Protein 6PNZ (pdb70)

CATH classification: 3.40.50.1370 (+1 more: 3.40.50.1370)

Structure (mmCIF, N/CA/C/O backbone):
data_6PNZ
#
_entry.id   6PNZ
#
_cell.length_a   111.998000
_cell.length_b   111.998000
_cell.length_c   151.358000
_cell.angle_alpha   90.000000
_cell.angle_beta   90.000000
_cell.angle_gamma   120.000000
#
_symmetry.space_group_name_H-M   'P 32 2 1'
#
loop_
_entity.id
_entity.type
_entity.pdbx_description
1 polymer 'Aspartate carbamoyltransferase'
2 non-polymer 'N-(PHOSPHONACETYL)-L-ASPARTIC ACID'
3 water water
#
loop_
_atom_site.group_PDB
_atom_site.id
_atom_site.type_symbol
_atom_site.label_atom_id
_atom_site.label_alt_id
_atom_site.label_comp_id
_atom_site.label_asym_id
_atom_site.label_entity_id
_atom_site.label_seq_id
_atom_site.pdbx_PDB_ins_code
_atom_site.Cartn_x
_atom_site.Cartn_y
_atom_site.Cartn_z
_atom_site.occupancy
_atom_site.B_iso_or_equiv
_atom_site.auth_seq_id
_atom_site.auth_comp_id
_atom_site.auth_asym_id
_atom_site.auth_atom_id
_atom_site.pdbx_PDB_model_num
ATOM 1 N N . MET A 1 1 ? 16.898 51.462 32.693 1.00 73.64 1 MET A N 1
ATOM 2 C CA . MET A 1 1 ? 15.943 50.571 33.434 1.00 70.24 1 MET A CA 1
ATOM 3 C C . MET A 1 1 ? 15.040 51.455 34.292 1.00 64.95 1 MET A C 1
ATOM 4 O O . MET A 1 1 ? 15.370 51.675 35.461 1.00 66.49 1 MET A O 1
ATOM 9 N N . ASN A 1 2 ? 13.959 51.966 33.693 1.00 59.44 2 ASN A N 1
ATOM 10 C CA . ASN A 1 2 ? 12.924 52.832 34.320 1.00 59.29 2 ASN A CA 1
ATOM 11 C C . ASN A 1 2 ? 11.870 51.998 35.055 1.00 55.11 2 ASN A C 1
ATOM 12 O O . ASN A 1 2 ? 11.129 52.551 35.873 1.00 55.38 2 ASN A O 1
ATOM 17 N N . HIS A 1 3 ? 11.693 50.748 34.633 1.00 52.89 3 HIS A N 1
ATOM 18 C CA . HIS A 1 3 ? 10.644 49.806 35.080 1.00 51.83 3 HIS A CA 1
ATOM 19 C C . HIS A 1 3 ? 11.249 48.404 34.972 1.00 49.95 3 HIS A C 1
ATOM 20 O O . HIS A 1 3 ? 12.251 48.266 34.258 1.00 48.44 3 HIS A O 1
ATOM 27 N N . LEU A 1 4 ? 10.671 47.410 35.640 1.00 45.04 4 LEU A N 1
ATOM 28 C CA . LEU A 1 4 ? 11.005 45.994 35.382 1.00 45.32 4 LEU A CA 1
ATOM 29 C C . LEU A 1 4 ? 9.700 45.210 35.221 1.00 42.00 4 LEU A C 1
ATOM 30 O O . LEU A 1 4 ? 9.103 44.841 36.238 1.00 43.94 4 LEU A O 1
ATOM 35 N N . LEU A 1 5 ? 9.305 44.935 33.984 1.00 40.66 5 LEU A N 1
ATOM 36 C CA . LEU A 1 5 ? 7.956 44.463 33.606 1.00 40.85 5 LEU A CA 1
ATOM 37 C C . LEU A 1 5 ? 8.017 43.052 33.020 1.00 42.59 5 LEU A C 1
ATOM 38 O O . LEU A 1 5 ? 7.079 42.248 33.320 1.00 40.56 5 LEU A O 1
ATOM 43 N N . SER A 1 6 ? 9.043 42.758 32.210 1.00 42.38 6 SER A N 1
ATOM 44 C CA . SER A 1 6 ? 9.146 41.516 31.407 1.00 42.93 6 SER A CA 1
ATOM 45 C C . SER A 1 6 ? 10.613 41.142 31.198 1.00 44.49 6 SER A C 1
ATOM 46 O O . SER A 1 6 ? 11.419 42.054 30.988 1.00 47.90 6 SER A O 1
ATOM 49 N N . MET A 1 7 ? 10.928 39.844 31.170 1.00 46.93 7 MET A N 1
ATOM 50 C CA . MET A 1 7 ? 12.296 39.356 30.850 1.00 48.47 7 MET A CA 1
ATOM 51 C C . MET A 1 7 ? 12.612 39.659 29.388 1.00 50.36 7 MET A C 1
ATOM 52 O O . MET A 1 7 ? 13.787 39.799 29.094 1.00 51.96 7 MET A O 1
ATOM 57 N N . GLU A 1 8 ? 11.603 39.806 28.523 1.00 52.42 8 GLU A N 1
ATOM 58 C CA . GLU A 1 8 ? 11.809 40.162 27.090 1.00 56.55 8 GLU A CA 1
ATOM 59 C C . GLU A 1 8 ? 12.381 41.580 26.965 1.00 53.69 8 GLU A C 1
ATOM 60 O O . GLU A 1 8 ? 12.945 41.882 25.931 1.00 52.71 8 GLU A O 1
ATOM 66 N N . HIS A 1 9 ? 12.231 42.414 27.990 1.00 52.67 9 HIS A N 1
ATOM 67 C CA . HIS A 1 9 ? 12.757 43.799 28.020 1.00 53.69 9 HIS A CA 1
ATOM 68 C C . HIS A 1 9 ? 14.221 43.829 28.481 1.00 53.56 9 HIS A C 1
ATOM 69 O O . HIS A 1 9 ? 14.809 44.894 28.382 1.00 50.99 9 HIS A O 1
ATOM 76 N N . LEU A 1 10 ? 14.789 42.730 29.000 1.00 53.66 10 LEU A N 1
ATOM 77 C CA . LEU A 1 10 ? 16.181 42.732 29.534 1.00 54.82 10 LEU A CA 1
ATOM 78 C C . LEU A 1 10 ? 17.154 42.153 28.502 1.00 53.67 10 LEU A C 1
ATOM 79 O O . LEU A 1 10 ? 16.810 41.176 27.838 1.00 54.83 10 LEU A O 1
ATOM 84 N N . SER A 1 11 ? 18.332 42.753 28.395 1.00 52.32 11 SER A N 1
ATOM 85 C CA . SER A 1 11 ? 19.517 42.178 27.706 1.00 53.26 11 SER A CA 1
ATOM 86 C C . SER A 1 11 ? 20.163 41.160 28.655 1.00 51.28 11 SER A C 1
ATOM 87 O O . SER A 1 11 ? 19.842 41.203 29.885 1.00 50.31 11 SER A O 1
ATOM 90 N N . THR A 1 12 ? 21.033 40.293 28.141 1.00 50.52 12 THR A N 1
ATOM 91 C CA . THR A 1 12 ? 21.785 39.330 28.987 1.00 52.27 12 THR A CA 1
ATOM 92 C C . THR A 1 12 ? 22.760 40.126 29.872 1.00 52.38 12 THR A C 1
ATOM 93 O O . THR A 1 12 ? 23.025 39.697 31.006 1.00 52.18 12 THR A O 1
ATOM 97 N N . ASP A 1 13 ? 23.238 41.271 29.387 1.00 54.67 13 ASP A N 1
ATOM 98 C CA . ASP A 1 13 ? 24.113 42.195 30.164 1.00 55.67 13 ASP A CA 1
ATOM 99 C C . ASP A 1 13 ? 23.372 42.670 31.420 1.00 54.05 13 ASP A C 1
ATOM 100 O O . ASP A 1 13 ? 23.968 42.623 32.517 1.00 54.00 13 ASP A O 1
ATOM 105 N N . GLN A 1 14 ? 22.129 43.127 31.275 1.00 52.40 14 GLN A N 1
ATOM 106 C CA . GLN A 1 14 ? 21.317 43.598 32.427 1.00 50.91 14 GLN A CA 1
ATOM 107 C C . GLN A 1 14 ? 21.076 42.445 33.403 1.00 47.75 14 GLN A C 1
ATOM 108 O O . GLN A 1 14 ? 21.079 42.715 34.619 1.00 45.63 14 GLN A O 1
ATOM 114 N N . ILE A 1 15 ? 20.875 41.224 32.899 1.00 47.29 15 ILE A N 1
ATOM 115 C CA . ILE A 1 15 ? 20.636 40.021 33.753 1.00 46.87 15 ILE A CA 1
ATOM 116 C C . ILE A 1 15 ? 21.891 39.767 34.597 1.00 47.85 15 ILE A C 1
ATOM 117 O O . ILE A 1 15 ? 21.746 39.634 35.832 1.00 46.82 15 ILE A O 1
ATOM 122 N N . TYR A 1 16 ? 23.070 39.750 33.978 1.00 48.54 16 TYR A N 1
ATOM 123 C CA . TYR A 1 16 ? 24.356 39.529 34.688 1.00 52.33 16 TYR A CA 1
ATOM 124 C C . TYR A 1 16 ? 24.560 40.625 35.740 1.00 52.12 16 TYR A C 1
ATOM 125 O O . TYR A 1 16 ? 24.903 40.267 36.872 1.00 50.72 16 TYR A O 1
ATOM 134 N N . LYS A 1 17 ? 24.353 41.896 35.390 1.00 53.47 17 LYS A N 1
ATOM 135 C CA . LYS A 1 17 ? 24.561 43.036 36.325 1.00 56.11 17 LYS A CA 1
ATOM 136 C C . LYS A 1 17 ? 23.651 42.874 37.553 1.00 52.53 17 LYS A C 1
ATOM 137 O O . LYS A 1 17 ? 24.157 43.054 38.658 1.00 52.08 17 LYS A O 1
ATOM 143 N N . LEU A 1 18 ? 22.381 42.505 37.370 1.00 52.04 18 LEU A N 1
ATOM 144 C CA . LEU A 1 18 ? 21.414 42.296 38.489 1.00 52.37 18 LEU A CA 1
ATOM 145 C C . LEU A 1 18 ? 21.851 41.100 39.366 1.00 52.83 18 LEU A C 1
ATOM 146 O O . LEU A 1 18 ? 21.935 41.274 40.592 1.00 51.41 18 LEU A O 1
ATOM 151 N N . ILE A 1 19 ? 22.122 39.941 38.760 1.00 55.09 19 ILE A N 1
ATOM 152 C CA . ILE A 1 19 ? 22.582 38.683 39.436 1.00 57.20 19 ILE A CA 1
ATOM 153 C C . ILE A 1 19 ? 23.841 38.981 40.257 1.00 55.01 19 ILE A C 1
ATOM 154 O O . ILE A 1 19 ? 23.899 38.567 41.430 1.00 52.48 19 ILE A O 1
ATOM 159 N N . GLN A 1 20 ? 24.834 39.636 39.640 1.00 53.33 20 GLN A N 1
ATOM 160 C CA . GLN A 1 20 ? 26.165 39.857 40.261 1.00 54.22 20 GLN A CA 1
ATOM 161 C C . GLN A 1 20 ? 25.993 40.839 41.420 1.00 50.21 20 GLN A C 1
ATOM 162 O O . GLN A 1 20 ? 26.599 40.614 42.473 1.00 50.06 20 GLN A O 1
ATOM 168 N N . LYS A 1 21 ? 25.151 41.856 41.255 1.00 47.58 21 LYS A N 1
ATOM 169 C CA . LYS A 1 21 ? 24.911 42.836 42.340 1.00 48.25 21 LYS A CA 1
ATOM 170 C C . LYS A 1 21 ? 24.248 42.104 43.513 1.00 45.66 21 LYS A C 1
ATOM 171 O O . LYS A 1 21 ? 24.708 42.262 44.657 1.00 47.27 21 LYS A O 1
ATOM 177 N N . ALA A 1 22 ? 23.244 41.280 43.239 1.00 44.06 22 ALA A N 1
ATOM 178 C CA . ALA A 1 22 ? 22.509 40.515 44.268 1.00 43.54 22 ALA A CA 1
ATOM 179 C C . ALA A 1 22 ? 23.485 39.616 45.043 1.00 44.28 22 ALA A C 1
ATOM 180 O O . ALA A 1 22 ? 23.417 39.644 46.278 1.00 43.89 22 ALA A O 1
ATOM 182 N N . SER A 1 23 ? 24.380 38.900 44.353 1.00 44.59 23 SER A N 1
ATOM 183 C CA . SER A 1 23 ? 25.410 38.009 44.967 1.00 48.40 23 SER A CA 1
ATOM 184 C C . SER A 1 23 ? 26.384 38.785 45.850 1.00 48.47 23 SER A C 1
ATOM 185 O O . SER A 1 23 ? 26.820 38.232 46.884 1.00 49.81 23 SER A O 1
ATOM 188 N N . GLN A 1 24 ? 26.754 39.990 45.427 1.00 48.90 24 GLN A N 1
ATOM 189 C CA . GLN A 1 24 ? 27.701 40.858 46.176 1.00 49.63 24 GLN A CA 1
ATOM 190 C C . GLN A 1 24 ? 26.997 41.470 47.397 1.00 48.97 24 GLN A C 1
ATOM 191 O O . GLN A 1 24 ? 27.664 41.638 48.428 1.00 47.24 24 GLN A O 1
ATOM 197 N N . PHE A 1 25 ? 25.707 41.816 47.292 1.00 46.99 25 PHE A N 1
ATOM 198 C CA . PHE A 1 25 ? 24.903 42.233 48.465 1.00 47.11 25 PHE A CA 1
ATOM 199 C C . PHE A 1 25 ? 24.902 41.077 49.474 1.00 48.21 25 PHE A C 1
ATOM 200 O O . PHE A 1 25 ? 25.175 41.296 50.646 1.00 48.54 25 PHE A O 1
ATOM 208 N N . LYS A 1 26 ? 24.592 39.871 49.004 1.00 48.93 26 LYS A N 1
ATOM 209 C CA . LYS A 1 26 ? 24.425 38.663 49.849 1.00 48.88 26 LYS A CA 1
ATOM 210 C C . LYS A 1 26 ? 25.757 38.299 50.517 1.00 51.42 26 LYS A C 1
ATOM 211 O O . LYS A 1 26 ? 25.731 38.006 51.708 1.00 51.92 26 LYS A O 1
ATOM 217 N N . SER A 1 27 ? 26.876 38.320 49.788 1.00 52.12 27 SER A N 1
ATOM 218 C CA . SER A 1 27 ? 28.209 37.905 50.305 1.00 52.10 27 SER A CA 1
ATOM 219 C C . SER A 1 27 ? 28.787 38.979 51.228 1.00 55.68 27 SER A C 1
ATOM 220 O O . SER A 1 27 ? 29.746 38.662 51.953 1.00 56.73 27 SER A O 1
ATOM 223 N N . GLY A 1 28 ? 28.290 40.220 51.165 1.00 58.06 28 GLY A N 1
ATOM 224 C CA . GLY A 1 28 ? 28.876 41.355 51.903 1.00 57.55 28 GLY A CA 1
ATOM 225 C C . GLY A 1 28 ? 30.014 42.009 51.139 1.00 59.94 28 GLY A C 1
ATOM 226 O O . GLY A 1 28 ? 30.576 42.980 51.643 1.00 63.34 28 GLY A O 1
ATOM 227 N N . GLU A 1 29 ? 30.363 41.506 49.957 1.00 60.19 29 GLU A N 1
ATOM 228 C CA . GLU A 1 29 ? 31.388 42.134 49.084 1.00 61.77 29 GLU A CA 1
ATOM 229 C C . GLU A 1 29 ? 30.943 43.556 48.698 1.00 61.88 29 GLU A C 1
ATOM 230 O O . GLU A 1 29 ? 31.800 44.406 48.469 1.00 62.18 29 GLU A O 1
ATOM 236 N N . ARG A 1 30 ? 29.644 43.814 48.603 1.00 59.91 30 ARG A N 1
ATOM 237 C CA . ARG A 1 30 ? 29.126 45.156 48.241 1.00 59.71 30 ARG A CA 1
ATOM 238 C C . ARG A 1 30 ? 28.153 45.604 49.324 1.00 56.75 30 ARG A C 1
ATOM 239 O O . ARG A 1 30 ? 27.200 44.838 49.592 1.00 58.37 30 ARG A O 1
ATOM 247 N N . GLN A 1 31 ? 28.356 46.792 49.887 1.00 54.57 31 GLN A N 1
ATOM 248 C CA . GLN A 1 31 ? 27.483 47.286 50.975 1.00 56.33 31 GLN A CA 1
ATOM 249 C C . GLN A 1 31 ? 26.123 47.684 50.370 1.00 55.31 31 GLN A C 1
ATOM 250 O O . GLN A 1 31 ? 26.056 48.073 49.177 1.00 55.52 31 GLN A O 1
ATOM 256 N N . LEU A 1 32 ? 25.060 47.519 51.150 1.00 51.02 32 LEU A N 1
ATOM 257 C CA . LEU A 1 32 ? 23.682 47.846 50.746 1.00 50.17 32 LEU A CA 1
ATOM 258 C C . LEU A 1 32 ? 23.586 49.338 50.476 1.00 50.59 32 LEU A C 1
ATOM 259 O O . LEU A 1 32 ? 24.184 50.138 51.187 1.00 52.37 32 LEU A O 1
ATOM 264 N N . PRO A 1 33 ? 22.828 49.763 49.447 1.00 48.79 33 PRO A N 1
ATOM 265 C CA . PRO A 1 33 ? 22.511 51.177 49.290 1.00 48.79 33 PRO A CA 1
ATOM 266 C C . PRO A 1 33 ? 21.533 51.664 50.375 1.00 47.33 33 PRO A C 1
ATOM 267 O O . PRO A 1 33 ? 20.888 50.850 51.016 1.00 46.51 33 PRO A O 1
ATOM 271 N N . ASN A 1 34 ? 21.492 52.981 50.563 1.00 48.79 34 ASN A N 1
ATOM 272 C CA . ASN A 1 34 ? 20.666 53.700 51.566 1.00 50.80 34 ASN A CA 1
ATOM 273 C C . ASN A 1 34 ? 19.679 54.617 50.840 1.00 49.93 34 ASN A C 1
ATOM 274 O O . ASN A 1 34 ? 20.110 55.622 50.298 1.00 51.49 34 ASN A O 1
ATOM 279 N N . PHE A 1 35 ? 18.394 54.289 50.839 1.00 49.36 35 PHE A N 1
ATOM 280 C CA . PHE A 1 35 ? 17.328 55.105 50.206 1.00 49.04 35 PHE A CA 1
ATOM 281 C C . PHE A 1 35 ? 16.409 55.701 51.285 1.00 49.92 35 PHE A C 1
ATOM 282 O O . PHE A 1 35 ? 15.248 55.980 50.992 1.00 48.65 35 PHE A O 1
ATOM 290 N N . GLU A 1 36 ? 16.908 55.890 52.505 1.00 52.42 36 GLU A N 1
ATOM 291 C CA . GLU A 1 36 ? 16.202 56.674 53.558 1.00 54.28 36 GLU A CA 1
ATOM 292 C C . GLU A 1 36 ? 15.612 57.943 52.926 1.00 51.57 36 GLU A C 1
ATOM 293 O O . GLU A 1 36 ? 16.347 58.652 52.238 1.00 49.59 36 GLU A O 1
ATOM 299 N N . GLY A 1 37 ? 14.339 58.224 53.186 1.00 47.30 37 GLY A N 1
ATOM 300 C CA . GLY A 1 37 ? 13.605 59.377 52.647 1.00 46.84 37 GLY A CA 1
ATOM 301 C C . GLY A 1 37 ? 12.724 58.995 51.471 1.00 45.48 37 GLY A C 1
ATOM 302 O O . GLY A 1 37 ? 11.966 59.844 51.024 1.00 46.21 37 GLY A O 1
ATOM 303 N N . LYS A 1 38 ? 12.805 57.760 50.980 1.00 44.78 38 LYS A N 1
ATOM 304 C CA . LYS A 1 38 ? 11.985 57.295 49.840 1.00 44.21 38 LYS A CA 1
ATOM 305 C C . LYS A 1 38 ? 10.886 56.324 50.303 1.00 43.20 38 LYS A C 1
ATOM 306 O O . LYS A 1 38 ? 11.064 55.595 51.300 1.00 41.54 38 LYS A O 1
ATOM 312 N N . TYR A 1 39 ? 9.789 56.305 49.542 1.00 40.70 39 TYR A N 1
ATOM 313 C CA . TYR A 1 39 ? 8.544 55.578 49.860 1.00 39.90 39 TYR A CA 1
ATOM 314 C C . TYR A 1 39 ? 8.178 54.640 48.713 1.00 38.58 39 TYR A C 1
ATOM 315 O O . TYR A 1 39 ? 8.284 55.023 47.525 1.00 41.57 39 TYR A O 1
ATOM 324 N N . VAL A 1 40 ? 7.696 53.467 49.087 1.00 38.07 40 VAL A N 1
ATOM 325 C CA . VAL A 1 40 ? 7.260 52.399 48.147 1.00 39.44 40 VAL A CA 1
ATOM 326 C C . VAL A 1 40 ? 5.847 51.957 48.532 1.00 38.72 40 VAL A C 1
ATOM 327 O O . VAL A 1 40 ? 5.582 51.856 49.735 1.00 39.15 40 VAL A O 1
ATOM 331 N N . ALA A 1 41 ? 4.986 51.696 47.547 1.00 39.10 41 ALA A N 1
ATOM 332 C CA . ALA A 1 41 ? 3.694 50.997 47.758 1.00 39.29 41 ALA A CA 1
ATOM 333 C C . ALA A 1 41 ? 3.751 49.619 47.080 1.00 38.45 41 ALA A C 1
ATOM 334 O O . ALA A 1 41 ? 4.167 49.515 45.897 1.00 37.49 41 ALA A O 1
ATOM 336 N N . ASN A 1 42 ? 3.359 48.599 47.823 1.00 37.60 42 ASN A N 1
ATOM 337 C CA . ASN A 1 42 ? 3.242 47.193 47.364 1.00 39.57 42 ASN A CA 1
ATOM 338 C C . ASN A 1 42 ? 1.758 46.942 47.070 1.00 37.90 42 ASN A C 1
ATOM 339 O O . ASN A 1 42 ? 0.979 46.933 47.995 1.00 39.94 42 ASN A O 1
ATOM 344 N N . LEU A 1 43 ? 1.396 46.801 45.805 1.00 37.93 43 LEU A N 1
ATOM 345 C CA . LEU A 1 43 ? -0.001 46.649 45.330 1.00 39.09 43 LEU A CA 1
ATOM 346 C C . LEU A 1 43 ? -0.211 45.195 44.877 1.00 38.65 43 LEU A C 1
ATOM 347 O O . LEU A 1 43 ? 0.063 44.890 43.702 1.00 37.51 43 LEU A O 1
ATOM 352 N N . PHE A 1 44 ? -0.663 44.321 45.773 1.00 37.62 44 PHE A N 1
ATOM 353 C CA . PHE A 1 44 ? -0.787 42.870 45.496 1.00 37.82 44 PHE A CA 1
ATOM 354 C C . PHE A 1 44 ? -2.258 42.551 45.270 1.00 37.64 44 PHE A C 1
ATOM 355 O O . PHE A 1 44 ? -2.940 42.318 46.240 1.00 36.49 44 PHE A O 1
ATOM 363 N N . PHE A 1 45 ? -2.706 42.610 44.022 1.00 37.50 45 PHE A N 1
ATOM 364 C CA . PHE A 1 45 ? -4.103 42.317 43.618 1.00 39.69 45 PHE A CA 1
ATOM 365 C C . PHE A 1 45 ? -4.264 40.813 43.373 1.00 39.81 45 PHE A C 1
ATOM 366 O O . PHE A 1 45 ? -5.395 40.397 43.157 1.00 39.67 45 PHE A O 1
ATOM 374 N N . GLU A 1 46 ? -3.184 40.022 43.388 1.00 38.19 46 GLU A N 1
ATOM 375 C CA . GLU A 1 46 ? -3.293 38.555 43.627 1.00 37.50 46 GLU A CA 1
ATOM 376 C C . GLU A 1 46 ? -2.503 38.218 44.893 1.00 37.74 46 GLU A C 1
ATOM 377 O O . GLU A 1 46 ? -1.656 39.048 45.315 1.00 37.48 46 GLU A O 1
ATOM 383 N N . ASN A 1 47 ? -2.758 37.038 45.448 1.00 36.00 47 ASN A N 1
ATOM 384 C CA . ASN A 1 47 ? -2.154 36.559 46.706 1.00 38.36 47 ASN A CA 1
ATOM 385 C C . ASN A 1 47 ? -0.648 36.333 46.509 1.00 39.83 47 ASN A C 1
ATOM 386 O O . ASN A 1 47 ? -0.215 36.019 45.383 1.00 40.70 47 ASN A O 1
ATOM 391 N N . SER A 1 48 ? 0.113 36.488 47.588 1.00 37.90 48 SER A N 1
ATOM 392 C CA . SER A 1 48 ? 1.589 36.330 47.616 1.00 37.69 48 SER A CA 1
ATOM 393 C C . SER A 1 48 ? 2.026 36.128 49.065 1.00 37.34 48 SER A C 1
ATOM 394 O O . SER A 1 48 ? 1.467 36.823 49.935 1.00 36.45 48 SER A O 1
ATOM 397 N N . THR A 1 49 ? 2.992 35.247 49.308 1.00 37.71 49 THR A N 1
ATOM 398 C CA . THR A 1 49 ? 3.799 35.242 50.558 1.00 38.73 49 THR A CA 1
ATOM 399 C C . THR A 1 49 ? 5.232 35.681 50.221 1.00 40.71 49 THR A C 1
ATOM 400 O O . THR A 1 49 ? 5.636 36.740 50.713 1.00 40.42 49 THR A O 1
ATOM 404 N N . ARG A 1 50 ? 5.966 34.918 49.401 1.00 40.62 50 ARG A N 1
ATOM 405 C CA . ARG A 1 50 ? 7.400 35.202 49.102 1.00 41.43 50 ARG A CA 1
ATOM 406 C C . ARG A 1 50 ? 7.591 36.575 48.439 1.00 40.48 50 ARG A C 1
ATOM 407 O O . ARG A 1 50 ? 8.454 37.349 48.907 1.00 40.50 50 ARG A O 1
ATOM 415 N N . THR A 1 51 ? 6.902 36.826 47.322 1.00 38.66 51 THR A N 1
ATOM 416 C CA . THR A 1 51 ? 7.206 37.986 46.457 1.00 40.25 51 THR A CA 1
ATOM 417 C C . THR A 1 51 ? 6.928 39.278 47.237 1.00 41.81 51 THR A C 1
ATOM 418 O O . THR A 1 51 ? 7.814 40.184 47.233 1.00 40.33 51 THR A O 1
ATOM 422 N N . LYS A 1 52 ? 5.791 39.338 47.930 1.00 40.63 52 LYS A N 1
ATOM 423 C CA . LYS A 1 52 ? 5.381 40.498 48.757 1.00 42.60 52 LYS A CA 1
ATOM 424 C C . LYS A 1 52 ? 6.301 40.611 49.992 1.00 40.64 52 LYS A C 1
ATOM 425 O O . LYS A 1 52 ? 6.840 41.705 50.239 1.00 39.02 52 LYS A O 1
ATOM 431 N N . CYS A 1 53 ? 6.473 39.556 50.780 1.00 38.97 53 CYS A N 1
ATOM 432 C CA . CYS A 1 53 ? 7.265 39.650 52.038 1.00 40.79 53 CYS A CA 1
ATOM 433 C C . CYS A 1 53 ? 8.751 39.904 51.723 1.00 39.68 53 CYS A C 1
ATOM 434 O O . CYS A 1 53 ? 9.344 40.712 52.404 1.00 38.78 53 CYS A O 1
ATOM 437 N N . SER A 1 54 ? 9.314 39.296 50.677 1.00 40.78 54 SER A N 1
ATOM 438 C CA . SER A 1 54 ? 10.733 39.498 50.295 1.00 41.91 54 SER A CA 1
ATOM 439 C C . SER A 1 54 ? 10.928 40.899 49.702 1.00 40.43 54 SER A C 1
ATOM 440 O O . SER A 1 54 ? 11.949 41.505 49.994 1.00 38.33 54 SER A O 1
ATOM 443 N N . PHE A 1 55 ? 9.979 41.438 48.937 1.00 40.91 55 PHE A N 1
ATOM 444 C CA . PHE A 1 55 ? 10.076 42.846 48.470 1.00 41.27 55 PHE A CA 1
ATOM 445 C C . PHE A 1 55 ? 10.054 43.762 49.695 1.00 41.01 55 PHE A C 1
ATOM 446 O O . PHE A 1 55 ? 10.807 44.727 49.756 1.00 39.35 55 PHE A O 1
ATOM 454 N N . GLU A 1 56 ? 9.207 43.449 50.660 1.00 41.02 56 GLU A N 1
ATOM 455 C CA . GLU A 1 56 ? 9.102 44.269 51.881 1.00 43.22 56 GLU A CA 1
ATOM 456 C C . GLU A 1 56 ? 10.420 44.204 52.656 1.00 41.85 56 GLU A C 1
ATOM 457 O O . GLU A 1 56 ? 10.894 45.277 53.125 1.00 40.15 56 GLU A O 1
ATOM 463 N N . MET A 1 57 ? 11.010 43.013 52.773 1.00 38.94 57 MET A N 1
ATOM 464 C CA . MET A 1 57 ? 12.293 42.846 53.495 1.00 40.77 57 MET A CA 1
ATOM 465 C C . MET A 1 57 ? 13.379 43.670 52.771 1.00 40.02 57 MET A C 1
ATOM 466 O O . MET A 1 57 ? 14.118 44.415 53.465 1.00 37.72 57 MET A O 1
ATOM 471 N N . ALA A 1 58 ? 13.454 43.565 51.437 1.00 37.42 58 ALA A N 1
ATOM 472 C CA . ALA A 1 58 ? 14.439 44.279 50.585 1.00 40.11 58 ALA A CA 1
ATOM 473 C C . ALA A 1 58 ? 14.274 45.795 50.771 1.00 39.43 58 ALA A C 1
ATOM 474 O O . ALA A 1 58 ? 15.277 46.493 51.019 1.00 39.46 58 ALA A O 1
ATOM 476 N N . GLU A 1 59 ? 13.036 46.272 50.701 1.00 38.15 59 GLU A N 1
ATOM 477 C CA . GLU A 1 59 ? 12.687 47.706 50.823 1.00 38.00 59 GLU A CA 1
ATOM 478 C C . GLU A 1 59 ? 13.156 48.221 52.185 1.00 38.20 59 GLU A C 1
ATOM 479 O O . GLU A 1 59 ? 13.871 49.242 52.215 1.00 38.57 59 GLU A O 1
ATOM 485 N N . LEU A 1 60 ? 12.770 47.549 53.270 1.00 39.38 60 LEU A N 1
ATOM 486 C CA . LEU A 1 60 ? 13.087 47.996 54.659 1.00 40.20 60 LEU A CA 1
ATOM 487 C C . LEU A 1 60 ? 14.606 47.971 54.842 1.00 40.99 60 LEU A C 1
ATOM 488 O O . LEU A 1 60 ? 15.140 48.963 55.338 1.00 41.81 60 LEU A O 1
ATOM 493 N N . LYS A 1 61 ? 15.300 46.944 54.353 1.00 41.18 61 LYS A N 1
ATOM 494 C CA . LYS A 1 61 ? 16.775 46.850 54.539 1.00 42.00 61 LYS A CA 1
ATOM 495 C C . LYS A 1 61 ? 17.511 47.966 53.780 1.00 42.59 61 LYS A C 1
ATOM 496 O O . LYS A 1 61 ? 18.628 48.298 54.184 1.00 42.12 61 LYS A O 1
ATOM 502 N N . LEU A 1 62 ? 16.930 48.506 52.711 1.00 42.85 62 LEU A N 1
ATOM 503 C CA . LEU A 1 62 ? 17.506 49.629 51.918 1.00 42.82 62 LEU A CA 1
ATOM 504 C C . LEU A 1 62 ? 16.991 50.970 52.458 1.00 44.71 62 LEU A C 1
ATOM 505 O O . LEU A 1 62 ? 17.301 51.994 51.839 1.00 46.86 62 LEU A O 1
ATOM 510 N N . GLY A 1 63 ? 16.249 50.955 53.576 1.00 42.76 63 GLY A N 1
ATOM 511 C CA . GLY A 1 63 ? 15.827 52.164 54.290 1.00 43.19 63 GLY A CA 1
ATOM 512 C C . GLY A 1 63 ? 14.592 52.825 53.702 1.00 42.19 63 GLY A C 1
ATOM 513 O O . GLY A 1 63 ? 14.309 53.931 54.109 1.00 42.66 63 GLY A O 1
ATOM 514 N N . LEU A 1 64 ? 13.862 52.173 52.801 1.00 43.81 64 LEU A N 1
ATOM 515 C CA . LEU A 1 64 ? 12.560 52.671 52.285 1.00 43.63 64 LEU A CA 1
ATOM 516 C C . LEU A 1 64 ? 11.507 52.507 53.382 1.00 43.08 64 LEU A C 1
ATOM 517 O O . LEU A 1 64 ? 11.643 51.606 54.236 1.00 44.00 64 LEU A O 1
ATOM 522 N N . LYS A 1 65 ? 10.449 53.307 53.330 1.00 41.13 65 LYS A N 1
ATOM 523 C CA . LYS A 1 65 ? 9.241 53.077 54.156 1.00 42.11 65 LYS A CA 1
ATOM 524 C C . LYS A 1 65 ? 8.090 52.710 53.224 1.00 41.73 65 LYS A C 1
ATOM 525 O O . LYS A 1 65 ? 8.035 53.260 52.087 1.00 41.57 65 LYS A O 1
ATOM 531 N N . THR A 1 66 ? 7.191 51.843 53.682 1.00 40.55 66 THR A N 1
ATOM 532 C CA . THR A 1 66 ? 6.050 51.338 52.871 1.00 42.00 66 THR A CA 1
ATOM 533 C C . THR A 1 66 ? 4.803 52.162 53.172 1.00 41.55 66 THR A C 1
ATOM 534 O O . THR A 1 66 ? 4.672 52.673 54.276 1.00 40.02 66 THR A O 1
ATOM 538 N N . ILE A 1 67 ? 3.974 52.330 52.152 1.00 42.08 67 ILE A N 1
ATOM 539 C CA . ILE A 1 67 ? 2.588 52.857 52.228 1.00 42.06 67 ILE A CA 1
ATOM 540 C C . ILE A 1 67 ? 1.702 51.625 52.118 1.00 41.80 67 ILE A C 1
ATOM 541 O O . ILE A 1 67 ? 1.834 50.925 51.115 1.00 45.43 67 ILE A O 1
ATOM 546 N N . SER A 1 68 ? 0.914 51.335 53.151 1.00 42.27 68 SER A N 1
ATOM 547 C CA . SER A 1 68 ? -0.011 50.176 53.181 1.00 44.17 68 SER A CA 1
ATOM 548 C C . SER A 1 68 ? -1.055 50.330 52.091 1.00 41.81 68 SER A C 1
ATOM 549 O O . SER A 1 68 ? -1.677 51.366 52.030 1.00 43.20 68 SER A O 1
ATOM 552 N N . PHE A 1 69 ? -1.238 49.276 51.313 1.00 42.63 69 PHE A N 1
ATOM 553 C CA . PHE A 1 69 ? -2.322 49.126 50.324 1.00 42.88 69 PHE A CA 1
ATOM 554 C C . PHE A 1 69 ? -2.816 47.677 50.362 1.00 46.14 69 PHE A C 1
ATOM 555 O O . PHE A 1 69 ? -2.089 46.792 49.921 1.00 46.71 69 PHE A O 1
ATOM 563 N N . GLU A 1 70 ? -3.996 47.452 50.932 1.00 49.03 70 GLU A N 1
ATOM 564 C CA . GLU A 1 70 ? -4.763 46.189 50.805 1.00 53.26 70 GLU A CA 1
ATOM 565 C C . GLU A 1 70 ? -5.923 46.469 49.844 1.00 48.46 70 GLU A C 1
ATOM 566 O O . GLU A 1 70 ? -6.741 47.332 50.150 1.00 47.80 70 GLU A O 1
ATOM 572 N N . THR A 1 71 ? -5.896 45.815 48.689 1.00 47.39 71 THR A N 1
ATOM 573 C CA . THR A 1 71 ? -6.892 45.817 47.592 1.00 51.02 71 THR A CA 1
ATOM 574 C C . THR A 1 71 ? -8.323 45.924 48.121 1.00 49.10 71 THR A C 1
ATOM 575 O O . THR A 1 71 ? -9.039 46.807 47.670 1.00 49.45 71 THR A O 1
ATOM 579 N N . SER A 1 72 ? -8.702 45.043 49.043 1.00 46.98 72 SER A N 1
ATOM 580 C CA . SER A 1 72 ? -10.105 44.808 49.451 1.00 47.80 72 SER A CA 1
ATOM 581 C C . SER A 1 72 ? -10.578 45.930 50.381 1.00 48.72 72 SER A C 1
ATOM 582 O O . SER A 1 72 ? -11.784 46.002 50.614 1.00 50.20 72 SER A O 1
ATOM 585 N N . THR A 1 73 ? -9.674 46.752 50.931 1.00 47.28 73 THR A N 1
ATOM 586 C CA . THR A 1 73 ? -10.056 47.924 51.776 1.00 46.16 73 THR A CA 1
ATOM 587 C C . THR A 1 73 ? -9.757 49.238 51.030 1.00 42.56 73 THR A C 1
ATOM 588 O O . THR A 1 73 ? -10.019 50.301 51.616 1.00 40.38 73 THR A O 1
ATOM 592 N N . SER A 1 74 ? -9.310 49.175 49.774 1.00 39.32 74 SER A N 1
ATOM 593 C CA . SER A 1 74 ? -8.982 50.363 48.937 1.00 40.24 74 SER A CA 1
ATOM 594 C C . SER A 1 74 ? -10.241 50.949 48.283 1.00 41.41 74 SER A C 1
ATOM 595 O O . SER A 1 74 ? -11.308 50.304 48.322 1.00 42.25 74 SER A O 1
ATOM 598 N N . SER A 1 75 ? -10.111 52.115 47.650 1.00 42.03 75 SER A N 1
ATOM 599 C CA . SER A 1 75 ? -11.210 52.765 46.899 1.00 42.41 75 SER A CA 1
ATOM 600 C C . SER A 1 75 ? -11.400 52.116 45.524 1.00 40.34 75 SER A C 1
ATOM 601 O O . SER A 1 75 ? -12.259 52.577 44.766 1.00 41.00 75 SER A O 1
ATOM 604 N N . VAL A 1 76 ? -10.742 50.999 45.258 1.00 40.63 76 VAL A N 1
ATOM 605 C CA . VAL A 1 76 ? -11.080 50.098 44.109 1.00 41.88 76 VAL A CA 1
ATOM 606 C C . VAL A 1 76 ? -12.571 49.706 44.163 1.00 42.68 76 VAL A C 1
ATOM 607 O O . VAL A 1 76 ? -13.220 49.758 43.113 1.00 43.07 76 VAL A O 1
ATOM 611 N N . SER A 1 77 ? -13.150 49.448 45.336 1.00 43.84 77 SER A N 1
ATOM 612 C CA . SER A 1 77 ? -14.597 49.091 45.469 1.00 45.24 77 SER A CA 1
ATOM 613 C C . SER A 1 77 ? -15.497 50.256 45.025 1.00 45.63 77 SER A C 1
ATOM 614 O O . SER A 1 77 ? -16.670 50.020 44.708 1.00 45.86 77 SER A O 1
ATOM 617 N N . LYS A 1 78 ? -14.989 51.493 45.045 1.00 43.67 78 LYS A N 1
ATOM 618 C CA . LYS A 1 78 ? -15.743 52.689 44.620 1.00 41.94 78 LYS A CA 1
ATOM 619 C C . LYS A 1 78 ? -15.674 52.845 43.092 1.00 42.84 78 LYS A C 1
ATOM 620 O O . LYS A 1 78 ? -16.299 53.828 42.562 1.0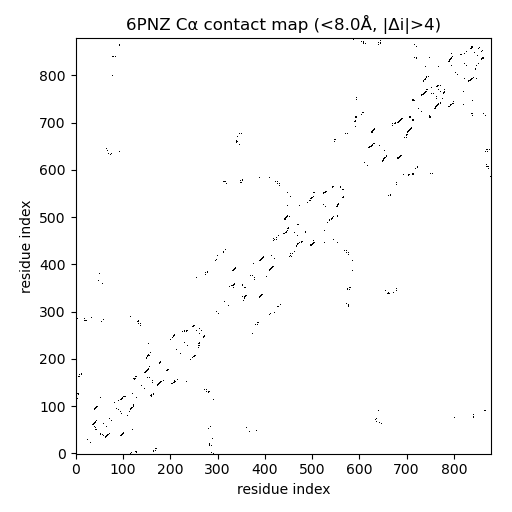0 42.69 78 LYS A O 1
ATOM 626 N N . GLY A 1 79 ? -14.934 51.957 42.414 1.00 41.23 79 GLY A N 1
ATOM 627 C CA . GLY A 1 79 ? -14.792 51.936 40.947 1.00 43.07 79 GLY A CA 1
ATOM 628 C C . GLY A 1 79 ? -13.467 52.506 40.452 1.00 45.40 79 GLY A C 1
ATOM 629 O O . GLY A 1 79 ? -13.361 52.730 39.261 1.00 48.85 79 GLY A O 1
ATOM 630 N N . GLU A 1 80 ? -12.444 52.676 41.287 1.00 44.08 80 GLU A N 1
ATOM 631 C CA . GLU A 1 80 ? -11.183 53.295 40.820 1.00 44.48 80 GLU A CA 1
ATOM 632 C C . GLU A 1 80 ? -10.399 52.312 39.943 1.00 43.62 80 GLU A C 1
ATOM 633 O O . GLU A 1 80 ? -10.178 51.159 40.366 1.00 42.13 80 GLU A O 1
ATOM 639 N N . SER A 1 81 ? -9.959 52.779 38.774 1.00 43.47 81 SER A N 1
ATOM 640 C CA . SER A 1 81 ? -9.131 52.025 37.795 1.00 42.64 81 SER A CA 1
ATOM 641 C C . SER A 1 81 ? -7.730 51.819 38.370 1.00 43.45 81 SER A C 1
ATOM 642 O O . SER A 1 81 ? -7.331 52.576 39.312 1.00 46.48 81 SER A O 1
ATOM 645 N N . LEU A 1 82 ? -7.000 50.842 37.835 1.00 41.33 82 LEU A N 1
ATOM 646 C CA . LEU A 1 82 ? -5.590 50.581 38.210 1.00 40.39 82 LEU A CA 1
ATOM 647 C C . LEU A 1 82 ? -4.737 51.831 37.943 1.00 39.36 82 LEU A C 1
ATOM 648 O O . LEU A 1 82 ? -3.951 52.204 38.804 1.00 42.00 82 LEU A O 1
ATOM 653 N N . TYR A 1 83 ? -4.890 52.455 36.784 1.00 38.70 83 TYR A N 1
ATOM 654 C CA . TYR A 1 83 ? -4.153 53.681 36.414 1.00 39.25 83 TYR A CA 1
ATOM 655 C C . TYR A 1 83 ? -4.381 54.746 37.500 1.00 39.99 83 TYR A C 1
ATOM 656 O O . TYR A 1 83 ? -3.392 55.297 38.010 1.00 38.91 83 TYR A O 1
ATOM 665 N N . ASP A 1 84 ? -5.641 55.029 37.848 1.00 40.27 84 ASP A N 1
ATOM 666 C CA . ASP A 1 84 ? -5.983 56.087 38.835 1.00 41.21 84 ASP A CA 1
ATOM 667 C C . ASP A 1 84 ? -5.361 55.726 40.184 1.00 40.33 84 ASP A C 1
ATOM 668 O O . ASP A 1 84 ? -4.879 56.637 40.855 1.00 44.91 84 ASP A O 1
ATOM 673 N N . THR A 1 85 ? -5.338 54.449 40.555 1.00 40.32 85 THR A N 1
ATOM 674 C CA . THR A 1 85 ? -4.754 53.996 41.837 1.00 39.13 85 THR A CA 1
ATOM 675 C C . THR A 1 85 ? -3.253 54.333 41.827 1.00 38.81 85 THR A C 1
ATOM 676 O O . THR A 1 85 ? -2.767 54.954 42.787 1.00 39.05 85 THR A O 1
ATOM 680 N N . CYS A 1 86 ? -2.553 53.989 40.752 1.00 38.32 86 CYS A N 1
ATOM 681 C CA . CYS A 1 86 ? -1.087 54.173 40.628 1.00 39.51 86 CYS A CA 1
ATOM 682 C C . CYS A 1 86 ? -0.765 55.669 40.578 1.00 41.05 86 CYS A C 1
ATOM 683 O O . CYS A 1 86 ? 0.176 56.107 41.271 1.00 41.34 86 CYS A O 1
ATOM 686 N N . LYS A 1 87 ? -1.544 56.444 39.818 1.00 41.89 87 LYS A N 1
ATOM 687 C CA . LYS A 1 87 ? -1.290 57.889 39.634 1.00 42.33 87 LYS A CA 1
ATOM 688 C C . LYS A 1 87 ? -1.555 58.613 40.965 1.00 43.54 87 LYS A C 1
ATOM 689 O O . LYS A 1 87 ? -0.865 59.642 41.254 1.00 43.38 87 LYS A O 1
ATOM 695 N N . THR A 1 88 ? -2.533 58.125 41.734 1.00 40.69 88 THR A N 1
ATOM 696 C CA . THR A 1 88 ? -2.863 58.630 43.090 1.00 40.66 88 THR A CA 1
ATOM 697 C C . THR A 1 88 ? -1.637 58.427 43.994 1.00 41.08 88 THR A C 1
ATOM 698 O O . THR A 1 88 ? -1.236 59.390 44.674 1.00 38.61 88 THR A O 1
ATOM 702 N N . LEU A 1 89 ? -1.065 57.211 43.998 1.00 40.87 89 LEU A N 1
ATOM 703 C CA . LEU A 1 89 ? 0.078 56.897 44.884 1.00 41.86 89 LEU A CA 1
ATOM 704 C C . LEU A 1 89 ? 1.302 57.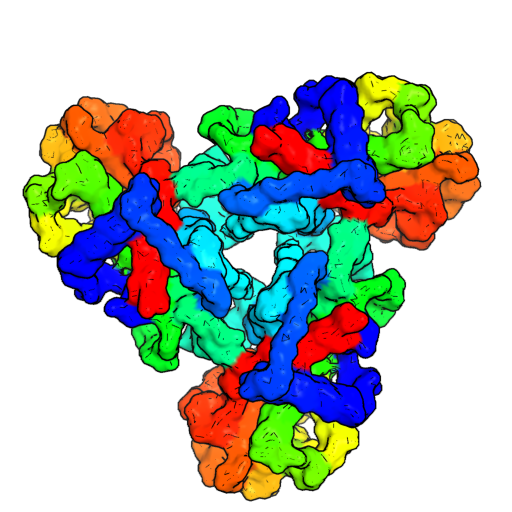722 44.456 1.00 42.90 89 LEU A C 1
ATOM 705 O O . LEU A 1 89 ? 2.009 58.217 45.348 1.00 42.62 89 LEU A O 1
ATOM 710 N N . GLU A 1 90 ? 1.486 57.957 43.154 1.00 42.59 90 GLU A N 1
ATOM 711 C CA . GLU A 1 90 ? 2.524 58.894 42.652 1.00 44.42 90 GLU A CA 1
ATOM 712 C C . GLU A 1 90 ? 2.275 60.287 43.248 1.00 43.17 90 GLU A C 1
ATOM 713 O O . GLU A 1 90 ? 3.211 60.881 43.799 1.00 42.32 90 GLU A O 1
ATOM 719 N N . SER A 1 91 ? 1.041 60.790 43.144 1.00 43.81 91 SER A N 1
ATOM 720 C CA . SER A 1 91 ? 0.679 62.182 43.504 1.00 43.89 91 SER A CA 1
ATOM 721 C C . SER A 1 91 ? 0.917 62.403 44.994 1.00 44.21 91 SER A C 1
ATOM 722 O O . SER A 1 91 ? 1.218 63.549 45.359 1.00 46.53 91 SER A O 1
ATOM 725 N N . ILE A 1 92 ? 0.776 61.375 45.831 1.00 44.15 92 ILE A N 1
ATOM 726 C CA . ILE A 1 92 ? 0.940 61.538 47.307 1.00 45.85 92 ILE A CA 1
ATOM 727 C C . ILE A 1 92 ? 2.400 61.322 47.736 1.00 43.95 92 ILE A C 1
ATOM 728 O O . ILE A 1 92 ? 2.669 61.505 48.938 1.00 42.15 92 ILE A O 1
ATOM 733 N N . GLY A 1 93 ? 3.303 60.993 46.807 1.00 44.47 93 GLY A N 1
ATOM 734 C CA . GLY A 1 93 ? 4.766 61.040 47.026 1.00 43.99 93 GLY A CA 1
ATOM 735 C C . GLY A 1 93 ? 5.448 59.680 47.044 1.00 41.89 93 GLY A C 1
ATOM 736 O O . GLY A 1 93 ? 6.582 59.606 47.488 1.00 41.97 93 GLY A O 1
ATOM 737 N N . CYS A 1 94 ? 4.835 58.619 46.520 1.00 42.78 94 CYS A N 1
ATOM 738 C CA . CYS A 1 94 ? 5.509 57.302 46.364 1.00 41.29 94 CYS A CA 1
ATOM 739 C C . CYS A 1 94 ? 6.602 57.411 45.290 1.00 40.80 94 CYS A C 1
ATOM 740 O O . CYS A 1 94 ? 6.377 58.111 44.279 1.00 40.60 94 CYS A O 1
ATOM 743 N N . ASP A 1 95 ? 7.735 56.746 45.506 1.00 38.60 95 ASP A N 1
ATOM 744 C CA . ASP A 1 95 ? 8.917 56.784 44.606 1.00 41.57 95 ASP A CA 1
ATOM 745 C C . ASP A 1 95 ? 8.991 55.495 43.786 1.00 41.80 95 ASP A C 1
ATOM 746 O O . ASP A 1 95 ? 9.785 55.467 42.832 1.00 43.80 95 ASP A O 1
ATOM 751 N N . LEU A 1 96 ? 8.201 54.488 44.144 1.00 39.33 96 LEU A N 1
ATOM 752 C CA . LEU A 1 96 ? 8.271 53.130 43.560 1.00 40.37 96 LEU A CA 1
ATOM 753 C C . LEU A 1 96 ? 6.942 52.405 43.805 1.00 39.95 96 LEU A C 1
ATOM 754 O O . LEU A 1 96 ? 6.401 52.517 44.912 1.00 41.17 96 LEU A O 1
ATOM 759 N N . LEU A 1 97 ? 6.448 51.696 42.801 1.00 39.72 97 LEU A N 1
ATOM 760 C CA . LEU A 1 97 ? 5.294 50.762 42.909 1.00 41.56 97 LEU A CA 1
ATOM 761 C C . LEU A 1 97 ? 5.785 49.347 42.590 1.00 39.89 97 LEU A C 1
ATOM 762 O O . LEU A 1 97 ? 6.492 49.169 41.565 1.00 38.75 97 LEU A O 1
ATOM 767 N N . VAL A 1 98 ? 5.371 48.393 43.419 1.00 38.18 98 VAL A N 1
ATOM 768 C CA . VAL A 1 98 ? 5.505 46.937 43.169 1.00 37.98 98 VAL A CA 1
ATOM 769 C C . VAL A 1 98 ? 4.086 46.410 42.980 1.00 37.83 98 VAL A C 1
ATOM 770 O O . VAL A 1 98 ? 3.247 46.584 43.909 1.00 34.55 98 VAL A O 1
ATOM 774 N N . ILE A 1 99 ? 3.813 45.823 41.815 1.00 37.34 99 ILE A N 1
ATOM 775 C CA . ILE A 1 99 ? 2.426 45.467 41.430 1.00 37.21 99 ILE A CA 1
ATOM 776 C C . ILE A 1 99 ? 2.379 44.008 41.010 1.00 37.78 99 ILE A C 1
ATOM 777 O O . ILE A 1 99 ? 3.142 43.624 40.103 1.00 36.64 99 ILE A O 1
ATOM 782 N N . ARG A 1 100 ? 1.467 43.264 41.633 1.00 38.64 100 ARG A N 1
ATOM 783 C CA . ARG A 1 100 ? 0.980 41.953 41.144 1.00 38.38 100 ARG A CA 1
ATOM 784 C C . ARG A 1 100 ? -0.509 42.119 40.832 1.00 37.50 100 ARG A C 1
ATOM 785 O O . ARG A 1 100 ? -1.245 42.594 41.706 1.00 37.64 100 ARG A O 1
ATOM 793 N N . HIS A 1 101 ? -0.923 41.771 39.620 1.00 36.72 101 HIS A N 1
ATOM 794 C CA . HIS A 1 101 ? -2.310 41.962 39.153 1.00 37.44 101 HIS A CA 1
ATOM 795 C C . HIS A 1 101 ? -2.712 40.763 38.297 1.00 37.77 101 HIS A C 1
ATOM 796 O O . HIS A 1 101 ? -1.863 40.192 37.604 1.00 35.32 101 HIS A O 1
ATOM 803 N N . PRO A 1 102 ? -4.003 40.355 38.331 1.00 37.44 102 PRO A N 1
ATOM 804 C CA . PRO A 1 102 ? -4.474 39.207 37.558 1.00 39.10 102 PRO A CA 1
ATOM 805 C C . PRO A 1 102 ? -4.518 39.412 36.032 1.00 40.64 102 PRO A C 1
ATOM 806 O O . PRO A 1 102 ? -4.541 38.428 35.334 1.00 41.63 102 PRO A O 1
ATOM 810 N N . PHE A 1 103 ? -4.509 40.654 35.535 1.00 43.42 103 PHE A N 1
ATOM 811 C CA . PHE A 1 103 ? -4.553 40.930 34.076 1.00 46.17 103 PHE A CA 1
ATOM 812 C C . PHE A 1 103 ? -3.154 40.756 33.473 1.00 44.17 103 PHE A C 1
ATOM 813 O O . PHE A 1 103 ? -2.222 41.519 33.859 1.00 43.36 103 PHE A O 1
ATOM 821 N N . ASN A 1 104 ? -3.011 39.822 32.532 1.00 42.55 104 ASN A N 1
ATOM 822 C CA . ASN A 1 104 ? -1.817 39.735 31.655 1.00 43.80 104 ASN A CA 1
ATOM 823 C C . ASN A 1 104 ? -1.591 41.136 31.072 1.00 44.55 104 ASN A C 1
ATOM 824 O O . ASN A 1 104 ? -2.588 41.759 30.628 1.00 44.81 104 ASN A O 1
ATOM 829 N N . ASN A 1 105 ? -0.349 41.633 31.112 1.00 45.04 105 ASN A N 1
ATOM 830 C CA . ASN A 1 105 ? 0.070 42.905 30.465 1.00 45.62 105 ASN A CA 1
ATOM 831 C C . ASN A 1 105 ? -0.673 44.108 31.076 1.00 43.63 105 ASN A C 1
ATOM 832 O O . ASN A 1 105 ? -0.882 45.094 30.345 1.00 40.55 105 ASN A O 1
ATOM 837 N N . TYR A 1 106 ? -1.094 44.045 32.343 1.00 40.22 106 TYR A N 1
ATOM 838 C CA . TYR A 1 106 ? -1.769 45.175 33.031 1.00 42.22 106 TYR A CA 1
ATOM 839 C C . TYR A 1 106 ? -0.919 46.446 32.853 1.00 43.44 106 TYR A C 1
ATOM 840 O O . TYR A 1 106 ? -1.460 47.541 32.782 1.00 43.91 106 TYR A O 1
ATOM 849 N N . TYR A 1 107 ? 0.405 46.299 32.833 1.00 45.27 107 TYR A N 1
ATOM 850 C CA . TYR A 1 107 ? 1.360 47.443 32.840 1.00 46.23 107 TYR A CA 1
ATOM 851 C C . TYR A 1 107 ? 1.213 48.254 31.559 1.00 47.03 107 TYR A C 1
ATOM 852 O O . TYR A 1 107 ? 1.575 49.418 31.597 1.00 46.17 107 TYR A O 1
ATOM 861 N N . GLU A 1 108 ? 0.629 47.701 30.498 1.00 51.53 108 GLU A N 1
ATOM 862 C CA . GLU A 1 108 ? 0.360 48.486 29.260 1.00 57.36 108 GLU A CA 1
ATOM 863 C C . GLU A 1 108 ? -0.662 49.606 29.515 1.00 56.21 108 GLU A C 1
ATOM 864 O O . GLU A 1 108 ? -0.712 50.500 28.694 1.00 59.85 108 GLU A O 1
ATOM 870 N N . LYS A 1 109 ? -1.398 49.609 30.627 1.00 56.40 109 LYS A N 1
ATOM 871 C CA . LYS A 1 109 ? -2.341 50.699 30.997 1.00 56.90 109 LYS A CA 1
ATOM 872 C C . LYS A 1 109 ? -1.624 51.791 31.807 1.00 51.62 109 LYS A C 1
ATOM 873 O O . LYS A 1 109 ? -2.290 52.741 32.222 1.00 50.56 109 LYS A O 1
ATOM 879 N N . LEU A 1 110 ? -0.320 51.673 32.046 1.00 48.92 110 LEU A N 1
ATOM 880 C CA . LEU A 1 110 ? 0.393 52.528 33.037 1.00 46.95 110 LEU A CA 1
ATOM 881 C C . LEU A 1 110 ? 1.495 53.354 32.367 1.00 47.72 110 LEU A C 1
ATOM 882 O O . LEU A 1 110 ? 2.412 53.769 33.078 1.00 46.75 110 LEU A O 1
ATOM 887 N N . ALA A 1 111 ? 1.365 53.668 31.078 1.00 50.60 111 ALA A N 1
ATOM 888 C CA . ALA A 1 111 ? 2.343 54.484 30.314 1.00 53.34 111 ALA A CA 1
ATOM 889 C C . ALA A 1 111 ? 2.524 55.858 30.966 1.00 55.36 111 ALA A C 1
ATOM 890 O O . ALA A 1 111 ? 3.657 56.348 30.917 1.00 56.89 111 ALA A O 1
ATOM 892 N N . ASN A 1 112 ? 1.471 56.472 31.527 1.00 52.92 112 ASN A N 1
ATOM 893 C CA . ASN A 1 112 ? 1.573 57.869 32.031 1.00 55.03 112 ASN A CA 1
ATOM 894 C C . ASN A 1 112 ? 1.981 57.879 33.521 1.00 52.70 112 ASN A C 1
ATOM 895 O O . ASN A 1 112 ? 1.877 58.954 34.155 1.00 47.30 112 ASN A O 1
ATOM 900 N N . ILE A 1 113 ? 2.408 56.740 34.088 1.00 48.90 113 ILE A N 1
ATOM 901 C CA . ILE A 1 113 ? 2.986 56.702 35.465 1.00 49.30 113 ILE A CA 1
ATOM 902 C C . ILE A 1 113 ? 4.450 57.123 35.360 1.00 51.48 113 ILE A C 1
ATOM 903 O O . ILE A 1 113 ? 5.137 56.553 34.504 1.00 53.36 113 ILE A O 1
ATOM 908 N N . ASN A 1 114 ? 4.881 58.096 36.173 1.00 51.93 114 ASN A N 1
ATOM 909 C CA . ASN A 1 114 ? 6.207 58.762 36.064 1.00 51.58 114 ASN A CA 1
ATOM 910 C C . ASN A 1 114 ? 7.164 58.235 37.134 1.00 48.77 114 ASN A C 1
ATOM 911 O O . ASN A 1 114 ? 8.245 58.756 37.214 1.00 49.88 114 ASN A O 1
ATOM 916 N N . ILE A 1 115 ? 6.764 57.271 37.954 1.00 46.77 115 ILE A N 1
ATOM 917 C CA . ILE A 1 115 ? 7.667 56.623 38.947 1.00 44.85 115 ILE A CA 1
ATOM 918 C C . ILE A 1 115 ? 7.874 55.175 38.519 1.00 43.80 115 ILE A C 1
ATOM 919 O O . ILE A 1 115 ? 7.028 54.589 37.845 1.00 41.72 115 ILE A O 1
ATOM 924 N N . PRO A 1 116 ? 9.026 54.567 38.877 1.00 44.07 116 PRO A N 1
ATOM 925 C CA . PRO A 1 116 ? 9.321 53.196 38.488 1.00 42.91 116 PRO A CA 1
ATOM 926 C C . PRO A 1 116 ? 8.314 52.169 39.024 1.00 42.84 116 PRO A C 1
ATOM 927 O O . PRO A 1 116 ? 7.830 52.299 40.157 1.00 42.00 116 PRO A O 1
ATOM 931 N N . ILE A 1 117 ? 8.045 51.160 38.186 1.00 42.60 117 ILE A N 1
ATOM 932 C CA . ILE A 1 117 ? 7.143 50.012 38.501 1.00 42.27 117 ILE A CA 1
ATOM 933 C C . ILE A 1 117 ? 7.968 48.733 38.428 1.00 40.21 117 ILE A C 1
ATOM 934 O O . ILE A 1 117 ? 8.669 48.540 37.432 1.00 42.80 117 ILE A O 1
ATOM 939 N N . ALA A 1 118 ? 7.890 47.903 39.457 1.00 39.10 118 ALA A N 1
ATOM 940 C CA . ALA A 1 118 ? 8.405 46.519 39.437 1.00 39.81 118 ALA A CA 1
ATOM 941 C C . ALA A 1 118 ? 7.209 45.566 39.348 1.00 39.33 118 ALA A C 1
ATOM 942 O O . ALA A 1 118 ? 6.325 45.634 40.213 1.00 39.23 118 ALA A O 1
ATOM 944 N N . ASN A 1 119 ? 7.175 44.750 38.302 1.00 38.21 119 ASN A N 1
ATOM 945 C CA . ASN A 1 119 ? 6.110 43.752 38.050 1.00 38.36 119 ASN A CA 1
ATOM 946 C C . ASN A 1 119 ? 6.393 42.517 38.907 1.00 38.31 119 ASN A C 1
ATOM 947 O O . ASN A 1 119 ? 7.364 41.769 38.586 1.00 38.50 119 ASN A O 1
ATOM 952 N N . ALA A 1 120 ? 5.553 42.308 39.929 1.00 36.82 120 ALA A N 1
ATOM 953 C CA . ALA A 1 120 ? 5.584 41.138 40.829 1.00 37.18 120 ALA A CA 1
ATOM 954 C C . ALA A 1 120 ? 4.729 40.004 40.262 1.00 37.58 120 ALA A C 1
ATOM 955 O O . ALA A 1 120 ? 4.590 38.972 40.946 1.00 41.75 120 ALA A O 1
ATOM 957 N N . GLY A 1 121 ? 4.177 40.182 39.059 1.00 37.55 121 GLY A N 1
ATOM 958 C CA . GLY A 1 121 ? 3.404 39.141 38.355 1.00 37.87 121 GLY A CA 1
ATOM 959 C C . GLY A 1 121 ? 2.183 39.719 37.670 1.00 37.83 121 GLY A C 1
ATOM 960 O O . GLY A 1 121 ? 1.357 40.333 38.348 1.00 38.69 121 GLY A O 1
ATOM 961 N N . ASP A 1 122 ? 2.058 39.511 36.364 1.00 38.70 122 ASP A N 1
ATOM 962 C CA . ASP A 1 122 ? 0.853 39.882 35.579 1.00 38.54 122 ASP A CA 1
ATOM 963 C C . ASP A 1 122 ? 0.172 38.599 35.083 1.00 39.66 122 ASP A C 1
ATOM 964 O O . ASP A 1 122 ? 0.576 38.084 34.030 1.00 37.82 122 ASP A O 1
ATOM 969 N N . GLY A 1 123 ? -0.840 38.124 35.823 1.00 40.47 123 GLY A N 1
ATOM 970 C CA . GLY A 1 123 ? -1.627 36.922 35.491 1.00 39.49 123 GLY A CA 1
ATOM 971 C C . GLY A 1 123 ? -0.718 35.749 35.144 1.00 39.43 123 GLY A C 1
ATOM 972 O O . GLY A 1 123 ? 0.103 35.355 36.000 1.00 38.14 123 GLY A O 1
ATOM 973 N N . SER A 1 124 ? -0.814 35.245 33.919 1.00 38.97 124 SER A N 1
ATOM 974 C CA . SER A 1 124 ? 0.005 34.116 33.413 1.00 42.16 124 SER A CA 1
ATOM 975 C C . SER A 1 124 ? 1.098 34.649 32.473 1.00 42.02 124 SER A C 1
ATOM 976 O O . SER A 1 124 ? 1.663 33.843 31.715 1.00 41.86 124 SER A O 1
ATOM 979 N N . GLY A 1 125 ? 1.403 35.956 32.548 1.00 41.43 125 GLY A N 1
ATOM 980 C CA . GLY A 1 125 ? 2.348 36.656 31.651 1.00 40.94 125 GLY A CA 1
ATOM 981 C C . GLY A 1 125 ? 3.802 36.487 32.089 1.00 43.19 125 GLY A C 1
ATOM 982 O O . GLY A 1 125 ? 4.442 35.478 31.706 1.00 41.31 125 GLY A O 1
ATOM 983 N N . GLN A 1 126 ? 4.311 37.428 32.888 1.00 42.11 126 GLN A N 1
ATOM 984 C CA . GLN A 1 126 ? 5.749 37.511 33.263 1.00 43.51 126 GLN A CA 1
ATOM 985 C C . GLN A 1 126 ? 5.898 37.554 34.787 1.00 41.25 126 GLN A C 1
ATOM 986 O O . GLN A 1 126 ? 4.986 38.048 35.476 1.00 40.78 126 GLN A O 1
ATOM 992 N N . HIS A 1 127 ? 7.002 37.023 35.293 1.00 40.79 127 HIS A N 1
ATOM 993 C CA . HIS A 1 127 ? 7.402 37.109 36.725 1.00 39.17 127 HIS A CA 1
ATOM 994 C C . HIS A 1 127 ? 8.907 37.340 36.763 1.00 39.24 127 HIS A C 1
ATOM 995 O O . HIS A 1 127 ? 9.682 36.441 37.061 1.00 38.56 127 HIS A O 1
ATOM 1002 N N . PRO A 1 128 ? 9.362 38.546 36.375 1.00 40.82 128 PRO A N 1
ATOM 1003 C CA . PRO A 1 128 ? 10.779 38.795 36.151 1.00 40.77 128 PRO A CA 1
ATOM 1004 C C . PRO A 1 128 ? 11.666 38.637 37.395 1.00 41.75 128 PRO A C 1
ATOM 1005 O O . PRO A 1 128 ? 12.786 38.182 37.233 1.00 40.19 128 PRO A O 1
ATOM 1009 N N . THR A 1 129 ? 11.175 38.966 38.593 1.00 42.85 129 THR A N 1
ATOM 1010 C CA . THR A 1 129 ? 11.983 38.832 39.836 1.00 41.88 129 THR A CA 1
ATOM 1011 C C . THR A 1 129 ? 12.101 37.354 40.214 1.00 42.83 129 THR A C 1
ATOM 1012 O O . THR A 1 129 ? 13.188 36.986 40.742 1.00 42.83 129 THR A O 1
ATOM 1016 N N . GLN A 1 130 ? 11.085 36.525 39.927 1.00 43.00 130 GLN A N 1
ATOM 1017 C CA . GLN A 1 130 ? 11.219 35.048 40.125 1.00 40.71 130 GLN A CA 1
ATOM 1018 C C . GLN A 1 130 ? 12.316 34.534 39.185 1.00 39.94 130 GLN A C 1
ATOM 1019 O O . GLN A 1 130 ? 13.222 33.839 39.642 1.00 41.47 130 GLN A O 1
ATOM 1025 N N . SER A 1 131 ? 12.230 34.880 37.910 1.00 39.14 131 SER A N 1
ATOM 1026 C CA . SER A 1 131 ? 13.213 34.440 36.885 1.00 42.36 131 SER A CA 1
ATOM 1027 C C . SER A 1 131 ? 14.633 34.858 37.291 1.00 41.74 131 SER A C 1
ATOM 1028 O O . SER A 1 131 ? 15.532 34.005 37.297 1.00 41.23 131 SER A O 1
ATOM 1031 N N . LEU A 1 132 ? 14.821 36.124 37.663 1.00 40.86 132 LEU A N 1
ATOM 1032 C CA . LEU A 1 132 ? 16.148 36.670 38.025 1.00 41.63 132 LEU A CA 1
ATOM 1033 C C . LEU A 1 132 ? 16.688 35.953 39.268 1.00 43.15 132 LEU A C 1
ATOM 1034 O O . LEU A 1 132 ? 17.890 35.657 39.293 1.00 44.00 132 LEU A O 1
ATOM 1039 N N . LEU A 1 133 ? 15.855 35.664 40.267 1.00 43.62 133 LEU A N 1
ATOM 1040 C CA . LEU A 1 133 ? 16.350 34.987 41.500 1.00 43.30 133 LEU A CA 1
ATOM 1041 C C . LEU A 1 133 ? 16.639 33.516 41.166 1.00 41.61 133 LEU A C 1
ATOM 1042 O O . LEU A 1 133 ? 17.635 33.002 41.686 1.00 41.85 133 LEU A O 1
ATOM 1047 N N . ASP A 1 134 ? 15.853 32.894 40.274 1.00 40.95 134 ASP A N 1
ATOM 1048 C CA . ASP A 1 134 ? 16.120 31.523 39.759 1.00 42.59 134 ASP A CA 1
ATOM 1049 C C . ASP A 1 134 ? 17.487 31.523 39.049 1.00 43.63 134 ASP A C 1
ATOM 1050 O O . ASP A 1 134 ? 18.314 30.607 39.300 1.00 44.17 134 ASP A O 1
ATOM 1055 N N . LEU A 1 135 ? 17.743 32.513 38.190 1.00 42.71 135 LEU A N 1
ATOM 1056 C CA . LEU A 1 135 ? 19.013 32.610 37.433 1.00 42.90 135 LEU A CA 1
ATOM 1057 C C . LEU A 1 135 ? 20.163 32.861 38.408 1.00 43.72 135 LEU A C 1
ATOM 1058 O O . LEU A 1 135 ? 21.252 32.254 38.212 1.00 42.25 135 LEU A O 1
ATOM 1063 N N . MET A 1 136 ? 19.956 33.733 39.401 1.00 43.91 136 MET A N 1
ATOM 1064 C CA . MET A 1 136 ? 20.978 33.997 40.451 1.00 46.64 136 MET A CA 1
ATOM 1065 C C . MET A 1 136 ? 21.345 32.669 41.152 1.00 47.34 136 MET A C 1
ATOM 1066 O O . MET A 1 136 ? 22.541 32.416 41.352 1.00 47.13 136 MET A O 1
ATOM 1071 N N . THR A 1 137 ? 20.356 31.837 41.483 1.00 45.72 137 THR A N 1
ATOM 1072 C CA . THR A 1 137 ? 20.548 30.567 42.236 1.00 45.52 137 THR A CA 1
ATOM 1073 C C . THR A 1 137 ? 21.366 29.602 41.373 1.00 47.83 137 THR A C 1
ATOM 1074 O O . THR A 1 137 ? 22.308 28.984 41.883 1.00 50.12 137 THR A O 1
ATOM 1078 N N . ILE A 1 138 ? 21.038 29.501 40.090 1.00 47.09 138 ILE A N 1
ATOM 1079 C CA . ILE A 1 138 ? 21.757 28.626 39.117 1.00 46.65 138 ILE A CA 1
ATOM 1080 C C . ILE A 1 138 ? 23.206 29.123 38.952 1.00 48.31 138 ILE A C 1
ATOM 1081 O O . ILE A 1 138 ? 24.127 28.294 38.909 1.00 46.50 138 ILE A O 1
ATOM 1086 N N . TYR A 1 139 ? 23.389 30.432 38.823 1.00 49.83 139 TYR A N 1
ATOM 1087 C CA . TYR A 1 139 ? 24.707 31.088 38.666 1.00 51.94 139 TYR A CA 1
ATOM 1088 C C . TYR A 1 139 ? 25.568 30.824 39.906 1.00 51.65 139 TYR A C 1
ATOM 1089 O O . TYR A 1 139 ? 26.774 30.536 39.759 1.00 54.54 139 TYR A O 1
ATOM 1098 N N . GLU A 1 140 ? 24.992 30.910 41.101 1.00 49.20 140 GLU A N 1
ATOM 1099 C CA . GLU A 1 140 ? 25.755 30.638 42.351 1.00 50.63 140 GLU A CA 1
ATOM 1100 C C . GLU A 1 140 ? 26.105 29.152 42.395 1.00 49.30 140 GLU A C 1
ATOM 1101 O O . GLU A 1 140 ? 27.165 28.824 42.894 1.00 48.95 140 GLU A O 1
ATOM 1107 N N . GLU A 1 141 ? 25.261 28.291 41.839 1.00 48.81 141 GLU A N 1
ATOM 1108 C CA . GLU A 1 141 ? 25.504 26.832 41.858 1.00 49.63 141 GLU A CA 1
ATOM 1109 C C . GLU A 1 141 ? 26.671 26.487 40.924 1.00 51.31 141 GLU A C 1
ATOM 1110 O O . GLU A 1 141 ? 27.547 25.726 41.372 1.00 50.87 141 GLU A O 1
ATOM 1116 N N . TYR A 1 142 ? 26.698 27.015 39.691 1.00 50.89 142 TYR A N 1
ATOM 1117 C CA . TYR A 1 142 ? 27.576 26.497 38.598 1.00 52.75 142 TYR A CA 1
ATOM 1118 C C . TYR A 1 142 ? 28.543 27.541 38.015 1.00 54.02 142 TYR A C 1
ATOM 1119 O O . TYR A 1 142 ? 29.507 27.115 37.392 1.00 54.44 142 TYR A O 1
ATOM 1128 N N . GLY A 1 143 ? 28.258 28.840 38.121 1.00 55.93 143 GLY A N 1
ATOM 1129 C CA . GLY A 1 143 ? 29.090 29.923 37.563 1.00 59.14 143 GLY A CA 1
ATOM 1130 C C . GLY A 1 143 ? 28.881 30.175 36.070 1.00 62.15 143 GLY A C 1
ATOM 1131 O O . GLY A 1 143 ? 29.585 31.028 35.542 1.00 68.31 143 GLY A O 1
ATOM 1132 N N . TYR A 1 144 ? 27.960 29.481 35.394 1.00 63.89 144 TYR A N 1
ATOM 1133 C CA . TYR A 1 144 ? 27.722 29.597 33.928 1.00 66.76 144 TYR A CA 1
ATOM 1134 C C . TYR A 1 144 ? 26.333 29.027 33.595 1.00 63.44 144 TYR A C 1
ATOM 1135 O O . TYR A 1 144 ? 25.816 28.202 34.380 1.00 61.42 144 TYR A O 1
ATOM 1144 N N . PHE A 1 145 ? 25.766 29.439 32.451 1.00 60.83 145 PHE A N 1
ATOM 1145 C CA . PHE A 1 145 ? 24.464 28.967 31.911 1.00 58.15 145 PHE A CA 1
ATOM 1146 C C . PHE A 1 145 ? 24.604 28.137 30.626 1.00 60.80 145 PHE A C 1
ATOM 1147 O O . PHE A 1 145 ? 23.742 27.258 30.423 1.00 61.25 145 PHE A O 1
ATOM 1155 N N . GLU A 1 146 ? 25.581 28.445 29.761 1.00 63.65 146 GLU A N 1
ATOM 1156 C CA . GLU A 1 146 ? 25.718 27.862 28.392 1.00 66.26 146 GLU A CA 1
ATOM 1157 C C . GLU A 1 146 ? 25.763 26.335 28.484 1.00 64.79 146 GLU A C 1
ATOM 1158 O O . GLU A 1 146 ? 26.607 25.813 29.217 1.00 64.66 146 GLU A O 1
ATOM 1164 N N . GLY A 1 147 ? 24.891 25.645 27.754 1.00 64.32 147 GLY A N 1
ATOM 1165 C CA . GLY A 1 147 ? 24.878 24.173 27.657 1.00 64.90 147 GLY A CA 1
ATOM 1166 C C . GLY A 1 147 ? 24.163 23.508 28.819 1.00 65.96 147 GLY A C 1
ATOM 1167 O O . GLY A 1 147 ? 24.066 22.282 28.776 1.00 68.63 147 GLY A O 1
ATOM 1168 N N . LEU A 1 148 ? 23.690 24.257 29.828 1.00 66.15 148 LEU A N 1
ATOM 1169 C CA . LEU A 1 148 ? 22.929 23.686 30.977 1.00 65.95 148 LEU A CA 1
ATOM 1170 C C . LEU A 1 148 ? 21.655 23.022 30.448 1.00 62.82 148 LEU A C 1
ATOM 1171 O O . LEU A 1 148 ? 20.979 23.650 29.611 1.00 59.88 148 LEU A O 1
ATOM 1176 N N . ASN A 1 149 ? 21.355 21.810 30.932 1.00 60.23 149 ASN A N 1
ATOM 1177 C CA . ASN A 1 149 ? 20.115 21.059 30.626 1.00 59.52 149 ASN A CA 1
ATOM 1178 C C . ASN A 1 149 ? 19.110 21.338 31.740 1.00 56.48 149 ASN A C 1
ATOM 1179 O O . ASN A 1 149 ? 19.338 20.892 32.864 1.00 57.02 149 ASN A O 1
ATOM 1184 N N . VAL A 1 150 ? 18.049 22.069 31.412 1.00 55.08 150 VAL A N 1
ATOM 1185 C CA . VAL A 1 150 ? 16.995 22.505 32.370 1.00 52.39 150 VAL A CA 1
ATOM 1186 C C . VAL A 1 150 ? 15.675 21.866 31.941 1.00 50.92 150 VAL A C 1
ATOM 1187 O O . VAL A 1 150 ? 15.261 22.077 30.792 1.00 51.97 150 VAL A O 1
ATOM 1191 N N . LEU A 1 151 ? 15.070 21.094 32.839 1.00 50.40 151 LEU A N 1
ATOM 1192 C CA . LEU A 1 151 ? 13.728 20.501 32.649 1.00 51.04 151 LEU A CA 1
ATOM 1193 C C . LEU A 1 151 ? 12.755 21.278 33.529 1.00 50.27 151 LEU A C 1
ATOM 1194 O O . LEU A 1 151 ? 12.980 21.329 34.743 1.00 51.61 151 LEU A O 1
ATOM 1199 N N . ILE A 1 152 ? 11.738 21.884 32.926 1.00 49.65 152 ILE A N 1
ATOM 1200 C CA . ILE A 1 152 ? 10.646 22.592 33.657 1.00 50.90 152 ILE A CA 1
ATOM 1201 C C . ILE A 1 152 ? 9.389 21.707 33.567 1.00 51.75 152 ILE A C 1
ATOM 1202 O O . ILE A 1 152 ? 8.960 21.458 32.423 1.00 52.41 152 ILE A O 1
ATOM 1207 N N . CYS A 1 153 ? 8.921 21.157 34.700 1.00 51.32 153 CYS A N 1
ATOM 1208 C CA . CYS A 1 153 ? 7.777 20.197 34.797 1.00 53.72 153 CYS A CA 1
ATOM 1209 C C . CYS A 1 153 ? 6.556 20.836 35.459 1.00 51.52 153 CYS A C 1
ATOM 1210 O O . CYS A 1 153 ? 6.655 21.246 36.649 1.00 50.84 153 CYS A O 1
ATOM 1213 N N . GLY A 1 154 ? 5.431 20.757 34.762 1.00 47.80 154 GLY A N 1
ATOM 1214 C CA . GLY A 1 154 ? 4.100 20.964 35.343 1.00 46.57 154 GLY A CA 1
ATOM 1215 C C . GLY A 1 154 ? 3.235 21.782 34.414 1.00 44.09 154 GLY A C 1
ATOM 1216 O O . GLY A 1 154 ? 3.289 21.566 33.182 1.00 41.99 154 GLY A O 1
ATOM 1217 N N . ASP A 1 155 ? 2.499 22.709 35.007 1.00 42.96 155 ASP A N 1
ATOM 1218 C CA . ASP A 1 155 ? 1.454 23.521 34.348 1.00 43.40 155 ASP A CA 1
ATOM 1219 C C . ASP A 1 155 ? 2.156 24.660 33.611 1.00 42.96 155 ASP A C 1
ATOM 1220 O O . ASP A 1 155 ? 2.281 25.738 34.202 1.00 44.08 155 ASP A O 1
ATOM 1225 N N . ILE A 1 156 ? 2.591 24.432 32.366 1.00 43.59 156 ILE A N 1
ATOM 1226 C CA . ILE A 1 156 ? 3.446 25.396 31.608 1.00 43.18 156 ILE A CA 1
ATOM 1227 C C . ILE A 1 156 ? 2.594 26.576 31.118 1.00 43.01 156 ILE A C 1
ATOM 1228 O O . ILE A 1 156 ? 2.992 27.741 31.354 1.00 43.54 156 ILE A O 1
ATOM 1233 N N . LYS A 1 157 ? 1.491 26.330 30.425 1.00 44.35 157 LYS A N 1
ATOM 1234 C CA . LYS A 1 157 ? 0.762 27.429 29.726 1.00 45.57 157 LYS A CA 1
ATOM 1235 C C . LYS A 1 157 ? 0.176 28.430 30.727 1.00 42.74 157 LYS A C 1
ATOM 1236 O O . LYS A 1 157 ? -0.001 29.571 30.330 1.00 43.61 157 LYS A O 1
ATOM 1242 N N . ASN A 1 158 ? -0.068 28.053 31.986 1.00 41.90 158 ASN A N 1
ATOM 1243 C CA . ASN A 1 158 ? -0.653 28.968 33.000 1.00 39.78 158 ASN A CA 1
ATOM 1244 C C . ASN A 1 158 ? 0.449 29.613 33.854 1.00 40.86 158 ASN A C 1
ATOM 1245 O O . ASN A 1 158 ? 0.090 30.295 34.843 1.00 40.09 158 ASN A O 1
ATOM 1250 N N . SER A 1 159 ? 1.733 29.418 33.521 1.00 41.15 159 SER A N 1
ATOM 1251 C CA . SER A 1 159 ? 2.883 29.811 34.379 1.00 41.00 159 SER A CA 1
ATOM 1252 C C . SER A 1 159 ? 3.613 31.056 33.850 1.00 40.28 159 SER A C 1
ATOM 1253 O O . SER A 1 159 ? 4.335 30.944 32.866 1.00 43.89 159 SER A O 1
ATOM 1256 N N . ARG A 1 160 ? 3.515 32.180 34.560 1.00 39.58 160 ARG A N 1
ATOM 1257 C CA . ARG A 1 160 ? 4.375 33.376 34.326 1.00 39.90 160 ARG A CA 1
ATOM 1258 C C . ARG A 1 160 ? 5.842 33.028 34.652 1.00 39.29 160 ARG A C 1
ATOM 1259 O O . ARG A 1 160 ? 6.756 33.619 34.030 1.00 39.17 160 ARG A O 1
ATOM 1267 N N . VAL A 1 161 ? 6.072 32.085 35.566 1.00 39.13 161 VAL A N 1
ATOM 1268 C CA . VAL A 1 161 ? 7.441 31.624 35.934 1.00 41.73 161 VAL A CA 1
ATOM 1269 C C . VAL A 1 161 ? 8.055 30.866 34.750 1.00 44.34 161 VAL A C 1
ATOM 1270 O O . VAL A 1 161 ? 9.196 31.199 34.361 1.00 43.72 161 VAL A O 1
ATOM 1274 N N . ALA A 1 162 ? 7.340 29.889 34.182 1.00 44.07 162 ALA A N 1
ATOM 1275 C CA . ALA A 1 162 ? 7.849 29.112 33.030 1.00 45.66 162 ALA A CA 1
ATOM 1276 C C . ALA A 1 162 ? 8.128 30.066 31.859 1.00 46.55 162 ALA A C 1
ATOM 1277 O O . ALA A 1 162 ? 9.151 29.879 31.177 1.00 49.07 162 ALA A O 1
ATOM 1279 N N . ARG A 1 163 ? 7.249 31.042 31.620 1.00 44.79 163 ARG A N 1
ATOM 1280 C CA . ARG A 1 163 ? 7.372 31.935 30.438 1.00 45.15 163 ARG A CA 1
ATOM 1281 C C . ARG A 1 163 ? 8.647 32.794 30.588 1.00 44.42 163 ARG A C 1
ATOM 1282 O O . ARG A 1 163 ? 9.452 32.827 29.659 1.00 44.84 163 ARG A O 1
ATOM 1290 N N . SER A 1 164 ? 8.818 33.456 31.729 1.00 42.45 164 SER A N 1
ATOM 1291 C CA . SER A 1 164 ? 9.983 34.330 32.023 1.00 42.59 164 SER A CA 1
ATOM 1292 C C . SER A 1 164 ? 11.280 33.506 31.978 1.00 43.36 164 SER A C 1
ATOM 1293 O O . SER A 1 164 ? 12.230 33.938 31.338 1.00 41.28 164 SER A O 1
ATOM 1296 N N . ASN A 1 165 ? 11.291 32.327 32.602 1.00 46.81 165 ASN A N 1
ATOM 1297 C CA . ASN A 1 165 ? 12.488 31.449 32.701 1.00 48.21 165 ASN A CA 1
ATOM 1298 C C . ASN A 1 165 ? 12.867 30.908 31.311 1.00 50.87 165 ASN A C 1
ATOM 1299 O O . ASN A 1 165 ? 14.081 30.860 31.002 1.00 50.36 165 ASN A O 1
ATOM 1304 N N . TYR A 1 166 ? 11.894 30.486 30.500 1.00 50.41 166 TYR A N 1
ATOM 1305 C CA . TYR A 1 166 ? 12.151 29.963 29.139 1.00 52.18 166 TYR A CA 1
ATOM 1306 C C . TYR A 1 166 ? 12.944 31.022 28.350 1.00 53.35 166 TYR A C 1
ATOM 1307 O O . TYR A 1 166 ? 13.993 30.708 27.773 1.00 51.92 166 TYR A O 1
ATOM 1316 N N . HIS A 1 167 ? 12.429 32.252 28.311 1.00 53.20 167 HIS A N 1
ATOM 1317 C CA . HIS A 1 167 ? 12.996 33.346 27.480 1.00 55.50 167 HIS A CA 1
ATOM 1318 C C . HIS A 1 167 ? 14.437 33.637 27.945 1.00 52.19 167 HIS A C 1
ATOM 1319 O O . HIS A 1 167 ? 15.330 33.727 27.110 1.00 49.77 167 HIS A O 1
ATOM 1326 N N . SER A 1 168 ? 14.655 33.777 29.248 1.00 50.70 168 SER A N 1
ATOM 1327 C CA . SER A 1 168 ? 15.955 34.240 29.800 1.00 50.13 168 SER A CA 1
ATOM 1328 C C . SER A 1 168 ? 16.994 33.100 29.741 1.00 49.86 168 SER A C 1
ATOM 1329 O O . SER A 1 168 ? 18.133 33.360 29.325 1.00 51.42 168 SER A O 1
ATOM 1332 N N . LEU A 1 169 ? 16.611 31.861 30.065 1.00 50.30 169 LEU A N 1
ATOM 1333 C CA . LEU A 1 169 ? 17.540 30.696 30.001 1.00 52.14 169 LEU A CA 1
ATOM 1334 C C . LEU A 1 169 ? 17.982 30.480 28.548 1.00 53.23 169 LEU A C 1
ATOM 1335 O O . LEU A 1 169 ? 19.209 30.250 28.312 1.00 54.55 169 LEU A O 1
ATOM 1340 N N . LYS A 1 170 ? 17.039 30.552 27.607 1.00 52.58 170 LYS A N 1
ATOM 1341 C CA . LYS A 1 170 ? 17.328 30.363 26.162 1.00 55.43 170 LYS A CA 1
ATOM 1342 C C . LYS A 1 170 ? 18.328 31.435 25.700 1.00 53.26 170 LYS A C 1
ATOM 1343 O O . LYS A 1 170 ? 19.275 31.079 25.000 1.00 53.35 170 LYS A O 1
ATOM 1349 N N . ALA A 1 171 ? 18.129 32.696 26.105 1.00 51.74 171 ALA A N 1
ATOM 1350 C CA . ALA A 1 171 ? 18.973 33.854 25.725 1.00 50.58 171 ALA A CA 1
ATOM 1351 C C . ALA A 1 171 ? 20.373 33.678 26.325 1.00 50.94 171 ALA A C 1
ATOM 1352 O O . ALA A 1 171 ? 21.332 34.119 25.706 1.00 50.45 171 ALA A O 1
ATOM 1354 N N . LEU A 1 172 ? 20.479 33.048 27.495 1.00 49.88 172 LEU A N 1
ATOM 1355 C CA . LEU A 1 172 ? 21.777 32.806 28.176 1.00 51.76 172 LEU A CA 1
ATOM 1356 C C . LEU A 1 172 ? 22.446 31.527 27.640 1.00 54.17 172 LEU A C 1
ATOM 1357 O O . LEU A 1 172 ? 23.569 31.237 28.064 1.00 54.86 172 LEU A O 1
ATOM 1362 N N . GLY A 1 173 ? 21.802 30.800 26.725 1.00 54.66 173 GLY A N 1
ATOM 1363 C CA . GLY A 1 173 ? 22.399 29.630 26.049 1.00 54.59 173 GLY A CA 1
ATOM 1364 C C . GLY A 1 173 ? 22.181 28.323 26.786 1.00 53.16 173 GLY A C 1
ATOM 1365 O O . GLY A 1 173 ? 22.889 27.397 26.492 1.00 52.32 173 GLY A O 1
ATOM 1366 N N . ALA A 1 174 ? 21.200 28.226 27.686 1.00 53.85 174 ALA A N 1
ATOM 1367 C CA . ALA A 1 174 ? 20.791 26.953 28.336 1.00 53.53 174 ALA A CA 1
ATOM 1368 C C . ALA A 1 174 ? 19.907 26.147 27.376 1.00 54.61 174 ALA A C 1
ATOM 1369 O O . ALA A 1 174 ? 19.302 26.738 26.479 1.00 53.98 174 ALA A O 1
ATOM 1371 N N . ASN A 1 175 ? 19.880 24.823 27.525 1.00 56.42 175 ASN A N 1
ATOM 1372 C CA . ASN A 1 175 ? 18.955 23.911 26.802 1.00 57.68 175 ASN A CA 1
ATOM 1373 C C . ASN A 1 175 ? 17.730 23.710 27.688 1.00 56.35 175 ASN A C 1
ATOM 1374 O O . ASN A 1 175 ? 17.859 23.019 28.734 1.00 55.57 175 ASN A O 1
ATOM 1379 N N . VAL A 1 176 ? 16.607 24.314 27.301 1.00 54.90 176 VAL A N 1
ATOM 1380 C CA . VAL A 1 176 ? 15.327 24.241 28.052 1.00 55.44 176 VAL A CA 1
ATOM 1381 C C . VAL A 1 176 ? 14.471 23.130 27.440 1.00 55.61 176 VAL A C 1
ATOM 1382 O O . VAL A 1 176 ? 14.306 23.114 26.217 1.00 57.16 176 VAL A O 1
ATOM 1386 N N . MET A 1 177 ? 13.949 22.248 28.288 1.00 56.44 177 MET A N 1
ATOM 1387 C CA . MET A 1 177 ? 12.961 21.193 27.951 1.00 57.59 177 MET A CA 1
ATOM 1388 C C . MET A 1 177 ? 11.765 21.341 28.891 1.00 54.70 177 MET A C 1
ATOM 1389 O O . MET A 1 177 ? 11.965 21.767 30.044 1.00 54.33 177 MET A O 1
ATOM 1394 N N . PHE A 1 178 ? 10.591 20.921 28.436 1.00 53.99 178 PHE A N 1
ATOM 1395 C CA . PHE A 1 178 ? 9.330 20.940 29.209 1.00 52.43 178 PHE A CA 1
ATOM 1396 C C . PHE A 1 178 ? 8.798 19.514 29.343 1.00 54.09 178 PHE A C 1
ATOM 1397 O O . PHE A 1 178 ? 8.899 18.687 28.397 1.00 54.33 178 PHE A O 1
ATOM 1405 N N . ASN A 1 179 ? 8.244 19.238 30.520 1.00 52.53 179 ASN A N 1
ATOM 1406 C CA . ASN A 1 179 ? 7.325 18.105 30.772 1.00 51.19 179 ASN A CA 1
ATOM 1407 C C . ASN A 1 179 ? 6.002 18.699 31.250 1.00 49.91 179 ASN A C 1
ATOM 1408 O O . ASN A 1 179 ? 6.030 19.507 32.213 1.00 45.04 179 ASN A O 1
ATOM 1413 N N . SER A 1 180 ? 4.902 18.290 30.620 1.00 49.71 180 SER A N 1
ATOM 1414 C CA . SER A 1 180 ? 3.561 18.867 30.854 1.00 51.66 180 SER A CA 1
ATOM 1415 C C . SER A 1 180 ? 2.494 17.823 30.583 1.00 50.47 180 SER A C 1
ATOM 1416 O O . SER A 1 180 ? 2.658 17.014 29.691 1.00 51.19 180 SER A O 1
ATOM 1419 N N . PRO A 1 181 ? 1.367 17.811 31.324 1.00 50.19 181 PRO A N 1
ATOM 1420 C CA . PRO A 1 181 ? 0.149 17.178 30.817 1.00 52.32 181 PRO A CA 1
ATOM 1421 C C . PRO A 1 181 ? -0.211 17.836 29.475 1.00 52.71 181 PRO A C 1
ATOM 1422 O O . PRO A 1 181 ? 0.084 19.037 29.305 1.00 51.33 181 PRO A O 1
ATOM 1426 N N . ASN A 1 182 ? -0.819 17.073 28.562 1.00 54.42 182 ASN A N 1
ATOM 1427 C CA . ASN A 1 182 ? -1.237 17.578 27.231 1.00 56.12 182 ASN A CA 1
ATOM 1428 C C . ASN A 1 182 ? -2.047 18.870 27.383 1.00 52.29 182 ASN A C 1
ATOM 1429 O O . ASN A 1 182 ? -1.778 19.798 26.614 1.00 53.17 182 ASN A O 1
ATOM 1434 N N . ALA A 1 183 ? -2.980 18.939 28.326 1.00 48.89 183 ALA A N 1
ATOM 1435 C CA . ALA A 1 183 ? -3.845 20.125 28.521 1.00 49.45 183 ALA A CA 1
ATOM 1436 C C . ALA A 1 183 ? -2.993 21.389 28.719 1.00 49.01 183 ALA A C 1
ATOM 1437 O O . ALA A 1 183 ? -3.454 22.474 28.343 1.00 50.12 183 ALA A O 1
ATOM 1439 N N . TRP A 1 184 ? -1.808 21.295 29.321 1.00 49.24 184 TRP A N 1
ATOM 1440 C CA . TRP A 1 184 ? -1.081 22.514 29.777 1.00 49.50 184 TRP A CA 1
ATOM 1441 C C . TRP A 1 184 ? 0.178 22.765 28.939 1.00 50.66 184 TRP A C 1
ATOM 1442 O O . TRP A 1 184 ? 0.975 23.637 29.327 1.00 50.52 184 TRP A O 1
ATOM 1453 N N . ILE A 1 185 ? 0.322 22.084 27.800 1.00 51.12 185 ILE A N 1
ATOM 1454 C CA . ILE A 1 185 ? 1.376 22.427 26.807 1.00 52.15 185 ILE A CA 1
ATOM 1455 C C . ILE A 1 185 ? 1.165 23.878 26.366 1.00 52.64 185 ILE A C 1
ATOM 1456 O O . ILE A 1 185 ? 0.006 24.248 26.071 1.00 53.44 185 ILE A O 1
ATOM 1461 N N . ASP A 1 186 ? 2.236 24.669 26.335 1.00 52.94 186 ASP A N 1
ATOM 1462 C CA . ASP A 1 186 ? 2.241 26.037 25.764 1.00 53.84 186 ASP A CA 1
ATOM 1463 C C . ASP A 1 186 ? 2.869 25.979 24.367 1.00 56.82 186 ASP A C 1
ATOM 1464 O O . ASP A 1 186 ? 4.107 25.777 24.283 1.00 58.95 186 ASP A O 1
ATOM 1469 N N . ASP A 1 187 ? 2.048 26.167 23.328 1.00 60.50 187 ASP A N 1
ATOM 1470 C CA . ASP A 1 187 ? 2.459 26.221 21.899 1.00 65.90 187 ASP A CA 1
ATOM 1471 C C . ASP A 1 187 ? 3.329 27.438 21.601 1.00 65.79 187 ASP A C 1
ATOM 1472 O O . ASP A 1 187 ? 4.094 27.356 20.642 1.00 70.86 187 ASP A O 1
ATOM 1477 N N . SER A 1 188 ? 3.192 28.533 22.347 1.00 63.17 188 SER A N 1
ATOM 1478 C CA . SER A 1 188 ? 3.951 29.787 22.107 1.00 61.68 188 SER A CA 1
ATOM 1479 C C . SER A 1 188 ? 5.437 29.598 22.459 1.00 63.15 188 SER A C 1
ATOM 1480 O O . SER A 1 188 ? 6.239 30.411 21.988 1.00 63.81 188 SER A O 1
ATOM 1483 N N . LEU A 1 189 ? 5.808 28.580 23.247 1.00 65.15 189 LEU A N 1
ATOM 1484 C CA . LEU A 1 189 ? 7.216 28.377 23.713 1.00 64.29 189 LEU A CA 1
ATOM 1485 C C . LEU A 1 189 ? 7.877 27.241 22.912 1.00 67.75 189 LEU A C 1
ATOM 1486 O O . LEU A 1 189 ? 7.523 26.069 23.152 1.00 66.58 189 LEU A O 1
ATOM 1491 N N . GLU A 1 190 ? 8.826 27.575 22.025 1.00 69.20 190 GLU A N 1
ATOM 1492 C CA . GLU A 1 190 ? 9.516 26.600 21.139 1.00 72.23 190 GLU A CA 1
ATOM 1493 C C . GLU A 1 190 ? 10.671 25.962 21.916 1.00 71.19 190 GLU A C 1
ATOM 1494 O O . GLU A 1 190 ? 11.806 26.496 21.924 1.00 71.24 190 GLU A O 1
ATOM 1500 N N . ALA A 1 191 ? 10.351 24.875 22.600 1.00 66.04 191 ALA A N 1
ATOM 1501 C CA . ALA A 1 191 ? 11.293 23.990 23.299 1.00 63.57 191 ALA A CA 1
ATOM 1502 C C . ALA A 1 191 ? 10.677 22.609 23.226 1.00 62.69 191 ALA A C 1
ATOM 1503 O O . ALA A 1 191 ? 9.463 22.496 23.103 1.00 63.47 191 ALA A O 1
ATOM 1505 N N . PRO A 1 192 ? 11.468 21.524 23.272 1.00 61.32 192 PRO A N 1
ATOM 1506 C CA . PRO A 1 192 ? 10.886 20.190 23.192 1.00 60.64 192 PRO A CA 1
ATOM 1507 C C . PRO A 1 192 ? 10.056 19.910 24.455 1.00 58.14 192 PRO A C 1
ATOM 1508 O O . PRO A 1 192 ? 10.442 20.336 25.537 1.00 56.94 192 PRO A O 1
ATOM 1512 N N . TYR A 1 193 ? 8.933 19.218 24.286 1.00 57.93 193 TYR A N 1
ATOM 1513 C CA . TYR A 1 193 ? 8.145 18.583 25.376 1.00 57.69 193 TYR A CA 1
ATOM 1514 C C . TYR A 1 193 ? 8.538 17.107 25.421 1.00 59.20 193 TYR A C 1
ATOM 1515 O O . TYR A 1 193 ? 8.494 16.460 24.368 1.00 62.10 193 TYR A O 1
ATOM 1524 N N . VAL A 1 194 ? 8.961 16.617 26.589 1.00 58.89 194 VAL A N 1
ATOM 1525 C CA . VAL A 1 194 ? 9.594 15.275 26.762 1.00 59.77 194 VAL A CA 1
ATOM 1526 C C . VAL A 1 194 ? 8.972 14.592 27.986 1.00 58.34 194 VAL A C 1
ATOM 1527 O O . VAL A 1 194 ? 8.352 15.301 28.805 1.00 54.72 194 VAL A O 1
ATOM 1531 N N . ASN A 1 195 ? 9.145 13.273 28.104 1.00 59.46 195 ASN A N 1
ATOM 1532 C CA . ASN A 1 195 ? 8.822 12.503 29.331 1.00 61.45 195 ASN A CA 1
ATOM 1533 C C . ASN A 1 195 ? 9.942 12.712 30.350 1.00 61.34 195 ASN A C 1
ATOM 1534 O O . ASN A 1 195 ? 11.121 12.629 29.962 1.00 60.03 195 ASN A O 1
ATOM 1539 N N . ILE A 1 196 ? 9.584 12.974 31.606 1.00 62.65 196 ILE A N 1
ATOM 1540 C CA . ILE A 1 196 ? 10.578 13.161 32.702 1.00 63.22 196 ILE A CA 1
ATOM 1541 C C . ILE A 1 196 ? 11.609 12.041 32.596 1.00 61.96 196 ILE A C 1
ATOM 1542 O O . ILE A 1 196 ? 12.811 12.350 32.582 1.00 62.41 196 ILE A O 1
ATOM 1547 N N . ASP A 1 197 ? 11.135 10.797 32.515 1.00 63.15 197 ASP A N 1
ATOM 1548 C CA . ASP A 1 197 ? 11.984 9.587 32.678 1.00 64.76 197 ASP A CA 1
ATOM 1549 C C . ASP A 1 197 ? 12.948 9.444 31.496 1.00 64.43 197 ASP A C 1
ATOM 1550 O O . ASP A 1 197 ? 13.954 8.757 31.671 1.00 65.33 197 ASP A O 1
ATOM 1555 N N . ASP A 1 198 ? 12.695 10.095 30.358 1.00 63.20 198 ASP A N 1
ATOM 1556 C CA . ASP A 1 198 ? 13.602 10.019 29.183 1.00 64.24 198 ASP A CA 1
ATOM 1557 C C . ASP A 1 198 ? 14.845 10.890 29.388 1.00 63.71 198 ASP A C 1
ATOM 1558 O O . ASP A 1 198 ? 15.823 10.626 28.697 1.00 62.92 198 ASP A O 1
ATOM 1563 N N . VAL A 1 199 ? 14.808 11.889 30.273 1.00 61.52 199 VAL A N 1
ATOM 1564 C CA . VAL A 1 199 ? 15.878 12.925 30.345 1.00 62.07 199 VAL A CA 1
ATOM 1565 C C . VAL A 1 199 ? 16.387 13.121 31.781 1.00 61.48 199 VAL A C 1
ATOM 1566 O O . VAL A 1 199 ? 17.391 13.804 31.908 1.00 61.84 199 VAL A O 1
ATOM 1570 N N . ILE A 1 200 ? 15.735 12.557 32.805 1.00 60.95 200 ILE A N 1
ATOM 1571 C CA . ILE A 1 200 ? 16.003 12.851 34.250 1.00 60.53 200 ILE A CA 1
ATOM 1572 C C . ILE A 1 200 ? 17.476 12.546 34.596 1.00 62.33 200 ILE A C 1
ATOM 1573 O O . ILE A 1 200 ? 18.044 13.254 35.452 1.00 62.91 200 ILE A O 1
ATOM 1578 N N . GLU A 1 201 ? 18.091 11.558 33.950 1.00 61.78 201 GLU A N 1
ATOM 1579 C CA . GLU A 1 201 ? 19.455 11.088 34.298 1.00 64.15 201 GLU A CA 1
ATOM 1580 C C . GLU A 1 201 ? 20.512 12.030 33.719 1.00 62.87 201 GLU A C 1
ATOM 1581 O O . GLU A 1 201 ? 21.661 11.933 34.161 1.00 61.87 201 GLU A O 1
ATOM 1587 N N . THR A 1 202 ? 20.147 12.891 32.765 1.00 60.70 202 THR A N 1
ATOM 1588 C CA . THR A 1 202 ? 21.098 13.793 32.081 1.00 61.29 202 THR A CA 1
ATOM 1589 C C . THR A 1 202 ? 20.725 15.265 32.299 1.00 60.46 202 THR A C 1
ATOM 1590 O O . THR A 1 202 ? 21.367 16.120 31.706 1.00 63.07 202 THR A O 1
ATOM 1594 N N . VAL A 1 203 ? 19.761 15.580 33.152 1.00 58.46 203 VAL A N 1
ATOM 1595 C CA . VAL A 1 203 ? 19.367 16.992 33.448 1.00 57.44 203 VAL A CA 1
ATOM 1596 C C . VAL A 1 203 ? 20.321 17.536 34.514 1.00 56.90 203 VAL A C 1
ATOM 1597 O O . VAL A 1 203 ? 20.848 16.725 35.314 1.00 57.75 203 VAL A O 1
ATOM 1601 N N . ASP A 1 204 ? 20.581 18.844 34.482 1.00 54.96 204 ASP A N 1
ATOM 1602 C CA . ASP A 1 204 ? 21.391 19.560 35.499 1.00 54.24 204 ASP A CA 1
ATOM 1603 C C . ASP A 1 204 ? 20.461 20.207 36.525 1.00 53.92 204 ASP A C 1
ATOM 1604 O O . ASP A 1 204 ? 20.779 20.219 37.733 1.00 53.85 204 ASP A O 1
ATOM 1609 N N . ILE A 1 205 ? 19.344 20.748 36.047 1.00 52.81 205 ILE A N 1
ATOM 1610 C CA . ILE A 1 205 ? 18.357 21.504 36.865 1.00 53.41 205 ILE A CA 1
ATOM 1611 C C . ILE A 1 205 ? 16.967 20.959 36.539 1.00 53.58 205 ILE A C 1
ATOM 1612 O O . ILE A 1 205 ? 16.607 20.937 35.334 1.00 54.21 205 ILE A O 1
ATOM 1617 N N . VAL A 1 206 ? 16.250 20.491 37.560 1.00 54.05 206 VAL A N 1
ATOM 1618 C CA . VAL A 1 206 ? 14.787 20.211 37.495 1.00 52.90 206 VAL A CA 1
ATOM 1619 C C . VAL A 1 206 ? 14.064 21.346 38.210 1.00 50.67 206 VAL A C 1
ATOM 1620 O O . VAL A 1 206 ? 14.222 21.483 39.428 1.00 47.48 206 VAL A O 1
ATOM 1624 N N . MET A 1 207 ? 13.284 22.117 37.460 1.00 52.45 207 MET A N 1
ATOM 1625 C CA . MET A 1 207 ? 12.378 23.146 38.012 1.00 51.69 207 MET A CA 1
ATOM 1626 C C . MET A 1 207 ? 10.945 22.605 38.003 1.00 49.21 207 MET A C 1
ATOM 1627 O O . MET A 1 207 ? 10.388 22.367 36.911 1.00 51.05 207 MET A O 1
ATOM 1632 N N . LEU A 1 208 ? 10.380 22.408 39.194 1.00 45.62 208 LEU A N 1
ATOM 1633 C CA . LEU A 1 208 ? 8.984 21.955 39.386 1.00 46.65 208 LEU A CA 1
ATOM 1634 C C . LEU A 1 208 ? 8.088 23.187 39.495 1.00 44.78 208 LEU A C 1
ATOM 1635 O O . LEU A 1 208 ? 8.579 24.222 39.960 1.00 44.50 208 LEU A O 1
ATOM 1640 N N . LEU A 1 209 ? 6.857 23.089 38.996 1.00 44.50 209 LEU A N 1
ATOM 1641 C CA . LEU A 1 209 ? 5.835 24.165 39.090 1.00 43.94 209 LEU A CA 1
ATOM 1642 C C . LEU A 1 209 ? 4.640 23.641 39.886 1.00 42.46 209 LEU A C 1
ATOM 1643 O O . LEU A 1 209 ? 4.271 22.442 39.735 1.00 40.37 209 LEU A O 1
ATOM 1648 N N . ARG A 1 210 ? 4.006 24.543 40.625 1.00 40.48 210 ARG A N 1
ATOM 1649 C CA . ARG A 1 210 ? 2.677 24.325 41.237 1.00 38.87 210 ARG A CA 1
ATOM 1650 C C . ARG A 1 210 ? 1.626 24.356 40.119 1.00 39.74 210 ARG A C 1
ATOM 1651 O O . ARG A 1 210 ? 1.733 25.197 39.186 1.00 39.31 210 ARG A O 1
ATOM 1659 N N . ILE A 1 211 ? 0.627 23.485 40.224 1.00 39.54 211 ILE A N 1
ATOM 1660 C CA . ILE A 1 211 ? -0.554 23.526 39.326 1.00 41.32 211 ILE A CA 1
ATOM 1661 C C . ILE A 1 211 ? -1.346 24.804 39.641 1.00 40.91 211 ILE A C 1
ATOM 1662 O O . ILE A 1 211 ? -1.668 25.027 40.819 1.00 42.55 211 ILE A O 1
ATOM 1667 N N . GLN A 1 212 ? -1.627 25.616 38.629 1.00 39.84 212 GLN A N 1
ATOM 1668 C CA . GLN A 1 212 ? -2.292 26.929 38.801 1.00 39.72 212 GLN A CA 1
ATOM 1669 C C . GLN A 1 212 ? -3.810 26.716 38.838 1.00 39.56 212 GLN A C 1
ATOM 1670 O O . GLN A 1 212 ? -4.503 27.247 37.966 1.00 39.71 212 GLN A O 1
ATOM 1676 N N . HIS A 1 213 ? -4.310 25.981 39.833 1.00 39.11 213 HIS A N 1
ATOM 1677 C CA . HIS A 1 213 ? -5.752 25.648 39.962 1.00 39.71 213 HIS A CA 1
ATOM 1678 C C . HIS A 1 213 ? -6.602 26.914 39.856 1.00 39.51 213 HIS A C 1
ATOM 1679 O O . HIS A 1 213 ? -7.651 26.851 39.218 1.00 41.07 213 HIS A O 1
ATOM 1686 N N . GLU A 1 214 ? -6.182 28.010 40.484 1.00 38.32 214 GLU A N 1
ATOM 1687 C CA . GLU A 1 214 ? -6.980 29.259 40.531 1.00 38.93 214 GLU A CA 1
ATOM 1688 C C . GLU A 1 214 ? -7.002 29.928 39.140 1.00 39.05 214 GLU A C 1
ATOM 1689 O O . GLU A 1 214 ? -7.793 30.829 38.967 1.00 38.00 214 GLU A O 1
ATOM 1695 N N . ARG A 1 215 ? -6.172 29.513 38.172 1.00 40.93 215 ARG A N 1
ATOM 1696 C CA . ARG A 1 215 ? -6.164 30.085 36.790 1.00 40.58 215 ARG A CA 1
ATOM 1697 C C . ARG A 1 215 ? -6.931 29.168 35.823 1.00 41.20 215 ARG A C 1
ATOM 1698 O O . ARG A 1 215 ? -7.125 29.592 34.660 1.00 41.75 215 ARG A O 1
ATOM 1706 N N . HIS A 1 216 ? -7.416 28.016 36.291 1.00 40.17 216 HIS A N 1
ATOM 1707 C CA . HIS A 1 216 ? -8.052 26.985 35.432 1.00 41.16 216 HIS A CA 1
ATOM 1708 C C . HIS A 1 216 ? -9.557 27.220 35.268 1.00 40.82 216 HIS A C 1
ATOM 1709 O O . HIS A 1 216 ? -10.141 27.998 36.029 1.00 40.83 216 HIS A O 1
ATOM 1716 N N . GLY A 1 217 ? -10.148 26.566 34.273 1.00 41.69 217 GLY A N 1
ATOM 1717 C CA . GLY A 1 217 ? -11.608 26.515 34.070 1.00 43.61 217 GLY A CA 1
ATOM 1718 C C . GLY A 1 217 ? -12.217 25.289 34.739 1.00 44.03 217 GLY A C 1
ATOM 1719 O O . GLY A 1 217 ? -11.462 24.425 35.241 1.00 43.54 217 GLY A O 1
ATOM 1720 N N . LEU A 1 218 ? -13.541 25.219 34.737 1.00 44.18 218 LEU A N 1
ATOM 1721 C CA . LEU A 1 218 ? -14.339 24.162 35.400 1.00 46.25 218 LEU A CA 1
ATOM 1722 C C . LEU A 1 218 ? -13.893 22.758 34.950 1.00 47.51 218 LEU A C 1
ATOM 1723 O O . LEU A 1 218 ? -13.691 21.914 35.839 1.00 49.41 218 LEU A O 1
ATOM 1728 N N . ALA A 1 219 ? -13.825 22.483 33.639 1.00 48.51 219 ALA A N 1
ATOM 1729 C CA . ALA A 1 219 ? -13.588 21.114 33.095 1.00 50.37 219 ALA A CA 1
ATOM 1730 C C . ALA A 1 219 ? -12.260 20.577 33.646 1.00 50.01 219 ALA A C 1
ATOM 1731 O O . ALA A 1 219 ? -12.238 19.424 34.091 1.00 48.62 219 ALA A O 1
ATOM 1733 N N . GLU A 1 220 ? -11.206 21.402 33.683 1.00 51.00 220 GLU A N 1
ATOM 1734 C CA . GLU A 1 220 ? -9.870 20.969 34.167 1.00 51.73 220 GLU A CA 1
ATOM 1735 C C . GLU A 1 220 ? -9.969 20.615 35.658 1.00 52.84 220 GLU A C 1
ATOM 1736 O O . GLU A 1 220 ? -9.483 19.536 36.051 1.00 52.73 220 GLU A O 1
ATOM 1742 N N . GLU A 1 221 ? -10.599 21.488 36.448 1.00 52.47 221 GLU A N 1
ATOM 1743 C CA . GLU A 1 221 ? -10.690 21.349 37.922 1.00 53.31 221 GLU A CA 1
ATOM 1744 C C . GLU A 1 221 ? -11.569 20.145 38.289 1.00 54.98 221 GLU A C 1
ATOM 1745 O O . GLU A 1 221 ? -11.199 19.442 39.235 1.00 58.66 221 GLU A O 1
ATOM 1751 N N . THR A 1 222 ? -12.626 19.834 37.535 1.00 55.05 222 THR A N 1
ATOM 1752 C CA . THR A 1 222 ? -13.544 18.711 37.862 1.00 55.16 222 THR A CA 1
ATOM 1753 C C . THR A 1 222 ? -12.887 17.356 37.562 1.00 55.94 222 THR A C 1
ATOM 1754 O O . THR A 1 222 ? -13.235 16.391 38.251 1.00 58.02 222 THR A O 1
ATOM 1758 N N . ARG A 1 223 ? -11.952 17.270 36.615 1.00 55.45 223 ARG A N 1
ATOM 1759 C CA . ARG A 1 223 ? -11.316 15.982 36.229 1.00 56.03 223 ARG A CA 1
ATOM 1760 C C . ARG A 1 223 ? -9.922 15.837 36.871 1.00 55.71 223 ARG A C 1
ATOM 1761 O O . ARG A 1 223 ? -9.293 14.805 36.665 1.00 56.76 223 ARG A O 1
ATOM 1769 N N . PHE A 1 224 ? -9.421 16.813 37.618 1.00 54.19 224 PHE A N 1
ATOM 1770 C CA . PHE A 1 224 ? -8.084 16.713 38.255 1.00 55.27 224 PHE A CA 1
ATOM 1771 C C . PHE A 1 224 ? -8.007 15.490 39.195 1.00 57.02 224 PHE A C 1
ATOM 1772 O O . PHE A 1 224 ? -8.883 15.340 40.061 1.00 55.79 224 PHE A O 1
ATOM 1780 N N . ALA A 1 225 ? -6.971 14.650 39.038 1.00 59.26 225 ALA A N 1
ATOM 1781 C CA . ALA A 1 225 ? -6.628 13.509 39.933 1.00 57.96 225 ALA A CA 1
ATOM 1782 C C . ALA A 1 225 ? -5.164 13.642 40.366 1.00 57.10 225 ALA A C 1
ATOM 1783 O O . ALA A 1 225 ? -4.265 13.429 39.536 1.00 56.42 225 ALA A O 1
ATOM 1785 N N . ALA A 1 226 ? -4.942 14.022 41.623 1.00 58.72 226 ALA A N 1
ATOM 1786 C CA . ALA A 1 226 ? -3.625 14.367 42.203 1.00 58.91 226 ALA A CA 1
ATOM 1787 C C . ALA A 1 226 ? -2.674 13.164 42.093 1.00 60.62 226 ALA A C 1
ATOM 1788 O O . ALA A 1 226 ? -1.520 13.363 41.632 1.00 58.28 226 ALA A O 1
ATOM 1790 N N . ASP A 1 227 ? -3.126 11.977 42.506 1.00 61.04 227 ASP A N 1
ATOM 1791 C CA . ASP A 1 227 ? -2.305 10.733 42.498 1.00 64.18 227 ASP A CA 1
ATOM 1792 C C . ASP A 1 227 ? -1.793 10.479 41.064 1.00 64.02 227 ASP A C 1
ATOM 1793 O O . ASP A 1 227 ? -0.577 10.207 40.915 1.00 60.34 227 ASP A O 1
ATOM 1798 N N . ASP A 1 228 ? -2.662 10.576 40.046 1.00 63.10 228 ASP A N 1
ATOM 1799 C CA . ASP A 1 228 ? -2.302 10.317 38.625 1.00 63.69 228 ASP A CA 1
ATOM 1800 C C . ASP A 1 228 ? -1.287 11.375 38.144 1.00 61.55 228 ASP A C 1
ATOM 1801 O O . ASP A 1 228 ? -0.306 11.013 37.439 1.00 62.64 228 ASP A O 1
ATOM 1806 N N . TYR A 1 229 ? -1.479 12.642 38.520 1.00 55.94 229 TYR A N 1
ATOM 1807 C CA . TYR A 1 229 ? -0.544 13.727 38.151 1.00 52.79 229 TYR A CA 1
ATOM 1808 C C . TYR A 1 229 ? 0.842 13.408 38.743 1.00 51.77 229 TYR A C 1
ATOM 1809 O O . TYR A 1 229 ? 1.848 13.532 38.014 1.00 50.50 229 TYR A O 1
ATOM 1818 N N . HIS A 1 230 ? 0.896 13.006 40.015 1.00 51.07 230 HIS A N 1
ATOM 1819 C CA . HIS A 1 230 ? 2.172 12.733 40.729 1.00 52.40 230 HIS A CA 1
ATOM 1820 C C . HIS A 1 230 ? 2.934 11.626 39.995 1.00 53.11 230 HIS A C 1
ATOM 1821 O O . HIS A 1 230 ? 4.102 11.831 39.711 1.00 52.79 230 HIS A O 1
ATOM 1828 N N . GLN A 1 231 ? 2.254 10.533 39.654 1.00 56.69 231 GLN A N 1
ATOM 1829 C CA . GLN A 1 231 ? 2.855 9.368 38.961 1.00 60.27 231 GLN A CA 1
ATOM 1830 C C . GLN A 1 231 ? 3.495 9.840 37.652 1.00 58.02 231 GLN A C 1
ATOM 1831 O O . GLN A 1 231 ? 4.617 9.414 37.377 1.00 57.40 231 GLN A O 1
ATOM 1837 N N . LYS A 1 232 ? 2.832 10.701 36.889 1.00 56.94 232 LYS A N 1
ATOM 1838 C CA . LYS A 1 232 ? 3.281 11.042 35.510 1.00 57.00 232 LYS A CA 1
ATOM 1839 C C . LYS A 1 232 ? 4.227 12.245 35.507 1.00 55.22 232 LYS A C 1
ATOM 1840 O O . LYS A 1 232 ? 5.114 12.238 34.659 1.00 55.40 232 LYS A O 1
ATOM 1846 N N . HIS A 1 233 ? 4.022 13.255 36.361 1.00 51.33 233 HIS A N 1
ATOM 1847 C CA . HIS A 1 233 ? 4.644 14.595 36.189 1.00 51.44 233 HIS A CA 1
ATOM 1848 C C . HIS A 1 233 ? 5.372 15.056 37.469 1.00 51.05 233 HIS A C 1
ATOM 1849 O O . HIS A 1 233 ? 5.962 16.150 37.436 1.00 48.75 233 HIS A O 1
ATOM 1856 N N . GLY A 1 234 ? 5.368 14.254 38.546 1.00 51.45 234 GLY A N 1
ATOM 1857 C CA . GLY A 1 234 ? 5.884 14.676 39.867 1.00 50.45 234 GLY A CA 1
ATOM 1858 C C . GLY A 1 234 ? 7.300 14.180 40.112 1.00 50.53 234 GLY A C 1
ATOM 1859 O O . GLY A 1 234 ? 7.690 13.154 39.505 1.00 50.06 234 GLY A O 1
ATOM 1860 N N . LEU A 1 235 ? 8.053 14.875 40.965 1.00 48.99 235 LEU A N 1
ATOM 1861 C CA . LEU A 1 235 ? 9.370 14.382 41.445 1.00 52.13 235 LEU A CA 1
ATOM 1862 C C . LEU A 1 235 ? 9.131 13.456 42.644 1.00 52.66 235 LEU A C 1
ATOM 1863 O O . LEU A 1 235 ? 8.811 13.961 43.735 1.00 54.11 235 LEU A O 1
ATOM 1868 N N . ASN A 1 236 ? 9.276 12.152 42.428 1.00 54.91 236 ASN A N 1
ATOM 1869 C CA . ASN A 1 236 ? 9.195 11.102 43.479 1.00 56.33 236 ASN A CA 1
ATOM 1870 C C . ASN A 1 236 ? 10.616 10.604 43.794 1.00 57.36 236 ASN A C 1
ATOM 1871 O O . ASN A 1 236 ? 11.600 11.141 43.216 1.00 53.48 236 ASN A O 1
ATOM 1876 N N . GLU A 1 237 ? 10.702 9.620 44.699 1.00 61.26 237 GLU A N 1
ATOM 1877 C CA . GLU A 1 237 ? 11.956 9.018 45.215 1.00 62.60 237 GLU A CA 1
ATOM 1878 C C . GLU A 1 237 ? 12.790 8.494 44.045 1.00 62.78 237 GLU A C 1
ATOM 1879 O O . GLU A 1 237 ? 14.006 8.772 43.993 1.00 63.48 237 GLU A O 1
ATOM 1885 N N . VAL A 1 238 ? 12.159 7.712 43.166 1.00 64.34 238 VAL A N 1
ATOM 1886 C CA . VAL A 1 238 ? 12.841 7.015 42.032 1.00 65.63 238 VAL A CA 1
ATOM 1887 C C . VAL A 1 238 ? 13.474 8.066 41.105 1.00 63.91 238 VAL A C 1
ATOM 1888 O O . VAL A 1 238 ? 14.637 7.909 40.733 1.00 65.62 238 VAL A O 1
ATOM 1892 N N . ARG A 1 239 ? 12.739 9.119 40.756 1.00 62.71 239 ARG A N 1
ATOM 1893 C CA . ARG A 1 239 ? 13.237 10.183 39.850 1.00 60.60 239 ARG A CA 1
ATOM 1894 C C . ARG A 1 239 ? 14.337 10.983 40.550 1.00 59.12 239 ARG A C 1
ATOM 1895 O O . ARG A 1 239 ? 15.333 11.311 39.874 1.00 61.06 239 ARG A O 1
ATOM 1903 N N . TYR A 1 240 ? 14.167 11.306 41.833 1.00 56.71 240 TYR A N 1
ATOM 1904 C CA . TYR A 1 240 ? 15.174 12.062 42.623 1.00 56.01 240 TYR A CA 1
ATOM 1905 C C . TYR A 1 240 ? 16.484 11.263 42.654 1.00 58.25 240 TYR A C 1
ATOM 1906 O O . TYR A 1 240 ? 17.544 11.861 42.447 1.00 60.56 240 TYR A O 1
ATOM 1915 N N . ASN A 1 241 ? 16.414 9.949 42.852 1.00 59.11 241 ASN A N 1
ATOM 1916 C CA . ASN A 1 241 ? 17.613 9.079 42.979 1.00 61.44 241 ASN A CA 1
ATOM 1917 C C . ASN A 1 241 ? 18.330 8.943 41.634 1.00 60.65 241 ASN A C 1
ATOM 1918 O O . ASN A 1 241 ? 19.473 8.524 41.649 1.00 60.07 241 ASN A O 1
ATOM 1923 N N . LYS A 1 242 ? 17.711 9.337 40.525 1.00 60.93 242 LYS A N 1
ATOM 1924 C CA . LYS A 1 242 ? 18.360 9.272 39.195 1.00 63.02 242 LYS A CA 1
ATOM 1925 C C . LYS A 1 242 ? 19.088 10.581 38.883 1.00 59.96 242 LYS A C 1
ATOM 1926 O O . LYS A 1 242 ? 19.779 10.614 37.881 1.00 61.56 242 LYS A O 1
ATOM 1932 N N . LEU A 1 243 ? 18.954 11.612 39.706 1.00 57.41 243 LEU A N 1
ATOM 1933 C CA . LEU A 1 243 ? 19.641 12.912 39.469 1.00 57.53 243 LEU A CA 1
ATOM 1934 C C . LEU A 1 243 ? 21.147 12.700 39.600 1.00 58.85 243 LEU A C 1
ATOM 1935 O O . LEU A 1 243 ? 21.577 11.967 40.513 1.00 57.99 243 LEU A O 1
ATOM 1940 N N . GLN A 1 244 ? 21.908 13.347 38.722 1.00 58.57 244 GLN A N 1
ATOM 1941 C CA . GLN A 1 244 ? 23.386 13.403 38.785 1.00 58.34 244 GLN A CA 1
ATOM 1942 C C . GLN A 1 244 ? 23.786 14.031 40.122 1.00 58.01 244 GLN A C 1
ATOM 1943 O O . GLN A 1 244 ? 22.991 14.791 40.710 1.00 56.89 244 GLN A O 1
ATOM 1949 N N . GLU A 1 245 ? 24.984 13.712 40.593 1.00 61.06 245 GLU A N 1
ATOM 1950 C CA . GLU A 1 245 ? 25.555 14.221 41.863 1.00 62.96 245 GLU A CA 1
ATOM 1951 C C . GLU A 1 245 ? 25.434 15.756 41.912 1.00 59.58 245 GLU A C 1
ATOM 1952 O O . GLU A 1 245 ? 25.128 16.262 42.990 1.00 58.02 245 GLU A O 1
ATOM 1958 N N . HIS A 1 246 ? 25.638 16.469 40.798 1.00 59.15 246 HIS A N 1
ATOM 1959 C CA . HIS A 1 246 ? 25.752 17.953 40.764 1.00 58.88 246 HIS A CA 1
ATOM 1960 C C . HIS A 1 246 ? 24.372 18.621 40.576 1.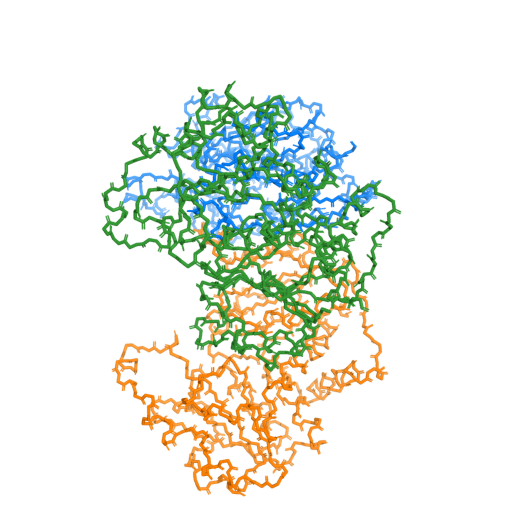00 57.79 246 HIS A C 1
ATOM 1961 O O . HIS A 1 246 ? 24.302 19.862 40.702 1.00 57.62 246 HIS A O 1
ATOM 1968 N N . ALA A 1 247 ? 23.323 17.852 40.266 1.00 55.83 247 ALA A N 1
ATOM 1969 C CA . ALA A 1 247 ? 22.027 18.395 39.794 1.00 54.91 247 ALA A CA 1
ATOM 1970 C C . ALA A 1 247 ? 21.267 19.013 40.974 1.00 53.37 247 ALA A C 1
ATOM 1971 O O . ALA A 1 247 ? 21.457 18.570 42.101 1.00 55.84 247 ALA A O 1
ATOM 1973 N N . ILE A 1 248 ? 20.412 19.994 40.714 1.00 52.63 248 ILE A N 1
ATOM 1974 C CA . ILE A 1 248 ? 19.601 20.681 41.766 1.00 49.33 248 ILE A CA 1
ATOM 1975 C C . ILE A 1 248 ? 18.125 20.681 41.373 1.00 49.89 248 ILE A C 1
ATOM 1976 O O . ILE A 1 248 ? 17.777 20.581 40.152 1.00 48.31 248 ILE A O 1
ATOM 1981 N N . VAL A 1 249 ? 17.301 20.824 42.406 1.00 49.69 249 VAL A N 1
ATOM 1982 C CA . VAL A 1 249 ? 15.825 20.871 42.317 1.00 47.73 249 VAL A CA 1
ATOM 1983 C C . VAL A 1 249 ? 15.388 22.276 42.721 1.00 47.09 249 VAL A C 1
ATOM 1984 O O . VAL A 1 249 ? 15.808 22.760 43.788 1.00 45.35 249 VAL A O 1
ATOM 1988 N N . MET A 1 250 ? 14.571 22.897 41.875 1.00 45.60 250 MET A N 1
ATOM 1989 C CA . MET A 1 250 ? 14.059 24.266 42.093 1.00 44.57 250 MET A CA 1
ATOM 1990 C C . MET A 1 250 ? 12.533 24.248 41.965 1.00 42.75 250 MET A C 1
ATOM 1991 O O . MET A 1 250 ? 11.973 23.305 41.382 1.00 40.96 250 MET A O 1
ATOM 1996 N N . HIS A 1 251 ? 11.890 25.217 42.601 1.00 43.16 251 HIS A N 1
ATOM 1997 C CA . HIS A 1 251 ? 10.413 25.371 42.661 1.00 41.64 251 HIS A CA 1
ATOM 1998 C C . HIS A 1 251 ? 10.174 26.799 43.121 1.00 41.55 251 HIS A C 1
ATOM 1999 O O . HIS A 1 251 ? 10.710 27.181 44.163 1.00 40.82 251 HIS A O 1
ATOM 2006 N N . PRO A 1 252 ? 9.393 27.629 42.387 1.00 39.99 252 PRO A N 1
ATOM 2007 C CA . PRO A 1 252 ? 9.189 29.027 42.780 1.00 40.51 252 PRO A CA 1
ATOM 2008 C C . PRO A 1 252 ? 8.369 29.160 44.075 1.00 40.24 252 PRO A C 1
ATOM 2009 O O . PRO A 1 252 ? 8.352 30.229 44.661 1.00 39.70 252 PRO A O 1
ATOM 2013 N N . ALA A 1 253 ? 7.685 28.073 44.469 1.00 41.01 253 ALA A N 1
ATOM 2014 C CA . ALA A 1 253 ? 6.837 27.986 45.674 1.00 39.56 253 ALA A CA 1
ATOM 2015 C C . ALA A 1 253 ? 5.551 28.804 45.472 1.00 38.52 253 ALA A C 1
ATOM 2016 O O . ALA A 1 253 ? 5.413 29.567 44.510 1.00 36.25 253 ALA A O 1
ATOM 2018 N N . PRO A 1 254 ? 4.502 28.583 46.290 1.00 37.58 254 PRO A N 1
ATOM 2019 C CA . PRO A 1 254 ? 4.507 27.531 47.307 1.00 39.20 254 PRO A CA 1
ATOM 2020 C C . PRO A 1 254 ? 4.432 26.113 46.709 1.00 38.95 254 PRO A C 1
ATOM 2021 O O . PRO A 1 254 ? 3.948 25.933 45.617 1.00 40.80 254 PRO A O 1
ATOM 2025 N N . VAL A 1 255 ? 4.864 25.127 47.478 1.00 40.97 255 VAL A N 1
ATOM 2026 C CA . VAL A 1 255 ? 4.826 23.695 47.086 1.00 43.78 255 VAL A CA 1
ATOM 2027 C C . VAL A 1 255 ? 3.490 23.089 47.535 1.00 45.01 255 VAL A C 1
ATOM 2028 O O . VAL A 1 255 ? 2.969 23.494 48.569 1.00 44.91 255 VAL A O 1
ATOM 2032 N N . ASN A 1 256 ? 2.909 22.221 46.709 1.00 46.05 256 ASN A N 1
ATOM 2033 C CA . ASN A 1 256 ? 1.802 21.316 47.099 1.00 44.33 256 ASN A CA 1
ATOM 2034 C C . ASN A 1 256 ? 2.460 19.943 47.286 1.00 43.83 256 ASN A C 1
ATOM 2035 O O . ASN A 1 256 ? 2.631 19.207 46.301 1.00 42.60 256 ASN A O 1
ATOM 2040 N N . ARG A 1 257 ? 2.817 19.638 48.530 1.00 44.47 257 ARG A N 1
ATOM 2041 C CA . ARG A 1 257 ? 3.546 18.412 48.918 1.00 44.27 257 ARG A CA 1
ATOM 2042 C C . ARG A 1 257 ? 2.713 17.194 48.510 1.00 45.51 257 ARG A C 1
ATOM 2043 O O . ARG A 1 257 ? 1.506 17.174 48.826 1.00 43.92 257 ARG A O 1
ATOM 2051 N N . GLY A 1 258 ? 3.332 16.225 47.834 1.00 45.66 258 GLY A N 1
ATOM 2052 C CA . GLY A 1 258 ? 2.652 15.010 47.334 1.00 48.45 258 GLY A CA 1
ATOM 2053 C C . GLY A 1 258 ? 2.096 15.182 45.925 1.00 48.29 258 GLY A C 1
ATOM 2054 O O . GLY A 1 258 ? 1.623 14.199 45.350 1.00 49.32 258 GLY A O 1
ATOM 2055 N N . VAL A 1 259 ? 2.127 16.385 45.354 1.00 47.46 259 VAL A N 1
ATOM 2056 C CA . VAL A 1 259 ? 1.582 16.602 43.979 1.00 46.63 259 VAL A CA 1
ATOM 2057 C C . VAL A 1 259 ? 2.763 16.721 43.014 1.00 44.73 259 VAL A C 1
ATOM 2058 O O . VAL A 1 259 ? 3.172 15.667 42.479 1.00 47.07 259 VAL A O 1
ATOM 2062 N N . GLU A 1 260 ? 3.345 17.907 42.829 1.00 43.23 260 GLU A N 1
ATOM 2063 C CA . GLU A 1 260 ? 4.511 18.074 41.915 1.00 42.65 260 GLU A CA 1
ATOM 2064 C C . GLU A 1 260 ? 5.798 17.548 42.573 1.00 44.05 260 GLU A C 1
ATOM 2065 O O . GLU A 1 260 ? 6.781 17.331 41.830 1.00 45.93 260 GLU A O 1
ATOM 2071 N N . ILE A 1 261 ? 5.832 17.357 43.894 1.00 44.78 261 ILE A N 1
ATOM 2072 C CA . ILE A 1 261 ? 7.062 16.901 44.607 1.00 46.20 261 ILE A CA 1
ATOM 2073 C C . ILE A 1 261 ? 6.673 16.085 45.842 1.00 47.32 261 ILE A C 1
ATOM 2074 O O . ILE A 1 261 ? 5.811 16.517 46.604 1.00 45.50 261 ILE A O 1
ATOM 2079 N N . GLN A 1 262 ? 7.285 14.917 46.009 1.00 49.91 262 GLN A N 1
ATOM 2080 C CA . GLN A 1 262 ? 7.213 14.124 47.254 1.00 50.45 262 GLN A CA 1
ATOM 2081 C C . GLN A 1 262 ? 7.663 15.019 48.421 1.00 48.97 262 GLN A C 1
ATOM 2082 O O . GLN A 1 262 ? 8.660 15.747 48.289 1.00 45.74 262 GLN A O 1
ATOM 2088 N N . SER A 1 263 ? 6.918 14.969 49.515 1.00 49.29 263 SER A N 1
ATOM 2089 C CA . SER A 1 263 ? 7.054 15.866 50.690 1.00 49.17 263 SER A CA 1
ATOM 2090 C C . SER A 1 263 ? 8.501 15.895 51.207 1.00 49.65 263 SER A C 1
ATOM 2091 O O . SER A 1 263 ? 9.039 16.988 51.397 1.00 46.06 263 SER A O 1
ATOM 2094 N N . ASP A 1 264 ? 9.128 14.739 51.409 1.00 50.78 264 ASP A N 1
ATOM 2095 C CA . ASP A 1 264 ? 10.452 14.655 52.083 1.00 51.53 264 ASP A CA 1
ATOM 2096 C C . ASP A 1 264 ? 11.582 15.063 51.125 1.00 50.34 264 ASP A C 1
ATOM 2097 O O . ASP A 1 264 ? 12.740 15.052 51.571 1.00 49.47 264 ASP A O 1
ATOM 2102 N N . LEU A 1 265 ? 11.293 15.441 49.870 1.00 48.59 265 LEU A N 1
ATOM 2103 C CA . LEU A 1 265 ? 12.328 15.939 48.911 1.00 47.82 265 LEU A CA 1
ATOM 2104 C C . LEU A 1 265 ? 12.460 17.465 48.967 1.00 46.28 265 LEU A C 1
ATOM 2105 O O . LEU A 1 265 ? 13.460 17.996 48.428 1.00 44.45 265 LEU A O 1
ATOM 2110 N N . VAL A 1 266 ? 11.492 18.150 49.587 1.00 45.75 266 VAL A N 1
ATOM 2111 C CA . VAL A 1 266 ? 11.472 19.632 49.612 1.00 45.92 266 VAL A CA 1
ATOM 2112 C C . VAL A 1 266 ? 12.773 20.140 50.248 1.00 48.02 266 VAL A C 1
ATOM 2113 O O . VAL A 1 266 ? 13.327 21.120 49.721 1.00 48.43 266 VAL A O 1
ATOM 2117 N N . GLU A 1 267 ? 13.261 19.473 51.298 1.00 48.89 267 GLU A N 1
ATOM 2118 C CA . GLU A 1 267 ? 14.489 19.902 52.017 1.00 51.30 267 GLU A CA 1
ATOM 2119 C C . GLU A 1 267 ? 15.579 18.824 51.906 1.00 49.84 267 GLU A C 1
ATOM 2120 O O . GLU A 1 267 ? 16.499 18.874 52.703 1.00 52.30 267 GLU A O 1
ATOM 2126 N N . ALA A 1 268 ? 15.513 17.952 50.907 1.00 48.92 268 ALA A N 1
ATOM 2127 C CA . ALA A 1 268 ? 16.594 17.000 50.538 1.00 50.02 268 ALA A CA 1
ATOM 2128 C C . ALA A 1 268 ? 17.819 17.795 50.056 1.00 50.27 268 ALA A C 1
ATOM 2129 O O . ALA A 1 268 ? 17.675 18.972 49.696 1.00 48.46 268 ALA A O 1
ATOM 2131 N N . SER A 1 269 ? 18.987 17.161 50.045 1.00 52.05 269 SER A N 1
ATOM 2132 C CA . SER A 1 269 ? 20.311 17.801 49.836 1.00 53.77 269 SER A CA 1
ATOM 2133 C C . SER A 1 269 ? 20.359 18.563 48.506 1.00 52.73 269 SER A C 1
ATOM 2134 O O . SER A 1 269 ? 21.013 19.605 48.480 1.00 52.18 269 SER A O 1
ATOM 2137 N N . LYS A 1 270 ? 19.721 18.062 47.443 1.00 52.60 270 LYS A N 1
ATOM 2138 C CA . LYS A 1 270 ? 19.790 18.674 46.092 1.00 52.78 270 LYS A CA 1
ATOM 2139 C C . LYS A 1 270 ? 18.714 19.754 45.902 1.00 52.77 270 LYS A C 1
ATOM 2140 O O . LYS A 1 270 ? 18.743 20.442 44.847 1.00 50.55 270 LYS A O 1
ATOM 2146 N N . SER A 1 271 ? 17.808 19.941 46.866 1.00 50.00 271 SER A N 1
ATOM 2147 C CA . SER A 1 271 ? 16.767 21.001 46.784 1.00 47.63 271 SER A CA 1
ATOM 2148 C C . SER A 1 271 ? 17.392 22.380 47.034 1.00 46.87 271 SER A C 1
ATOM 2149 O O . SER A 1 271 ? 18.199 22.513 47.971 1.00 47.14 271 SER A O 1
ATOM 2152 N N . ARG A 1 272 ? 17.006 23.378 46.242 1.00 45.80 272 ARG A N 1
ATOM 2153 C CA . ARG A 1 272 ? 17.387 24.801 46.473 1.00 45.01 272 ARG A CA 1
ATOM 2154 C C . ARG A 1 272 ? 16.121 25.647 46.672 1.00 43.25 272 ARG A C 1
ATOM 2155 O O . ARG A 1 272 ? 16.225 26.886 46.589 1.00 45.19 272 ARG A O 1
ATOM 2163 N N . ILE A 1 273 ? 15.007 25.022 47.049 1.00 39.82 273 ILE A N 1
ATOM 2164 C CA . ILE A 1 273 ? 13.675 25.676 47.150 1.00 39.20 273 ILE A CA 1
ATOM 2165 C C . ILE A 1 273 ? 13.719 26.806 48.189 1.00 39.50 273 ILE A C 1
ATOM 2166 O O . ILE A 1 273 ? 13.277 27.944 47.851 1.00 37.14 273 ILE A O 1
ATOM 2171 N N . PHE A 1 274 ? 14.228 26.546 49.384 1.00 39.73 274 PHE A N 1
ATOM 2172 C CA . PHE A 1 274 ? 14.338 27.558 50.468 1.00 41.15 274 PHE A CA 1
ATOM 2173 C C . PHE A 1 274 ? 15.512 28.503 50.167 1.00 42.39 274 PHE A C 1
ATOM 2174 O O . PHE A 1 274 ? 15.438 29.692 50.485 1.00 40.81 274 PHE A O 1
ATOM 2182 N N . LYS A 1 275 ? 16.562 28.009 49.524 1.00 43.40 275 LYS A N 1
ATOM 2183 C CA . LYS A 1 275 ? 17.672 28.873 49.059 1.00 44.04 275 LYS A CA 1
ATOM 2184 C C . LYS A 1 275 ? 17.135 29.959 48.107 1.00 42.97 275 LYS A C 1
ATOM 2185 O O . LYS A 1 275 ? 17.555 31.132 48.239 1.00 40.85 275 LYS A O 1
ATOM 2191 N N . GLN A 1 276 ? 16.260 29.586 47.168 1.00 41.69 276 GLN A N 1
ATOM 2192 C CA . GLN A 1 276 ? 15.652 30.530 46.194 1.00 42.84 276 GLN A CA 1
ATOM 2193 C C . GLN A 1 276 ? 14.992 31.683 46.965 1.00 43.03 276 GLN A C 1
ATOM 2194 O O . GLN A 1 276 ? 15.120 32.852 46.535 1.00 42.26 276 GLN A O 1
ATOM 2200 N N . MET A 1 277 ? 14.278 31.373 48.051 1.00 40.87 277 MET A N 1
ATOM 2201 C CA . MET A 1 277 ? 13.508 32.383 48.821 1.00 39.03 277 MET A CA 1
ATOM 2202 C C . MET A 1 277 ? 14.480 33.362 49.486 1.00 38.61 277 MET A C 1
ATOM 2203 O O . MET A 1 277 ? 14.205 34.575 49.503 1.00 38.79 277 MET A O 1
ATOM 2208 N N . GLU A 1 278 ? 15.606 32.870 50.007 1.00 39.14 278 GLU A N 1
ATOM 2209 C CA . GLU A 1 278 ? 16.667 33.738 50.580 1.00 40.04 278 GLU A CA 1
ATOM 2210 C C . GLU A 1 278 ? 17.220 34.667 49.487 1.00 40.14 278 GLU A C 1
ATOM 2211 O O . GLU A 1 278 ? 17.300 35.900 49.708 1.00 41.74 278 GLU A O 1
ATOM 2217 N N . ASN A 1 279 ? 17.605 34.094 48.352 1.00 41.72 279 ASN A N 1
ATOM 2218 C CA . ASN A 1 279 ? 18.224 34.803 47.203 1.00 42.12 279 ASN A CA 1
ATOM 2219 C C . ASN A 1 279 ? 17.267 35.888 46.676 1.00 41.17 279 ASN A C 1
ATOM 2220 O O . ASN A 1 279 ? 17.759 36.926 46.217 1.00 41.78 279 ASN A O 1
ATOM 2225 N N . GLY A 1 280 ? 15.953 35.662 46.745 1.00 39.76 280 GLY A N 1
ATOM 2226 C CA . GLY A 1 280 ? 14.937 36.612 46.257 1.00 40.83 280 GLY A CA 1
ATOM 2227 C C . GLY A 1 280 ? 15.039 37.953 46.950 1.00 41.09 280 GLY A C 1
ATOM 2228 O O . GLY A 1 280 ? 14.796 38.973 46.283 1.00 43.82 280 GLY A O 1
ATOM 2229 N N . VAL A 1 281 ? 15.397 37.971 48.240 1.00 38.83 281 VAL A N 1
ATOM 2230 C CA . VAL A 1 281 ? 15.553 39.242 49.000 1.00 38.91 281 VAL A CA 1
ATOM 2231 C C . VAL A 1 281 ? 16.685 40.056 48.350 1.00 40.17 281 VAL A C 1
ATOM 2232 O O . VAL A 1 281 ? 16.498 41.265 48.097 1.00 40.50 281 VAL A O 1
ATOM 2236 N N . TYR A 1 282 ? 17.825 39.422 48.078 1.00 41.58 282 TYR A N 1
ATOM 2237 C CA . TYR A 1 282 ? 19.051 40.088 47.559 1.00 41.71 282 TYR A CA 1
ATOM 2238 C C . TYR A 1 282 ? 18.811 40.537 46.124 1.00 39.69 282 TYR A C 1
ATOM 2239 O O . TYR A 1 282 ? 19.197 41.642 45.769 1.00 39.38 282 TYR A O 1
ATOM 2248 N N . LEU A 1 283 ? 18.160 39.702 45.329 1.00 39.16 283 LEU A N 1
ATOM 2249 C CA . LEU A 1 283 ? 17.838 40.053 43.928 1.00 41.35 283 LEU A CA 1
ATOM 2250 C C . LEU A 1 283 ? 16.891 41.257 43.920 1.00 40.15 283 LEU A C 1
ATOM 2251 O O . LEU A 1 283 ? 17.120 42.184 43.142 1.00 38.91 283 LEU A O 1
ATOM 2256 N N . ARG A 1 284 ? 15.893 41.268 44.794 1.00 41.03 284 ARG A N 1
ATOM 2257 C CA . ARG A 1 284 ? 14.920 42.385 44.838 1.00 41.10 284 ARG A CA 1
ATOM 2258 C C . ARG A 1 284 ? 15.618 43.654 45.347 1.00 39.90 284 ARG A C 1
ATOM 2259 O O . ARG A 1 284 ? 15.248 44.751 44.884 1.00 41.52 284 ARG A O 1
ATOM 2267 N N . MET A 1 285 ? 16.609 43.537 46.223 1.00 40.33 285 MET A N 1
ATOM 2268 C CA . MET A 1 285 ? 17.457 44.704 46.602 1.00 41.19 285 MET A CA 1
ATOM 2269 C C . MET A 1 285 ? 18.154 45.269 45.352 1.00 40.14 285 MET A C 1
ATOM 2270 O O . MET A 1 285 ? 18.221 46.505 45.196 1.00 39.73 285 MET A O 1
ATOM 2275 N N . ALA A 1 286 ? 18.683 44.402 44.494 1.00 40.41 286 ALA A N 1
ATOM 2276 C CA . ALA A 1 286 ? 19.423 44.785 43.266 1.00 41.39 286 ALA A CA 1
ATOM 2277 C C . ALA A 1 286 ? 18.455 45.473 42.295 1.00 42.19 286 ALA A C 1
ATOM 2278 O O . ALA A 1 286 ? 18.832 46.468 41.673 1.00 42.31 286 ALA A O 1
ATOM 2280 N N . VAL A 1 287 ? 17.231 44.969 42.181 1.00 41.44 287 VAL A N 1
ATOM 2281 C CA . VAL A 1 287 ? 16.180 45.556 41.298 1.00 40.49 287 VAL A CA 1
ATOM 2282 C C . VAL A 1 287 ? 15.842 46.964 41.802 1.00 38.85 287 VAL A C 1
ATOM 2283 O O . VAL A 1 287 ? 15.844 47.907 40.974 1.00 38.80 287 VAL A O 1
ATOM 2287 N N . ILE A 1 288 ? 15.584 47.089 43.101 1.00 37.96 288 ILE A N 1
ATOM 2288 C CA . ILE A 1 288 ? 15.239 48.384 43.756 1.00 40.69 288 ILE A CA 1
ATOM 2289 C C . ILE A 1 288 ? 16.363 49.395 43.496 1.00 40.40 288 ILE A C 1
ATOM 2290 O O . ILE A 1 288 ? 16.076 50.529 43.105 1.00 41.49 288 ILE A O 1
ATOM 2295 N N . ASP A 1 289 ? 17.600 48.971 43.685 1.00 41.96 289 ASP A N 1
ATOM 2296 C CA . ASP A 1 289 ? 18.796 49.814 43.447 1.00 45.01 289 ASP A CA 1
ATOM 2297 C C . ASP A 1 289 ? 18.782 50.328 42.001 1.00 44.75 289 ASP A C 1
ATOM 2298 O O . ASP A 1 289 ? 18.889 51.564 41.814 1.00 46.46 289 ASP A O 1
ATOM 2303 N N . GLU A 1 290 ? 18.653 49.426 41.024 1.00 43.03 290 GLU A N 1
ATOM 2304 C CA . GLU A 1 290 ? 18.628 49.767 39.580 1.00 44.09 290 GLU A CA 1
ATOM 2305 C C . GLU A 1 290 ? 17.498 50.761 39.280 1.00 42.52 290 GLU A C 1
ATOM 2306 O O . GLU A 1 290 ? 17.746 51.690 38.495 1.00 42.12 290 GLU A O 1
ATOM 2312 N N . LEU A 1 291 ? 16.333 50.616 39.906 1.00 40.71 291 LEU A N 1
ATOM 2313 C CA . LEU A 1 291 ? 15.154 51.473 39.614 1.00 39.88 291 LEU A CA 1
ATOM 2314 C C . LEU A 1 291 ? 15.305 52.839 40.291 1.00 41.08 291 LEU A C 1
ATOM 2315 O O . LEU A 1 291 ? 14.825 53.786 39.719 1.00 42.62 291 LEU A O 1
ATOM 2320 N N . LEU A 1 292 ? 15.942 52.944 41.463 1.00 42.14 292 LEU A N 1
ATOM 2321 C CA . LEU A 1 292 ? 15.938 54.185 42.293 1.00 41.27 292 LEU A CA 1
ATOM 2322 C C . LEU A 1 292 ? 17.283 54.913 42.228 1.00 43.58 292 LEU A C 1
ATOM 2323 O O . LEU A 1 292 ? 17.298 56.113 42.545 1.00 43.08 292 LEU A O 1
ATOM 2328 N N . LYS A 1 293 ? 18.374 54.231 41.875 1.00 45.80 293 LYS A N 1
ATOM 2329 C C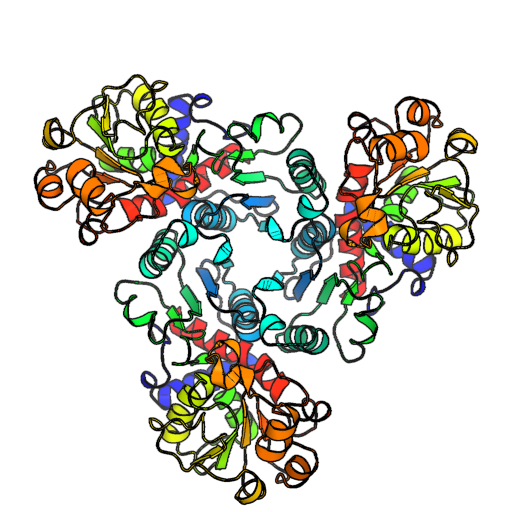A . LYS A 1 293 ? 19.740 54.819 41.709 1.00 49.77 293 LYS A CA 1
ATOM 2330 C C . LYS A 1 293 ? 19.636 56.249 41.160 1.00 53.54 293 LYS A C 1
ATOM 2331 O O . LYS A 1 293 ? 18.983 56.374 40.081 1.00 50.71 293 LYS A O 1
ATOM 2338 N N . MET B 1 1 ? 15.100 31.875 76.828 1.00 64.34 1 MET B N 1
ATOM 2339 C CA . MET B 1 1 ? 14.127 30.876 76.219 1.00 65.07 1 MET B CA 1
ATOM 2340 C C . MET B 1 1 ? 14.042 31.018 74.684 1.00 61.77 1 MET B C 1
ATOM 2341 O O . MET B 1 1 ? 14.248 32.110 74.165 1.00 61.33 1 MET B O 1
ATOM 2346 N N . ASN B 1 2 ? 13.824 29.903 73.989 1.00 60.13 2 ASN B N 1
ATOM 2347 C CA . ASN B 1 2 ? 13.907 29.751 72.512 1.00 59.31 2 ASN B CA 1
ATOM 2348 C C . ASN B 1 2 ? 12.553 30.020 71.865 1.00 58.61 2 ASN B C 1
ATOM 2349 O O . ASN B 1 2 ? 12.524 30.326 70.686 1.00 56.26 2 ASN B O 1
ATOM 2354 N N . HIS B 1 3 ? 11.478 29.791 72.600 1.00 57.60 3 HIS B N 1
ATOM 2355 C CA . HIS B 1 3 ? 10.072 29.824 72.114 1.00 56.40 3 HIS B CA 1
ATOM 2356 C C . HIS B 1 3 ? 9.215 30.122 73.342 1.00 52.74 3 HIS B C 1
ATOM 2357 O O . HIS B 1 3 ? 9.704 29.886 74.432 1.00 52.85 3 HIS B O 1
ATOM 2364 N N . LEU B 1 4 ? 8.005 30.648 73.170 1.00 48.55 4 LEU B N 1
ATOM 2365 C CA . LEU B 1 4 ? 6.998 30.702 74.255 1.00 46.44 4 LEU B CA 1
ATOM 2366 C C . LEU B 1 4 ? 5.673 30.165 73.715 1.00 44.08 4 LEU B C 1
ATOM 2367 O O . LEU B 1 4 ? 4.952 30.925 73.016 1.00 44.02 4 LEU B O 1
ATOM 2372 N N . LEU B 1 5 ? 5.368 28.903 74.022 1.00 42.27 5 LEU B N 1
ATOM 2373 C CA . LEU B 1 5 ? 4.263 28.145 73.378 1.00 43.11 5 LEU B CA 1
ATOM 2374 C C . LEU B 1 5 ? 3.133 27.869 74.385 1.00 44.67 5 LEU B C 1
ATOM 2375 O O . LEU B 1 5 ? 1.944 27.952 73.990 1.00 43.27 5 LEU B O 1
ATOM 2380 N N . SER B 1 6 ? 3.490 27.543 75.632 1.00 43.84 6 SER B N 1
ATOM 2381 C CA . SER B 1 6 ? 2.560 27.012 76.658 1.00 44.17 6 SER B CA 1
ATOM 2382 C C . SER B 1 6 ? 3.035 27.422 78.055 1.00 44.58 6 SER B C 1
ATOM 2383 O O . SER B 1 6 ? 4.249 27.385 78.286 1.00 41.11 6 SER B O 1
ATOM 2386 N N . MET B 1 7 ? 2.104 27.713 78.965 1.00 43.44 7 MET B N 1
ATOM 2387 C CA . MET B 1 7 ? 2.445 27.961 80.393 1.00 45.12 7 MET B CA 1
ATOM 2388 C C . MET B 1 7 ? 2.960 26.668 81.037 1.00 46.57 7 MET B C 1
ATOM 2389 O O . MET B 1 7 ? 3.704 26.780 81.982 1.00 47.37 7 MET B O 1
ATOM 2394 N N . GLU B 1 8 ? 2.621 25.492 80.515 1.00 48.51 8 GLU B N 1
ATOM 2395 C CA . GLU B 1 8 ? 3.135 24.187 81.027 1.00 52.72 8 GLU B CA 1
ATOM 2396 C C . GLU B 1 8 ? 4.648 24.078 80.770 1.00 52.59 8 GLU B C 1
ATOM 2397 O O . GLU B 1 8 ? 5.292 23.270 81.434 1.00 51.00 8 GLU B O 1
ATOM 2403 N N . HIS B 1 9 ? 5.195 24.864 79.844 1.00 50.72 9 HIS B N 1
ATOM 2404 C CA . HIS B 1 9 ? 6.651 24.911 79.552 1.00 52.95 9 HIS B CA 1
ATOM 2405 C C . HIS B 1 9 ? 7.398 25.854 80.512 1.00 54.11 9 HIS B C 1
ATOM 2406 O O . HIS B 1 9 ? 8.625 25.832 80.456 1.00 53.66 9 HIS B O 1
ATOM 2413 N N . LEU B 1 10 ? 6.716 26.683 81.314 1.00 51.52 10 LEU B N 1
ATOM 2414 C CA . LEU B 1 10 ? 7.408 27.694 82.168 1.00 51.33 10 LEU B CA 1
ATOM 2415 C C . LEU B 1 10 ? 7.482 27.184 83.613 1.00 48.56 10 LEU B C 1
ATOM 2416 O O . LEU B 1 10 ? 6.475 26.651 84.105 1.00 50.13 10 LEU B O 1
ATOM 2421 N N . SER B 1 11 ? 8.618 27.394 84.273 1.00 46.25 11 SER B N 1
ATOM 2422 C CA . SER B 1 11 ? 8.765 27.317 85.750 1.00 46.21 11 SER B CA 1
ATOM 2423 C C . SER B 1 11 ? 8.193 28.610 86.347 1.00 46.02 11 SER B C 1
ATOM 2424 O O . SER B 1 11 ? 8.025 29.616 85.596 1.00 46.05 11 SER B O 1
ATOM 2427 N N . THR B 1 12 ? 7.913 28.608 87.642 1.00 46.04 12 THR B N 1
ATOM 2428 C CA . THR B 1 12 ? 7.456 29.806 88.372 1.00 47.59 12 THR B CA 1
ATOM 2429 C C . THR B 1 12 ? 8.614 30.819 88.405 1.00 49.42 12 THR B C 1
ATOM 2430 O O . THR B 1 12 ? 8.337 32.029 88.404 1.00 49.65 12 THR B O 1
ATOM 2434 N N . ASP B 1 13 ? 9.864 30.358 88.396 1.00 50.00 13 ASP B N 1
ATOM 2435 C CA . ASP B 1 13 ? 11.045 31.252 88.321 1.00 51.73 13 ASP B CA 1
ATOM 2436 C C . ASP B 1 13 ? 11.005 32.077 87.022 1.00 48.69 13 ASP B C 1
ATOM 2437 O O . ASP B 1 13 ? 11.207 33.318 87.076 1.00 47.05 13 ASP B O 1
ATOM 2442 N N . GLN B 1 14 ? 10.768 31.422 85.891 1.00 47.41 14 GLN B N 1
ATOM 2443 C CA . GLN B 1 14 ? 10.664 32.122 84.584 1.00 47.17 14 GLN B CA 1
ATOM 2444 C C . GLN B 1 14 ? 9.498 33.115 84.606 1.00 45.46 14 GLN B C 1
ATOM 2445 O O . GLN B 1 14 ? 9.631 34.174 83.980 1.00 45.54 14 GLN B O 1
ATOM 2451 N N . ILE B 1 15 ? 8.394 32.775 85.283 1.00 45.39 15 ILE B N 1
ATOM 2452 C CA . ILE B 1 15 ? 7.185 33.642 85.370 1.00 44.51 15 ILE B CA 1
ATOM 2453 C C . ILE B 1 15 ? 7.555 34.918 86.132 1.00 45.32 15 ILE B C 1
ATOM 2454 O O . ILE B 1 15 ? 7.289 36.017 85.608 1.00 41.26 15 ILE B O 1
ATOM 2459 N N . TYR B 1 16 ? 8.198 34.780 87.288 1.00 46.81 16 TYR B N 1
ATOM 2460 C CA . TYR B 1 16 ? 8.636 35.928 88.121 1.00 50.19 16 TYR B CA 1
ATOM 2461 C C . TYR B 1 16 ? 9.595 36.811 87.314 1.00 49.41 16 TYR B C 1
ATOM 2462 O O . TYR B 1 16 ? 9.396 38.041 87.323 1.00 50.14 16 TYR B O 1
ATOM 2471 N N . LYS B 1 17 ? 10.583 36.223 86.639 1.00 49.14 17 LYS B N 1
ATOM 2472 C CA . LYS B 1 17 ? 11.605 37.001 85.888 1.00 48.83 17 LYS B CA 1
ATOM 2473 C C . LYS B 1 17 ? 10.919 37.800 84.781 1.00 46.64 17 LYS B C 1
ATOM 2474 O O . LY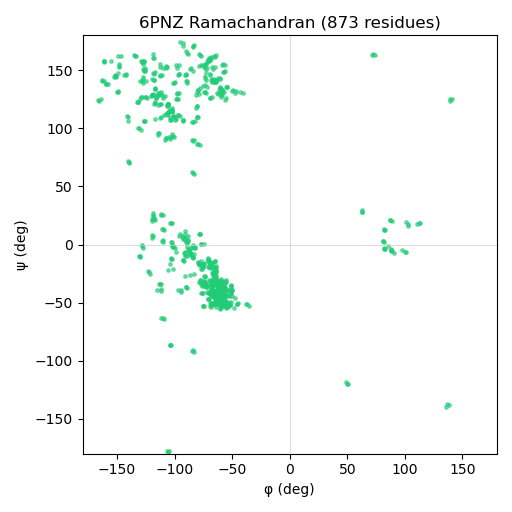S B 1 17 ? 11.278 38.963 84.623 1.00 46.43 17 LYS B O 1
ATOM 2480 N N . LEU B 1 18 ? 9.959 37.219 84.062 1.00 45.70 18 LEU B N 1
ATOM 2481 C CA . LEU B 1 18 ? 9.195 37.923 82.990 1.00 47.77 18 LEU B CA 1
ATOM 2482 C C . LEU B 1 18 ? 8.365 39.078 83.570 1.00 48.45 18 LEU B C 1
ATOM 2483 O O . LEU B 1 18 ? 8.464 40.185 83.021 1.00 45.97 18 LEU B O 1
ATOM 2488 N N . ILE B 1 19 ? 7.575 38.816 84.613 1.00 51.49 19 ILE B N 1
ATOM 2489 C CA . ILE B 1 19 ? 6.698 39.804 85.317 1.00 52.57 19 ILE B CA 1
ATOM 2490 C C . ILE B 1 19 ? 7.566 40.971 85.802 1.00 51.48 19 ILE B C 1
ATOM 2491 O O . ILE B 1 19 ? 7.182 42.123 85.591 1.00 47.53 19 ILE B O 1
ATOM 2496 N N . GLN B 1 20 ? 8.683 40.671 86.466 1.00 52.04 20 GLN B N 1
ATOM 2497 C CA . GLN B 1 20 ? 9.559 41.694 87.091 1.00 54.10 20 GLN B CA 1
ATOM 2498 C C . GLN B 1 20 ? 10.200 42.528 85.981 1.00 52.39 20 GLN B C 1
ATOM 2499 O O . GLN B 1 20 ? 10.261 43.745 86.131 1.00 51.89 20 GLN B O 1
ATOM 2505 N N . LYS B 1 21 ? 10.622 41.902 84.886 1.00 50.60 21 LYS B N 1
ATOM 2506 C CA . LYS B 1 21 ? 11.238 42.644 83.761 1.00 52.45 21 LYS B CA 1
ATOM 2507 C C . LYS B 1 21 ? 10.177 43.591 83.167 1.00 49.92 21 LYS B C 1
ATOM 2508 O O . LYS B 1 21 ? 10.475 44.785 82.955 1.00 48.31 21 LYS B O 1
ATOM 2514 N N . ALA B 1 22 ? 8.960 43.091 82.955 1.00 48.01 22 ALA B N 1
ATOM 2515 C CA . ALA B 1 22 ? 7.849 43.875 82.381 1.00 47.41 22 ALA B CA 1
ATOM 2516 C C . ALA B 1 22 ? 7.572 45.098 83.275 1.00 48.16 22 ALA B C 1
ATOM 2517 O O . ALA B 1 22 ? 7.485 46.207 82.711 1.00 46.56 22 ALA B O 1
ATOM 2519 N N . SER B 1 23 ? 7.505 44.914 84.602 1.00 47.65 23 SER B N 1
ATOM 2520 C CA . SER B 1 23 ? 7.252 45.989 85.602 1.00 50.54 23 SER B CA 1
ATOM 2521 C C . SER B 1 23 ? 8.368 47.030 85.584 1.00 51.78 23 SER B C 1
ATOM 2522 O O . SER B 1 23 ? 8.071 48.217 85.822 1.00 53.66 23 SER B O 1
ATOM 2525 N N . GLN B 1 24 ? 9.611 46.592 85.390 1.00 51.63 24 GLN B N 1
ATOM 2526 C CA . GLN B 1 24 ? 10.794 47.488 85.391 1.00 51.80 24 GLN B CA 1
ATOM 2527 C C . GLN B 1 24 ? 10.853 48.266 84.071 1.00 50.95 24 GLN B C 1
ATOM 2528 O O . GLN B 1 24 ? 11.271 49.430 84.098 1.00 49.87 24 GLN B O 1
ATOM 2534 N N . PHE B 1 25 ? 10.462 47.656 82.950 1.00 50.59 25 PHE B N 1
ATOM 2535 C CA . PHE B 1 25 ? 10.286 48.390 81.671 1.00 48.61 25 PHE B CA 1
ATOM 2536 C C . PHE B 1 25 ? 9.227 49.478 81.890 1.00 47.46 25 PHE B C 1
ATOM 2537 O O . PHE B 1 25 ? 9.470 50.627 81.536 1.00 45.31 25 PHE B O 1
ATOM 2545 N N . LYS B 1 26 ? 8.083 49.106 82.458 1.00 48.02 26 LYS B N 1
ATOM 2546 C CA . LYS B 1 26 ? 6.904 49.990 82.649 1.00 49.68 26 LYS B CA 1
ATOM 2547 C C . LYS B 1 26 ? 7.271 51.147 83.589 1.00 50.92 26 LYS B C 1
ATOM 2548 O O . LYS B 1 26 ? 6.915 52.272 83.255 1.00 50.85 26 LYS B O 1
ATOM 2554 N N . SER B 1 27 ? 7.959 50.887 84.702 1.00 51.10 27 SER B N 1
ATOM 2555 C CA . SER B 1 27 ? 8.297 51.912 85.723 1.00 54.03 27 SER B CA 1
ATOM 2556 C C . SER B 1 27 ? 9.438 52.815 85.238 1.00 55.59 27 SER B C 1
ATOM 2557 O O . SER B 1 27 ? 9.622 53.874 85.829 1.00 57.41 27 SER B O 1
ATOM 2560 N N . GLY B 1 28 ? 10.218 52.391 84.253 1.00 53.71 28 GLY B N 1
ATOM 2561 C CA . GLY B 1 28 ? 11.421 53.123 83.833 1.00 57.08 28 GLY B CA 1
ATOM 2562 C C . GLY B 1 28 ? 12.652 52.707 84.612 1.00 59.86 28 GLY B C 1
ATOM 2563 O O . GLY B 1 28 ? 13.741 53.172 84.261 1.00 60.53 28 GLY B O 1
ATOM 2564 N N . GLU B 1 29 ? 12.507 51.847 85.620 1.00 62.35 29 GLU B N 1
ATOM 2565 C CA . GLU B 1 29 ? 13.650 51.324 86.415 1.00 64.37 29 GLU B CA 1
ATOM 2566 C C . GLU B 1 29 ? 14.629 50.576 85.497 1.00 64.39 29 GLU B C 1
ATOM 2567 O O . GLU B 1 29 ? 15.813 50.534 85.798 1.00 64.57 29 GLU B O 1
ATOM 2573 N N . ARG B 1 30 ? 14.149 49.970 84.416 1.00 63.56 30 ARG B N 1
ATOM 2574 C CA . ARG B 1 30 ? 15.019 49.288 83.431 1.00 64.09 30 ARG B CA 1
ATOM 2575 C C . ARG B 1 30 ? 14.765 49.889 82.049 1.00 62.68 30 ARG B C 1
ATOM 2576 O O . ARG B 1 30 ? 13.607 49.920 81.639 1.00 60.76 30 ARG B O 1
ATOM 2584 N N . GLN B 1 31 ? 15.814 50.347 81.368 1.00 65.51 31 GLN B N 1
ATOM 2585 C CA . GLN B 1 31 ? 15.703 50.945 80.014 1.00 65.49 31 GLN B CA 1
ATOM 2586 C C . GLN B 1 31 ? 15.333 49.836 79.018 1.00 62.53 31 GLN B C 1
ATOM 2587 O O . GLN B 1 31 ? 15.725 48.669 79.231 1.00 64.28 31 GLN B O 1
ATOM 2593 N N . LEU B 1 32 ? 14.566 50.181 77.990 1.00 58.03 32 LEU B N 1
ATOM 2594 C CA . LEU B 1 32 ? 14.154 49.238 76.924 1.00 56.42 32 LEU B CA 1
ATOM 2595 C C . LEU B 1 32 ? 15.392 48.768 76.174 1.00 57.06 32 LEU B C 1
ATOM 2596 O O . LEU B 1 32 ? 16.315 49.537 75.947 1.00 59.86 32 LEU B O 1
ATOM 2601 N N . PRO B 1 33 ? 15.466 47.481 75.780 1.00 56.33 33 PRO B N 1
ATOM 2602 C CA . PRO B 1 33 ? 16.496 47.039 74.842 1.00 55.53 33 PRO B CA 1
ATOM 2603 C C . PRO B 1 33 ? 16.262 47.615 73.434 1.00 54.56 33 PRO B C 1
ATOM 2604 O O . PRO B 1 33 ? 15.176 48.039 73.127 1.00 52.22 33 PRO B O 1
ATOM 2608 N N . ASN B 1 34 ? 17.336 47.655 72.642 1.00 56.78 34 ASN B N 1
ATOM 2609 C CA . ASN B 1 34 ? 17.398 48.123 71.234 1.00 56.15 34 ASN B CA 1
ATOM 2610 C C . ASN B 1 34 ? 17.689 46.923 70.312 1.00 53.92 34 ASN B C 1
ATOM 2611 O O . ASN B 1 34 ? 18.804 46.419 70.342 1.00 53.03 34 ASN B O 1
ATOM 2616 N N . PHE B 1 35 ? 16.720 46.493 69.511 1.00 50.11 35 PHE B N 1
ATOM 2617 C CA . PHE B 1 35 ? 16.886 45.396 68.527 1.00 49.98 35 PHE B CA 1
ATOM 2618 C C . PHE B 1 35 ? 16.817 45.939 67.094 1.00 51.74 35 PHE B C 1
ATOM 2619 O O . PHE B 1 35 ? 16.461 45.181 66.168 1.00 51.17 35 PHE B O 1
ATOM 2627 N N . GLU B 1 36 ? 17.170 47.211 66.894 1.00 54.02 36 GLU B N 1
ATOM 2628 C CA . GLU B 1 36 ? 17.421 47.778 65.543 1.00 55.45 36 GLU B CA 1
ATOM 2629 C C . GLU B 1 36 ? 18.180 46.766 64.685 1.00 52.19 36 GLU B C 1
ATOM 2630 O O . GLU B 1 36 ? 19.209 46.246 65.151 1.00 52.53 36 GLU B O 1
ATOM 2636 N N . GLY B 1 37 ? 17.694 46.527 63.472 1.00 48.55 37 GLY B N 1
ATOM 2637 C CA . GLY B 1 37 ? 18.289 45.604 62.498 1.00 48.39 37 GLY B CA 1
ATOM 2638 C C . GLY B 1 37 ? 17.617 44.246 62.500 1.00 48.28 37 GLY B C 1
ATOM 2639 O O . GLY B 1 37 ? 17.987 43.448 61.663 1.00 50.66 37 GLY B O 1
ATOM 2640 N N . LYS B 1 38 ? 16.662 43.992 63.402 1.00 47.85 38 LYS B N 1
ATOM 2641 C CA . LYS B 1 38 ? 15.922 42.709 63.454 1.00 46.56 38 LYS B CA 1
ATOM 2642 C C . LYS B 1 38 ? 14.481 42.879 62.955 1.00 44.10 38 LYS B C 1
ATOM 2643 O O . LYS B 1 38 ? 13.890 43.962 63.100 1.00 42.93 38 LYS B O 1
ATOM 2649 N N . TYR B 1 39 ? 13.915 41.785 62.451 1.00 43.02 39 TYR B N 1
ATOM 2650 C CA . TYR B 1 39 ? 12.612 41.733 61.749 1.00 40.40 39 TYR B CA 1
ATOM 2651 C C . TYR B 1 39 ? 11.720 40.669 62.396 1.00 41.37 39 TYR B C 1
ATOM 2652 O O . TYR B 1 39 ? 12.196 39.546 62.737 1.00 42.28 39 TYR B O 1
ATOM 2661 N N . VAL B 1 40 ? 10.426 40.990 62.463 1.00 39.92 40 VAL B N 1
ATOM 2662 C CA . VAL B 1 40 ? 9.378 40.120 63.049 1.00 42.22 40 VAL B CA 1
ATOM 2663 C C . VAL B 1 40 ? 8.219 40.018 62.059 1.00 41.08 40 VAL B C 1
ATOM 2664 O O . VAL B 1 40 ? 7.881 41.029 61.446 1.00 41.09 40 VAL B O 1
ATOM 2668 N N . ALA B 1 41 ? 7.633 38.833 61.922 1.00 40.76 41 ALA B N 1
ATOM 2669 C CA . ALA B 1 41 ? 6.344 38.634 61.212 1.00 42.49 41 ALA B CA 1
ATOM 2670 C C . ALA B 1 41 ? 5.254 38.233 62.225 1.00 40.73 41 ALA B C 1
ATOM 2671 O O . ALA B 1 41 ? 5.474 37.296 63.042 1.00 41.72 41 ALA B O 1
ATOM 2673 N N . ASN B 1 42 ? 4.133 38.936 62.170 1.00 40.75 42 ASN B N 1
ATOM 2674 C CA . ASN B 1 42 ? 2.918 38.706 62.995 1.00 40.74 42 ASN B CA 1
ATOM 2675 C C . ASN B 1 42 ? 1.935 37.916 62.132 1.00 38.11 42 ASN B C 1
ATOM 2676 O O . ASN B 1 42 ? 1.424 38.473 61.204 1.00 38.14 42 ASN B O 1
ATOM 2681 N N . LEU B 1 43 ? 1.729 36.648 62.431 1.00 40.29 43 LEU B N 1
ATOM 2682 C CA . LEU B 1 43 ? 0.909 35.700 61.621 1.00 41.67 43 LEU B CA 1
ATOM 2683 C C . LEU B 1 43 ? -0.392 35.417 62.391 1.00 40.25 43 LEU B C 1
ATOM 2684 O O . LEU B 1 43 ? -0.406 34.488 63.223 1.00 40.07 43 LEU B O 1
ATOM 2689 N N . PHE B 1 44 ? -1.437 36.206 62.160 1.00 38.40 44 PHE B N 1
ATOM 2690 C CA . PHE B 1 44 ? -2.705 36.101 62.914 1.00 38.11 44 PHE B CA 1
ATOM 2691 C C . PHE B 1 44 ? -3.734 35.393 62.042 1.00 38.14 44 PHE B C 1
ATOM 2692 O O . PHE B 1 44 ? -4.363 36.059 61.242 1.00 34.05 44 PHE B O 1
ATOM 2700 N N . PHE B 1 45 ? -3.829 34.066 62.173 1.00 37.88 45 PHE B N 1
ATOM 2701 C CA . PHE B 1 45 ? -4.786 33.225 61.409 1.00 38.79 45 PHE B CA 1
ATOM 2702 C C . PHE B 1 45 ? -6.128 33.192 62.140 1.00 39.88 45 PHE B C 1
ATOM 2703 O O . PHE B 1 45 ? -7.060 32.630 61.592 1.00 41.93 45 PHE B O 1
ATOM 2711 N N . GLU B 1 46 ? -6.210 33.713 63.366 1.00 39.26 46 GLU B N 1
ATOM 2712 C CA . GLU B 1 46 ? -7.507 34.100 63.972 1.00 38.63 46 GLU B CA 1
ATOM 2713 C C . GLU B 1 46 ? -7.462 35.601 64.230 1.00 38.36 46 GLU B C 1
ATOM 2714 O O . GLU B 1 46 ? -6.344 36.167 64.303 1.00 37.31 46 GLU B O 1
ATOM 2720 N N . ASN B 1 47 ? -8.638 36.194 64.388 1.00 36.45 47 ASN B N 1
ATOM 2721 C CA . ASN B 1 47 ? -8.817 37.641 64.622 1.00 35.91 47 ASN B CA 1
ATOM 2722 C C . ASN B 1 47 ? -8.196 38.043 65.965 1.00 35.98 47 ASN B C 1
ATOM 2723 O O . ASN B 1 47 ? -8.166 37.213 66.913 1.00 35.14 47 ASN B O 1
ATOM 2728 N N . SER B 1 48 ? -7.775 39.304 66.050 1.00 34.38 48 SER B N 1
ATOM 2729 C CA . SER B 1 48 ? -7.124 39.898 67.238 1.00 35.35 48 SER B CA 1
ATOM 2730 C C . SER B 1 48 ? -7.170 41.419 67.123 1.00 35.15 48 SER B C 1
ATOM 2731 O O . SER B 1 48 ? -6.989 41.901 66.019 1.00 35.89 48 SER B O 1
ATOM 2734 N N . THR B 1 49 ? -7.418 42.124 68.224 1.00 35.65 49 THR B N 1
ATOM 2735 C CA . THR B 1 49 ? -7.089 43.563 68.366 1.00 36.50 49 THR B CA 1
ATOM 2736 C C . THR B 1 49 ? -5.927 43.725 69.348 1.00 37.27 49 THR B C 1
ATOM 2737 O O . THR B 1 49 ? -4.863 44.159 68.890 1.00 41.40 49 THR B O 1
ATOM 2741 N N . ARG B 1 50 ? -6.104 43.362 70.621 1.00 38.07 50 ARG B N 1
ATOM 2742 C CA . ARG B 1 50 ? -5.069 43.570 71.683 1.00 40.46 50 ARG B CA 1
ATOM 2743 C C . ARG B 1 50 ? -3.762 42.826 71.375 1.00 40.06 50 ARG B C 1
ATOM 2744 O O . ARG B 1 50 ? -2.682 43.453 71.456 1.00 40.39 50 ARG B O 1
ATOM 2752 N N . THR B 1 51 ? -3.833 41.512 71.134 1.00 39.07 51 THR B N 1
ATOM 2753 C CA . THR B 1 51 ? -2.610 40.672 71.114 1.00 37.89 51 THR B CA 1
ATOM 2754 C C . THR B 1 51 ? -1.741 41.114 69.936 1.00 38.08 51 THR B C 1
ATOM 2755 O O . THR B 1 51 ? -0.530 41.301 70.136 1.00 39.51 51 THR B O 1
ATOM 2759 N N . LYS B 1 52 ? -2.348 41.320 68.772 1.00 38.95 52 LYS B N 1
ATOM 2760 C CA . LYS B 1 52 ? -1.669 41.766 67.529 1.00 41.44 52 LYS B CA 1
ATOM 2761 C C . LYS B 1 52 ? -1.180 43.218 67.683 1.00 39.30 52 LYS B C 1
ATOM 2762 O O . LYS B 1 52 ? 0.004 43.478 67.437 1.00 41.44 52 LYS B O 1
ATOM 2768 N N . CYS B 1 53 ? -2.033 44.159 68.075 1.00 37.49 53 CYS B N 1
ATOM 2769 C CA . CYS B 1 53 ? -1.625 45.582 68.152 1.00 38.08 53 CYS B CA 1
ATOM 2770 C C . CYS B 1 53 ? -0.603 45.802 69.280 1.00 38.66 53 CYS B C 1
ATOM 2771 O O . CYS B 1 53 ? 0.344 46.547 69.060 1.00 41.55 53 CYS B O 1
ATOM 2774 N N . SER B 1 54 ? -0.737 45.146 70.428 1.00 38.63 54 SER B N 1
ATOM 2775 C CA . SER B 1 54 ? 0.215 45.294 71.555 1.00 39.07 54 SER B CA 1
ATOM 2776 C C . SER B 1 54 ? 1.546 44.606 71.217 1.00 39.39 54 SER B C 1
ATOM 2777 O O . SER B 1 54 ? 2.596 45.153 71.591 1.00 38.42 54 SER B O 1
ATOM 2780 N N . PHE B 1 55 ? 1.546 43.472 70.503 1.00 38.32 55 PHE B N 1
ATOM 2781 C CA . PHE B 1 55 ? 2.821 42.876 70.021 1.00 37.55 55 PHE B CA 1
ATOM 2782 C C . PHE B 1 55 ? 3.487 43.871 69.069 1.00 39.65 55 PHE B C 1
ATOM 2783 O O . PHE B 1 55 ? 4.709 44.072 69.109 1.00 38.63 55 PHE B O 1
ATOM 2791 N N . GLU B 1 56 ? 2.692 44.500 68.219 1.00 40.77 56 GLU B N 1
ATOM 2792 C CA . GLU B 1 56 ? 3.244 45.471 67.258 1.00 42.31 56 GLU B CA 1
ATOM 2793 C C . GLU B 1 56 ? 3.820 46.685 68.010 1.00 41.12 56 GLU B C 1
ATOM 2794 O O . GLU B 1 56 ? 4.925 47.145 67.639 1.00 40.40 56 GLU B O 1
ATOM 2800 N N . MET B 1 57 ? 3.134 47.164 69.044 1.00 39.30 57 MET B N 1
ATOM 2801 C CA . MET B 1 57 ? 3.622 48.317 69.849 1.00 40.47 57 MET B CA 1
ATOM 2802 C C . MET B 1 57 ? 4.952 47.929 70.519 1.00 38.84 57 MET B C 1
ATOM 2803 O O . MET B 1 57 ? 5.903 48.705 70.420 1.00 38.43 57 MET B O 1
ATOM 2808 N N . ALA B 1 58 ? 5.020 46.743 71.128 1.00 38.32 58 ALA B N 1
ATOM 2809 C CA . ALA B 1 58 ? 6.222 46.204 71.816 1.00 39.00 58 ALA B CA 1
ATOM 2810 C C . ALA B 1 58 ? 7.384 46.090 70.819 1.00 39.61 58 ALA B C 1
ATOM 2811 O O . ALA B 1 58 ? 8.517 46.556 71.121 1.00 41.02 58 ALA B O 1
ATOM 2813 N N . GLU B 1 59 ? 7.117 45.515 69.653 1.00 39.33 59 GLU B N 1
ATOM 2814 C CA . GLU B 1 59 ? 8.124 45.306 68.587 1.00 40.05 59 GLU B CA 1
ATOM 2815 C C . GLU B 1 59 ? 8.701 46.664 68.182 1.00 40.33 59 GLU B C 1
ATOM 2816 O O . GLU B 1 59 ? 9.951 46.804 68.172 1.00 45.06 59 GLU B O 1
ATOM 2822 N N . LEU B 1 60 ? 7.839 47.620 67.826 1.00 40.85 60 LEU B N 1
ATOM 2823 C CA . LEU B 1 60 ? 8.275 48.953 67.322 1.00 43.20 60 LEU B CA 1
ATOM 2824 C C . LEU B 1 60 ? 9.039 49.676 68.437 1.00 42.95 60 LEU B C 1
ATOM 2825 O O . LEU B 1 60 ? 10.095 50.192 68.145 1.00 43.51 60 LEU B O 1
ATOM 2830 N N . LYS B 1 61 ? 8.583 49.612 69.687 1.00 42.25 61 LYS B N 1
ATOM 2831 C CA . LYS B 1 61 ? 9.275 50.298 70.809 1.00 44.85 61 LYS B CA 1
ATOM 2832 C C . LYS B 1 61 ? 10.681 49.724 71.062 1.00 44.68 61 LYS B C 1
ATOM 2833 O O . LYS B 1 61 ? 11.515 50.483 71.593 1.00 44.40 61 LYS B O 1
ATOM 2839 N N . LEU B 1 62 ? 10.938 48.462 70.709 1.00 42.06 62 LEU B N 1
ATOM 2840 C CA . LEU B 1 62 ? 12.264 47.809 70.851 1.00 42.11 62 LEU B CA 1
ATOM 2841 C C . LEU B 1 62 ? 13.056 47.960 69.553 1.00 42.03 62 LEU B C 1
ATOM 2842 O O . LEU B 1 62 ? 14.149 47.390 69.478 1.00 41.41 62 LEU B O 1
ATOM 2847 N N . GLY B 1 63 ? 12.541 48.707 68.573 1.00 42.31 63 GLY B N 1
ATOM 2848 C CA . GLY B 1 63 ? 13.268 49.029 67.332 1.00 41.99 63 GLY B CA 1
ATOM 2849 C C . GLY B 1 63 ? 13.221 47.918 66.277 1.00 43.11 63 GLY B C 1
ATOM 2850 O O . GLY B 1 63 ? 13.989 48.002 65.320 1.00 44.35 63 GLY B O 1
ATOM 2851 N N . LEU B 1 64 ? 12.352 46.921 66.407 1.00 43.11 64 LEU B N 1
ATOM 2852 C CA . LEU B 1 64 ? 12.138 45.891 65.346 1.00 44.36 64 LEU B CA 1
ATOM 2853 C C . LEU B 1 64 ? 11.372 46.531 64.183 1.00 43.40 64 LEU B C 1
ATOM 2854 O O . LEU B 1 64 ? 10.585 47.466 64.419 1.00 43.20 64 LEU B O 1
ATOM 2859 N N . LYS B 1 65 ? 11.500 45.974 62.989 1.00 44.25 65 LYS B N 1
ATOM 2860 C CA . LYS B 1 65 ? 10.584 46.285 61.863 1.00 44.18 65 LYS B CA 1
ATOM 2861 C C . LYS B 1 65 ? 9.734 45.053 61.559 1.00 42.90 65 LYS B C 1
ATOM 2862 O O . LYS B 1 65 ? 10.235 43.923 61.712 1.00 42.25 65 LYS B O 1
ATOM 2868 N N . THR B 1 66 ? 8.486 45.262 61.150 1.00 42.43 66 THR B N 1
ATOM 2869 C CA . THR B 1 66 ? 7.521 44.178 60.868 1.00 40.66 66 THR B CA 1
ATOM 2870 C C . THR B 1 66 ? 7.517 43.872 59.372 1.00 40.87 66 THR B C 1
ATOM 2871 O O . THR B 1 66 ? 7.778 44.778 58.574 1.00 40.46 66 THR B O 1
ATOM 2875 N N . ILE B 1 67 ? 7.292 42.611 59.040 1.00 40.84 67 ILE B N 1
ATOM 2876 C CA . ILE B 1 67 ? 6.951 42.123 57.678 1.00 42.85 67 ILE B CA 1
ATOM 2877 C C . ILE B 1 67 ? 5.444 41.874 57.703 1.00 42.21 67 ILE B C 1
ATOM 2878 O O . ILE B 1 67 ? 5.019 41.067 58.541 1.00 44.19 67 ILE B O 1
ATOM 2883 N N . SER B 1 68 ? 4.674 42.620 56.908 1.00 44.49 68 SER B N 1
ATOM 2884 C CA . SER B 1 68 ? 3.197 42.499 56.816 1.00 45.94 68 SER B CA 1
ATOM 2885 C C . SER B 1 68 ? 2.827 41.116 56.320 1.00 44.74 68 SER B C 1
ATOM 2886 O O . SER B 1 68 ? 3.372 40.705 55.294 1.00 46.03 68 SER B O 1
ATOM 2889 N N . PHE B 1 69 ? 1.922 40.459 57.033 1.00 42.51 69 PHE B N 1
ATOM 2890 C CA . PHE B 1 69 ? 1.298 39.184 56.636 1.00 45.60 69 PHE B CA 1
ATOM 2891 C C . PHE B 1 69 ? -0.182 39.227 57.024 1.00 47.72 69 PHE B C 1
ATOM 2892 O O . PHE B 1 69 ? -0.495 39.208 58.217 1.00 51.72 69 PHE B O 1
ATOM 2900 N N . GLU B 1 70 ? -1.074 39.316 56.046 1.00 51.80 70 GLU B N 1
ATOM 2901 C CA . GLU B 1 70 ? -2.523 39.024 56.222 1.00 55.59 70 GLU B CA 1
ATOM 2902 C C . GLU B 1 70 ? -2.768 37.665 55.556 1.00 50.11 70 GLU B C 1
ATOM 2903 O O . GLU B 1 70 ? -2.462 37.519 54.360 1.00 46.89 70 GLU B O 1
ATOM 2909 N N . THR B 1 71 ? -3.209 36.700 56.349 1.00 47.51 71 THR B N 1
ATOM 2910 C CA . THR B 1 71 ? -3.606 35.314 55.978 1.00 50.70 71 THR B CA 1
ATOM 2911 C C . THR B 1 71 ? -4.330 35.275 54.632 1.00 47.89 71 THR B C 1
ATOM 2912 O O . THR B 1 71 ? -3.945 34.480 53.792 1.00 46.66 71 THR B O 1
ATOM 2916 N N . SER B 1 72 ? -5.353 36.111 54.475 1.00 46.56 72 SER B N 1
ATOM 2917 C CA . SER B 1 72 ? -6.339 36.054 53.373 1.00 47.45 72 SER B CA 1
ATOM 2918 C C . SER B 1 72 ? -5.712 36.565 52.068 1.00 45.69 72 SER B C 1
ATOM 2919 O O . SER B 1 72 ? -6.328 36.337 51.023 1.00 44.32 72 SER B O 1
ATOM 2922 N N . THR B 1 73 ? -4.571 37.257 52.115 1.00 42.40 73 THR B N 1
ATOM 2923 C CA . THR B 1 73 ? -3.862 37.737 50.899 1.00 44.39 73 THR B CA 1
ATOM 2924 C C . THR B 1 73 ? -2.554 36.945 50.707 1.00 43.16 73 THR B C 1
ATOM 2925 O O . THR B 1 73 ? -1.866 37.216 49.710 1.00 44.68 73 THR B O 1
ATOM 2929 N N . SER B 1 74 ? -2.260 35.968 51.566 1.00 39.21 74 SER B N 1
ATOM 2930 C CA . SER B 1 74 ? -1.023 35.153 51.517 1.00 39.68 74 SER B CA 1
ATOM 2931 C C . SER B 1 74 ? -1.189 33.989 50.527 1.00 42.00 74 SER B C 1
ATOM 2932 O O . SER B 1 74 ? -2.314 33.716 50.067 1.00 40.31 74 SER B O 1
ATOM 2935 N N . SER B 1 75 ? -0.095 33.292 50.228 1.00 41.92 75 SER B N 1
ATOM 2936 C CA . SER B 1 75 ? -0.093 32.106 49.338 1.00 42.28 75 SER B CA 1
ATOM 2937 C C . SER B 1 75 ? -0.620 30.864 50.076 1.00 41.63 75 SER B C 1
ATOM 2938 O O . SER B 1 75 ? -0.637 29.785 49.475 1.00 40.65 75 SER B O 1
ATOM 2941 N N . VAL B 1 76 ? -1.158 31.035 51.286 1.00 41.91 76 VAL B N 1
ATOM 2942 C CA . VAL B 1 76 ? -1.992 29.996 51.959 1.00 43.10 76 VAL B CA 1
ATOM 2943 C C . VAL B 1 76 ? -3.141 29.557 51.031 1.00 41.98 76 VAL B C 1
ATOM 2944 O O . VAL B 1 76 ? -3.371 28.349 50.927 1.00 43.92 76 VAL B O 1
ATOM 2948 N N . SER B 1 77 ? -3.771 30.459 50.279 1.00 41.50 77 SER B N 1
ATOM 2949 C CA . SER B 1 77 ? -4.876 30.114 49.340 1.00 41.58 77 SER B CA 1
ATOM 2950 C C . SER B 1 77 ? -4.365 29.199 48.211 1.00 41.97 77 SER B C 1
ATOM 2951 O O . SER B 1 77 ? -5.187 28.536 47.575 1.00 42.27 77 SER B O 1
ATOM 2954 N N . LYS B 1 78 ? -3.069 29.217 47.913 1.00 39.51 78 LYS B N 1
ATOM 2955 C CA . LYS B 1 78 ? -2.473 28.350 46.864 1.00 41.17 78 LYS B CA 1
ATOM 2956 C C . LYS B 1 78 ? -2.156 26.958 47.437 1.00 41.09 78 LYS B C 1
ATOM 2957 O O . LYS B 1 78 ? -1.612 26.112 46.676 1.00 43.05 78 LYS B O 1
ATOM 2963 N N . GLY B 1 79 ? -2.433 26.748 48.730 1.00 40.20 79 GLY B N 1
ATOM 2964 C CA . GLY B 1 79 ? -2.273 25.451 49.421 1.00 40.66 79 GLY B CA 1
ATOM 2965 C C . GLY B 1 79 ? -1.028 25.389 50.293 1.00 41.96 79 GLY B C 1
ATOM 2966 O O . GLY B 1 79 ? -0.648 24.316 50.649 1.00 42.36 79 GLY B O 1
ATOM 2967 N N . GLU B 1 80 ? -0.408 26.506 50.667 1.00 42.46 80 GLU B N 1
ATOM 2968 C CA . GLU B 1 80 ? 0.847 26.452 51.460 1.00 40.82 80 GLU B CA 1
ATOM 2969 C C . GLU B 1 80 ? 0.510 26.065 52.902 1.00 40.22 80 GLU B C 1
ATOM 2970 O O . GLU B 1 80 ? -0.361 26.706 53.507 1.00 39.60 80 GLU B O 1
ATOM 2976 N N . SER B 1 81 ? 1.229 25.082 53.445 1.00 39.78 81 SER B N 1
ATOM 2977 C CA . SER B 1 81 ? 1.132 24.618 54.852 1.00 40.58 81 SER B CA 1
ATOM 2978 C C . SER B 1 81 ? 1.658 25.704 55.795 1.00 39.74 81 SER B C 1
ATOM 2979 O O . SER B 1 81 ? 2.413 26.592 55.351 1.00 38.60 81 SER B O 1
ATOM 2982 N N . LEU B 1 82 ? 1.265 25.630 57.063 1.00 41.50 82 LEU B N 1
ATOM 2983 C CA . LEU B 1 82 ? 1.767 26.533 58.131 1.00 41.59 82 LEU B CA 1
ATOM 2984 C C . LEU B 1 82 ? 3.291 26.397 58.246 1.00 41.35 82 LEU B C 1
ATOM 2985 O O . LEU B 1 82 ? 3.969 27.431 58.324 1.00 39.67 82 LEU B O 1
ATOM 2990 N N . TYR B 1 83 ? 3.812 25.160 58.242 1.00 41.10 83 TYR B N 1
ATOM 2991 C CA . TYR B 1 83 ? 5.268 24.904 58.308 1.00 41.18 83 TYR B CA 1
ATOM 2992 C C . TYR B 1 83 ? 5.965 25.677 57.174 1.00 40.53 83 TYR B C 1
ATOM 2993 O O . TYR B 1 83 ? 6.926 26.414 57.433 1.00 39.23 83 TYR B O 1
ATOM 3002 N N . ASP B 1 84 ? 5.513 25.496 55.939 1.00 40.39 84 ASP B N 1
ATOM 3003 C CA . ASP B 1 84 ? 6.153 26.125 54.751 1.00 41.75 84 ASP B CA 1
ATOM 3004 C C . ASP B 1 84 ? 6.073 27.649 54.870 1.00 40.57 84 ASP B C 1
ATOM 3005 O O . ASP B 1 84 ? 7.054 28.303 54.506 1.00 40.87 84 ASP B O 1
ATOM 3010 N N . THR B 1 85 ? 4.986 28.186 55.418 1.00 37.61 85 THR B N 1
ATOM 3011 C CA . THR B 1 85 ? 4.823 29.642 55.610 1.00 37.88 85 THR B CA 1
ATOM 3012 C C . THR B 1 85 ? 5.916 30.127 56.573 1.00 38.13 85 THR B C 1
ATOM 3013 O O . THR B 1 85 ? 6.627 31.116 56.249 1.00 37.09 85 THR B O 1
ATOM 3017 N N . CYS B 1 86 ? 6.097 29.433 57.691 1.00 38.00 86 CYS B N 1
ATOM 3018 C CA . CYS B 1 86 ? 7.039 29.823 58.762 1.00 38.05 86 CYS B CA 1
ATOM 3019 C C . CYS B 1 86 ? 8.466 29.686 58.239 1.00 39.44 86 CYS B C 1
ATOM 3020 O O . CYS B 1 86 ? 9.268 30.621 58.449 1.00 40.67 86 CYS B O 1
ATOM 3023 N N . LYS B 1 87 ? 8.764 28.589 57.547 1.00 39.03 87 LYS B N 1
ATOM 3024 C CA . LYS B 1 87 ? 10.123 28.302 57.050 1.00 39.46 87 LYS B CA 1
ATOM 3025 C C . LYS B 1 87 ? 10.482 29.315 55.947 1.00 39.73 87 LYS B C 1
ATOM 3026 O O . LYS B 1 87 ? 11.669 29.675 55.818 1.00 39.47 87 LYS B O 1
ATOM 3032 N N . THR B 1 88 ? 9.492 29.733 55.159 1.00 39.49 88 THR B N 1
ATOM 3033 C CA . THR B 1 88 ? 9.624 30.784 54.128 1.00 39.40 88 THR B CA 1
ATOM 3034 C C . THR B 1 88 ? 10.035 32.092 54.809 1.00 39.19 88 THR B C 1
ATOM 3035 O O . THR B 1 88 ? 11.017 32.730 54.345 1.00 38.15 88 THR B O 1
ATOM 3039 N N . LEU B 1 89 ? 9.319 32.488 55.865 1.00 38.82 89 LEU B N 1
ATOM 3040 C CA . LEU B 1 89 ? 9.610 33.784 56.538 1.00 41.14 89 LEU B CA 1
ATOM 3041 C C . LEU B 1 89 ? 10.985 33.709 57.212 1.00 40.87 89 LEU B C 1
ATOM 3042 O O . LEU B 1 89 ? 11.703 34.715 57.149 1.00 43.31 89 LEU B O 1
ATOM 3047 N N . GLU B 1 90 ? 11.377 32.544 57.733 1.00 39.46 90 GLU B N 1
ATOM 3048 C CA . GLU B 1 90 ? 12.758 32.321 58.241 1.00 41.25 90 GLU B CA 1
ATOM 3049 C C . GLU B 1 90 ? 13.747 32.566 57.094 1.00 41.99 90 GLU B C 1
ATOM 3050 O O . GLU B 1 90 ? 14.718 33.323 57.283 1.00 41.32 90 GLU B O 1
ATOM 3056 N N . SER B 1 91 ? 13.519 31.930 55.937 1.00 41.77 91 SER B N 1
ATOM 3057 C CA . SER B 1 91 ? 14.466 31.921 54.804 1.00 42.39 91 SER B CA 1
ATOM 3058 C C . SER B 1 91 ? 14.673 33.354 54.297 1.00 42.97 91 SER B C 1
ATOM 3059 O O . SER B 1 91 ? 15.765 33.626 53.795 1.00 45.20 91 SER B O 1
ATOM 3062 N N . ILE B 1 92 ? 13.671 34.226 54.385 1.00 42.59 92 ILE B N 1
ATOM 3063 C CA . ILE B 1 92 ? 13.798 35.622 53.851 1.00 44.63 92 ILE B CA 1
ATOM 3064 C C . ILE B 1 92 ? 14.371 36.576 54.916 1.00 43.91 92 ILE B C 1
ATOM 3065 O O . ILE B 1 92 ? 14.612 37.734 54.566 1.00 45.35 92 ILE B O 1
ATOM 3070 N N . GLY B 1 93 ? 14.602 36.107 56.144 1.00 43.01 93 GLY B N 1
ATOM 3071 C CA . GLY B 1 93 ? 15.416 36.812 57.151 1.00 42.90 93 GLY B CA 1
ATOM 3072 C C . GLY B 1 93 ? 14.631 37.301 58.352 1.00 42.19 93 GLY B C 1
ATOM 3073 O O . GLY B 1 93 ? 15.159 38.116 59.060 1.00 45.21 93 GLY B O 1
ATOM 3074 N N . CYS B 1 94 ? 13.437 36.784 58.631 1.00 42.37 94 CYS B N 1
ATOM 3075 C CA . CYS B 1 94 ? 12.693 37.085 59.887 1.00 41.25 94 CYS B CA 1
ATOM 3076 C C . CYS B 1 94 ? 13.434 36.479 61.080 1.00 40.46 94 CYS B C 1
ATOM 3077 O O . CYS B 1 94 ? 13.973 35.356 60.952 1.00 40.90 94 CYS B O 1
ATOM 3080 N N . ASP B 1 95 ? 13.479 37.213 62.193 1.00 40.76 95 ASP B N 1
ATOM 3081 C CA . ASP B 1 95 ? 14.222 36.827 63.423 1.00 41.12 95 ASP B CA 1
ATOM 3082 C C . ASP B 1 95 ? 13.243 36.291 64.465 1.00 40.12 95 ASP B C 1
ATOM 3083 O O . ASP B 1 95 ? 13.698 35.736 65.449 1.00 42.75 95 ASP B O 1
ATOM 3088 N N . LEU B 1 96 ? 11.941 36.478 64.249 1.00 40.03 96 LEU B N 1
ATOM 3089 C CA . LEU B 1 96 ? 10.881 36.158 65.236 1.00 40.15 96 LEU B CA 1
ATOM 3090 C C . LEU B 1 96 ? 9.550 36.003 64.498 1.00 39.39 96 LEU B C 1
ATOM 3091 O O . LEU B 1 96 ? 9.282 36.811 63.578 1.00 38.03 96 LEU B O 1
ATOM 3096 N N . LEU B 1 97 ? 8.769 34.991 64.880 1.00 38.37 97 LEU B N 1
ATOM 3097 C CA . LEU B 1 97 ? 7.359 34.818 64.442 1.00 38.11 97 LEU B CA 1
ATOM 3098 C C . LEU B 1 97 ? 6.455 34.902 65.677 1.00 37.26 97 LEU B C 1
ATOM 3099 O O . LEU B 1 97 ? 6.733 34.224 66.704 1.00 36.61 97 LEU B O 1
ATOM 3104 N N . VAL B 1 98 ? 5.375 35.665 65.545 1.00 37.02 98 VAL B N 1
ATOM 3105 C CA . VAL B 1 98 ? 4.251 35.711 66.509 1.00 35.63 98 VAL B CA 1
ATOM 3106 C C . VAL B 1 98 ? 3.057 35.098 65.773 1.00 37.70 98 VAL B C 1
ATOM 3107 O O . VAL B 1 98 ? 2.683 35.618 64.694 1.00 39.26 98 VAL B O 1
ATOM 3111 N N . ILE B 1 99 ? 2.493 34.026 66.318 1.00 36.98 99 ILE B N 1
ATOM 3112 C CA . ILE B 1 99 ? 1.514 33.189 65.591 1.00 35.95 99 ILE B CA 1
ATOM 3113 C C . ILE B 1 99 ? 0.296 32.982 66.472 1.00 36.36 99 ILE B C 1
ATOM 3114 O O . ILE B 1 99 ? 0.449 32.499 67.616 1.00 35.00 99 ILE B O 1
ATOM 3119 N N . ARG B 1 100 ? -0.867 33.329 65.921 1.00 35.96 100 ARG B N 1
ATOM 3120 C CA . ARG B 1 100 ? -2.186 32.887 66.424 1.00 35.26 100 ARG B CA 1
ATOM 3121 C C . ARG B 1 100 ? -2.802 32.013 65.330 1.00 35.11 100 ARG B C 1
ATOM 3122 O O . ARG B 1 100 ? -2.887 32.464 64.165 1.00 34.68 100 ARG B O 1
ATOM 3130 N N . HIS B 1 101 ? -3.226 30.814 65.686 1.00 35.34 101 HIS B N 1
ATOM 3131 C CA . HIS B 1 101 ? -3.759 29.837 64.707 1.00 38.06 101 HIS B CA 1
ATOM 3132 C C . HIS B 1 101 ? -4.920 29.090 65.351 1.00 38.44 101 HIS B C 1
ATOM 3133 O O . HIS B 1 101 ? -4.907 28.864 66.560 1.00 36.82 101 HIS B O 1
ATOM 3140 N N . PRO B 1 102 ? -5.949 28.718 64.566 1.00 38.85 102 PRO B N 1
ATOM 3141 C CA . PRO B 1 102 ? -7.106 27.992 65.096 1.00 41.04 102 PRO B CA 1
ATOM 3142 C C . PRO B 1 102 ? -6.838 26.541 65.550 1.00 42.59 102 PRO B C 1
ATOM 3143 O O . PRO B 1 102 ? -7.612 26.035 66.326 1.00 44.07 102 PRO B O 1
ATOM 3147 N N . PHE B 1 103 ? -5.768 25.896 65.093 1.00 42.58 103 PHE B N 1
ATOM 3148 C CA . PHE B 1 103 ? -5.448 24.494 65.483 1.00 44.04 103 PHE B CA 1
ATOM 3149 C C . PHE B 1 103 ? -4.765 24.485 66.855 1.00 43.68 103 PHE B C 1
ATOM 3150 O O . PHE B 1 103 ? -3.657 25.077 67.009 1.00 40.31 103 PHE B O 1
ATOM 3158 N N . ASN B 1 104 ? -5.401 23.818 67.822 1.00 42.26 104 ASN B N 1
ATOM 3159 C CA . ASN B 1 104 ? -4.767 23.463 69.116 1.00 44.34 104 ASN B CA 1
ATOM 3160 C C . ASN B 1 104 ? -3.414 22.811 68.792 1.00 43.37 104 ASN B C 1
ATOM 3161 O O . ASN B 1 104 ? -3.380 21.948 67.892 1.00 43.17 104 ASN B O 1
ATOM 3166 N N . ASN B 1 105 ? -2.343 23.234 69.471 1.00 42.76 105 ASN B N 1
ATOM 3167 C CA . ASN B 1 105 ? -0.998 22.611 69.406 1.00 45.59 105 ASN B CA 1
ATOM 3168 C C . ASN B 1 105 ? -0.417 22.712 67.990 1.00 43.75 105 ASN B C 1
ATOM 3169 O O . ASN B 1 105 ? 0.380 21.837 67.646 1.00 43.17 105 ASN B O 1
ATOM 3174 N N . TYR B 1 106 ? -0.785 23.723 67.205 1.00 42.15 106 TYR B N 1
ATOM 3175 C CA . TYR B 1 106 ? -0.234 23.933 65.841 1.00 41.51 106 TYR B CA 1
ATOM 3176 C C . TYR B 1 106 ? 1.298 23.898 65.903 1.00 42.01 106 TYR B C 1
ATOM 3177 O O . TYR B 1 106 ? 1.940 23.457 64.953 1.00 40.99 106 TYR B O 1
ATOM 3186 N N . TYR B 1 107 ? 1.880 24.413 66.990 1.00 43.71 107 TYR B N 1
ATOM 3187 C CA . TYR B 1 107 ? 3.349 24.590 67.128 1.00 43.29 107 TYR B CA 1
ATOM 3188 C C . TYR B 1 107 ? 4.050 23.227 67.116 1.00 45.72 107 TYR B C 1
ATOM 3189 O O . TYR B 1 107 ? 5.229 23.209 66.801 1.00 45.75 107 TYR B O 1
ATOM 3198 N N . GLU B 1 108 ? 3.352 22.121 67.372 1.00 47.82 108 GLU B N 1
ATOM 3199 C CA . GLU B 1 108 ? 3.971 20.770 67.275 1.00 53.56 108 GLU B CA 1
ATOM 3200 C C . GLU B 1 108 ? 4.359 20.440 65.826 1.00 53.76 108 GLU B C 1
ATOM 3201 O O . GLU B 1 108 ? 5.146 19.514 65.658 1.00 54.89 108 GLU B O 1
ATOM 3207 N N . LYS B 1 109 ? 3.869 21.171 64.823 1.00 51.81 109 LYS B N 1
ATOM 3208 C CA . LYS B 1 109 ? 4.256 20.974 63.406 1.00 52.99 109 LYS B CA 1
ATOM 3209 C C . LYS B 1 109 ? 5.472 21.847 63.059 1.00 49.14 109 LYS B C 1
ATOM 3210 O O . LYS B 1 109 ? 5.904 21.817 61.891 1.00 48.53 109 LYS B O 1
ATOM 3216 N N . LEU B 1 110 ? 6.035 22.587 64.013 1.00 44.55 110 LEU B N 1
ATOM 3217 C CA . LEU B 1 110 ? 7.054 23.629 63.708 1.00 45.32 110 LEU B CA 1
ATOM 3218 C C . LEU B 1 110 ? 8.396 23.326 64.383 1.00 44.92 110 LEU B C 1
ATOM 3219 O O . LEU B 1 110 ? 9.174 24.263 64.554 1.00 43.78 110 LEU B O 1
ATOM 3224 N N . ALA B 1 111 ? 8.686 22.064 64.692 1.00 47.56 111 ALA B N 1
ATOM 3225 C CA . ALA B 1 111 ? 9.954 21.632 65.323 1.00 50.03 111 ALA B CA 1
ATOM 3226 C C . ALA B 1 111 ? 11.166 22.077 64.484 1.00 50.60 111 ALA B C 1
ATOM 3227 O O . ALA B 1 111 ? 12.187 22.397 65.090 1.00 51.97 111 ALA B O 1
ATOM 3229 N N . ASN B 1 112 ? 11.081 22.060 63.153 1.00 48.67 112 ASN B N 1
ATOM 3230 C CA . ASN B 1 112 ? 12.251 22.325 62.276 1.00 50.87 112 ASN B CA 1
ATOM 3231 C C . ASN B 1 112 ? 12.404 23.833 61.985 1.00 48.47 112 ASN B C 1
ATOM 3232 O O . ASN B 1 112 ? 13.238 24.167 61.149 1.00 47.80 112 ASN B O 1
ATOM 3237 N N . ILE B 1 113 ? 11.624 24.708 62.633 1.00 47.88 113 ILE B N 1
ATOM 3238 C CA . ILE B 1 113 ? 11.789 26.186 62.531 1.00 47.76 113 ILE B CA 1
ATOM 3239 C C . ILE B 1 113 ? 12.929 26.573 63.470 1.00 47.71 113 ILE B C 1
ATOM 3240 O O . ILE B 1 113 ? 12.887 26.138 64.629 1.00 48.52 113 ILE B O 1
ATOM 3245 N N . ASN B 1 114 ? 13.885 27.367 62.983 1.00 45.13 114 ASN B N 1
ATOM 3246 C CA . ASN B 1 114 ? 15.142 27.701 63.703 1.00 45.94 114 ASN B CA 1
ATOM 3247 C C . ASN B 1 114 ? 15.068 29.100 64.324 1.00 44.34 114 ASN B C 1
ATOM 3248 O O . ASN B 1 114 ? 16.013 29.488 64.958 1.00 47.79 114 ASN B O 1
ATOM 3253 N N . ILE B 1 115 ? 13.978 29.832 64.157 1.00 42.14 115 ILE B N 1
ATOM 3254 C CA . ILE B 1 115 ? 13.824 31.171 64.784 1.00 41.61 115 ILE B CA 1
ATOM 3255 C C . ILE B 1 115 ? 12.765 31.081 65.872 1.00 40.01 115 ILE B C 1
ATOM 3256 O O . ILE B 1 115 ? 11.891 30.221 65.827 1.00 36.77 115 ILE B O 1
ATOM 3261 N N . PRO B 1 116 ? 12.854 31.942 66.907 1.00 41.17 116 PRO B N 1
ATOM 3262 C CA . PRO B 1 116 ? 11.880 31.917 67.998 1.00 40.39 116 PRO B CA 1
ATOM 3263 C C . PRO B 1 116 ? 10.431 32.183 67.557 1.00 41.53 116 PRO B C 1
ATOM 3264 O O . PRO B 1 116 ? 10.170 32.998 66.669 1.00 40.36 116 PRO B O 1
ATOM 3268 N N . ILE B 1 117 ? 9.519 31.463 68.204 1.00 41.67 117 ILE B N 1
ATOM 3269 C CA . ILE B 1 117 ? 8.050 31.560 67.999 1.00 43.94 117 ILE B CA 1
ATOM 3270 C C . ILE B 1 117 ? 7.430 32.002 69.320 1.00 41.73 117 ILE B C 1
ATOM 3271 O O . ILE B 1 117 ? 7.729 31.383 70.356 1.00 41.85 117 ILE B O 1
ATOM 3276 N N . ALA B 1 118 ? 6.608 33.039 69.276 1.00 40.70 118 ALA B N 1
ATOM 3277 C CA . ALA B 1 118 ? 5.718 33.414 70.391 1.00 40.97 118 ALA B CA 1
ATOM 3278 C C . ALA B 1 118 ? 4.293 33.018 70.011 1.00 41.76 118 ALA B C 1
ATOM 3279 O O . ALA B 1 118 ? 3.808 33.480 68.951 1.00 40.70 118 ALA B O 1
ATOM 3281 N N . ASN B 1 119 ? 3.676 32.149 70.821 1.00 40.59 119 ASN B N 1
ATOM 3282 C CA . ASN B 1 119 ? 2.290 31.663 70.606 1.00 36.86 119 ASN B CA 1
ATOM 3283 C C . ASN B 1 119 ? 1.322 32.737 71.121 1.00 36.75 119 ASN B C 1
ATOM 3284 O O . ASN B 1 119 ? 1.237 32.921 72.343 1.00 39.39 119 ASN B O 1
ATOM 3289 N N . ALA B 1 120 ? 0.625 33.408 70.205 1.00 35.47 120 ALA B N 1
ATOM 3290 C CA . ALA B 1 120 ? -0.408 34.436 70.485 1.00 36.37 120 ALA B CA 1
ATOM 3291 C C . ALA B 1 120 ? -1.784 33.762 70.649 1.00 36.49 120 ALA B C 1
ATOM 3292 O O . ALA B 1 120 ? -2.773 34.484 70.826 1.00 36.53 120 ALA B O 1
ATOM 3294 N N . GLY B 1 121 ? -1.833 32.429 70.579 1.00 37.81 121 GLY B N 1
ATOM 3295 C CA . GLY B 1 121 ? -3.049 31.639 70.815 1.00 38.25 121 GLY B CA 1
ATOM 3296 C C . GLY B 1 121 ? -3.143 30.468 69.855 1.00 38.13 121 GLY B C 1
ATOM 3297 O O . GLY B 1 121 ? -3.103 30.698 68.648 1.00 37.97 121 GLY B O 1
ATOM 3298 N N . ASP B 1 122 ? -3.292 29.246 70.379 1.00 38.42 122 ASP B N 1
ATOM 3299 C CA . ASP B 1 122 ? -3.541 28.022 69.565 1.00 39.01 122 ASP B CA 1
ATOM 3300 C C . ASP B 1 122 ? -4.941 27.498 69.891 1.00 38.17 122 ASP B C 1
ATOM 3301 O O . ASP B 1 122 ? -5.078 26.763 70.876 1.00 37.01 122 ASP B O 1
ATOM 3306 N N . GLY B 1 123 ? -5.942 27.896 69.097 1.00 38.59 123 GLY B N 1
ATOM 3307 C CA . GLY B 1 123 ? -7.340 27.463 69.251 1.00 37.63 123 GLY B CA 1
ATOM 3308 C C . GLY B 1 123 ? -7.814 27.658 70.681 1.00 37.72 123 GLY B C 1
ATOM 3309 O O . GLY B 1 123 ? -7.751 28.817 71.207 1.00 37.21 123 GLY B O 1
ATOM 3310 N N . SER B 1 124 ? -8.214 26.569 71.319 1.00 37.80 124 SER B N 1
ATOM 3311 C CA . SER B 1 124 ? -8.683 26.567 72.723 1.00 39.93 124 SER B CA 1
ATOM 3312 C C . SER B 1 124 ? -7.579 26.029 73.645 1.00 40.41 124 SER B C 1
ATOM 3313 O O . SER B 1 124 ? -7.901 25.647 74.785 1.00 41.98 124 SER B O 1
ATOM 3316 N N . GLY B 1 125 ? -6.325 26.021 73.186 1.00 40.64 125 GLY B N 1
ATOM 3317 C CA . GLY B 1 125 ? -5.165 25.435 73.900 1.00 41.92 125 GLY B CA 1
ATOM 3318 C C . GLY B 1 125 ? -4.561 26.403 74.923 1.00 41.94 125 GLY B C 1
ATOM 3319 O O . GLY B 1 125 ? -5.049 26.435 76.064 1.00 40.70 125 GLY B O 1
ATOM 3320 N N . GLN B 1 126 ? -3.574 27.211 74.514 1.00 41.11 126 GLN B N 1
ATOM 3321 C CA . GLN B 1 126 ? -2.772 28.083 75.411 1.00 40.83 126 GLN B CA 1
ATOM 3322 C C . GLN B 1 126 ? -2.798 29.530 74.901 1.00 40.12 126 GLN B C 1
ATOM 3323 O O . GLN B 1 126 ? -2.903 29.736 73.698 1.00 38.79 126 GLN B O 1
ATOM 3329 N N . HIS B 1 127 ? -2.686 30.496 75.812 1.00 40.73 127 HIS B N 1
ATOM 3330 C CA . HIS B 1 127 ? -2.533 31.945 75.517 1.00 38.24 127 HIS B CA 1
ATOM 3331 C C . HIS B 1 127 ? -1.526 32.514 76.514 1.00 38.69 127 HIS B C 1
ATOM 3332 O O . HIS B 1 127 ? -1.894 33.205 77.477 1.00 41.02 127 HIS B O 1
ATOM 3339 N N . PRO B 1 128 ? -0.234 32.170 76.359 1.00 38.39 128 PRO B N 1
ATOM 3340 C CA . PRO B 1 128 ? 0.737 32.409 77.427 1.00 40.85 128 PRO B CA 1
ATOM 3341 C C . PRO B 1 128 ? 0.996 33.893 77.726 1.00 39.75 128 PRO B C 1
ATOM 3342 O O . PRO B 1 128 ? 1.208 34.209 78.879 1.00 39.57 128 PRO B O 1
ATOM 3346 N N . THR B 1 129 ? 0.929 34.775 76.723 1.00 39.80 129 THR B N 1
ATOM 3347 C CA . THR B 1 129 ? 1.156 36.226 76.927 1.00 39.45 129 THR B CA 1
ATOM 3348 C C . THR B 1 129 ? -0.055 36.830 77.637 1.00 39.42 129 THR B C 1
ATOM 3349 O O . THR B 1 129 ? 0.170 37.766 78.451 1.00 40.69 129 THR B O 1
ATOM 3353 N N . GLN B 1 130 ? -1.277 36.327 77.403 1.00 38.33 130 GLN B N 1
ATOM 3354 C CA . GLN B 1 130 ? -2.455 36.784 78.201 1.00 37.49 130 GLN B CA 1
ATOM 3355 C C . GLN B 1 130 ? -2.248 36.395 79.665 1.00 38.26 130 GLN B C 1
ATOM 3356 O O . GLN B 1 130 ? -2.389 37.255 80.533 1.00 38.66 130 GLN B O 1
ATOM 3362 N N . SER B 1 131 ? -1.908 35.139 79.927 1.00 39.35 131 SER B N 1
ATOM 3363 C CA . SER B 1 131 ? -1.693 34.615 81.299 1.00 40.41 131 SER B CA 1
ATOM 3364 C C . SER B 1 131 ? -0.602 35.442 81.999 1.00 41.34 131 SER B C 1
ATOM 3365 O O . SER B 1 131 ? -0.824 35.899 83.122 1.00 41.22 131 SER B O 1
ATOM 3368 N N . LEU B 1 132 ? 0.535 35.663 81.337 1.00 40.86 132 LEU B N 1
ATOM 3369 C CA . LEU B 1 132 ? 1.678 36.400 81.932 1.00 41.61 132 LEU B CA 1
ATOM 3370 C C . LEU B 1 132 ? 1.281 37.850 82.232 1.00 40.62 132 LEU B C 1
ATOM 3371 O O . LEU B 1 132 ? 1.677 38.366 83.302 1.00 40.07 132 LEU B O 1
ATOM 3376 N N . LEU B 1 133 ? 0.513 38.503 81.348 1.00 40.52 133 LEU B N 1
ATOM 3377 C CA . LEU B 1 133 ? 0.115 39.918 81.596 1.00 40.58 133 LEU B CA 1
ATOM 3378 C C . LEU B 1 133 ? -0.943 39.938 82.711 1.00 38.63 133 LEU B C 1
ATOM 3379 O O . LEU B 1 133 ? -0.872 40.858 83.534 1.00 38.64 133 LEU B O 1
ATOM 3384 N N . ASP B 1 134 ? -1.804 38.915 82.790 1.00 37.85 134 ASP B N 1
ATOM 3385 C CA . ASP B 1 134 ? -2.785 38.735 83.902 1.00 40.97 134 ASP B CA 1
ATOM 3386 C C . ASP B 1 134 ? -2.013 38.583 85.222 1.00 40.75 134 ASP B C 1
ATOM 3387 O O . ASP B 1 134 ? -2.358 39.265 86.216 1.00 40.13 134 ASP B O 1
ATOM 3392 N N . LEU B 1 135 ? -0.979 37.743 85.238 1.00 41.26 135 LEU B N 1
ATOM 3393 C CA . LEU B 1 135 ? -0.151 37.517 86.451 1.00 42.80 135 LEU B CA 1
ATOM 3394 C C . LEU B 1 135 ? 0.595 38.803 86.819 1.00 41.78 135 LEU B C 1
ATOM 3395 O O . LEU B 1 135 ? 0.671 39.120 88.026 1.00 44.67 135 LEU B O 1
ATOM 3400 N N . MET B 1 136 ? 1.137 39.516 85.830 1.00 41.89 136 MET B N 1
ATOM 3401 C CA . MET B 1 136 ? 1.824 40.813 86.069 1.00 42.44 136 MET B CA 1
ATOM 3402 C C . MET B 1 136 ? 0.847 41.792 86.744 1.00 41.95 136 MET B C 1
ATOM 3403 O O . MET B 1 136 ? 1.250 42.470 87.710 1.00 41.05 136 MET B O 1
ATOM 3408 N N . THR B 1 137 ? -0.403 41.852 86.272 1.00 42.32 137 THR B N 1
ATOM 3409 C CA . THR B 1 137 ? -1.439 42.794 86.786 1.00 42.64 137 THR B CA 1
ATOM 3410 C C . THR B 1 137 ? -1.744 42.444 88.245 1.00 42.31 137 THR B C 1
ATOM 3411 O O . THR B 1 137 ? -1.819 43.361 89.075 1.00 43.84 137 THR B O 1
ATOM 3415 N N . ILE B 1 138 ? -1.899 41.159 88.547 1.00 43.05 138 ILE B N 1
ATOM 3416 C CA . ILE B 1 138 ? -2.189 40.654 89.927 1.00 44.98 138 ILE B CA 1
ATOM 3417 C C . ILE B 1 138 ? -1.003 40.974 90.841 1.00 44.97 138 ILE B C 1
ATOM 3418 O O . ILE B 1 138 ? -1.226 41.409 91.976 1.00 46.59 138 ILE B O 1
ATOM 3423 N N . TYR B 1 139 ? 0.210 40.736 90.355 1.00 47.02 139 TYR B N 1
ATOM 3424 C CA . TYR B 1 139 ? 1.467 40.979 91.100 1.00 49.52 139 TYR B CA 1
ATOM 3425 C C . TYR B 1 139 ? 1.597 42.466 91.424 1.00 48.56 139 TYR B C 1
ATOM 3426 O O . TYR B 1 139 ? 1.989 42.808 92.557 1.00 49.55 139 TYR B O 1
ATOM 3435 N N . GLU B 1 140 ? 1.279 43.341 90.474 1.00 48.11 140 GLU B N 1
ATOM 3436 C CA . GLU B 1 140 ? 1.355 44.805 90.716 1.00 49.26 140 GLU B CA 1
ATOM 3437 C C . GLU B 1 140 ? 0.274 45.200 91.719 1.00 47.77 140 GLU B C 1
ATOM 3438 O O . GLU B 1 140 ? 0.535 46.082 92.536 1.00 47.53 140 GLU B O 1
ATOM 3444 N N . GLU B 1 141 ? -0.866 44.514 91.711 1.00 47.53 141 GLU B N 1
ATOM 3445 C CA . GLU B 1 141 ? -1.979 44.835 92.639 1.00 47.14 141 GLU B CA 1
ATOM 3446 C C . GLU B 1 141 ? -1.594 44.446 94.075 1.00 48.04 141 GLU B C 1
ATOM 3447 O O . GLU B 1 141 ? -1.807 45.277 94.961 1.00 49.29 141 GLU B O 1
ATOM 3453 N N . TYR B 1 142 ? -1.040 43.251 94.305 1.00 49.40 142 TYR B N 1
ATOM 3454 C CA . TYR B 1 142 ? -0.936 42.645 95.670 1.00 51.05 142 TYR B CA 1
ATOM 3455 C C . TYR B 1 142 ? 0.490 42.293 96.104 1.00 50.87 142 TYR B C 1
ATOM 3456 O O . TYR B 1 142 ? 0.650 42.117 97.312 1.00 52.14 142 TYR B O 1
ATOM 3465 N N . GLY B 1 143 ? 1.434 42.088 95.178 1.00 52.84 143 GLY B N 1
ATOM 3466 C CA . GLY B 1 143 ? 2.830 41.725 95.502 1.00 55.09 143 GLY B CA 1
ATOM 3467 C C . GLY B 1 143 ? 3.035 40.234 95.798 1.00 57.87 143 GLY B C 1
ATOM 3468 O O . GLY B 1 143 ? 4.165 39.881 96.140 1.00 57.88 143 GLY B O 1
ATOM 3469 N N . TYR B 1 144 ? 2.007 39.377 95.698 1.00 58.54 144 TYR B N 1
ATOM 3470 C CA . TYR B 1 144 ? 2.089 37.923 96.027 1.00 59.53 144 TYR B CA 1
ATOM 3471 C C . TYR B 1 144 ? 0.902 37.197 95.368 1.00 57.27 144 TYR B C 1
ATOM 3472 O O . TYR B 1 144 ? -0.120 37.847 95.078 1.00 53.97 144 TYR B O 1
ATOM 3481 N N . PHE B 1 145 ? 1.035 35.882 95.164 1.00 55.32 145 PHE B N 1
ATOM 3482 C CA . PHE B 1 145 ? 0.007 34.966 94.609 1.00 52.13 145 PHE B CA 1
ATOM 3483 C C . PHE B 1 145 ? -0.485 33.943 95.638 1.00 53.11 145 PHE B C 1
ATOM 3484 O O . PHE B 1 145 ? -1.671 33.542 95.522 1.00 51.69 145 PHE B O 1
ATOM 3492 N N . GLU B 1 146 ? 0.374 33.473 96.555 1.00 56.49 146 GLU B N 1
ATOM 3493 C CA . GLU B 1 146 ? 0.065 32.320 97.442 1.00 58.79 146 GLU B CA 1
ATOM 3494 C C . GLU B 1 146 ? -1.173 32.643 98.282 1.00 56.86 146 GLU B C 1
ATOM 3495 O O . GLU B 1 146 ? -1.173 33.684 98.925 1.00 55.30 146 GLU B O 1
ATOM 3501 N N . GLY B 1 147 ? -2.180 31.769 98.261 1.00 55.40 147 GLY B N 1
ATOM 3502 C CA . GLY B 1 147 ? -3.412 31.900 99.069 1.00 57.69 147 GLY B CA 1
ATOM 3503 C C . GLY B 1 147 ? -4.446 32.830 98.445 1.00 57.22 147 GLY B C 1
ATOM 3504 O O . GLY B 1 147 ? -5.531 32.935 99.025 1.00 58.51 147 GLY B O 1
ATOM 3505 N N . LEU B 1 148 ? -4.153 33.464 97.304 1.00 56.56 148 LEU B N 1
ATOM 3506 C CA . LEU B 1 148 ? -5.138 34.304 96.558 1.00 57.46 148 LEU B CA 1
ATOM 3507 C C . LEU B 1 148 ? -6.325 33.436 96.138 1.00 54.38 148 LEU B C 1
ATOM 3508 O O . LEU B 1 148 ? -6.087 32.321 95.639 1.00 55.52 148 LEU B O 1
ATOM 3513 N N . ASN B 1 149 ? -7.545 33.953 96.325 1.00 50.41 149 ASN B N 1
ATOM 3514 C CA . ASN B 1 149 ? -8.807 33.306 95.882 1.00 49.25 149 ASN B CA 1
ATOM 3515 C C . ASN B 1 149 ? -9.204 33.921 94.544 1.00 46.82 149 ASN B C 1
ATOM 3516 O O . ASN B 1 149 ? -9.535 35.122 94.512 1.00 46.95 149 ASN B O 1
ATOM 3521 N N . VAL B 1 150 ? -9.127 33.129 93.482 1.00 44.60 150 VAL B N 1
ATOM 3522 C CA . VAL B 1 150 ? -9.414 33.563 92.088 1.00 44.49 150 VAL B CA 1
ATOM 3523 C C . VAL B 1 150 ? -10.613 32.769 91.567 1.00 44.63 150 VAL B C 1
ATOM 3524 O O . VAL B 1 150 ? -10.551 31.518 91.573 1.00 47.78 150 VAL B O 1
ATOM 3528 N N . LEU B 1 151 ? -11.661 33.473 91.150 1.00 44.56 151 LEU B N 1
ATOM 3529 C CA . LEU B 1 151 ? -12.847 32.886 90.484 1.00 44.81 151 LEU B CA 1
ATOM 3530 C C . LEU B 1 151 ? -12.773 33.225 89.002 1.00 44.02 151 LEU B C 1
ATOM 3531 O O . LEU B 1 151 ? -12.706 34.400 88.672 1.00 47.05 151 LEU B O 1
ATOM 3536 N N . ILE B 1 152 ? -12.742 32.214 88.148 1.00 46.09 152 ILE B N 1
ATOM 3537 C CA . ILE B 1 152 ? -12.755 32.351 86.663 1.00 44.14 152 ILE B CA 1
ATOM 3538 C C . ILE B 1 152 ? -14.154 31.931 86.190 1.00 43.00 152 ILE B C 1
ATOM 3539 O O . ILE B 1 152 ? -14.500 30.760 86.422 1.00 41.92 152 ILE B O 1
ATOM 3544 N N . CYS B 1 153 ? -14.949 32.878 85.662 1.00 44.37 153 CYS B N 1
ATOM 3545 C CA . CYS B 1 153 ? -16.370 32.692 85.239 1.00 46.64 153 CYS B CA 1
ATOM 3546 C C . CYS B 1 153 ? -16.506 32.763 83.725 1.00 44.10 153 CYS B C 1
ATOM 3547 O O . CYS B 1 153 ? -16.222 33.847 83.136 1.00 44.67 153 CYS B O 1
ATOM 3550 N N . GLY B 1 154 ? -17.146 31.733 83.178 1.00 44.41 154 GLY B N 1
ATOM 3551 C CA . GLY B 1 154 ? -17.735 31.750 81.832 1.00 41.98 154 GLY B CA 1
ATOM 3552 C C . GLY B 1 154 ? -17.402 30.469 81.109 1.00 41.69 154 GLY B C 1
ATOM 3553 O O . GLY B 1 154 ? -17.444 29.389 81.739 1.00 43.33 154 GLY B O 1
ATOM 3554 N N . ASP B 1 155 ? -17.098 30.602 79.824 1.00 41.14 155 ASP B N 1
ATOM 3555 C CA . ASP B 1 155 ? -16.918 29.490 78.870 1.00 40.69 155 ASP B CA 1
ATOM 3556 C C . ASP B 1 155 ? -15.530 28.888 79.107 1.00 40.49 155 ASP B C 1
ATOM 3557 O O . ASP B 1 155 ? -14.602 29.319 78.430 1.00 39.69 155 ASP B O 1
ATOM 3562 N N . ILE B 1 156 ? -15.400 27.948 80.050 1.00 41.50 156 ILE B N 1
ATOM 3563 C CA . ILE B 1 156 ? -14.075 27.411 80.502 1.00 42.22 156 ILE B CA 1
ATOM 3564 C C . ILE B 1 156 ? -13.490 26.477 79.441 1.00 40.67 156 ILE B C 1
ATOM 3565 O O . ILE B 1 156 ? -12.320 26.687 79.055 1.00 43.09 156 ILE B O 1
ATOM 3570 N N . LYS B 1 157 ? -14.236 25.470 78.986 1.00 43.20 157 LYS B N 1
ATOM 3571 C CA . LYS B 1 157 ? -13.638 24.404 78.137 1.00 44.28 157 LYS B CA 1
ATOM 3572 C C . LYS B 1 157 ? -13.190 24.971 76.783 1.00 42.02 157 LYS B C 1
ATOM 3573 O O . LYS B 1 157 ? -12.293 24.388 76.205 1.00 41.65 157 LYS B O 1
ATOM 3579 N N . ASN B 1 158 ? -13.757 26.088 76.307 1.00 40.69 158 ASN B N 1
ATOM 3580 C CA . ASN B 1 158 ? -13.366 26.697 75.010 1.00 40.06 158 ASN B CA 1
ATOM 3581 C C . ASN B 1 158 ? -12.299 27.785 75.185 1.00 39.10 158 ASN B C 1
ATOM 3582 O O . ASN B 1 158 ? -11.999 28.436 74.183 1.00 38.82 158 ASN B O 1
ATOM 3587 N N . SER B 1 159 ? -11.743 27.973 76.387 1.00 40.41 159 SER B N 1
ATOM 3588 C CA . SER B 1 159 ? -10.868 29.132 76.711 1.00 40.10 159 SER B CA 1
ATOM 3589 C C . SER B 1 159 ? -9.394 28.726 76.850 1.00 38.94 159 SER B C 1
ATOM 3590 O O . SER B 1 159 ? -9.029 28.109 77.860 1.00 39.29 159 SER B O 1
ATOM 3593 N N . ARG B 1 160 ? -8.550 29.180 75.932 1.00 39.24 160 ARG B N 1
ATOM 3594 C CA . ARG B 1 160 ? -7.066 29.114 76.073 1.00 38.76 160 ARG B CA 1
ATOM 3595 C C . ARG B 1 160 ? -6.609 30.000 77.245 1.00 40.28 160 ARG B C 1
ATOM 3596 O O . ARG B 1 160 ? -5.579 29.684 77.869 1.00 41.58 160 ARG B O 1
ATOM 3604 N N . VAL B 1 161 ? -7.356 31.057 77.568 1.00 40.33 161 VAL B N 1
ATOM 3605 C CA . VAL B 1 161 ? -7.031 31.971 78.701 1.00 39.45 161 VAL B CA 1
ATOM 3606 C C . VAL B 1 161 ? -7.245 31.208 80.015 1.00 40.20 161 VAL B C 1
ATOM 3607 O O . VAL B 1 161 ? -6.356 31.245 80.868 1.00 40.53 161 VAL B O 1
ATOM 3611 N N . ALA B 1 162 ? -8.388 30.560 80.196 1.00 39.52 162 ALA B N 1
ATOM 3612 C CA . ALA B 1 162 ? -8.693 29.812 81.435 1.00 40.47 162 ALA B CA 1
ATOM 3613 C C . ALA B 1 162 ? -7.666 28.697 81.595 1.00 40.28 162 ALA B C 1
ATOM 3614 O O . ALA B 1 162 ? -7.230 28.466 82.731 1.00 45.06 162 ALA B O 1
ATOM 3616 N N . ARG B 1 163 ? -7.283 28.024 80.516 1.00 40.75 163 ARG B N 1
ATOM 3617 C CA . ARG B 1 163 ? -6.358 26.855 80.596 1.00 43.07 163 ARG B CA 1
ATOM 3618 C C . ARG B 1 163 ? -4.973 27.338 81.058 1.00 41.56 163 ARG B C 1
ATOM 3619 O O . ARG B 1 163 ? -4.453 26.778 82.017 1.00 42.00 163 ARG B O 1
ATOM 3627 N N . SER B 1 164 ? -4.421 28.357 80.406 1.00 40.74 164 SER B N 1
ATOM 3628 C CA . SER B 1 164 ? -3.104 28.961 80.736 1.00 41.13 164 SER B CA 1
ATOM 3629 C C . SER B 1 164 ? -3.115 29.518 82.168 1.00 42.37 164 SER B C 1
ATOM 3630 O O . SER B 1 164 ? -2.184 29.229 82.917 1.00 42.76 164 SER B O 1
ATOM 3633 N N . ASN B 1 165 ? -4.159 30.245 82.545 1.00 43.35 165 ASN B N 1
ATOM 3634 C CA . ASN B 1 165 ? -4.286 30.898 83.881 1.00 45.05 165 ASN B CA 1
ATOM 3635 C C . ASN B 1 165 ? -4.437 29.839 84.985 1.00 44.51 165 ASN B C 1
ATOM 3636 O O . ASN B 1 165 ? -3.830 30.023 86.057 1.00 46.78 165 ASN B O 1
ATOM 3641 N N . TYR B 1 166 ? -5.225 28.789 84.763 1.00 45.06 166 TYR B N 1
ATOM 3642 C CA . TYR B 1 166 ? -5.423 27.692 85.749 1.00 47.76 166 TYR B CA 1
ATOM 3643 C C . TYR B 1 166 ? -4.046 27.116 86.119 1.00 48.62 166 TYR B C 1
ATOM 3644 O O . TYR B 1 166 ? -3.718 27.021 87.306 1.00 47.81 166 TYR B O 1
ATOM 3653 N N . HIS B 1 167 ? -3.267 26.738 85.105 1.00 49.86 167 HIS B N 1
ATOM 3654 C CA . HIS B 1 167 ? -1.977 26.034 85.291 1.00 53.51 167 HIS B CA 1
ATOM 3655 C C . HIS B 1 167 ? -1.025 26.951 86.073 1.00 49.09 167 HIS B C 1
ATOM 3656 O O . HIS B 1 167 ? -0.430 26.486 87.041 1.00 47.94 167 HIS B O 1
ATOM 3663 N N . SER B 1 168 ? -0.892 28.207 85.666 1.00 44.60 168 SER B N 1
ATOM 3664 C CA . SER B 1 168 ? 0.129 29.132 86.216 1.00 45.77 168 SER B CA 1
ATOM 3665 C C . SER B 1 168 ? -0.287 29.613 87.618 1.00 45.03 168 SER B C 1
ATOM 3666 O O . SER B 1 168 ? 0.562 29.604 88.513 1.00 45.73 168 SER B O 1
ATOM 3669 N N . LEU B 1 169 ? -1.563 29.938 87.840 1.00 44.59 169 LEU B N 1
ATOM 3670 C CA . LEU B 1 169 ? -2.051 30.376 89.174 1.00 45.85 169 LEU B CA 1
ATOM 3671 C C . LEU B 1 169 ? -1.865 29.234 90.181 1.00 48.04 169 LEU B C 1
ATOM 3672 O O . LEU B 1 169 ? -1.394 29.494 91.321 1.00 49.93 169 LEU B O 1
ATOM 3677 N N . LYS B 1 170 ? -2.232 28.015 89.789 1.00 48.92 170 LYS B N 1
ATOM 3678 C CA . LYS B 1 170 ? -2.134 26.827 90.669 1.00 51.03 170 LYS B CA 1
ATOM 3679 C C . LYS B 1 170 ? -0.661 26.598 91.047 1.00 50.22 170 LYS B C 1
ATOM 3680 O O . LYS B 1 170 ? -0.400 26.365 92.236 1.00 51.15 170 LYS B O 1
ATOM 3686 N N . ALA B 1 171 ? 0.262 26.705 90.081 1.00 48.47 171 ALA B N 1
ATOM 3687 C CA . ALA B 1 171 ? 1.719 26.521 90.272 1.00 48.01 171 ALA B CA 1
ATOM 3688 C C . ALA B 1 171 ? 2.263 27.612 91.198 1.00 47.30 171 ALA B C 1
ATOM 3689 O O . ALA B 1 171 ? 3.167 27.298 91.990 1.00 47.62 171 ALA B O 1
ATOM 3691 N N . LEU B 1 172 ? 1.709 28.823 91.140 1.00 44.15 172 LEU B N 1
ATOM 3692 C CA . LEU B 1 172 ? 2.125 29.960 92.011 1.00 46.09 172 LEU B CA 1
ATOM 3693 C C . LEU B 1 172 ? 1.462 29.887 93.396 1.00 48.06 172 LEU B C 1
ATOM 3694 O O . LEU B 1 172 ? 1.790 30.726 94.244 1.00 49.34 172 LEU B O 1
ATOM 3699 N N . GLY B 1 173 ? 0.582 28.905 93.628 1.00 50.70 173 GLY B N 1
ATOM 3700 C CA . GLY B 1 173 ? -0.043 28.651 94.943 1.00 50.19 173 GLY B CA 1
ATOM 3701 C C . GLY B 1 173 ? -1.308 29.469 95.174 1.00 49.08 173 GLY B C 1
ATOM 3702 O O . GLY B 1 173 ? -1.674 29.600 96.317 1.00 49.72 173 GLY B O 1
ATOM 3703 N N . ALA B 1 174 ? -1.976 29.974 94.133 1.00 48.20 174 ALA B N 1
ATOM 3704 C CA . ALA B 1 174 ? -3.325 30.586 94.234 1.00 49.11 174 ALA B CA 1
ATOM 3705 C C . ALA B 1 174 ? -4.403 29.496 94.394 1.00 50.18 174 ALA B C 1
ATOM 3706 O O . ALA B 1 174 ? -4.174 28.377 93.949 1.00 52.45 174 ALA B O 1
ATOM 3708 N N . ASN B 1 175 ? -5.538 29.822 95.004 1.00 53.40 175 ASN B N 1
ATOM 3709 C CA . ASN B 1 175 ? -6.757 28.966 95.053 1.00 53.13 175 ASN B CA 1
ATOM 3710 C C . ASN B 1 175 ? -7.652 29.351 93.878 1.00 51.53 175 ASN B C 1
ATOM 3711 O O . ASN B 1 175 ? -8.217 30.472 93.878 1.00 48.37 175 ASN B O 1
ATOM 3716 N N . VAL B 1 176 ? -7.699 28.482 92.874 1.00 49.26 176 VAL B N 1
ATOM 3717 C CA . VAL B 1 176 ? -8.440 28.711 91.606 1.00 49.94 176 VAL B CA 1
ATOM 3718 C C . VAL B 1 176 ? -9.783 27.995 91.704 1.00 48.66 176 VAL B C 1
ATOM 3719 O O . VAL B 1 176 ? -9.791 26.823 92.076 1.00 50.62 176 VAL B O 1
ATOM 3723 N N . MET B 1 177 ? -10.865 28.710 91.403 1.00 48.63 177 MET B N 1
ATOM 3724 C CA . MET B 1 177 ? -12.253 28.182 91.342 1.00 48.73 177 MET B CA 1
ATOM 3725 C C . MET B 1 177 ? -12.832 28.578 89.984 1.00 45.67 177 MET B C 1
ATOM 3726 O O . MET B 1 177 ? -12.483 29.663 89.488 1.00 41.40 177 MET B O 1
ATOM 3731 N N . PHE B 1 178 ? -13.755 27.769 89.476 1.00 44.38 178 PHE B N 1
ATOM 3732 C CA . PHE B 1 178 ? -14.481 28.008 88.214 1.00 44.90 178 PHE B CA 1
ATOM 3733 C C . PHE B 1 178 ? -15.976 28.149 88.488 1.00 45.29 178 PHE B C 1
ATOM 3734 O O . PHE B 1 178 ? -16.529 27.433 89.357 1.00 48.69 178 PHE B O 1
ATOM 3742 N N . ASN B 1 179 ? -16.595 29.068 87.754 1.00 44.22 179 ASN B N 1
ATOM 3743 C CA . ASN B 1 179 ? -18.061 29.120 87.545 1.00 45.17 179 ASN B CA 1
ATOM 3744 C C . ASN B 1 179 ? -18.293 29.000 86.043 1.00 44.76 179 ASN B C 1
ATOM 3745 O O . ASN B 1 179 ? -17.709 29.809 85.276 1.00 42.39 179 ASN B O 1
ATOM 3750 N N . SER B 1 180 ? -19.156 28.065 85.653 1.00 45.92 180 SER B N 1
ATOM 3751 C CA . SER B 1 180 ? -19.422 27.745 84.233 1.00 48.04 180 SER B CA 1
ATOM 3752 C C . SER B 1 180 ? -20.860 27.275 84.076 1.00 48.45 180 SER B C 1
ATOM 3753 O O . SER B 1 180 ? -21.376 26.613 84.965 1.00 51.26 180 SER B O 1
ATOM 3756 N N . PRO B 1 181 ? -21.525 27.544 82.934 1.00 48.10 181 PRO B N 1
ATOM 3757 C CA . PRO B 1 181 ? -22.669 26.732 82.523 1.00 47.54 181 PRO B CA 1
ATOM 3758 C C . PRO B 1 181 ? -22.214 25.272 82.440 1.00 48.73 181 PRO B C 1
ATOM 3759 O O . PRO B 1 181 ? -21.041 25.031 82.106 1.00 44.48 181 PRO B O 1
ATOM 3763 N N . ASN B 1 182 ? -23.129 24.339 82.703 1.00 51.30 182 ASN B N 1
ATOM 3764 C CA . ASN B 1 182 ? -22.827 22.879 82.691 1.00 54.63 182 ASN B CA 1
ATOM 3765 C C . ASN B 1 182 ? -22.178 22.497 81.361 1.00 51.74 182 ASN B C 1
ATOM 3766 O O . ASN B 1 182 ? -21.202 21.757 81.392 1.00 53.24 182 ASN B O 1
ATOM 3771 N N . ALA B 1 183 ? -22.690 22.983 80.233 1.00 49.98 183 ALA B N 1
ATOM 3772 C CA . ALA B 1 183 ? -22.151 22.653 78.891 1.00 47.55 183 ALA B CA 1
ATOM 3773 C C . ALA B 1 183 ? -20.650 22.986 78.800 1.00 45.42 183 ALA B C 1
ATOM 3774 O O . ALA B 1 183 ? -19.972 22.344 78.030 1.00 44.03 183 ALA B O 1
ATOM 3776 N N . TRP B 1 184 ? -20.145 23.991 79.506 1.00 45.07 184 TRP B N 1
ATOM 3777 C CA . TRP B 1 184 ? -18.773 24.510 79.244 1.00 45.17 184 TRP B CA 1
ATOM 3778 C C . TRP B 1 184 ? -17.823 24.161 80.402 1.00 45.78 184 TRP B C 1
ATOM 3779 O O . TRP B 1 184 ? -16.688 24.680 80.425 1.00 44.58 184 TRP B O 1
ATOM 3790 N N . ILE B 1 185 ? -18.230 23.268 81.294 1.00 46.64 185 ILE B N 1
ATOM 3791 C CA . ILE B 1 185 ? -17.308 22.686 82.313 1.00 49.03 185 ILE B CA 1
ATOM 3792 C C . ILE B 1 185 ? -16.151 21.988 81.578 1.00 48.81 185 ILE B C 1
ATOM 3793 O O . ILE B 1 185 ? -16.416 21.259 80.637 1.00 47.84 185 ILE B O 1
ATOM 3798 N N . ASP B 1 186 ? -14.916 22.229 82.003 1.00 49.08 186 ASP B N 1
ATOM 3799 C CA . ASP B 1 186 ? -13.710 21.520 81.516 1.00 51.24 186 ASP B CA 1
ATOM 3800 C C . ASP B 1 186 ? -13.321 20.467 82.560 1.00 55.70 186 ASP B C 1
ATOM 3801 O O . ASP B 1 186 ? -12.833 20.864 83.649 1.00 52.72 186 ASP B O 1
ATOM 3806 N N . ASP B 1 187 ? -13.500 19.190 82.201 1.00 58.93 187 ASP B N 1
ATOM 3807 C CA . ASP B 1 187 ? -13.144 17.977 82.987 1.00 66.23 187 ASP B CA 1
ATOM 3808 C C . ASP B 1 187 ? -11.631 17.886 83.206 1.00 65.54 187 ASP B C 1
ATOM 3809 O O . ASP B 1 187 ? -11.235 17.299 84.204 1.00 69.24 187 ASP B O 1
ATOM 3814 N N . SER B 1 188 ? -10.818 18.376 82.266 1.00 62.68 188 SER B N 1
ATOM 3815 C CA . SER B 1 188 ? -9.339 18.244 82.300 1.00 59.44 188 SER B CA 1
ATOM 3816 C C . SER B 1 188 ? -8.751 19.137 83.400 1.00 61.44 188 SER B C 1
ATOM 3817 O O . SER B 1 188 ? -7.617 18.859 83.795 1.00 64.13 188 SER B O 1
ATOM 3820 N N . LEU B 1 189 ? -9.474 20.158 83.892 1.00 59.51 189 LEU B N 1
ATOM 3821 C CA . LEU B 1 189 ? -8.932 21.141 84.871 1.00 59.15 189 LEU B CA 1
ATOM 3822 C C . LEU B 1 189 ? -9.464 20.835 86.280 1.00 61.70 189 LEU B C 1
ATOM 3823 O O . LEU B 1 189 ? -10.643 21.093 86.534 1.00 60.09 189 LEU B O 1
ATOM 3828 N N . GLU B 1 190 ? -8.618 20.304 87.169 1.00 65.01 190 GLU B N 1
ATOM 3829 C CA . GLU B 1 190 ? -9.007 19.896 88.546 1.00 68.40 190 GLU B CA 1
ATOM 3830 C C . GLU B 1 190 ? -8.930 21.115 89.460 1.00 67.37 190 GLU B C 1
ATOM 3831 O O . GLU B 1 190 ? -7.877 21.426 90.013 1.00 67.85 190 GLU B O 1
ATOM 3837 N N . ALA B 1 191 ? -10.048 21.807 89.527 1.00 63.61 191 ALA B N 1
ATOM 3838 C CA . ALA B 1 191 ? -10.334 22.916 90.444 1.00 60.54 191 ALA B CA 1
ATOM 3839 C C . ALA B 1 191 ? -11.825 22.817 90.705 1.00 57.50 191 ALA B C 1
ATOM 3840 O O . ALA B 1 191 ? -12.552 22.299 89.866 1.00 57.59 191 ALA B O 1
ATOM 3842 N N . PRO B 1 192 ? -12.328 23.283 91.861 1.00 54.18 192 PRO B N 1
ATOM 3843 C CA . PRO B 1 192 ? -13.754 23.183 92.140 1.00 52.81 192 PRO B CA 1
ATOM 3844 C C . PRO B 1 192 ? -14.544 24.064 91.162 1.00 51.83 192 PRO B C 1
ATOM 3845 O O . PRO B 1 192 ? -14.066 25.139 90.803 1.00 54.76 192 PRO B O 1
ATOM 3849 N N . TYR B 1 193 ? -15.711 23.586 90.731 1.00 50.06 193 TYR B N 1
ATOM 3850 C CA . TYR B 1 193 ? -16.754 24.384 90.038 1.00 49.13 193 TYR B CA 1
ATOM 3851 C C . TYR B 1 193 ? -17.794 24.802 91.081 1.00 48.35 193 TYR B C 1
ATOM 3852 O O . TYR B 1 193 ? -18.277 23.946 91.790 1.00 49.62 193 TYR B O 1
ATOM 3861 N N . VAL B 1 194 ? -18.074 26.101 91.190 1.00 47.78 194 VAL B N 1
ATOM 3862 C CA . VAL B 1 194 ? -18.879 26.708 92.291 1.00 48.80 194 VAL B CA 1
ATOM 3863 C C . VAL B 1 194 ? -19.904 27.675 91.686 1.00 47.92 194 VAL B C 1
ATOM 3864 O O . VAL B 1 194 ? -19.736 28.050 90.508 1.00 47.81 194 VAL B O 1
ATOM 3868 N N . ASN B 1 195 ? -20.934 28.031 92.451 1.00 49.89 195 ASN B N 1
ATOM 3869 C CA . ASN B 1 195 ? -21.885 29.126 92.112 1.00 52.20 195 ASN B CA 1
ATOM 3870 C C . ASN B 1 195 ? -21.226 30.450 92.480 1.00 50.78 195 ASN B C 1
ATOM 3871 O O . ASN B 1 195 ? -20.655 30.537 93.592 1.00 50.40 195 ASN B O 1
ATOM 3876 N N . ILE B 1 196 ? -21.279 31.430 91.583 1.00 51.54 196 ILE B N 1
ATOM 3877 C CA . ILE B 1 196 ? -20.679 32.775 91.825 1.00 52.71 196 ILE B CA 1
ATOM 3878 C C . ILE B 1 196 ? -21.079 33.217 93.230 1.00 51.15 196 ILE B C 1
ATOM 3879 O O . ILE B 1 196 ? -20.180 33.607 93.998 1.00 52.05 196 ILE B O 1
ATOM 3884 N N . ASP B 1 197 ? -22.378 33.152 93.538 1.00 50.24 197 ASP B N 1
ATOM 3885 C CA . ASP B 1 197 ? -22.969 33.792 94.740 1.00 50.09 197 ASP B CA 1
ATOM 3886 C C . ASP B 1 197 ? -22.499 33.095 96.017 1.00 49.13 197 ASP B C 1
ATOM 3887 O O . ASP B 1 197 ? -22.576 33.725 97.060 1.00 47.38 197 ASP B O 1
ATOM 3892 N N . ASP B 1 198 ? -21.991 31.867 95.943 1.00 50.24 198 ASP B N 1
ATOM 3893 C CA . ASP B 1 198 ? -21.465 31.147 97.137 1.00 50.57 198 ASP B CA 1
ATOM 3894 C C . ASP B 1 198 ? -20.083 31.673 97.535 1.00 48.61 198 ASP B C 1
ATOM 3895 O O . ASP B 1 198 ? -19.734 31.451 98.675 1.00 48.43 198 ASP B O 1
ATOM 3900 N N . VAL B 1 199 ? -19.323 32.323 96.643 1.00 47.49 199 VAL B N 1
ATOM 3901 C CA . VAL B 1 199 ? -17.884 32.630 96.901 1.00 48.63 199 VAL B CA 1
ATOM 3902 C C . VAL B 1 199 ? -17.543 34.102 96.619 1.00 49.92 199 VAL B C 1
ATOM 3903 O O . VAL B 1 199 ? -16.420 34.500 96.980 1.00 50.19 199 VAL B O 1
ATOM 3907 N N . ILE B 1 200 ? -18.451 34.881 96.011 1.00 52.26 200 ILE B N 1
ATOM 3908 C CA . ILE B 1 200 ? -18.204 36.278 95.519 1.00 51.36 200 ILE B CA 1
ATOM 3909 C C . ILE B 1 200 ? -17.709 37.172 96.664 1.00 51.09 200 ILE B C 1
ATOM 3910 O O . ILE B 1 200 ? -16.880 38.064 96.390 1.00 54.39 200 ILE B O 1
ATOM 3915 N N . GLU B 1 201 ? -18.160 36.938 97.899 1.00 52.47 201 GLU B N 1
ATOM 3916 C CA . GLU B 1 201 ? -17.854 37.824 99.052 1.00 54.14 201 GLU B CA 1
ATOM 3917 C C . GLU B 1 201 ? -16.453 37.542 99.597 1.00 53.65 201 GLU B C 1
ATOM 3918 O O . GLU B 1 201 ? -15.949 38.382 100.361 1.00 54.73 201 GLU B O 1
ATOM 3924 N N . THR B 1 202 ? -15.836 36.415 99.238 1.00 53.15 202 THR B N 1
ATOM 3925 C CA . THR B 1 202 ? -14.510 36.020 99.786 1.00 53.81 202 THR B CA 1
ATOM 3926 C C . THR B 1 202 ? -13.461 35.905 98.673 1.00 51.85 202 THR B C 1
ATOM 3927 O O . THR B 1 202 ? -12.356 35.501 98.972 1.00 52.91 202 THR B O 1
ATOM 3931 N N . VAL B 1 203 ? -13.771 36.291 97.445 1.00 50.47 203 VAL B N 1
ATOM 3932 C CA . VAL B 1 203 ? -12.771 36.209 96.347 1.00 52.04 203 VAL B CA 1
ATOM 3933 C C . VAL B 1 203 ? -11.927 37.486 96.382 1.00 51.68 203 VAL B C 1
ATOM 3934 O O . VAL B 1 203 ? -12.408 38.553 96.891 1.00 51.07 203 VAL B O 1
ATOM 3938 N N . ASP B 1 204 ? -10.688 37.358 95.910 1.00 48.87 204 ASP B N 1
ATOM 3939 C CA . ASP B 1 204 ? -9.754 38.501 95.725 1.00 48.97 204 ASP B CA 1
ATOM 3940 C C . ASP B 1 204 ? -9.852 38.987 94.277 1.00 44.98 204 ASP B C 1
ATOM 3941 O O . ASP B 1 204 ? -9.804 40.186 94.043 1.00 46.55 204 ASP B O 1
ATOM 3946 N N . ILE B 1 205 ? -9.948 38.054 93.343 1.00 43.38 205 ILE B N 1
ATOM 3947 C CA . ILE B 1 205 ? -9.910 38.312 91.882 1.00 43.79 205 ILE B CA 1
ATOM 3948 C C . ILE B 1 205 ? -11.078 37.566 91.235 1.00 43.93 205 ILE B C 1
ATOM 3949 O O . ILE B 1 205 ? -11.208 36.351 91.463 1.00 43.27 205 ILE B O 1
ATOM 3954 N N . VAL B 1 206 ? -11.936 38.307 90.525 1.00 43.73 206 VAL B N 1
ATOM 3955 C CA . VAL B 1 206 ? -12.928 37.763 89.565 1.00 44.90 206 VAL B CA 1
ATOM 3956 C C . VAL B 1 206 ? -12.376 37.978 88.162 1.00 45.88 206 VAL B C 1
ATOM 3957 O O . VAL B 1 206 ? -12.244 39.145 87.749 1.00 43.89 206 VAL B O 1
ATOM 3961 N N . MET B 1 207 ? -12.087 36.890 87.462 1.00 46.42 207 MET B N 1
ATOM 3962 C CA . MET B 1 207 ? -11.742 36.934 86.026 1.00 48.24 207 MET B CA 1
ATOM 3963 C C . MET B 1 207 ? -12.946 36.468 85.205 1.00 45.49 207 MET B C 1
ATOM 3964 O O . MET B 1 207 ? -13.331 35.278 85.300 1.00 43.08 207 MET B O 1
ATOM 3969 N N . LEU B 1 208 ? -13.507 37.381 84.417 1.00 43.02 208 LEU B N 1
ATOM 3970 C CA . LEU B 1 208 ? -14.618 37.107 83.476 1.00 42.49 208 LEU B CA 1
ATOM 3971 C C . LEU B 1 208 ? -14.042 36.711 82.121 1.00 41.35 208 LEU B C 1
ATOM 3972 O O . LEU B 1 208 ? -12.957 37.188 81.780 1.00 45.14 208 LEU B O 1
ATOM 3977 N N . LEU B 1 209 ? -14.728 35.815 81.410 1.00 40.58 209 LEU B N 1
ATOM 3978 C CA . LEU B 1 209 ? -14.354 35.358 80.054 1.00 37.79 209 LEU B CA 1
ATOM 3979 C C . LEU B 1 209 ? -15.475 35.717 79.086 1.00 37.76 209 LEU B C 1
ATOM 3980 O O . LEU B 1 209 ? -16.664 35.639 79.475 1.00 37.77 209 LEU B O 1
ATOM 3985 N N . ARG B 1 210 ? -15.097 36.007 77.848 1.00 36.03 210 ARG B N 1
ATOM 3986 C CA . ARG B 1 210 ? -16.041 36.133 76.722 1.00 36.47 210 ARG B CA 1
ATOM 3987 C C . ARG B 1 210 ? -16.523 34.727 76.333 1.00 37.87 210 ARG B C 1
ATOM 3988 O O . ARG B 1 210 ? -15.715 33.795 76.352 1.00 36.26 210 ARG B O 1
ATOM 3996 N N . ILE B 1 211 ? -17.797 34.605 75.960 1.00 37.47 211 ILE B N 1
ATOM 3997 C CA . ILE B 1 211 ? -18.332 33.348 75.389 1.00 38.47 211 ILE B CA 1
ATOM 3998 C C . ILE B 1 211 ? -17.716 33.139 74.007 1.00 37.48 211 ILE B C 1
ATOM 3999 O O . ILE B 1 211 ? -17.778 34.051 73.187 1.00 39.56 211 ILE B O 1
ATOM 4004 N N . GLN B 1 212 ? -17.106 31.979 73.779 1.00 39.38 212 GLN B N 1
ATOM 4005 C CA . GLN B 1 212 ? -16.356 31.677 72.526 1.00 37.99 212 GLN B CA 1
ATOM 4006 C C . GLN B 1 212 ? -17.341 31.190 71.458 1.00 38.70 212 GLN B C 1
ATOM 4007 O O . GLN B 1 212 ? -17.197 30.059 71.001 1.00 40.73 212 GLN B O 1
ATOM 4013 N N . HIS B 1 213 ? -18.304 32.034 71.064 1.00 37.93 213 HIS B N 1
ATOM 4014 C CA . HIS B 1 213 ? -19.364 31.676 70.091 1.00 37.36 213 HIS B CA 1
ATOM 4015 C C . HIS B 1 213 ? -18.746 31.081 68.835 1.00 36.99 213 HIS B C 1
ATOM 4016 O O . HIS B 1 213 ? -19.313 30.111 68.322 1.00 38.56 213 HIS B O 1
ATOM 4023 N N . GLU B 1 214 ? -17.629 31.644 68.363 1.00 36.38 214 GLU B N 1
ATOM 4024 C CA . GLU B 1 214 ? -17.012 31.230 67.083 1.00 36.57 214 GLU B CA 1
ATOM 4025 C C . GLU B 1 214 ? -16.375 29.835 67.235 1.00 37.01 214 GLU B C 1
ATOM 4026 O O . GLU B 1 214 ? -16.061 29.259 66.200 1.00 34.92 214 GLU B O 1
ATOM 4032 N N . ARG B 1 215 ? -16.200 29.296 68.453 1.00 37.40 215 ARG B N 1
ATOM 4033 C CA . ARG B 1 215 ? -15.598 27.952 68.694 1.00 37.03 215 ARG B CA 1
ATOM 4034 C C . ARG B 1 215 ? -16.704 26.929 69.004 1.00 39.04 215 ARG B C 1
ATOM 4035 O O . ARG B 1 215 ? -16.366 25.755 69.187 1.00 40.16 215 ARG B O 1
ATOM 4043 N N . HIS B 1 216 ? -17.972 27.343 69.045 1.00 37.19 216 HIS B N 1
ATOM 4044 C CA . HIS B 1 216 ? -19.108 26.469 69.444 1.00 38.72 216 HIS B CA 1
ATOM 4045 C C . HIS B 1 216 ? -19.723 25.727 68.249 1.00 38.15 216 HIS B C 1
ATOM 4046 O O . HIS B 1 216 ? -19.440 26.067 67.108 1.00 37.27 216 HIS B O 1
ATOM 4053 N N . GLY B 1 217 ? -20.547 24.728 68.539 1.00 38.92 217 GLY B N 1
ATOM 4054 C CA . GLY B 1 217 ? -21.363 23.992 67.562 1.00 40.40 217 GLY B CA 1
ATOM 4055 C C . GLY B 1 217 ? -22.744 24.614 67.433 1.00 42.09 217 GLY B C 1
ATOM 4056 O O . GLY B 1 217 ? -23.105 25.453 68.260 1.00 42.13 217 GLY B O 1
ATOM 4057 N N . LEU B 1 218 ? -23.504 24.153 66.451 1.00 44.17 218 LEU B N 1
ATOM 4058 C CA . LEU B 1 218 ? -24.881 24.591 66.148 1.00 45.33 218 LEU B CA 1
ATOM 4059 C C . LEU B 1 218 ? -25.784 24.525 67.390 1.00 47.39 218 LEU B C 1
ATOM 4060 O O . LEU B 1 218 ? -26.479 25.517 67.628 1.00 48.46 218 LEU B O 1
ATOM 4065 N N . ALA B 1 219 ? -25.852 23.392 68.106 1.00 47.47 219 ALA B N 1
ATOM 4066 C CA . ALA B 1 219 ? -26.804 23.193 69.230 1.00 48.77 219 ALA B CA 1
ATOM 4067 C C . ALA B 1 219 ? -26.590 24.282 70.291 1.00 49.38 219 ALA B C 1
ATOM 4068 O O . ALA B 1 219 ? -27.578 24.874 70.740 1.00 51.38 219 ALA B O 1
ATOM 4070 N N . GLU B 1 220 ? -25.352 24.597 70.642 1.00 50.10 220 GLU B N 1
ATOM 4071 C CA . GLU B 1 220 ? -25.037 25.626 71.675 1.00 49.80 220 GLU B CA 1
ATOM 4072 C C . GLU B 1 220 ? -25.510 26.997 71.186 1.00 50.07 220 GLU B C 1
ATOM 4073 O O . GLU B 1 220 ? -26.149 27.717 71.954 1.00 49.31 220 GLU B O 1
ATOM 4079 N N . GLU B 1 221 ? -25.196 27.333 69.936 1.00 49.83 221 GLU B N 1
ATOM 4080 C CA . GLU B 1 221 ? -25.485 28.660 69.341 1.00 50.71 221 GLU B CA 1
ATOM 4081 C C . GLU B 1 221 ? -27.004 28.842 69.168 1.00 52.22 221 GLU B C 1
ATOM 4082 O O . GLU B 1 221 ? -27.479 29.968 69.455 1.00 50.26 221 GLU B O 1
ATOM 4088 N N . THR B 1 222 ? -27.763 27.794 68.837 1.00 53.01 222 THR B N 1
ATOM 4089 C CA . THR B 1 222 ? -29.234 27.905 68.608 1.00 54.87 222 THR B CA 1
ATOM 4090 C C . THR B 1 222 ? -29.985 28.080 69.935 1.00 55.01 222 THR B C 1
ATOM 4091 O O . THR B 1 222 ? -31.059 28.698 69.903 1.00 60.06 222 THR B O 1
ATOM 4095 N N . ARG B 1 223 ? -29.455 27.592 71.057 1.00 54.68 223 ARG B N 1
ATOM 4096 C CA . ARG B 1 223 ? -30.153 27.672 72.366 1.00 55.97 223 ARG B CA 1
ATOM 4097 C C . ARG B 1 223 ? -29.623 28.844 73.210 1.00 52.47 223 ARG B C 1
ATOM 4098 O O . ARG B 1 223 ? -30.229 29.094 74.226 1.00 53.90 223 ARG B O 1
ATOM 4106 N N . PHE B 1 224 ? -28.585 29.558 72.802 1.00 50.32 224 PHE B N 1
ATOM 4107 C CA . PHE B 1 224 ? -28.000 30.651 73.616 1.00 52.59 224 PHE B CA 1
ATOM 4108 C C . PHE B 1 224 ? -29.055 31.747 73.904 1.00 53.22 224 PHE B C 1
ATOM 4109 O O . PHE B 1 224 ? -29.686 32.252 72.969 1.00 53.87 224 PHE B O 1
ATOM 4117 N N . ALA B 1 225 ? -29.215 32.113 75.178 1.00 50.55 225 ALA B N 1
ATOM 4118 C CA . ALA B 1 225 ? -30.048 33.230 75.681 1.00 51.55 225 ALA B CA 1
ATOM 4119 C C . ALA B 1 225 ? -29.163 34.128 76.559 1.00 51.08 225 ALA B C 1
ATOM 4120 O O . ALA B 1 225 ? -28.801 33.704 77.693 1.00 49.79 225 ALA B O 1
ATOM 4122 N N . ALA B 1 226 ? -28.796 35.308 76.044 1.00 51.15 226 ALA B N 1
ATOM 4123 C CA . ALA B 1 226 ? -27.841 36.250 76.677 1.00 49.73 226 ALA B CA 1
ATOM 4124 C C . ALA B 1 226 ? -28.355 36.656 78.073 1.00 49.83 226 ALA B C 1
ATOM 4125 O O . ALA B 1 226 ? -27.549 36.611 79.025 1.00 45.83 226 ALA B O 1
ATOM 4127 N N . ASP B 1 227 ? -29.626 37.043 78.187 1.00 51.71 227 ASP B N 1
ATOM 4128 C CA . ASP B 1 227 ? -30.222 37.524 79.466 1.00 57.04 227 ASP B CA 1
ATOM 4129 C C . ASP B 1 227 ? -30.115 36.423 80.529 1.00 55.22 227 ASP B C 1
ATOM 4130 O O . ASP B 1 227 ? -29.711 36.760 81.658 1.00 50.97 227 ASP B O 1
ATOM 4135 N N . ASP B 1 228 ? -30.420 35.164 80.191 1.00 53.75 228 ASP B N 1
ATOM 4136 C CA . ASP B 1 228 ? -30.358 34.023 81.149 1.00 53.84 228 ASP B CA 1
ATOM 4137 C C . ASP B 1 228 ? -28.896 33.784 81.581 1.00 48.21 228 ASP B C 1
ATOM 4138 O O . ASP B 1 228 ? -28.640 33.543 82.783 1.00 44.69 228 ASP B O 1
ATOM 4143 N N . TYR B 1 229 ? -27.953 33.875 80.647 1.00 44.73 229 TYR B N 1
ATOM 4144 C CA . TYR B 1 229 ? -26.509 33.704 80.936 1.00 44.49 229 TYR B CA 1
ATOM 4145 C C . TYR B 1 229 ? -26.081 34.798 81.926 1.00 43.65 229 TYR B C 1
ATOM 4146 O O . TYR B 1 229 ? -25.408 34.481 82.907 1.00 43.93 229 TYR B O 1
ATOM 4155 N N . HIS B 1 230 ? -26.485 36.045 81.691 1.00 43.89 230 HIS B N 1
ATOM 4156 C CA . HIS B 1 230 ? -26.105 37.204 82.532 1.00 45.63 230 HIS B CA 1
ATOM 4157 C C . HIS B 1 230 ? -26.582 36.968 83.964 1.00 46.53 230 HIS B C 1
ATOM 4158 O O . HIS B 1 230 ? -25.763 37.119 84.872 1.00 46.49 230 HIS B O 1
ATOM 4165 N N . GLN B 1 231 ? -27.840 36.569 84.139 1.00 48.85 231 GLN B N 1
ATOM 4166 C CA . GLN B 1 231 ? -28.448 36.340 85.477 1.00 51.18 231 GLN B CA 1
ATOM 4167 C C . GLN B 1 2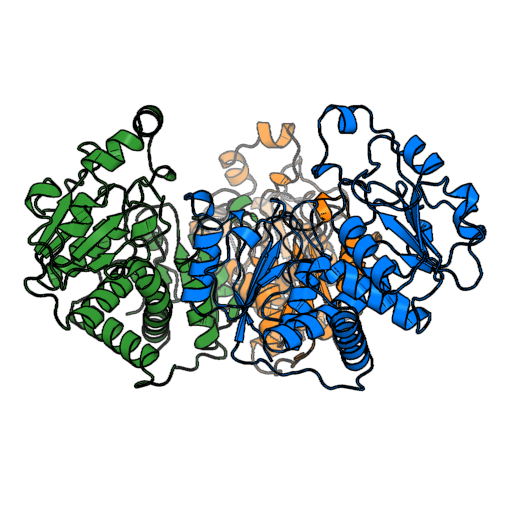31 ? -27.616 35.286 86.216 1.00 49.33 231 GLN B C 1
ATOM 4168 O O . GLN B 1 231 ? -27.346 35.485 87.392 1.00 46.61 231 GLN B O 1
ATOM 4174 N N . LYS B 1 232 ? -27.190 34.215 85.549 1.00 49.32 232 LYS B N 1
ATOM 4175 C CA . LYS B 1 232 ? -26.547 33.058 86.234 1.00 50.81 232 LYS B CA 1
ATOM 4176 C C . LYS B 1 232 ? -25.033 33.222 86.333 1.00 46.93 232 LYS B C 1
ATOM 4177 O O . LYS B 1 232 ? -24.516 32.761 87.317 1.00 47.09 232 LYS B O 1
ATOM 4183 N N . HIS B 1 233 ? -24.353 33.790 85.332 1.00 45.06 233 HIS B N 1
ATOM 4184 C CA . HIS B 1 233 ? -22.876 33.670 85.177 1.00 44.68 233 HIS B CA 1
ATOM 4185 C C . HIS B 1 233 ? -22.204 35.043 85.004 1.00 42.18 233 HIS B C 1
ATOM 4186 O O . HIS B 1 233 ? -20.974 35.070 84.936 1.00 44.80 233 HIS B O 1
ATOM 4193 N N . GLY B 1 234 ? -22.954 36.147 84.977 1.00 41.77 234 GLY B N 1
ATOM 4194 C CA . GLY B 1 234 ? -22.421 37.495 84.678 1.00 41.65 234 GLY B CA 1
ATOM 4195 C C . GLY B 1 234 ? -22.090 38.296 85.931 1.00 42.59 234 GLY B C 1
ATOM 4196 O O . GLY B 1 234 ? -22.688 38.034 86.995 1.00 41.60 234 GLY B O 1
ATOM 4197 N N . LEU B 1 235 ? -21.160 39.247 85.822 1.00 42.91 235 LEU B N 1
ATOM 4198 C CA . LEU B 1 235 ? -20.928 40.257 86.895 1.00 42.97 235 LEU B CA 1
ATOM 4199 C C . LEU B 1 235 ? -21.930 41.405 86.725 1.00 42.99 235 LEU B C 1
ATOM 4200 O O . LEU B 1 235 ? -21.782 42.206 85.785 1.00 41.84 235 LEU B O 1
ATOM 4205 N N . ASN B 1 236 ? -22.942 41.438 87.587 1.00 43.74 236 ASN B N 1
ATOM 4206 C CA . ASN B 1 236 ? -23.975 42.501 87.638 1.00 45.90 236 ASN B CA 1
ATOM 4207 C C . ASN B 1 236 ? -23.698 43.379 88.866 1.00 48.26 236 ASN B C 1
ATOM 4208 O O . ASN B 1 236 ? -22.684 43.138 89.572 1.00 49.03 236 ASN B O 1
ATOM 4213 N N . GLU B 1 237 ? -24.566 44.364 89.090 1.00 47.87 237 GLU B N 1
ATOM 4214 C CA . GLU B 1 237 ? -24.505 45.364 90.183 1.00 48.68 237 GLU B CA 1
ATOM 4215 C C . GLU B 1 237 ? -24.444 44.655 91.536 1.00 47.56 237 GLU B C 1
ATOM 4216 O O . GLU B 1 237 ? -23.577 45.006 92.363 1.00 46.18 237 GLU B O 1
ATOM 4222 N N . VAL B 1 238 ? -25.345 43.702 91.757 1.00 47.77 238 VAL B N 1
ATOM 4223 C CA . VAL B 1 238 ? -25.476 42.981 93.062 1.00 50.15 238 VAL B CA 1
ATOM 4224 C C . VAL B 1 238 ? -24.161 42.238 93.371 1.00 47.75 238 VAL B C 1
ATOM 4225 O O . VAL B 1 238 ? -23.660 42.343 94.507 1.00 48.23 238 VAL B O 1
ATOM 4229 N N . ARG B 1 239 ? -23.598 41.536 92.392 1.00 46.24 239 ARG B N 1
ATOM 4230 C CA . ARG B 1 239 ? -22.345 40.762 92.582 1.00 45.74 239 ARG B CA 1
ATOM 4231 C C . ARG B 1 239 ? -21.170 41.711 92.781 1.00 45.45 239 ARG B C 1
ATOM 4232 O O . ARG B 1 239 ? -20.318 41.423 93.664 1.00 43.47 239 ARG B O 1
ATOM 4240 N N . TYR B 1 240 ? -21.109 42.788 91.994 1.00 45.81 240 TYR B N 1
ATOM 4241 C CA . TYR B 1 240 ? -20.022 43.805 92.094 1.00 44.88 240 TYR B CA 1
ATOM 4242 C C . TYR B 1 240 ? -20.028 44.418 93.495 1.00 45.49 240 TYR B C 1
ATOM 4243 O O . TYR B 1 240 ? -18.963 44.564 94.087 1.00 44.89 240 TYR B O 1
ATOM 4252 N N . ASN B 1 241 ? -21.210 44.718 94.036 1.00 47.93 241 ASN B N 1
ATOM 4253 C CA . ASN B 1 241 ? -21.355 45.394 95.357 1.00 48.27 241 ASN B CA 1
ATOM 4254 C C . ASN B 1 241 ? -20.961 44.450 96.492 1.00 49.35 241 ASN B C 1
ATOM 4255 O O . ASN B 1 241 ? -20.753 44.942 97.592 1.00 49.45 241 ASN B O 1
ATOM 4260 N N . LYS B 1 242 ? -20.833 43.149 96.243 1.00 49.04 242 LYS B N 1
ATOM 4261 C CA . LYS B 1 242 ? -20.430 42.190 97.301 1.00 50.47 242 LYS B CA 1
ATOM 4262 C C . LYS B 1 242 ? -18.908 42.013 97.306 1.00 50.42 242 LYS B C 1
ATOM 4263 O O . LYS B 1 242 ? -18.419 41.318 98.199 1.00 50.65 242 LYS B O 1
ATOM 4269 N N . LEU B 1 243 ? -18.183 42.576 96.335 1.00 48.79 243 LEU B N 1
ATOM 4270 C CA . LEU B 1 243 ? -16.707 42.407 96.254 1.00 48.74 243 LEU B CA 1
ATOM 4271 C C . LEU B 1 243 ? -16.059 43.074 97.465 1.00 49.18 243 LEU B C 1
ATOM 4272 O O . LEU B 1 243 ? -16.503 44.177 97.832 1.00 50.77 243 LEU B O 1
ATOM 4277 N N . GLN B 1 244 ? -15.037 42.432 98.036 1.00 49.52 244 GLN B N 1
ATOM 4278 C CA . GLN B 1 244 ? -14.206 43.034 99.104 1.00 50.33 244 GLN B CA 1
ATOM 4279 C C . GLN B 1 244 ? -13.588 44.343 98.590 1.00 50.49 244 GLN B C 1
ATOM 4280 O O . GLN B 1 244 ? -13.412 44.497 97.367 1.00 47.84 244 GLN B O 1
ATOM 4286 N N . GLU B 1 245 ? -13.259 45.244 99.506 1.00 50.45 245 GLU B N 1
ATOM 4287 C CA . GLU B 1 245 ? -12.637 46.553 99.202 1.00 52.92 245 GLU B CA 1
ATOM 4288 C C . GLU B 1 245 ? -11.415 46.368 98.283 1.00 51.44 245 GLU B C 1
ATOM 4289 O O . GLU B 1 245 ? -11.245 47.177 97.371 1.00 48.69 245 GLU B O 1
ATOM 4295 N N . HIS B 1 246 ? -10.605 45.329 98.484 1.00 49.57 246 HIS B N 1
ATOM 4296 C CA . HIS B 1 246 ? -9.283 45.148 97.819 1.00 48.85 246 HIS B CA 1
ATOM 4297 C C . HIS B 1 246 ? -9.425 44.349 96.508 1.00 46.21 246 HIS B C 1
ATOM 4298 O O . HIS B 1 246 ? -8.436 44.254 95.777 1.00 44.39 246 HIS B O 1
ATOM 4305 N N . ALA B 1 247 ? -10.598 43.770 96.236 1.00 45.37 247 ALA B N 1
ATOM 4306 C CA . ALA B 1 247 ? -10.803 42.810 95.128 1.00 43.81 247 ALA B CA 1
ATOM 4307 C C . ALA B 1 247 ? -10.762 43.538 93.776 1.00 44.13 247 ALA B C 1
ATOM 4308 O O . ALA B 1 247 ? -11.097 44.743 93.719 1.00 42.31 247 ALA B O 1
ATOM 4310 N N . ILE B 1 248 ? -10.355 42.831 92.724 1.00 42.05 248 ILE B N 1
ATOM 4311 C CA . ILE B 1 248 ? -10.287 43.382 91.346 1.00 41.72 248 ILE B CA 1
ATOM 4312 C C . ILE B 1 248 ? -11.044 42.470 90.375 1.00 42.39 248 ILE B C 1
ATOM 4313 O O . ILE B 1 248 ? -11.232 41.241 90.649 1.00 40.01 248 ILE B O 1
ATOM 4318 N N . VAL B 1 249 ? -11.436 43.083 89.262 1.00 39.72 249 VAL B N 1
ATOM 4319 C CA . VAL B 1 249 ? -12.167 42.448 88.149 1.00 38.99 249 VAL B CA 1
ATOM 4320 C C . VAL B 1 249 ? -11.244 42.466 86.940 1.00 38.11 249 VAL B C 1
ATOM 4321 O O . VAL B 1 249 ? -10.689 43.526 86.606 1.00 37.32 249 VAL B O 1
ATOM 4325 N N . MET B 1 250 ? -11.080 41.303 86.322 1.00 39.09 250 MET B N 1
ATOM 4326 C CA . MET B 1 250 ? -10.223 41.120 85.134 1.00 39.11 250 MET B CA 1
ATOM 4327 C C . MET B 1 250 ? -11.041 40.457 84.022 1.00 38.63 250 MET B C 1
ATOM 4328 O O . MET B 1 250 ? -12.094 39.858 84.314 1.00 37.46 250 MET B O 1
ATOM 4333 N N . HIS B 1 251 ? -10.597 40.650 82.785 1.00 38.38 251 HIS B N 1
ATOM 4334 C CA . HIS B 1 251 ? -11.248 40.160 81.548 1.00 37.67 251 HIS B CA 1
ATOM 4335 C C . HIS B 1 251 ? -10.201 40.313 80.451 1.00 39.10 251 HIS B C 1
ATOM 4336 O O . HIS B 1 251 ? -9.693 41.421 80.261 1.00 39.65 251 HIS B O 1
ATOM 4343 N N . PRO B 1 252 ? -9.835 39.231 79.717 1.00 40.29 252 PRO B N 1
ATOM 4344 C CA . PRO B 1 252 ? -8.803 39.322 78.675 1.00 40.10 252 PRO B CA 1
ATOM 4345 C C . PRO B 1 252 ? -9.230 40.178 77.469 1.00 39.47 252 PRO B C 1
ATOM 4346 O O . PRO B 1 252 ? -8.399 40.581 76.698 1.00 41.26 252 PRO B O 1
ATOM 4350 N N . ALA B 1 253 ? -10.533 40.444 77.351 1.00 38.67 253 ALA B N 1
ATOM 4351 C CA . ALA B 1 253 ? -11.163 41.247 76.279 1.00 38.07 253 ALA B CA 1
ATOM 4352 C C . ALA B 1 253 ? -11.153 40.458 74.961 1.00 38.14 253 ALA B C 1
ATOM 4353 O O . ALA B 1 253 ? -10.535 39.383 74.858 1.00 35.40 253 ALA B O 1
ATOM 4355 N N . PRO B 1 254 ? -11.956 40.865 73.950 1.00 36.45 254 PRO B N 1
ATOM 4356 C CA . PRO B 1 254 ? -12.921 41.946 74.092 1.00 36.62 254 PRO B CA 1
ATOM 4357 C C . PRO B 1 254 ? -14.124 41.566 74.974 1.00 38.54 254 PRO B C 1
ATOM 4358 O O . PRO B 1 254 ? -14.442 40.423 75.137 1.00 40.24 254 PRO B O 1
ATOM 4362 N N . VAL B 1 255 ? -14.792 42.571 75.510 1.00 37.80 255 VAL B N 1
ATOM 4363 C CA . VAL B 1 255 ? -15.979 42.439 76.391 1.00 40.64 255 VAL B CA 1
ATOM 4364 C C . VAL B 1 255 ? -17.244 42.420 75.506 1.00 39.57 255 VAL B C 1
ATOM 4365 O O . VAL B 1 255 ? -17.274 43.138 74.493 1.00 36.67 255 VAL B O 1
ATOM 4369 N N . ASN B 1 256 ? -18.207 41.562 75.833 1.00 40.08 256 ASN B N 1
ATOM 4370 C CA . ASN B 1 256 ? -19.592 41.620 75.311 1.00 41.14 256 ASN B CA 1
ATOM 4371 C C . ASN B 1 256 ? -20.428 42.242 76.434 1.00 40.25 256 ASN B C 1
ATOM 4372 O O . ASN B 1 256 ? -20.837 41.523 77.370 1.00 39.09 256 ASN B O 1
ATOM 4377 N N . ARG B 1 257 ? -20.597 43.558 76.374 1.00 41.12 257 ARG B N 1
ATOM 4378 C CA . ARG B 1 257 ? -21.271 44.368 77.425 1.00 42.77 257 ARG B CA 1
ATOM 4379 C C . ARG B 1 257 ? -22.699 43.852 77.604 1.00 42.29 257 ARG B C 1
ATOM 4380 O O . ARG B 1 257 ? -23.384 43.691 76.588 1.00 43.28 257 ARG B O 1
ATOM 4388 N N . GLY B 1 258 ? -23.109 43.611 78.848 1.00 42.31 258 GLY B N 1
ATOM 4389 C CA . GLY B 1 258 ? -24.448 43.079 79.189 1.00 43.88 258 GLY B CA 1
ATOM 4390 C C . GLY B 1 258 ? -24.490 41.551 79.191 1.00 42.95 258 GLY B C 1
ATOM 4391 O O . GLY B 1 258 ? -25.510 41.006 79.555 1.00 41.01 258 GLY B O 1
ATOM 4392 N N . VAL B 1 259 ? -23.413 40.860 78.810 1.00 42.31 259 VAL B N 1
ATOM 4393 C CA . VAL B 1 259 ? -23.409 39.365 78.817 1.00 41.49 259 VAL B CA 1
ATOM 4394 C C . VAL B 1 259 ? -22.599 38.909 80.034 1.00 40.17 259 VAL B C 1
ATOM 4395 O O . VAL B 1 259 ? -23.221 38.736 81.106 1.00 39.36 259 VAL B O 1
ATOM 4399 N N . GLU B 1 260 ? -21.270 38.789 79.930 1.00 40.39 260 GLU B N 1
ATOM 4400 C CA . GLU B 1 260 ? -20.430 38.342 81.084 1.00 40.55 260 GLU B CA 1
ATOM 4401 C C . GLU B 1 260 ? -20.240 39.494 82.082 1.00 41.47 260 GLU B C 1
ATOM 4402 O O . GLU B 1 260 ? -19.856 39.200 83.233 1.00 44.39 260 GLU B O 1
ATOM 4408 N N . ILE B 1 261 ? -20.488 40.749 81.686 1.00 39.36 261 ILE B N 1
ATOM 4409 C CA . ILE B 1 261 ? -20.298 41.924 82.590 1.00 41.87 261 ILE B CA 1
ATOM 4410 C C . ILE B 1 261 ? -21.288 43.036 82.236 1.00 40.58 261 ILE B C 1
ATOM 4411 O O . ILE B 1 261 ? -21.438 43.339 81.068 1.00 41.83 261 ILE B O 1
ATOM 4416 N N . GLN B 1 262 ? -21.969 43.588 83.236 1.00 41.27 262 GLN B N 1
ATOM 4417 C CA . GLN B 1 262 ? -22.794 44.811 83.110 1.00 40.97 262 GLN B CA 1
ATOM 4418 C C . GLN B 1 262 ? -21.906 45.922 82.533 1.00 41.23 262 GLN B C 1
ATOM 4419 O O . GLN B 1 262 ? -20.721 46.055 82.958 1.00 41.28 262 GLN B O 1
ATOM 4425 N N . SER B 1 263 ? -22.437 46.657 81.563 1.00 39.91 263 SER B N 1
ATOM 4426 C CA . SER B 1 263 ? -21.705 47.665 80.759 1.00 39.97 263 SER B CA 1
ATOM 4427 C C . SER B 1 263 ? -20.948 48.654 81.655 1.00 40.39 263 SER B C 1
ATOM 4428 O O . SER B 1 263 ? -19.729 48.843 81.427 1.00 39.69 263 SER B O 1
ATOM 4431 N N . ASP B 1 264 ? -21.609 49.237 82.656 1.00 41.50 264 ASP B N 1
ATOM 4432 C CA . ASP B 1 264 ? -21.030 50.365 83.426 1.00 43.77 264 ASP B CA 1
ATOM 4433 C C . ASP B 1 264 ? -19.988 49.845 84.430 1.00 42.94 264 ASP B C 1
ATOM 4434 O O . ASP B 1 264 ? -19.412 50.695 85.101 1.00 44.18 264 ASP B O 1
ATOM 4439 N N . LEU B 1 265 ? -19.719 48.534 84.510 1.00 40.68 265 LEU B N 1
ATOM 4440 C CA . LEU B 1 265 ? -18.685 47.962 85.411 1.00 40.64 265 LEU B CA 1
ATOM 4441 C C . LEU B 1 265 ? -17.328 47.823 84.692 1.00 40.49 265 LEU B C 1
ATOM 4442 O O . LEU B 1 265 ? -16.292 47.558 85.391 1.00 39.91 265 LEU B O 1
ATOM 4447 N N . VAL B 1 266 ? -17.300 47.950 83.370 1.00 38.64 266 VAL B N 1
ATOM 4448 C CA . VAL B 1 266 ? -16.059 47.709 82.591 1.00 39.88 266 VAL B CA 1
ATOM 4449 C C . VAL B 1 266 ? -14.990 48.694 83.054 1.00 40.91 266 VAL B C 1
ATOM 4450 O O . VAL B 1 266 ? -13.821 48.275 83.176 1.00 41.24 266 VAL B O 1
ATOM 4454 N N . GLU B 1 267 ? -15.379 49.927 83.368 1.00 41.06 267 GLU B N 1
ATOM 4455 C CA . GLU B 1 267 ? -14.450 50.996 83.812 1.00 43.96 267 GLU B CA 1
ATOM 4456 C C . GLU B 1 267 ? -14.781 51.438 85.239 1.00 44.14 267 GLU B C 1
ATOM 4457 O O . GLU B 1 267 ? -14.329 52.499 85.596 1.00 45.28 267 GLU B O 1
ATOM 4463 N N . ALA B 1 268 ? -15.479 50.618 86.033 1.00 45.30 268 ALA B N 1
ATOM 4464 C CA . ALA B 1 268 ? -15.706 50.840 87.485 1.00 45.49 268 ALA B CA 1
ATOM 4465 C C . ALA B 1 268 ? -14.364 50.742 88.232 1.00 43.67 268 ALA B C 1
ATOM 4466 O O . ALA B 1 268 ? -13.439 50.167 87.680 1.00 40.98 268 ALA B O 1
ATOM 4468 N N . SER B 1 269 ? -14.292 51.257 89.461 1.00 42.61 269 SER B N 1
ATOM 4469 C CA . SER B 1 269 ? -13.073 51.383 90.307 1.00 43.02 269 SER B CA 1
ATOM 4470 C C . SER B 1 269 ? -12.266 50.087 90.352 1.00 42.54 269 SER B C 1
ATOM 4471 O O . SER B 1 269 ? -11.057 50.157 90.342 1.00 43.08 269 SER B O 1
ATOM 4474 N N . LYS B 1 270 ? -12.933 48.957 90.553 1.00 42.12 270 LYS B N 1
ATOM 4475 C CA . LYS B 1 270 ? -12.280 47.649 90.830 1.00 43.06 270 LYS B CA 1
ATOM 4476 C C . LYS B 1 270 ? -11.900 46.937 89.527 1.00 41.65 270 LYS B C 1
ATOM 4477 O O . LYS B 1 270 ? -11.198 45.916 89.627 1.00 40.95 270 LYS B O 1
ATOM 4483 N N . SER B 1 271 ? -12.315 47.453 88.362 1.00 40.79 271 SER B N 1
ATOM 4484 C CA . SER B 1 271 ? -11.944 46.879 87.047 1.00 40.27 271 SER B CA 1
ATOM 4485 C C . SER B 1 271 ? -10.464 47.152 86.739 1.00 39.87 271 SER B C 1
ATOM 4486 O O . SER B 1 271 ? -10.017 48.302 86.926 1.00 37.70 271 SER B O 1
ATOM 4489 N N . ARG B 1 272 ? -9.741 46.145 86.246 1.00 39.91 272 ARG B N 1
ATOM 4490 C CA . ARG B 1 272 ? -8.361 46.300 85.720 1.00 40.19 272 ARG B CA 1
ATOM 4491 C C . ARG B 1 272 ? -8.311 45.918 84.238 1.00 39.74 272 ARG B C 1
ATOM 4492 O O . ARG B 1 272 ? -7.202 45.715 83.715 1.00 37.29 272 ARG B O 1
ATOM 4500 N N . ILE B 1 273 ? -9.457 45.954 83.556 1.00 40.09 273 ILE B N 1
ATOM 4501 C CA . ILE B 1 273 ? -9.606 45.454 82.159 1.00 40.98 273 ILE B CA 1
ATOM 4502 C C . ILE B 1 273 ? -8.715 46.269 81.212 1.00 40.32 273 ILE B C 1
ATOM 4503 O O . ILE B 1 273 ? -7.969 45.642 80.416 1.00 39.70 273 ILE B O 1
ATOM 4508 N N . PHE B 1 274 ? -8.765 47.598 81.283 1.00 39.25 274 PHE B N 1
ATOM 4509 C CA . PHE B 1 274 ? -7.943 48.487 80.430 1.00 39.37 274 PHE B CA 1
ATOM 4510 C C . PHE B 1 274 ? -6.493 48.492 80.934 1.00 39.94 274 PHE B C 1
ATOM 4511 O O . PHE B 1 274 ? -5.561 48.548 80.102 1.00 40.45 274 PHE B O 1
ATOM 4519 N N . LYS B 1 275 ? -6.296 48.349 82.243 1.00 40.51 275 LYS B N 1
ATOM 4520 C CA . LYS B 1 275 ? -4.947 48.215 82.831 1.00 43.26 275 LYS B CA 1
ATOM 4521 C C . LYS B 1 275 ? -4.241 46.983 82.222 1.00 43.11 275 LYS B C 1
ATOM 4522 O O . LYS B 1 275 ? -3.032 47.089 81.880 1.00 43.40 275 LYS B O 1
ATOM 4528 N N . GLN B 1 276 ? -4.946 45.850 82.108 1.00 40.79 276 GLN B N 1
ATOM 4529 C CA . GLN B 1 276 ? -4.390 44.590 81.544 1.00 39.65 276 GLN B CA 1
ATOM 4530 C C . GLN B 1 276 ? -3.825 44.875 80.141 1.00 40.53 276 GLN B C 1
ATOM 4531 O O . GLN B 1 276 ? -2.745 44.387 79.816 1.00 39.46 276 GLN B O 1
ATOM 4537 N N . MET B 1 277 ? -4.552 45.631 79.321 1.00 39.89 277 MET B N 1
ATOM 4538 C CA . MET B 1 277 ? -4.148 45.891 77.919 1.00 39.82 277 MET B CA 1
ATOM 4539 C C . MET B 1 277 ? -2.868 46.759 77.906 1.00 40.67 277 MET B C 1
ATOM 4540 O O . MET B 1 277 ? -1.989 46.523 77.082 1.00 41.45 277 MET B O 1
ATOM 4545 N N . GLU B 1 278 ? -2.747 47.735 78.806 1.00 40.36 278 GLU B N 1
ATOM 4546 C CA . GLU B 1 278 ? -1.505 48.537 78.952 1.00 41.51 278 GLU B CA 1
ATOM 4547 C C . GLU B 1 278 ? -0.326 47.620 79.349 1.00 41.33 278 GLU B C 1
ATOM 4548 O O . GLU B 1 278 ? 0.744 47.687 78.704 1.00 39.75 278 GLU B O 1
ATOM 4554 N N . ASN B 1 279 ? -0.525 46.781 80.364 1.00 39.99 279 ASN B N 1
ATOM 4555 C CA . ASN B 1 279 ? 0.512 45.874 80.917 1.00 41.13 279 ASN B CA 1
ATOM 4556 C C . ASN B 1 279 ? 0.964 44.891 79.830 1.00 41.97 279 ASN B C 1
ATOM 4557 O O . ASN B 1 279 ? 2.144 44.495 79.852 1.00 41.53 279 ASN B O 1
ATOM 4562 N N . GLY B 1 280 ? 0.062 44.505 78.918 1.00 39.92 280 GLY B N 1
ATOM 4563 C CA . GLY B 1 280 ? 0.338 43.549 77.832 1.00 39.44 280 GLY B CA 1
ATOM 4564 C C . GLY B 1 280 ? 1.494 44.006 76.969 1.00 41.22 280 GLY B C 1
ATOM 4565 O O . GLY B 1 280 ? 2.273 43.140 76.542 1.00 41.78 280 GLY B O 1
ATOM 4566 N N . VAL B 1 281 ? 1.613 45.322 76.740 1.00 39.45 281 VAL B N 1
ATOM 4567 C CA . VAL B 1 281 ? 2.704 45.900 75.915 1.00 38.85 281 VAL B CA 1
ATOM 4568 C C . VAL B 1 281 ? 4.039 45.601 76.609 1.00 41.45 281 VAL B C 1
ATOM 4569 O O . VAL B 1 281 ? 4.958 45.112 75.939 1.00 43.27 281 VAL B O 1
ATOM 4573 N N . TYR B 1 282 ? 4.131 45.848 77.908 1.00 42.03 282 TYR B N 1
ATOM 4574 C CA . TYR B 1 282 ? 5.389 45.733 78.690 1.00 45.46 282 TYR B CA 1
ATOM 4575 C C . TYR B 1 282 ? 5.764 44.261 78.830 1.00 42.58 282 TYR B C 1
ATOM 4576 O O . TYR B 1 282 ? 6.940 43.934 78.692 1.00 42.09 282 TYR B O 1
ATOM 4585 N N . LEU B 1 283 ? 4.780 43.405 79.088 1.00 42.17 283 LEU B N 1
ATOM 4586 C CA . LEU B 1 283 ? 5.023 41.951 79.211 1.00 41.49 283 LEU B CA 1
ATOM 4587 C C . LEU B 1 283 ? 5.527 41.434 77.858 1.00 39.92 283 LEU B C 1
ATOM 4588 O O . LEU B 1 283 ? 6.503 40.684 77.848 1.00 38.91 283 LEU B O 1
ATOM 4593 N N . ARG B 1 284 ? 4.925 41.866 76.755 1.00 38.50 284 ARG B N 1
ATOM 4594 C CA . ARG B 1 284 ? 5.345 41.394 75.417 1.00 39.75 284 ARG B CA 1
ATOM 4595 C C . ARG B 1 284 ? 6.744 41.941 75.086 1.00 40.91 284 ARG B C 1
ATOM 4596 O O . ARG B 1 284 ? 7.492 41.227 74.404 1.00 40.27 284 ARG B O 1
ATOM 4604 N N . MET B 1 285 ? 7.116 43.132 75.569 1.00 40.98 285 MET B N 1
ATOM 4605 C CA . MET B 1 285 ? 8.508 43.643 75.436 1.00 42.27 285 MET B CA 1
ATOM 4606 C C . MET B 1 285 ? 9.463 42.665 76.141 1.00 42.91 285 MET B C 1
ATOM 4607 O O . MET B 1 285 ? 10.539 42.352 75.575 1.00 42.23 285 MET B O 1
ATOM 4612 N N . ALA B 1 286 ? 9.105 42.215 77.341 1.00 42.90 286 ALA B N 1
ATOM 4613 C CA . ALA B 1 286 ? 9.922 41.288 78.170 1.00 44.49 286 ALA B CA 1
ATOM 4614 C C . ALA B 1 286 ? 10.071 39.946 77.440 1.00 42.21 286 ALA B C 1
ATOM 4615 O O . ALA B 1 286 ? 11.183 39.386 77.417 1.00 42.51 286 ALA B O 1
ATOM 4617 N N . VAL B 1 287 ? 8.983 39.453 76.850 1.00 42.03 287 VAL B N 1
ATOM 4618 C CA . VAL B 1 287 ? 8.965 38.167 76.093 1.00 42.19 287 VAL B CA 1
ATOM 4619 C C . VAL B 1 287 ? 9.900 38.288 74.884 1.00 41.96 287 VAL B C 1
ATOM 4620 O O . VAL B 1 287 ? 10.761 37.394 74.705 1.00 41.19 287 VAL B O 1
ATOM 4624 N N . ILE B 1 288 ? 9.757 39.366 74.116 1.00 42.39 288 ILE B N 1
ATOM 4625 C CA . ILE B 1 288 ? 10.573 39.641 72.891 1.00 43.21 288 ILE B CA 1
ATOM 4626 C C . ILE B 1 288 ? 12.049 39.672 73.280 1.00 41.71 288 ILE B C 1
ATOM 4627 O O . ILE B 1 288 ? 12.848 39.048 72.594 1.00 41.08 288 ILE B O 1
ATOM 4632 N N . ASP B 1 289 ? 12.379 40.369 74.356 1.00 44.44 289 ASP B N 1
ATOM 4633 C CA . ASP B 1 289 ? 13.766 40.461 74.873 1.00 47.29 289 ASP B CA 1
ATOM 4634 C C . ASP B 1 289 ? 14.320 39.051 75.131 1.00 47.99 289 ASP B C 1
ATOM 4635 O O . ASP B 1 289 ? 15.427 38.745 74.613 1.00 49.99 289 ASP B O 1
ATOM 4640 N N . GLU B 1 290 ? 13.591 38.237 75.902 1.00 47.66 290 GLU B N 1
ATOM 4641 C CA . GLU B 1 290 ? 13.991 36.844 76.259 1.00 51.94 290 GLU B CA 1
ATOM 4642 C C . GLU B 1 290 ? 14.199 36.026 74.971 1.00 49.81 290 GLU B C 1
ATOM 4643 O O . GLU B 1 290 ? 15.150 35.248 74.917 1.00 47.53 290 GLU B O 1
ATOM 4649 N N . LEU B 1 291 ? 13.345 36.199 73.966 1.00 48.45 291 LEU B N 1
ATOM 4650 C CA . LEU B 1 291 ? 13.375 35.378 72.722 1.00 47.40 291 LEU B CA 1
ATOM 4651 C C . LEU B 1 291 ? 14.511 35.835 71.797 1.00 46.62 291 LEU B C 1
ATOM 4652 O O . LEU B 1 291 ? 14.997 34.981 71.077 1.00 46.48 291 LEU B O 1
ATOM 4657 N N . LEU B 1 292 ? 14.903 37.111 71.798 1.00 46.99 292 LEU B N 1
ATOM 4658 C CA . LEU B 1 292 ? 15.896 37.644 70.835 1.00 49.65 292 LEU B CA 1
ATOM 4659 C C . LEU B 1 292 ? 17.280 37.790 71.486 1.00 53.73 292 LEU B C 1
ATOM 4660 O O . LEU B 1 292 ? 18.234 37.838 70.721 1.00 54.52 292 LEU B O 1
ATOM 4665 N N . LYS B 1 293 ? 17.388 37.866 72.814 1.00 58.75 293 LYS B N 1
ATOM 4666 C CA . LYS B 1 293 ? 18.723 37.900 73.472 1.00 65.73 293 LYS B CA 1
ATOM 4667 C C . LYS B 1 293 ? 19.469 36.615 73.060 1.00 68.39 293 LYS B C 1
ATOM 4668 O O . LYS B 1 293 ? 20.699 36.631 72.870 1.00 71.31 293 LYS B O 1
ATOM 4675 N N . MET C 1 1 ? -7.320 73.130 69.497 1.00 71.31 1 MET C N 1
ATOM 4676 C CA . MET C 1 1 ? -7.943 72.007 68.702 1.00 69.08 1 MET C CA 1
ATOM 4677 C C . MET C 1 1 ? -7.510 70.653 69.274 1.00 62.45 1 MET C C 1
ATOM 4678 O O . MET C 1 1 ? -6.394 70.249 68.959 1.00 61.13 1 MET C O 1
ATOM 4683 N N . ASN C 1 2 ? -8.386 69.990 70.041 1.00 59.86 2 ASN C N 1
ATOM 4684 C CA . ASN C 1 2 ? -8.138 68.679 70.696 1.00 58.84 2 ASN C CA 1
ATOM 4685 C C . ASN C 1 2 ? -8.466 67.515 69.757 1.00 54.87 2 ASN C C 1
ATOM 4686 O O . ASN C 1 2 ? -7.969 66.399 70.014 1.00 51.37 2 ASN C O 1
ATOM 4691 N N . HIS C 1 3 ? -9.370 67.748 68.807 1.00 53.29 3 HIS C N 1
ATOM 4692 C CA . HIS C 1 3 ? -9.910 66.748 67.856 1.00 55.12 3 HIS C CA 1
ATOM 4693 C C . HIS C 1 3 ? -10.180 67.487 66.541 1.00 54.75 3 HIS C C 1
ATOM 4694 O O . HIS C 1 3 ? -10.235 68.708 66.575 1.00 55.28 3 HIS C O 1
ATOM 4701 N N . LEU C 1 4 ? -10.333 66.783 65.423 1.00 51.55 4 LEU C N 1
ATOM 4702 C CA . LEU C 1 4 ? -10.894 67.370 64.182 1.00 50.71 4 LEU C CA 1
ATOM 4703 C C . LEU C 1 4 ? -12.011 66.461 63.663 1.00 46.72 4 LEU C C 1
ATOM 4704 O O . LEU C 1 4 ? -11.706 65.482 62.994 1.00 45.89 4 LEU C O 1
ATOM 4709 N N . LEU C 1 5 ? -13.259 66.812 63.967 1.00 46.62 5 LEU C N 1
ATOM 4710 C CA . LEU C 1 5 ? -14.456 65.960 63.753 1.00 46.72 5 LEU C CA 1
ATOM 4711 C C . LEU C 1 5 ? -15.365 66.550 62.660 1.00 46.23 5 LEU C C 1
ATOM 4712 O O . LEU C 1 5 ? -15.908 65.757 61.863 1.00 46.25 5 LEU C O 1
ATOM 4717 N N . SER C 1 6 ? -15.509 67.878 62.607 1.00 46.84 6 SER C N 1
ATOM 4718 C CA . SER C 1 6 ? -16.520 68.580 61.778 1.00 47.21 6 SER C CA 1
ATOM 4719 C C . SER C 1 6 ? -16.029 69.975 61.404 1.00 48.01 6 SER C C 1
ATOM 4720 O O . SER C 1 6 ? -15.425 70.637 62.282 1.00 47.06 6 SER C O 1
ATOM 4723 N N . MET C 1 7 ? -16.346 70.441 60.190 1.00 49.80 7 MET C N 1
ATOM 4724 C CA . MET C 1 7 ? -16.041 71.835 59.770 1.00 52.94 7 MET C CA 1
ATOM 4725 C C . MET C 1 7 ? -16.882 72.811 60.598 1.00 56.22 7 MET C C 1
ATOM 4726 O O . MET C 1 7 ? -16.435 73.947 60.752 1.00 60.60 7 MET C O 1
ATOM 4731 N N . GLU C 1 8 ? -18.033 72.390 61.137 1.00 57.62 8 GLU C N 1
ATOM 4732 C CA . GLU C 1 8 ? -18.874 73.252 62.007 1.00 61.58 8 GLU C CA 1
ATOM 4733 C C . GLU C 1 8 ? -18.141 73.594 63.315 1.00 60.53 8 GLU C C 1
ATOM 4734 O O . GLU C 1 8 ? -18.537 74.561 63.968 1.00 61.54 8 GLU C O 1
ATOM 4740 N N . HIS C 1 9 ? -17.124 72.825 63.698 1.00 59.72 9 HIS C N 1
ATOM 4741 C CA . HIS C 1 9 ? -16.306 73.063 64.917 1.00 59.96 9 HIS C CA 1
ATOM 4742 C C . HIS C 1 9 ? -15.178 74.072 64.643 1.00 59.93 9 HIS C C 1
ATOM 4743 O O . HIS C 1 9 ? -14.522 74.465 65.619 1.00 58.41 9 HIS C O 1
ATOM 4750 N N . LEU C 1 10 ? -14.893 74.444 63.386 1.00 59.10 10 LEU C N 1
ATOM 4751 C CA . LEU C 1 10 ? -13.723 75.320 63.070 1.00 58.22 10 LEU C CA 1
ATOM 4752 C C . LEU C 1 10 ? -14.193 76.762 62.851 1.00 58.64 10 LEU C C 1
ATOM 4753 O O . LEU C 1 10 ? -15.223 76.961 62.188 1.00 57.23 10 LEU C O 1
ATOM 4758 N N . SER C 1 11 ? -13.431 77.728 63.366 1.00 58.66 11 SER C N 1
ATOM 4759 C CA . SER C 1 11 ? -13.492 79.150 62.959 1.00 60.62 11 SER C CA 1
ATOM 4760 C C . SER C 1 11 ? -12.777 79.303 61.615 1.00 59.55 11 SER C C 1
ATOM 4761 O O . SER C 1 11 ? -12.007 78.402 61.227 1.00 59.68 11 SER C O 1
ATOM 4764 N N . THR C 1 12 ? -13.027 80.406 60.917 1.00 60.22 12 THR C N 1
ATOM 4765 C CA . THR C 1 12 ? -12.341 80.753 59.650 1.00 59.25 12 THR C CA 1
ATOM 4766 C C . THR C 1 12 ? -10.865 81.023 59.978 1.00 60.65 12 THR C C 1
ATOM 4767 O O . THR C 1 12 ? -10.018 80.735 59.131 1.00 60.61 12 THR C O 1
ATOM 4771 N N . ASP C 1 13 ? -10.561 81.524 61.178 1.00 63.01 13 ASP C N 1
ATOM 4772 C CA . ASP C 1 13 ? -9.167 81.727 61.653 1.00 65.59 13 ASP C CA 1
ATOM 4773 C C . ASP C 1 13 ? -8.421 80.392 61.671 1.00 63.00 13 ASP C C 1
ATOM 4774 O O . ASP C 1 13 ? -7.290 80.328 61.166 1.00 64.48 13 ASP C O 1
ATOM 4779 N N . GLN C 1 14 ? -9.015 79.365 62.261 1.00 61.30 14 GLN C N 1
ATOM 4780 C CA . GLN C 1 14 ? -8.399 78.016 62.312 1.00 59.56 14 GLN C CA 1
ATOM 4781 C C . GLN C 1 14 ? -8.216 77.464 60.895 1.00 58.26 14 GLN C C 1
ATOM 4782 O O . GLN C 1 14 ? -7.206 76.774 60.673 1.00 59.13 14 GLN C O 1
ATOM 4788 N N . ILE C 1 15 ? -9.150 77.744 59.984 1.00 57.21 15 ILE C N 1
ATOM 4789 C CA . ILE C 1 15 ? -9.069 77.269 58.574 1.00 56.42 15 ILE C CA 1
ATOM 4790 C C . ILE C 1 15 ? -7.848 77.913 57.906 1.00 55.85 15 ILE C C 1
ATOM 4791 O O . ILE C 1 15 ? -7.027 77.164 57.339 1.00 51.46 15 ILE C O 1
ATOM 4796 N N . TYR C 1 16 ? -7.698 79.232 58.022 1.00 57.60 16 TYR C N 1
ATOM 4797 C CA . TYR C 1 16 ? -6.541 79.976 57.456 1.00 59.85 16 TYR C CA 1
ATOM 4798 C C . TYR C 1 16 ? -5.228 79.433 58.046 1.00 60.60 16 TYR C C 1
ATOM 4799 O O . TYR C 1 16 ? -4.312 79.163 57.257 1.00 62.81 16 TYR C O 1
ATOM 4808 N N . LYS C 1 17 ? -5.143 79.254 59.368 1.00 60.35 17 LYS C N 1
ATOM 4809 C CA . LYS C 1 17 ? -3.900 78.781 60.038 1.00 62.66 17 LYS C CA 1
ATOM 4810 C C . LYS C 1 17 ? -3.528 77.394 59.494 1.00 61.45 17 LYS C C 1
ATOM 4811 O O . LYS C 1 17 ? -2.347 77.199 59.219 1.00 62.86 17 LYS C O 1
ATOM 4817 N N . LEU C 1 18 ? -4.486 76.474 59.324 1.00 57.65 18 LEU C N 1
ATOM 4818 C CA . LEU C 1 18 ? -4.223 75.104 58.801 1.00 56.05 18 LEU C CA 1
ATOM 4819 C C . LEU C 1 18 ? -3.754 75.164 57.340 1.00 56.39 18 LEU C C 1
ATOM 4820 O O . LEU C 1 18 ? -2.719 74.550 57.033 1.00 53.38 18 LEU C O 1
ATOM 4825 N N . ILE C 1 19 ? -4.487 75.873 56.477 1.00 59.06 19 ILE C N 1
ATOM 4826 C CA . ILE C 1 19 ? -4.172 76.078 55.030 1.00 60.34 19 ILE C CA 1
ATOM 4827 C C . ILE C 1 19 ? -2.753 76.652 54.896 1.00 58.81 19 ILE C C 1
ATOM 4828 O O . ILE C 1 19 ? -1.985 76.141 54.076 1.00 55.87 19 ILE C O 1
ATOM 4833 N N . GLN C 1 20 ? -2.448 77.709 55.646 1.00 57.47 20 GLN C N 1
ATOM 4834 C CA . GLN C 1 20 ? -1.177 78.460 55.514 1.00 60.62 20 GLN C CA 1
ATOM 4835 C C . GLN C 1 20 ? -0.038 77.565 56.006 1.00 58.17 20 GLN C C 1
ATOM 4836 O O . GLN C 1 20 ? 1.018 77.549 55.360 1.00 58.17 20 GLN C O 1
ATOM 4842 N N . LYS C 1 21 ? -0.249 76.815 57.081 1.00 55.37 21 LYS C N 1
ATOM 4843 C CA . LYS C 1 21 ? 0.783 75.888 57.606 1.00 56.01 21 LYS C CA 1
ATOM 4844 C C . LYS C 1 21 ? 1.053 74.816 56.538 1.00 53.98 21 LYS C C 1
ATOM 4845 O O . LYS C 1 21 ? 2.231 74.559 56.233 1.00 54.72 21 LYS C O 1
ATOM 4851 N N . ALA C 1 22 ? -0.001 74.243 55.956 1.00 51.12 22 ALA C N 1
ATOM 4852 C CA . ALA C 1 22 ? 0.095 73.184 54.926 1.00 50.52 22 ALA C CA 1
ATOM 4853 C C . ALA C 1 22 ? 0.904 73.710 53.737 1.00 49.71 22 ALA C C 1
ATOM 4854 O O . ALA C 1 22 ? 1.819 72.989 53.311 1.00 49.84 22 ALA C O 1
ATOM 4856 N N . SER C 1 23 ? 0.608 74.921 53.254 1.00 50.43 23 SER C N 1
ATOM 4857 C CA . SER C 1 23 ? 1.301 75.590 52.115 1.00 52.38 23 SER C CA 1
ATOM 4858 C C . SER C 1 23 ? 2.775 75.826 52.426 1.00 53.26 23 SER C C 1
ATOM 4859 O O . SER C 1 23 ? 3.573 75.752 51.509 1.00 56.46 23 SER C O 1
ATOM 4862 N N . GLN C 1 24 ? 3.097 76.173 53.663 1.00 54.16 24 GLN C N 1
ATOM 4863 C CA . GLN C 1 24 ? 4.481 76.446 54.096 1.00 55.79 24 GLN C CA 1
ATOM 4864 C C . GLN C 1 24 ? 5.256 75.138 54.262 1.00 55.02 24 GLN C C 1
ATOM 4865 O O . GLN C 1 24 ? 6.469 75.145 53.969 1.00 57.79 24 GLN C O 1
ATOM 4871 N N . PHE C 1 25 ? 4.614 74.061 54.711 1.00 52.40 25 PHE C N 1
ATOM 4872 C CA . PHE C 1 25 ? 5.228 72.708 54.699 1.00 51.32 25 PHE C CA 1
ATOM 4873 C C . PHE C 1 25 ? 5.564 72.357 53.248 1.00 51.67 25 PHE C C 1
ATOM 4874 O O . PHE C 1 25 ? 6.690 71.964 52.971 1.00 54.70 25 PHE C O 1
ATOM 4882 N N . LYS C 1 26 ? 4.599 72.530 52.348 1.00 53.07 26 LYS C N 1
ATOM 4883 C CA . LYS C 1 26 ? 4.707 72.149 50.921 1.00 53.70 26 LYS C CA 1
ATOM 4884 C C . LYS C 1 26 ? 5.796 72.985 50.232 1.00 55.75 26 LYS C C 1
ATOM 4885 O O . LYS C 1 26 ? 6.584 72.395 49.493 1.00 57.08 26 LYS C O 1
ATOM 4891 N N . SER C 1 27 ? 5.844 74.298 50.458 1.00 55.50 27 SER C N 1
ATOM 4892 C CA . SER C 1 27 ? 6.788 75.227 49.785 1.00 57.10 27 SER C CA 1
ATOM 4893 C C . SER C 1 27 ? 8.204 75.080 50.357 1.00 59.16 27 SER C C 1
ATOM 4894 O O . SER C 1 27 ? 9.141 75.561 49.713 1.00 60.98 27 SER C O 1
ATOM 4897 N N . GLY C 1 28 ? 8.358 74.510 51.548 1.00 60.83 28 GLY C N 1
ATOM 4898 C CA . GLY C 1 28 ? 9.661 74.455 52.235 1.00 62.81 28 GLY C CA 1
ATOM 4899 C C . GLY C 1 28 ? 9.913 75.692 53.081 1.00 67.90 28 GLY C C 1
ATOM 4900 O O . GLY C 1 28 ? 10.926 75.702 53.797 1.00 71.50 28 GLY C O 1
ATOM 4901 N N . GLU C 1 29 ? 9.020 76.687 53.049 1.00 68.68 29 GLU C N 1
ATOM 4902 C CA . GLU C 1 29 ? 9.116 77.895 53.908 1.00 69.92 29 GLU C CA 1
ATOM 4903 C C . GLU C 1 29 ? 9.121 77.496 55.392 1.00 67.45 29 GLU C C 1
ATOM 4904 O O . GLU C 1 29 ? 9.704 78.227 56.191 1.00 65.18 29 GLU C O 1
ATOM 4910 N N . ARG C 1 30 ? 8.444 76.407 55.766 1.00 65.50 30 ARG C N 1
ATOM 4911 C CA . ARG C 1 30 ? 8.359 75.973 57.179 1.00 64.60 30 ARG C CA 1
ATOM 4912 C C . ARG C 1 30 ? 8.815 74.529 57.277 1.00 63.51 30 ARG C C 1
ATOM 4913 O O . ARG C 1 30 ? 8.256 73.694 56.530 1.00 64.08 30 ARG C O 1
ATOM 4921 N N . GLN C 1 31 ? 9.769 74.250 58.166 1.00 64.46 31 GLN C N 1
ATOM 4922 C CA . GLN C 1 31 ? 10.344 72.889 58.330 1.00 66.63 31 GLN C CA 1
ATOM 4923 C C . GLN C 1 31 ? 9.267 71.975 58.937 1.00 63.14 31 GLN C C 1
ATOM 4924 O O . GLN C 1 31 ? 8.444 72.473 59.746 1.00 62.56 31 GLN C O 1
ATOM 4930 N N . LEU C 1 32 ? 9.271 70.699 58.556 1.00 59.97 32 LEU C N 1
ATOM 4931 C CA . LEU C 1 32 ? 8.339 69.683 59.104 1.00 58.77 32 LEU C CA 1
ATOM 4932 C C . LEU C 1 32 ? 8.627 69.510 60.584 1.00 58.32 32 LEU C C 1
ATOM 4933 O O . LEU C 1 32 ? 9.782 69.498 60.978 1.00 61.32 32 LEU C O 1
ATOM 4938 N N . PRO C 1 33 ? 7.596 69.358 61.443 1.00 56.37 33 PRO C N 1
ATOM 4939 C CA . PRO C 1 33 ? 7.837 68.968 62.831 1.00 56.30 33 PRO C CA 1
ATOM 4940 C C . PRO C 1 33 ? 8.310 67.504 62.911 1.00 54.42 33 PRO C C 1
ATOM 4941 O O . PRO C 1 33 ? 8.076 66.746 61.986 1.00 52.48 33 PRO C O 1
ATOM 4945 N N . ASN C 1 34 ? 8.991 67.158 64.002 1.00 55.12 34 ASN C N 1
ATOM 4946 C CA . ASN C 1 34 ? 9.529 65.798 64.304 1.00 56.07 34 ASN C CA 1
ATOM 4947 C C . ASN C 1 34 ? 8.774 65.218 65.511 1.00 53.60 34 ASN C C 1
ATOM 4948 O O . ASN C 1 34 ? 8.970 65.717 66.629 1.00 53.44 34 ASN C O 1
ATOM 4953 N N . PHE C 1 35 ? 7.925 64.223 65.294 1.00 50.57 35 PHE C N 1
ATOM 4954 C CA . PHE C 1 35 ? 7.162 63.564 66.377 1.00 52.84 35 PHE C CA 1
ATOM 4955 C C . PHE C 1 35 ? 7.689 62.139 66.593 1.00 53.63 35 PHE C C 1
ATOM 4956 O O . PHE C 1 35 ? 6.929 61.299 67.077 1.00 54.28 35 PHE C O 1
ATOM 4964 N N . GLU C 1 36 ? 8.948 61.868 66.247 1.00 53.59 36 GLU C N 1
ATOM 4965 C CA . GLU C 1 36 ? 9.592 60.575 66.560 1.00 55.52 36 GLU C CA 1
ATOM 4966 C C . GLU C 1 36 ? 9.307 60.213 68.016 1.00 52.24 36 GLU C C 1
ATOM 4967 O O . GLU C 1 36 ? 9.496 61.065 68.868 1.00 53.29 36 GLU C O 1
ATOM 4973 N N . GLY C 1 37 ? 8.892 58.980 68.267 1.00 48.23 37 GLY C N 1
ATOM 4974 C CA . GLY C 1 37 ? 8.508 58.481 69.596 1.00 48.14 37 GLY C CA 1
ATOM 4975 C C . GLY C 1 37 ? 7.000 58.448 69.771 1.00 46.57 37 GLY C C 1
ATOM 4976 O O . GLY C 1 37 ? 6.565 57.915 70.775 1.00 48.76 37 GLY C O 1
ATOM 4977 N N . LYS C 1 38 ? 6.217 58.974 68.827 1.00 46.43 38 LYS C N 1
ATOM 4978 C CA . LYS C 1 38 ? 4.733 58.936 68.903 1.00 47.03 38 LYS C CA 1
ATOM 4979 C C . LYS C 1 38 ? 4.125 57.927 67.912 1.00 45.24 38 LYS C C 1
ATOM 4980 O O . LYS C 1 38 ? 4.713 57.663 66.866 1.00 43.09 38 LYS C O 1
ATOM 4986 N N . TYR C 1 39 ? 2.944 57.414 68.260 1.00 43.88 39 TYR C N 1
ATOM 4987 C CA . TYR C 1 39 ? 2.257 56.287 67.595 1.00 43.57 39 TYR C CA 1
ATOM 4988 C C . TYR C 1 39 ? 0.831 56.705 67.223 1.00 43.83 39 TYR C C 1
ATOM 4989 O O . TYR C 1 39 ? 0.110 57.342 68.022 1.00 44.33 39 TYR C O 1
ATOM 4998 N N . VAL C 1 40 ? 0.425 56.292 66.028 1.00 41.99 40 VAL C N 1
ATOM 4999 C CA . VAL C 1 40 ? -0.918 56.564 65.461 1.00 42.34 40 VAL C CA 1
ATOM 5000 C C . VAL C 1 40 ? -1.540 55.240 65.006 1.00 40.13 40 VAL C C 1
ATOM 5001 O O . VAL C 1 40 ? -0.820 54.403 64.447 1.00 42.23 40 VAL C O 1
ATOM 5005 N N . ALA C 1 41 ? -2.848 55.092 65.168 1.00 40.89 41 ALA C N 1
ATOM 5006 C CA . ALA C 1 41 ? -3.633 53.993 64.551 1.00 39.31 41 ALA C CA 1
ATOM 5007 C C . ALA C 1 41 ? -4.614 54.597 63.537 1.00 39.27 41 ALA C C 1
ATOM 5008 O O . ALA C 1 41 ? -5.339 55.579 63.874 1.00 39.97 41 ALA C O 1
ATOM 5010 N N . ASN C 1 42 ? -4.617 54.029 62.335 1.00 38.44 42 ASN C N 1
ATOM 5011 C CA . ASN C 1 42 ? -5.517 54.378 61.204 1.00 37.05 42 ASN C CA 1
ATOM 5012 C C . ASN C 1 42 ? -6.641 53.338 61.193 1.00 35.68 42 ASN C C 1
ATOM 5013 O O . ASN C 1 42 ? -6.373 52.163 60.877 1.00 38.54 42 ASN C O 1
ATOM 5018 N N . LEU C 1 43 ? -7.839 53.726 61.604 1.00 36.41 43 LEU C N 1
ATOM 5019 C CA . LEU C 1 43 ? -9.016 52.822 61.760 1.00 39.16 43 LEU C CA 1
ATOM 5020 C C . LEU C 1 43 ? -10.014 53.100 60.633 1.00 38.33 43 LEU C C 1
ATOM 5021 O O . LEU C 1 43 ? -10.844 54.001 60.781 1.00 39.02 43 LEU C O 1
ATOM 5026 N N . PHE C 1 44 ? -9.900 52.379 59.523 1.00 37.24 44 PHE C N 1
ATOM 5027 C CA . PHE C 1 44 ? -10.702 52.629 58.308 1.00 38.52 44 PHE C CA 1
ATOM 5028 C C . PHE C 1 44 ? -11.770 51.552 58.217 1.00 39.42 44 PHE C C 1
ATOM 5029 O O . PHE C 1 44 ? -11.485 50.507 57.705 1.00 39.39 44 PHE C O 1
ATOM 5037 N N . PHE C 1 45 ? -12.949 51.826 58.773 1.00 40.87 45 PHE C N 1
ATOM 5038 C CA . PHE C 1 45 ? -14.119 50.908 58.762 1.00 40.90 45 PHE C CA 1
ATOM 5039 C C . PHE C 1 45 ? -14.925 51.111 57.476 1.00 40.19 45 PHE C C 1
ATOM 5040 O O . PHE C 1 45 ? -15.870 50.379 57.261 1.00 39.25 45 PHE C O 1
ATOM 5048 N N . GLU C 1 46 ? -14.609 52.125 56.672 1.00 40.91 46 GLU C N 1
ATOM 5049 C CA . GLU C 1 46 ? -15.015 52.174 55.243 1.00 38.69 46 GLU C CA 1
ATOM 5050 C C . GLU C 1 46 ? -13.735 52.209 54.410 1.00 38.87 46 GLU C C 1
ATOM 5051 O O . GLU C 1 46 ? -12.650 52.577 54.935 1.00 40.02 46 GLU C O 1
ATOM 5057 N N . ASN C 1 47 ? -13.867 51.860 53.149 1.00 36.14 47 ASN C N 1
ATOM 5058 C CA . ASN C 1 47 ? -12.751 51.775 52.181 1.00 37.84 47 ASN C CA 1
ATOM 5059 C C . ASN C 1 47 ? -12.199 53.182 51.906 1.00 37.29 47 ASN C C 1
ATOM 5060 O O . ASN C 1 47 ? -12.956 54.190 52.001 1.00 38.93 47 ASN C O 1
ATOM 5065 N N . SER C 1 48 ? -10.922 53.239 51.550 1.00 35.67 48 SER C N 1
ATOM 5066 C CA . SER C 1 48 ? -10.157 54.482 51.312 1.00 37.74 48 SER C CA 1
ATOM 5067 C C . SER C 1 48 ? -8.892 54.128 50.534 1.00 38.77 48 SER C C 1
ATOM 5068 O O . SER C 1 48 ? -8.297 53.089 50.855 1.00 39.42 48 SER C O 1
ATOM 5071 N N . THR C 1 49 ? -8.490 54.963 49.584 1.00 38.07 49 THR C N 1
ATOM 5072 C CA . THR C 1 49 ? -7.118 54.966 49.020 1.00 41.70 49 THR C CA 1
ATOM 5073 C C . THR C 1 49 ? -6.419 56.268 49.442 1.00 41.99 49 THR C C 1
ATOM 5074 O O . THR C 1 49 ? -5.456 56.172 50.203 1.00 42.57 49 THR C O 1
ATOM 5078 N N . ARG C 1 50 ? -6.910 57.433 49.027 1.00 41.52 50 ARG C N 1
ATOM 5079 C CA . ARG C 1 50 ? -6.233 58.733 49.288 1.00 43.48 50 ARG C CA 1
ATOM 5080 C C . ARG C 1 50 ? -6.173 59.028 50.791 1.00 41.47 50 ARG C C 1
ATOM 5081 O O . ARG C 1 50 ? -5.083 59.397 51.271 1.00 40.33 50 ARG C O 1
ATOM 5089 N N . THR C 1 51 ? -7.307 59.007 51.495 1.00 38.93 51 THR C N 1
ATOM 5090 C CA . THR C 1 51 ? -7.386 59.539 52.877 1.00 38.88 51 THR C CA 1
ATOM 5091 C C . THR C 1 51 ? -6.484 58.699 53.783 1.00 39.36 51 THR C C 1
ATOM 5092 O O . THR C 1 51 ? -5.695 59.291 54.559 1.00 39.29 51 THR C O 1
ATOM 5096 N N . LYS C 1 52 ? -6.543 57.374 53.644 1.00 39.34 52 LYS C N 1
ATOM 5097 C CA . LYS C 1 52 ? -5.706 56.422 54.417 1.00 40.29 52 LYS C CA 1
ATOM 5098 C C . LYS C 1 52 ? -4.226 56.542 53.984 1.00 40.74 52 LYS C C 1
ATOM 5099 O O . LYS C 1 52 ? -3.343 56.715 54.842 1.00 40.89 52 LYS C O 1
ATOM 5105 N N . CYS C 1 53 ? -3.916 56.431 52.701 1.00 39.76 53 CYS C N 1
ATOM 5106 C CA . CYS C 1 53 ? -2.499 56.438 52.238 1.00 41.01 53 CYS C CA 1
ATOM 5107 C C . CYS C 1 53 ? -1.851 57.818 52.492 1.00 40.25 53 CYS C C 1
ATOM 5108 O O . CYS C 1 53 ? -0.716 57.846 52.926 1.00 41.63 53 CYS C O 1
ATOM 5111 N N . SER C 1 54 ? -2.564 58.923 52.300 1.00 39.28 54 SER C N 1
ATOM 5112 C CA . SER C 1 54 ? -2.033 60.290 52.514 1.00 40.48 54 SER C CA 1
ATOM 5113 C C . SER C 1 54 ? -1.878 60.568 54.015 1.00 39.10 54 SER C C 1
ATOM 5114 O O . SER C 1 54 ? -0.883 61.174 54.377 1.00 38.05 54 SER C O 1
ATOM 5117 N N . PHE C 1 55 ? -2.778 60.087 54.870 1.00 38.97 55 PHE C N 1
ATOM 5118 C CA . PHE C 1 55 ? -2.562 60.171 56.338 1.00 40.40 55 PHE C CA 1
ATOM 5119 C C . PHE C 1 55 ? -1.295 59.397 56.701 1.00 40.41 55 PHE C C 1
ATOM 5120 O O . PHE C 1 55 ? -0.485 59.876 57.508 1.00 42.72 55 PHE C O 1
ATOM 5128 N N . GLU C 1 56 ? -1.117 58.235 56.103 1.00 38.72 56 GLU C N 1
ATOM 5129 C CA . GLU C 1 56 ? 0.063 57.402 56.395 1.00 41.67 56 GLU C CA 1
ATOM 5130 C C . GLU C 1 56 ? 1.333 58.129 55.934 1.00 41.29 56 GLU C C 1
ATOM 5131 O O . GLU C 1 56 ? 2.325 58.127 56.679 1.00 41.19 56 GLU C O 1
ATOM 5137 N N . MET C 1 57 ? 1.309 58.733 54.748 1.00 42.42 57 MET C N 1
ATOM 5138 C CA . MET C 1 57 ? 2.473 59.480 54.205 1.00 42.23 57 MET C CA 1
ATOM 5139 C C . MET C 1 57 ? 2.806 60.643 55.155 1.00 41.71 57 MET C C 1
ATOM 5140 O O . MET C 1 57 ? 4.006 60.788 55.524 1.00 40.08 57 MET C O 1
ATOM 5145 N N . ALA C 1 58 ? 1.792 61.406 55.578 1.00 41.64 58 ALA C N 1
ATOM 5146 C CA . ALA C 1 58 ? 1.929 62.567 56.499 1.00 41.80 58 ALA C CA 1
ATOM 5147 C C . ALA C 1 58 ? 2.532 62.100 57.832 1.00 41.18 58 ALA C C 1
ATOM 5148 O O . ALA C 1 58 ? 3.511 62.716 58.307 1.00 41.23 58 ALA C O 1
ATOM 5150 N N . GLU C 1 59 ? 1.986 61.013 58.389 1.00 39.47 59 GLU C N 1
ATOM 5151 C CA . GLU C 1 59 ? 2.417 60.440 59.680 1.00 40.23 59 GLU C CA 1
ATOM 5152 C C . GLU C 1 59 ? 3.897 60.047 59.585 1.00 41.50 59 GLU C C 1
ATOM 5153 O O . GLU C 1 59 ? 4.682 60.481 60.461 1.00 43.06 59 GLU C O 1
ATOM 5159 N N . LEU C 1 60 ? 4.276 59.263 58.570 1.00 40.84 60 LEU C N 1
ATOM 5160 C CA . LEU C 1 60 ? 5.666 58.752 58.417 1.00 42.71 60 LEU C CA 1
ATOM 5161 C C . LEU C 1 60 ? 6.612 59.949 58.199 1.00 43.71 60 LEU C C 1
ATOM 5162 O O . LEU C 1 60 ? 7.632 59.993 58.854 1.00 44.62 60 LEU C O 1
ATOM 5167 N N . LYS C 1 61 ? 6.230 60.951 57.411 1.00 43.79 61 LYS C N 1
ATOM 5168 C CA . LYS C 1 61 ? 7.097 62.136 57.147 1.00 45.91 61 LYS C CA 1
ATOM 5169 C C . LYS C 1 61 ? 7.327 62.967 58.414 1.00 46.50 61 LYS C C 1
ATOM 5170 O O . LYS C 1 61 ? 8.364 63.624 58.472 1.00 49.00 61 LYS C O 1
ATOM 5176 N N . LEU C 1 62 ? 6.420 62.924 59.388 1.00 46.04 62 LEU C N 1
ATOM 5177 C CA . LEU C 1 62 ? 6.550 63.629 60.691 1.00 45.35 62 LEU C CA 1
ATOM 5178 C C . LEU C 1 62 ? 7.185 62.695 61.727 1.00 44.86 62 LEU C C 1
ATOM 5179 O O . LEU C 1 62 ? 7.264 63.101 62.892 1.00 44.97 62 LEU C O 1
ATOM 5184 N N . GLY C 1 63 ? 7.611 61.492 61.328 1.00 43.75 63 GLY C N 1
ATOM 5185 C CA . GLY C 1 63 ? 8.359 60.574 62.208 1.00 43.25 63 GLY C CA 1
ATOM 5186 C C . GLY C 1 63 ? 7.466 59.744 63.141 1.00 42.22 63 GLY C C 1
ATOM 5187 O O . GLY C 1 63 ? 7.994 59.149 64.057 1.00 40.45 63 GLY C O 1
ATOM 5188 N N . LEU C 1 64 ? 6.157 59.705 62.936 1.00 42.82 64 LEU C N 1
ATOM 5189 C CA . LEU C 1 64 ? 5.228 58.828 63.693 1.00 43.26 64 LEU C CA 1
ATOM 5190 C C . LEU C 1 64 ? 5.416 57.386 63.204 1.00 42.26 64 LEU C C 1
ATOM 5191 O O . LEU C 1 64 ? 5.772 57.187 62.035 1.00 40.64 64 LEU C O 1
ATOM 5196 N N . LYS C 1 65 ? 5.097 56.417 64.044 1.00 41.53 65 L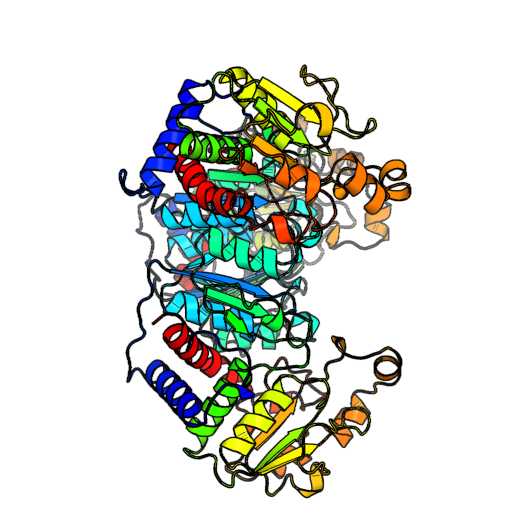YS C N 1
ATOM 5197 C CA . LYS C 1 65 ? 4.988 55.006 63.617 1.00 44.73 65 LYS C CA 1
ATOM 5198 C C . LYS C 1 65 ? 3.529 54.576 63.729 1.00 43.65 65 LYS C C 1
ATOM 5199 O O . LYS C 1 65 ? 2.827 55.050 64.660 1.00 41.64 65 LYS C O 1
ATOM 5205 N N . THR C 1 66 ? 3.086 53.715 62.815 1.00 43.76 66 THR C N 1
ATOM 5206 C CA . THR C 1 66 ? 1.672 53.277 62.729 1.00 43.32 66 THR C CA 1
ATOM 5207 C C . THR C 1 66 ? 1.521 51.937 63.441 1.00 43.05 66 THR C C 1
ATOM 5208 O O . THR C 1 66 ? 2.492 51.162 63.465 1.00 41.80 66 THR C O 1
ATOM 5212 N N . ILE C 1 67 ? 0.362 51.737 64.062 1.00 42.58 67 ILE C N 1
ATOM 5213 C CA . ILE C 1 67 ? -0.115 50.425 64.575 1.00 43.55 67 ILE C CA 1
ATOM 5214 C C . ILE C 1 67 ? -1.138 49.950 63.553 1.00 42.33 67 ILE C C 1
ATOM 5215 O O . ILE C 1 67 ? -2.109 50.673 63.362 1.00 42.98 67 ILE C O 1
ATOM 5220 N N . SER C 1 68 ? -0.865 48.847 62.861 1.00 42.65 68 SER C N 1
ATOM 5221 C CA . SER C 1 68 ? -1.760 48.253 61.838 1.00 46.70 68 SER C CA 1
ATOM 5222 C C . SER C 1 68 ? -3.070 47.856 62.494 1.00 44.71 68 SER C C 1
ATOM 5223 O O . SER C 1 68 ? -3.031 47.165 63.519 1.00 45.21 68 SER C O 1
ATOM 5226 N N . PHE C 1 69 ? -4.173 48.225 61.868 1.00 43.83 69 PHE C N 1
ATOM 5227 C CA . PHE C 1 69 ? -5.544 47.773 62.197 1.00 43.66 69 PHE C CA 1
ATOM 5228 C C . PHE C 1 69 ? -6.311 47.569 60.889 1.00 45.58 69 PHE C C 1
ATOM 5229 O O . PHE C 1 69 ? -6.575 48.573 60.188 1.00 47.93 69 PHE C O 1
ATOM 5237 N N . GLU C 1 70 ? -6.627 46.329 60.537 1.00 49.58 70 GLU C N 1
ATOM 5238 C CA . GLU C 1 70 ? -7.629 46.006 59.485 1.00 50.84 70 GLU C CA 1
ATOM 5239 C C . GLU C 1 70 ? -8.882 45.484 60.193 1.00 47.63 70 GLU C C 1
ATOM 5240 O O . GLU C 1 70 ? -8.776 44.504 60.916 1.00 49.08 70 GLU C O 1
ATOM 5246 N N . THR C 1 71 ? -9.993 46.175 60.011 1.00 45.08 71 THR C N 1
ATOM 5247 C CA . THR C 1 71 ? -11.350 45.879 60.525 1.00 48.78 71 THR C CA 1
ATOM 5248 C C . THR C 1 71 ? -11.667 44.382 60.502 1.00 48.09 71 THR C C 1
ATOM 5249 O O . THR C 1 71 ? -12.078 43.847 61.535 1.00 48.46 71 THR C O 1
ATOM 5253 N N . SER C 1 72 ? -11.461 43.746 59.365 1.00 44.80 72 SER C N 1
ATOM 5254 C CA . SER C 1 72 ? -11.914 42.377 59.054 1.00 47.27 72 SER C CA 1
ATOM 5255 C C . SER C 1 72 ? -11.060 41.328 59.782 1.00 47.38 72 SER C C 1
ATOM 5256 O O . SER C 1 72 ? -11.478 40.184 59.822 1.00 45.50 72 SER C O 1
ATOM 5259 N N . THR C 1 73 ? -9.881 41.688 60.296 1.00 47.36 73 THR C N 1
ATOM 5260 C CA . THR C 1 73 ? -9.006 40.759 61.066 1.00 44.92 73 THR C CA 1
ATOM 5261 C C . THR C 1 73 ? -8.971 41.184 62.540 1.00 43.32 73 THR C C 1
ATOM 5262 O O . THR C 1 73 ? -8.300 40.492 63.315 1.00 43.31 73 THR C O 1
ATOM 5266 N N . SER C 1 74 ? -9.728 42.220 62.928 1.00 40.27 74 SER C N 1
ATOM 5267 C CA . SER C 1 74 ? -9.771 42.742 64.314 1.00 41.03 74 SER C CA 1
ATOM 5268 C C . SER C 1 74 ? -10.753 41.924 65.156 1.00 40.89 74 SER C C 1
ATOM 5269 O O . SER C 1 74 ? -11.528 41.124 64.609 1.00 41.70 74 SER C O 1
ATOM 5272 N N . SER C 1 75 ? -10.752 42.169 66.463 1.00 40.34 75 SER C N 1
ATOM 5273 C CA . SER C 1 75 ? -11.672 41.532 67.434 1.00 39.73 75 SER C CA 1
ATOM 5274 C C . SER C 1 75 ? -13.059 42.183 67.371 1.00 40.73 75 SER C C 1
ATOM 5275 O O . SER C 1 75 ? -13.938 41.800 68.155 1.00 39.97 75 SER C O 1
ATOM 5278 N N . VAL C 1 76 ? -13.308 43.043 66.381 1.00 41.39 76 VAL C N 1
ATOM 5279 C CA . VAL C 1 76 ? -14.682 43.523 66.055 1.00 41.02 76 VAL C CA 1
ATOM 5280 C C . VAL C 1 76 ? -15.585 42.311 65.757 1.00 39.91 76 VAL C C 1
ATOM 5281 O O . VAL C 1 76 ? -16.722 42.317 66.238 1.00 39.33 76 VAL C O 1
ATOM 5285 N N . SER C 1 77 ? -15.091 41.251 65.109 1.00 40.21 77 SER C N 1
ATOM 5286 C CA . SER C 1 77 ? -15.899 40.027 64.821 1.00 40.63 77 SER C CA 1
ATOM 5287 C C . SER C 1 77 ? -16.317 39.323 66.117 1.00 41.62 77 SER C C 1
ATOM 5288 O O . SER C 1 77 ? -17.266 38.534 66.089 1.00 44.61 77 SER C O 1
ATOM 5291 N N . LYS C 1 78 ? -15.596 39.536 67.213 1.00 41.03 78 LYS C N 1
ATOM 5292 C CA . LYS C 1 78 ? -15.915 38.951 68.543 1.00 41.13 78 LYS C CA 1
ATOM 5293 C C . LYS C 1 78 ? -16.981 39.794 69.261 1.00 40.65 78 LYS C C 1
ATOM 5294 O O . LYS C 1 78 ? -17.365 39.423 70.403 1.00 40.28 78 LYS C O 1
ATOM 5300 N N . GLY C 1 79 ? -17.407 40.901 68.643 1.00 40.18 79 GLY C N 1
ATOM 5301 C CA . GLY C 1 79 ? -18.476 41.799 69.122 1.00 41.22 79 GLY C CA 1
ATOM 5302 C C . GLY C 1 79 ? -17.939 43.067 69.798 1.00 42.25 79 GLY C C 1
ATOM 5303 O O . GLY C 1 79 ? -18.687 43.701 70.533 1.00 42.08 79 GLY C O 1
ATOM 5304 N N . GLU C 1 80 ? -16.694 43.458 69.573 1.00 40.79 80 GLU C N 1
ATOM 5305 C CA . GLU C 1 80 ? -16.132 44.659 70.238 1.00 42.05 80 GLU C CA 1
ATOM 5306 C C . GLU C 1 80 ? -16.740 45.930 69.631 1.00 38.93 80 GLU C C 1
ATOM 5307 O O . GLU C 1 80 ? -16.704 46.077 68.417 1.00 40.01 80 GLU C O 1
ATOM 5313 N N . SER C 1 81 ? -17.225 46.832 70.472 1.00 40.02 81 SER C N 1
ATOM 5314 C CA . SER C 1 81 ? -17.760 48.177 70.102 1.00 38.80 81 SER C CA 1
ATOM 5315 C C . SER C 1 81 ? -16.628 49.077 69.601 1.00 38.59 81 SER C C 1
ATOM 5316 O O . SER C 1 81 ? -15.407 48.812 69.891 1.00 37.84 81 SER C O 1
ATOM 5319 N N . LEU C 1 82 ? -17.008 50.136 68.890 1.00 38.84 82 LEU C N 1
ATOM 5320 C CA . LEU C 1 82 ? -16.058 51.158 68.392 1.00 38.65 82 LEU C CA 1
ATOM 5321 C C . LEU C 1 82 ? -15.354 51.820 69.586 1.00 38.53 82 LEU C C 1
ATOM 5322 O O . LEU C 1 82 ? -14.126 51.996 69.537 1.00 37.75 82 LEU C O 1
ATOM 5327 N N . TYR C 1 83 ? -16.102 52.182 70.620 1.00 39.94 83 TYR C N 1
ATOM 5328 C CA . TYR C 1 83 ? -15.542 52.804 71.847 1.00 41.55 83 TYR C CA 1
ATOM 5329 C C . TYR C 1 83 ? -14.443 51.883 72.415 1.00 40.53 83 TYR C C 1
ATOM 5330 O O . TYR C 1 83 ? -13.326 52.356 72.667 1.00 39.09 83 TYR C O 1
ATOM 5339 N N . ASP C 1 84 ? -14.752 50.605 72.620 1.00 40.27 84 ASP C N 1
ATOM 5340 C CA . ASP C 1 84 ? -13.789 49.638 73.222 1.00 42.28 84 ASP C CA 1
ATOM 5341 C C . ASP C 1 84 ? -12.549 49.518 72.323 1.00 39.58 84 ASP C C 1
ATOM 5342 O O . ASP C 1 84 ? -11.443 49.465 72.881 1.00 38.43 84 ASP C O 1
ATOM 5347 N N . THR C 1 85 ? -12.719 49.540 71.003 1.00 38.52 85 THR C N 1
ATOM 5348 C CA . THR C 1 85 ? -11.588 49.469 70.053 1.00 38.06 85 THR C CA 1
ATOM 5349 C C . THR C 1 85 ? -10.682 50.685 70.269 1.00 39.43 85 THR C C 1
ATOM 5350 O O . THR C 1 85 ? -9.452 50.511 70.429 1.00 40.76 85 THR C O 1
ATOM 5354 N N . CYS C 1 86 ? -11.264 51.876 70.336 1.00 41.42 86 CYS C N 1
ATOM 5355 C CA . CYS C 1 86 ? -10.510 53.154 70.453 1.00 40.13 86 CYS C CA 1
ATOM 5356 C C . CYS C 1 86 ? -9.834 53.210 71.826 1.00 40.13 86 CYS C C 1
ATOM 5357 O O . CYS C 1 86 ? -8.658 53.600 71.900 1.00 39.24 86 CYS C O 1
ATOM 5360 N N . LYS C 1 87 ? -10.552 52.834 72.880 1.00 39.45 87 LYS C N 1
ATOM 5361 C CA . LYS C 1 87 ? -10.029 52.921 74.261 1.00 40.45 87 LYS C CA 1
ATOM 5362 C C . LYS C 1 87 ? -8.894 51.891 74.434 1.00 40.39 87 LYS C C 1
ATOM 5363 O O . LYS C 1 87 ? -7.931 52.176 75.215 1.00 39.85 87 LYS C O 1
ATOM 5369 N N . THR C 1 88 ? -8.992 50.755 73.741 1.00 38.02 88 THR C N 1
ATOM 5370 C CA . THR C 1 88 ? -7.946 49.707 73.695 1.00 37.29 88 THR C CA 1
ATOM 5371 C C . THR C 1 88 ? -6.681 50.309 73.087 1.00 38.28 88 THR C C 1
ATOM 5372 O O . THR C 1 88 ? -5.586 50.178 73.690 1.00 37.84 88 THR C O 1
ATOM 5376 N N . LEU C 1 89 ? -6.810 50.972 71.942 1.00 38.91 89 LEU C N 1
ATOM 5377 C CA . LEU C 1 89 ? -5.636 51.550 71.242 1.00 39.34 89 LEU C CA 1
ATOM 5378 C C . LEU C 1 89 ? -5.032 52.677 72.075 1.00 40.67 89 LEU C C 1
ATOM 5379 O O . LEU C 1 89 ? -3.776 52.745 72.149 1.00 41.53 89 LEU C O 1
ATOM 5384 N N . GLU C 1 90 ? -5.857 53.460 72.768 1.00 40.89 90 GLU C N 1
ATOM 5385 C CA . GLU C 1 90 ? -5.359 54.457 73.758 1.00 42.49 90 GLU C CA 1
ATOM 5386 C C . GLU C 1 90 ? -4.522 53.727 74.828 1.00 42.23 90 GLU C C 1
ATOM 5387 O O . GLU C 1 90 ? -3.382 54.167 75.092 1.00 41.58 90 GLU C O 1
ATOM 5393 N N . SER C 1 91 ? -5.070 52.658 75.417 1.00 40.19 91 SER C N 1
ATOM 5394 C CA . SER C 1 91 ? -4.485 51.970 76.592 1.00 41.58 91 SER C CA 1
ATOM 5395 C C . SER C 1 91 ? -3.114 51.406 76.238 1.00 41.85 91 SER C C 1
ATOM 5396 O O . SER C 1 91 ? -2.273 51.335 77.119 1.00 43.99 91 SER C O 1
ATOM 5399 N N . ILE C 1 92 ? -2.929 50.990 74.988 1.00 42.82 92 ILE C N 1
ATOM 5400 C CA . ILE C 1 92 ? -1.709 50.322 74.453 1.00 43.48 92 ILE C CA 1
ATOM 5401 C C . ILE C 1 92 ? -0.638 51.358 74.074 1.00 42.89 92 ILE C C 1
ATOM 5402 O O . ILE C 1 92 ? 0.482 50.936 73.780 1.00 43.41 92 ILE C O 1
ATOM 5407 N N . GLY C 1 93 ? -0.959 52.660 74.093 1.00 43.67 93 GLY C N 1
ATOM 5408 C CA . GLY C 1 93 ? 0.008 53.768 73.989 1.00 43.33 93 GLY C CA 1
ATOM 5409 C C . GLY C 1 93 ? -0.083 54.536 72.674 1.00 43.01 93 GLY C C 1
ATOM 5410 O O . GLY C 1 93 ? 0.859 55.287 72.389 1.00 45.66 93 GLY C O 1
ATOM 5411 N N . CYS C 1 94 ? -1.172 54.426 71.914 1.00 40.72 94 CYS C N 1
ATOM 5412 C CA . CYS C 1 94 ? -1.425 55.295 70.744 1.00 42.41 94 CYS C CA 1
ATOM 5413 C C . CYS C 1 94 ? -1.644 56.753 71.196 1.00 43.63 94 CYS C C 1
ATOM 5414 O O . CYS C 1 94 ? -2.289 56.979 72.240 1.00 44.12 94 CYS C O 1
ATOM 5417 N N . ASP C 1 95 ? -1.100 57.698 70.425 1.00 43.18 95 ASP C N 1
ATOM 5418 C CA . ASP C 1 95 ? -1.130 59.158 70.711 1.00 44.72 95 ASP C CA 1
ATOM 5419 C C . ASP C 1 95 ? -2.180 59.842 69.824 1.00 44.71 95 ASP C C 1
ATOM 5420 O O . ASP C 1 95 ? -2.494 60.996 70.062 1.00 45.24 95 ASP C O 1
ATOM 5425 N N . LEU C 1 96 ? -2.693 59.143 68.814 1.00 45.52 96 LEU C N 1
ATOM 5426 C CA . LEU C 1 96 ? -3.599 59.713 67.784 1.00 43.45 96 LEU C CA 1
ATOM 5427 C C . LEU C 1 96 ? -4.396 58.574 67.143 1.00 41.45 96 LEU C C 1
ATOM 5428 O O . LEU C 1 96 ? -3.807 57.519 66.860 1.00 42.92 96 LEU C O 1
ATOM 5433 N N . LEU C 1 97 ? -5.684 58.800 66.917 1.00 40.82 97 LEU C N 1
ATOM 5434 C CA . LEU C 1 97 ? -6.574 57.924 66.127 1.00 40.38 97 LEU C CA 1
ATOM 5435 C C . LEU C 1 97 ? -7.060 58.702 64.905 1.00 41.64 97 LEU C C 1
ATOM 5436 O O . LEU C 1 97 ? -7.513 59.860 65.070 1.00 38.82 97 LEU C O 1
ATOM 5441 N N . VAL C 1 98 ? -7.000 58.050 63.741 1.00 41.55 98 VAL C N 1
ATOM 5442 C CA . VAL C 1 98 ? -7.606 58.532 62.471 1.00 41.92 98 VAL C CA 1
ATOM 5443 C C . VAL C 1 98 ? -8.696 57.519 62.152 1.00 41.41 98 VAL C C 1
ATOM 5444 O O . VAL C 1 98 ? -8.370 56.308 62.017 1.00 41.72 98 VAL C O 1
ATOM 5448 N N . ILE C 1 99 ? -9.943 57.983 62.072 1.00 38.93 99 ILE C N 1
ATOM 5449 C CA . ILE C 1 99 ? -11.111 57.073 61.998 1.00 37.84 99 ILE C CA 1
ATOM 5450 C C . ILE C 1 99 ? -11.992 57.467 60.829 1.00 36.46 99 ILE C C 1
ATOM 5451 O O . ILE C 1 99 ? -12.407 58.647 60.767 1.00 39.07 99 ILE C O 1
ATOM 5456 N N . ARG C 1 100 ? -12.279 56.498 59.978 1.00 35.92 100 ARG C N 1
ATOM 5457 C CA . ARG C 1 100 ? -13.376 56.534 58.986 1.00 36.91 100 ARG C CA 1
ATOM 5458 C C . ARG C 1 100 ? -14.365 55.417 59.350 1.00 37.52 100 ARG C C 1
ATOM 5459 O O . ARG C 1 100 ? -13.937 54.255 59.528 1.00 37.29 100 ARG C O 1
ATOM 5467 N N . HIS C 1 101 ? -15.635 55.760 59.503 1.00 37.69 101 HIS C N 1
ATOM 5468 C CA . HIS C 1 101 ? -16.670 54.819 59.991 1.00 38.36 101 HIS C CA 1
ATOM 5469 C C . HIS C 1 101 ? -17.969 55.122 59.259 1.00 40.94 101 HIS C C 1
ATOM 5470 O O . HIS C 1 101 ? -18.249 56.293 58.922 1.00 38.15 101 HIS C O 1
ATOM 5477 N N . PRO C 1 102 ? -18.785 54.072 58.971 1.00 41.76 102 PRO C N 1
ATOM 5478 C CA . PRO C 1 102 ? -20.050 54.264 58.261 1.00 41.78 102 PRO C CA 1
ATOM 5479 C C . PRO C 1 102 ? -21.149 55.002 59.039 1.00 42.95 102 PRO C C 1
ATOM 5480 O O . PRO C 1 102 ? -22.048 55.504 58.405 1.00 46.47 102 PRO C O 1
ATOM 5484 N N . PHE C 1 103 ? -21.071 55.085 60.370 1.00 45.88 103 PHE C N 1
ATOM 5485 C CA . PHE C 1 103 ? -22.111 55.751 61.202 1.00 48.53 103 PHE C CA 1
ATOM 5486 C C . PHE C 1 103 ? -21.872 57.263 61.181 1.00 47.68 103 PHE C C 1
ATOM 5487 O O . PHE C 1 103 ? -20.797 57.712 61.668 1.00 44.73 103 PHE C O 1
ATOM 5495 N N . ASN C 1 104 ? -22.835 58.025 60.655 1.00 44.23 104 ASN C N 1
ATOM 5496 C CA . ASN C 1 104 ? -22.917 59.497 60.860 1.00 45.66 104 ASN C CA 1
ATOM 5497 C C . ASN C 1 104 ? -22.727 59.772 62.363 1.00 45.94 104 ASN C C 1
ATOM 5498 O O . ASN C 1 104 ? -23.372 59.076 63.176 1.00 44.08 104 ASN C O 1
ATOM 5503 N N . ASN C 1 105 ? -21.841 60.707 62.711 1.00 45.01 105 ASN C N 1
ATOM 5504 C CA . ASN C 1 105 ? -21.641 61.200 64.097 1.00 47.48 105 ASN C CA 1
ATOM 5505 C C . ASN C 1 105 ? -21.165 60.077 65.020 1.00 45.31 105 ASN C C 1
ATOM 5506 O O . ASN C 1 105 ? -21.454 60.165 66.215 1.00 46.53 105 ASN C O 1
ATOM 5511 N N . TYR C 1 106 ? -20.436 59.083 64.503 1.00 43.97 106 TYR C N 1
ATOM 5512 C CA . TYR C 1 106 ? -19.860 57.982 65.324 1.00 43.50 106 TYR C CA 1
ATOM 5513 C C . TYR C 1 106 ? -19.091 58.584 66.497 1.00 45.48 106 TYR C C 1
ATOM 5514 O O . TYR C 1 106 ? -19.083 57.990 67.578 1.00 45.32 106 TYR C O 1
ATOM 5523 N N . TYR C 1 107 ?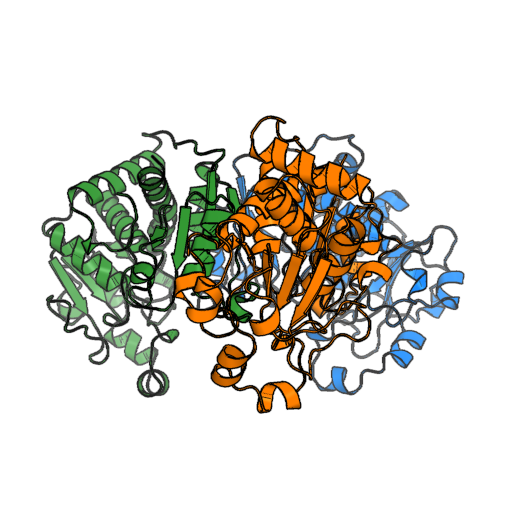 -18.436 59.735 66.279 1.00 47.69 107 TYR C N 1
ATOM 5524 C CA . TYR C 1 107 ? -17.508 60.346 67.266 1.00 47.76 107 TYR C CA 1
ATOM 5525 C C . TYR C 1 107 ? -18.274 60.750 68.528 1.00 50.04 107 TYR C C 1
ATOM 5526 O O . TYR C 1 107 ? -17.644 60.869 69.565 1.00 47.69 107 TYR C O 1
ATOM 5535 N N . GLU C 1 108 ? -19.591 60.911 68.469 1.00 52.29 108 GLU C N 1
ATOM 5536 C CA . GLU C 1 108 ? -20.389 61.219 69.692 1.00 56.97 108 GLU C CA 1
ATOM 5537 C C . GLU C 1 108 ? -20.353 60.050 70.689 1.00 55.09 108 GLU C C 1
ATOM 5538 O O . GLU C 1 108 ? -20.716 60.282 71.817 1.00 56.80 108 GLU C O 1
ATOM 5544 N N . LYS C 1 109 ? -19.918 58.847 70.299 1.00 51.63 109 LYS C N 1
ATOM 5545 C CA . LYS C 1 109 ? -19.778 57.687 71.218 1.00 51.77 109 LYS C CA 1
ATOM 5546 C C . LYS C 1 109 ? -18.371 57.660 71.824 1.00 48.21 109 LYS C C 1
ATOM 5547 O O . LYS C 1 109 ? -18.084 56.727 72.572 1.00 46.97 109 LYS C O 1
ATOM 5553 N N . LEU C 1 110 ? -17.519 58.647 71.544 1.00 45.77 110 LEU C N 1
ATOM 5554 C CA . LEU C 1 110 ? -16.085 58.592 71.907 1.00 44.45 110 LEU C CA 1
ATOM 5555 C C . LEU C 1 110 ? -15.712 59.728 72.877 1.00 46.64 110 LEU C C 1
ATOM 5556 O O . LEU C 1 110 ? -14.527 60.092 72.902 1.00 45.94 110 LEU C O 1
ATOM 5561 N N . ALA C 1 111 ? -16.650 60.266 73.661 1.00 47.62 111 ALA C N 1
ATOM 5562 C CA . ALA C 1 111 ? -16.381 61.376 74.618 1.00 49.87 111 ALA C CA 1
ATOM 5563 C C . ALA C 1 111 ? -15.289 60.985 75.630 1.00 50.29 111 ALA C C 1
ATOM 5564 O O . ALA C 1 111 ? -14.550 61.864 76.034 1.00 50.90 111 ALA C O 1
ATOM 5566 N N . ASN C 1 112 ? -15.199 59.725 76.040 1.00 49.79 112 ASN C N 1
ATOM 5567 C CA . ASN C 1 112 ? -14.256 59.286 77.095 1.00 51.57 112 ASN C CA 1
ATOM 5568 C C . ASN C 1 112 ? -12.915 58.847 76.485 1.00 48.56 112 ASN C C 1
ATOM 5569 O O . ASN C 1 112 ? -12.101 58.308 77.228 1.00 48.43 112 ASN C O 1
ATOM 5574 N N . ILE C 1 113 ? -12.673 59.071 75.193 1.00 47.44 113 ILE C N 1
ATOM 5575 C CA . ILE C 1 113 ? -11.318 58.900 74.580 1.00 46.38 113 ILE C CA 1
ATOM 5576 C C . ILE C 1 113 ? -10.476 60.135 74.936 1.00 48.10 113 ILE C C 1
ATOM 5577 O O . ILE C 1 113 ? -10.976 61.252 74.738 1.00 49.37 113 ILE C O 1
ATOM 5582 N N . ASN C 1 114 ? -9.265 59.931 75.461 1.00 46.75 114 ASN C N 1
ATOM 5583 C CA . ASN C 1 114 ? -8.394 60.992 76.025 1.00 49.33 114 ASN C CA 1
ATOM 5584 C C . ASN C 1 114 ? -7.279 61.369 75.050 1.00 47.17 114 ASN C C 1
ATOM 5585 O O . ASN C 1 114 ? -6.464 62.197 75.418 1.00 50.80 114 ASN C O 1
ATOM 5590 N N . ILE C 1 115 ? -7.227 60.788 73.860 1.00 44.81 115 ILE C N 1
ATOM 5591 C CA . ILE C 1 115 ? -6.211 61.144 72.831 1.00 43.72 115 ILE C CA 1
ATOM 5592 C C . ILE C 1 115 ? -6.933 61.811 71.665 1.00 43.06 115 ILE C C 1
ATOM 5593 O O . ILE C 1 115 ? -8.122 61.571 71.453 1.00 44.19 115 ILE C O 1
ATOM 5598 N N . PRO C 1 116 ? -6.239 62.650 70.866 1.00 42.22 116 PRO C N 1
ATOM 5599 C CA . PRO C 1 116 ? -6.862 63.282 69.706 1.00 42.11 116 PRO C CA 1
ATOM 5600 C C . PRO C 1 116 ? -7.348 62.288 68.642 1.00 43.32 116 PRO C C 1
ATOM 5601 O O . PRO C 1 116 ? -6.725 61.251 68.383 1.00 41.51 116 PRO C O 1
ATOM 5605 N N . ILE C 1 117 ? -8.482 62.648 68.045 1.00 44.05 117 ILE C N 1
ATOM 5606 C CA . ILE C 1 117 ? -9.169 61.905 66.959 1.00 42.75 117 ILE C CA 1
ATOM 5607 C C . ILE C 1 117 ? -9.237 62.826 65.749 1.00 42.79 117 ILE C C 1
ATOM 5608 O O . ILE C 1 117 ? -9.681 63.978 65.913 1.00 46.56 117 ILE C O 1
ATOM 5613 N N . ALA C 1 118 ? -8.799 62.332 64.588 1.00 42.44 118 ALA C N 1
ATOM 5614 C CA . ALA C 1 118 ? -9.020 62.979 63.284 1.00 40.76 118 ALA C CA 1
ATOM 5615 C C . ALA C 1 118 ? -10.074 62.161 62.539 1.00 39.86 118 ALA C C 1
ATOM 5616 O O . ALA C 1 118 ? -9.860 60.965 62.319 1.00 37.65 118 ALA C O 1
ATOM 5618 N N . ASN C 1 119 ? -11.189 62.803 62.201 1.00 40.41 119 ASN C N 1
ATOM 5619 C CA . ASN C 1 119 ? -12.320 62.202 61.462 1.00 40.62 119 ASN C CA 1
ATOM 5620 C C . ASN C 1 119 ? -11.960 62.164 59.976 1.00 40.52 119 ASN C C 1
ATOM 5621 O O . ASN C 1 119 ? -11.920 63.235 59.342 1.00 41.03 119 ASN C O 1
ATOM 5626 N N . ALA C 1 120 ? -11.722 60.963 59.447 1.00 39.83 120 ALA C N 1
ATOM 5627 C CA . ALA C 1 120 ? -11.434 60.703 58.017 1.00 39.26 120 ALA C CA 1
ATOM 5628 C C . ALA C 1 120 ? -12.743 60.442 57.261 1.00 38.40 120 ALA C C 1
ATOM 5629 O O . ALA C 1 120 ? -12.685 60.126 56.059 1.00 38.22 120 ALA C O 1
ATOM 5631 N N . GLY C 1 121 ? -13.885 60.593 57.934 1.00 38.34 121 GLY C N 1
ATOM 5632 C CA . GLY C 1 121 ? -15.220 60.478 57.328 1.00 38.66 121 GLY C CA 1
ATOM 5633 C C . GLY C 1 121 ? -16.186 59.730 58.223 1.00 38.86 121 GLY C C 1
ATOM 5634 O O . GLY C 1 121 ? -15.885 58.579 58.568 1.00 38.64 121 GLY C O 1
ATOM 5635 N N . ASP C 1 122 ? -17.330 60.341 58.538 1.00 41.39 122 ASP C N 1
ATOM 5636 C CA . ASP C 1 122 ? -18.442 59.691 59.285 1.00 41.77 122 ASP C CA 1
ATOM 5637 C C . ASP C 1 122 ? -19.652 59.575 58.353 1.00 42.49 122 ASP C C 1
ATOM 5638 O O . ASP C 1 122 ? -20.416 60.547 58.248 1.00 44.77 122 ASP C O 1
ATOM 5643 N N . GLY C 1 123 ? -19.813 58.416 57.711 1.00 41.01 123 GLY C N 1
ATOM 5644 C CA . GLY C 1 123 ? -20.934 58.128 56.796 1.00 41.28 123 GLY C CA 1
ATOM 5645 C C . GLY C 1 123 ? -21.109 59.240 55.768 1.00 40.99 123 GLY C C 1
ATOM 5646 O O . GLY C 1 123 ? -20.157 59.534 55.013 1.00 37.89 123 GLY C O 1
ATOM 5647 N N . SER C 1 124 ? -22.276 59.861 55.777 1.00 43.19 124 SER C N 1
ATOM 5648 C CA . SER C 1 124 ? -22.638 60.986 54.880 1.00 46.34 124 SER C CA 1
ATOM 5649 C C . SER C 1 124 ? -22.574 62.313 55.654 1.00 47.10 124 SER C C 1
ATOM 5650 O O . SER C 1 124 ? -23.151 63.319 55.166 1.00 48.93 124 SER C O 1
ATOM 5653 N N . GLY C 1 125 ? -21.873 62.338 56.799 1.00 47.26 125 GLY C N 1
ATOM 5654 C CA . GLY C 1 125 ? -21.797 63.506 57.706 1.00 46.85 125 GLY C CA 1
ATOM 5655 C C . GLY C 1 125 ? -20.726 64.497 57.282 1.00 47.46 125 GLY C C 1
ATOM 5656 O O . GLY C 1 125 ? -21.037 65.380 56.453 1.00 49.43 125 GLY C O 1
ATOM 5657 N N . GLN C 1 126 ? -19.496 64.350 57.796 1.00 45.84 126 GLN C N 1
ATOM 5658 C CA . GLN C 1 126 ? -18.394 65.341 57.630 1.00 45.89 126 GLN C CA 1
ATOM 5659 C C . GLN C 1 126 ? -17.145 64.649 57.063 1.00 44.41 126 GLN C C 1
ATOM 5660 O O . GLN C 1 126 ? -16.945 63.469 57.311 1.00 42.68 126 GLN C O 1
ATOM 5666 N N . HIS C 1 127 ? -16.346 65.382 56.290 1.00 45.13 127 HIS C N 1
ATOM 5667 C CA . HIS C 1 127 ? -15.023 64.955 55.759 1.00 43.68 127 HIS C CA 1
ATOM 5668 C C . HIS C 1 127 ? -14.079 66.149 55.856 1.00 45.00 127 HIS C C 1
ATOM 5669 O O . HIS C 1 127 ? -13.756 66.788 54.853 1.00 44.31 127 HIS C O 1
ATOM 5676 N N . PRO C 1 128 ? -13.681 66.532 57.088 1.00 46.25 128 PRO C N 1
ATOM 5677 C CA . PRO C 1 128 ? -13.016 67.822 57.300 1.00 45.94 128 PRO C CA 1
ATOM 5678 C C . PRO C 1 128 ? -11.646 67.938 56.614 1.00 45.58 128 PRO C C 1
ATOM 5679 O O . PRO C 1 128 ? -11.325 69.035 56.178 1.00 43.39 128 PRO C O 1
ATOM 5683 N N . THR C 1 129 ? -10.891 66.843 56.475 1.00 44.00 129 THR C N 1
ATOM 5684 C CA . THR C 1 129 ? -9.556 66.901 55.821 1.00 44.99 129 THR C CA 1
ATOM 5685 C C . THR C 1 129 ? -9.732 67.038 54.305 1.00 44.76 129 THR C C 1
ATOM 5686 O O . THR C 1 129 ? -8.885 67.728 53.692 1.00 43.64 129 THR C O 1
ATOM 5690 N N . GLN C 1 130 ? -10.797 66.471 53.728 1.00 43.69 130 GLN C N 1
ATOM 5691 C CA . GLN C 1 130 ? -11.106 66.700 52.290 1.00 43.53 130 GLN C CA 1
ATOM 5692 C C . GLN C 1 130 ? -11.414 68.185 52.096 1.00 43.43 130 GLN C C 1
ATOM 5693 O O . GLN C 1 130 ? -10.830 68.797 51.204 1.00 42.88 130 GLN C O 1
ATOM 5699 N N . SER C 1 131 ? -12.313 68.734 52.908 1.00 43.64 131 SER C N 1
ATOM 5700 C CA . SER C 1 131 ? -12.736 70.152 52.827 1.00 44.90 131 SER C CA 1
ATOM 5701 C C . SER C 1 131 ? -11.517 71.073 52.966 1.00 45.01 131 SER C C 1
ATOM 5702 O O . SER C 1 131 ? -11.338 71.950 52.122 1.00 47.49 131 SER C O 1
ATOM 5705 N N . LEU C 1 132 ? -10.685 70.851 53.981 1.00 45.66 132 LEU C N 1
ATOM 5706 C CA . LEU C 1 132 ? -9.482 71.692 54.237 1.00 47.61 132 LEU C CA 1
ATOM 5707 C C . LEU C 1 132 ? -8.500 71.600 53.055 1.00 47.60 132 LEU C C 1
ATOM 5708 O O . LEU C 1 132 ? -7.938 72.635 52.684 1.00 43.40 132 LEU C O 1
ATOM 5713 N N . LEU C 1 133 ? -8.291 70.413 52.466 1.00 47.34 133 LEU C N 1
ATOM 5714 C CA . LEU C 1 133 ? -7.334 70.282 51.330 1.00 45.99 133 LEU C CA 1
ATOM 5715 C C . LEU C 1 133 ? -7.967 70.927 50.088 1.00 46.86 133 LEU C C 1
ATOM 5716 O O . LEU C 1 133 ? -7.222 71.568 49.344 1.00 47.48 133 LEU C O 1
ATOM 5721 N N . ASP C 1 134 ? -9.293 70.837 49.922 1.00 47.98 134 ASP C N 1
ATOM 5722 C CA . ASP C 1 134 ? -10.043 71.536 48.839 1.00 49.56 134 ASP C CA 1
ATOM 5723 C C . ASP C 1 134 ? -9.857 73.063 49.012 1.00 50.33 134 ASP C C 1
ATOM 5724 O O . ASP C 1 134 ? -9.547 73.764 48.028 1.00 50.77 134 ASP C O 1
ATOM 5729 N N . LEU C 1 135 ? -10.014 73.576 50.230 1.00 49.26 135 LEU C N 1
ATOM 5730 C CA . LEU C 1 135 ? -9.843 75.017 50.537 1.00 49.39 135 LEU C CA 1
ATOM 5731 C C . LEU C 1 135 ? -8.386 75.426 50.309 1.00 50.37 135 LEU C C 1
ATOM 5732 O O . LEU C 1 135 ? -8.173 76.517 49.750 1.00 50.87 135 LEU C O 1
ATOM 5737 N N . MET C 1 136 ? -7.422 74.598 50.727 1.00 49.36 136 MET C N 1
ATOM 5738 C CA . MET C 1 136 ? -5.976 74.856 50.492 1.00 49.69 136 MET C CA 1
ATOM 5739 C C . MET C 1 136 ? -5.735 75.011 48.980 1.00 49.72 136 MET C C 1
ATOM 5740 O O . MET C 1 136 ? -5.014 75.963 48.587 1.00 48.98 136 MET C O 1
ATOM 5745 N N . THR C 1 137 ? -6.311 74.122 48.159 1.00 48.04 137 THR C N 1
ATOM 5746 C CA . THR C 1 137 ? -6.103 74.081 46.688 1.00 46.93 137 THR C CA 1
ATOM 5747 C C . THR C 1 137 ? -6.662 75.372 46.083 1.00 48.50 137 THR C C 1
ATOM 5748 O O . THR C 1 137 ? -5.978 75.983 45.240 1.00 49.65 137 THR C O 1
ATOM 5752 N N . ILE C 1 138 ? -7.854 75.779 46.518 1.00 49.93 138 ILE C N 1
ATOM 5753 C CA . ILE C 1 138 ? -8.527 77.019 46.026 1.00 52.63 138 ILE C CA 1
ATOM 5754 C C . ILE C 1 138 ? -7.700 78.242 46.440 1.00 54.70 138 ILE C C 1
ATOM 5755 O O . ILE C 1 138 ? -7.534 79.153 45.616 1.00 56.82 138 ILE C O 1
ATOM 5760 N N . TYR C 1 139 ? -7.233 78.269 47.683 1.00 55.16 139 TYR C N 1
ATOM 5761 C CA . TYR C 1 139 ? -6.406 79.364 48.244 1.00 60.38 139 TYR C CA 1
ATOM 5762 C C . TYR C 1 139 ? -5.093 79.488 47.461 1.00 59.45 139 TYR C C 1
ATOM 5763 O O . TYR C 1 139 ? -4.682 80.607 47.171 1.00 59.64 139 TYR C O 1
ATOM 5772 N N . GLU C 1 140 ? -4.455 78.374 47.111 1.00 56.29 140 GLU C N 1
ATOM 5773 C CA . GLU C 1 140 ? -3.195 78.421 46.327 1.00 57.12 140 GLU C CA 1
ATOM 5774 C C . GLU C 1 140 ? -3.517 78.909 44.916 1.00 58.13 140 GLU C C 1
ATOM 5775 O O . GLU C 1 140 ? -2.690 79.600 44.340 1.00 57.55 140 GLU C O 1
ATOM 5781 N N . GLU C 1 141 ? -4.704 78.606 44.402 1.00 57.57 141 GLU C N 1
ATOM 5782 C CA . GLU C 1 141 ? -5.085 79.021 43.033 1.00 58.52 141 GLU C CA 1
ATOM 5783 C C . GLU C 1 141 ? -5.304 80.540 42.991 1.00 59.73 141 GLU C C 1
ATOM 5784 O O . GLU C 1 141 ? -4.785 81.159 42.055 1.00 61.14 141 GLU C O 1
ATOM 5790 N N . TYR C 1 142 ? -6.039 81.120 43.950 1.00 60.10 142 TYR C N 1
ATOM 5791 C CA . TYR C 1 142 ? -6.596 82.500 43.843 1.00 62.11 142 TYR C CA 1
ATOM 5792 C C . TYR C 1 142 ? -6.136 83.449 44.968 1.00 63.36 142 TYR C C 1
ATOM 5793 O O . TYR C 1 142 ? -6.214 84.652 44.745 1.00 67.41 142 TYR C O 1
ATOM 5802 N N . GLY C 1 143 ? -5.762 82.957 46.149 1.00 63.16 143 GLY C N 1
ATOM 5803 C CA . GLY C 1 143 ? -5.341 83.770 47.309 1.00 64.77 143 GLY C CA 1
ATOM 5804 C C . GLY C 1 143 ? -6.501 84.323 48.131 1.00 67.55 143 GLY C C 1
ATOM 5805 O O . GLY C 1 143 ? -6.227 85.046 49.101 1.00 69.50 143 GLY C O 1
ATOM 5806 N N . TYR C 1 144 ? -7.758 84.022 47.791 1.00 69.52 144 TYR C N 1
ATOM 5807 C CA . TYR C 1 144 ? -8.969 84.590 48.453 1.00 72.08 144 TYR C CA 1
ATOM 5808 C C . TYR C 1 144 ? -10.172 83.691 48.142 1.00 67.18 144 TYR C C 1
ATOM 5809 O O . TYR C 1 144 ? -10.140 82.975 47.137 1.00 66.17 144 TYR C O 1
ATOM 5818 N N . PHE C 1 145 ? -11.202 83.745 48.989 1.00 66.82 145 PHE C N 1
ATOM 5819 C CA . PHE C 1 145 ? -12.491 83.005 48.866 1.00 64.49 145 PHE C CA 1
ATOM 5820 C C . PHE C 1 145 ? -13.685 83.936 48.595 1.00 66.93 145 PHE C C 1
ATOM 5821 O O . PHE C 1 145 ? -14.612 83.467 47.921 1.00 66.33 145 PHE C O 1
ATOM 5829 N N . GLU C 1 146 ? -13.696 85.164 49.139 1.00 69.53 146 GLU C N 1
ATOM 5830 C CA . GLU C 1 146 ? -14.862 86.099 49.117 1.00 73.10 146 GLU C CA 1
ATOM 5831 C C . GLU C 1 146 ? -15.313 86.336 47.670 1.00 71.78 146 GLU C C 1
ATOM 5832 O O . GLU C 1 146 ? -14.478 86.752 46.862 1.00 69.85 146 GLU C O 1
ATOM 5838 N N . GLY C 1 147 ? -16.586 86.081 47.364 1.00 72.01 147 GLY C N 1
ATOM 5839 C CA . GLY C 1 147 ? -17.175 86.354 46.039 1.00 73.02 147 GLY C CA 1
ATOM 5840 C C . GLY C 1 147 ? -16.901 85.249 45.022 1.00 71.77 147 GLY C C 1
ATOM 5841 O O . GLY C 1 147 ? -17.422 85.365 43.911 1.00 68.99 147 GLY C O 1
ATOM 5842 N N . LEU C 1 148 ? -16.122 84.214 45.362 1.00 71.16 148 LEU C N 1
ATOM 5843 C CA . LEU C 1 148 ? -15.879 83.046 44.468 1.00 72.33 148 LEU C CA 1
ATOM 5844 C C . LEU C 1 148 ? -17.212 82.352 44.167 1.00 67.96 148 LEU C C 1
ATOM 5845 O O . LEU C 1 148 ? -17.992 82.135 45.115 1.00 64.29 148 LEU C O 1
ATOM 5850 N N . ASN C 1 149 ? -17.436 82.008 42.896 1.00 64.86 149 ASN C N 1
ATOM 5851 C CA . ASN C 1 149 ? -18.622 81.249 42.425 1.00 63.90 149 ASN C CA 1
ATOM 5852 C C . ASN C 1 149 ? -18.217 79.782 42.320 1.00 61.53 149 ASN C C 1
ATOM 5853 O O . ASN C 1 149 ? -17.374 79.460 41.465 1.00 60.78 149 ASN C O 1
ATOM 5858 N N . VAL C 1 150 ? -18.777 78.953 43.199 1.00 57.54 150 VAL C N 1
ATOM 5859 C CA . VAL C 1 150 ? -18.442 77.509 43.316 1.00 55.59 150 VAL C CA 1
ATOM 5860 C C . VAL C 1 150 ? -19.703 76.707 43.009 1.00 54.97 150 VAL C C 1
ATOM 5861 O O . VAL C 1 150 ? -20.728 76.934 43.673 1.00 54.05 150 VAL C O 1
ATOM 5865 N N . LEU C 1 151 ? -19.638 75.847 41.994 1.00 54.59 151 LEU C N 1
ATOM 5866 C CA . LEU C 1 151 ? -20.722 74.902 41.635 1.00 53.80 151 LEU C CA 1
ATOM 5867 C C . LEU C 1 151 ? -20.292 73.509 42.083 1.00 53.36 151 LEU C C 1
ATOM 5868 O O . LEU C 1 151 ? -19.214 73.053 41.653 1.00 54.21 151 LEU C O 1
ATOM 5873 N N . ILE C 1 152 ? -21.081 72.879 42.950 1.00 53.88 152 ILE C N 1
ATOM 5874 C CA . ILE C 1 152 ? -20.865 71.475 43.396 1.00 52.58 152 ILE C CA 1
ATOM 5875 C C . ILE C 1 152 ? -21.930 70.608 42.705 1.00 53.30 152 ILE C C 1
ATOM 5876 O O . ILE C 1 152 ? -23.130 70.864 42.961 1.00 52.80 152 ILE C O 1
ATOM 5881 N N . CYS C 1 153 ? -21.514 69.700 41.800 1.00 54.80 153 CYS C N 1
ATOM 5882 C CA . CYS C 1 153 ? -22.403 68.802 40.996 1.00 56.53 153 CYS C CA 1
ATOM 5883 C C . CYS C 1 153 ? -22.333 67.347 41.453 1.00 54.04 153 CYS C C 1
ATOM 5884 O O . CYS C 1 153 ? -21.229 66.746 41.392 1.00 52.57 153 CYS C O 1
ATOM 5887 N N . GLY C 1 154 ? -23.508 66.776 41.709 1.00 52.58 154 GLY C N 1
ATOM 5888 C CA . GLY C 1 154 ? -23.731 65.322 41.753 1.00 49.72 154 GLY C CA 1
ATOM 5889 C C . GLY C 1 154 ? -24.588 64.942 42.937 1.00 48.28 154 GLY C C 1
ATOM 5890 O O . GLY C 1 154 ? -25.558 65.653 43.214 1.00 48.49 154 GLY C O 1
ATOM 5891 N N . ASP C 1 155 ? -24.205 63.868 43.615 1.00 46.65 155 ASP C N 1
ATOM 5892 C CA . ASP C 1 155 ? -24.977 63.217 44.693 1.00 47.01 155 ASP C CA 1
ATOM 5893 C C . ASP C 1 155 ? -24.754 64.031 45.974 1.00 46.26 155 ASP C C 1
ATOM 5894 O O . ASP C 1 155 ? -23.838 63.683 46.724 1.00 45.70 155 ASP C O 1
ATOM 5899 N N . ILE C 1 156 ? -25.558 65.079 46.202 1.00 47.73 156 ILE C N 1
ATOM 5900 C CA . ILE C 1 156 ? -25.320 66.054 47.316 1.00 49.39 156 ILE C CA 1
ATOM 5901 C C . ILE C 1 156 ? -25.709 65.434 48.664 1.00 47.90 156 ILE C C 1
ATOM 5902 O O . ILE C 1 156 ? -24.881 65.469 49.588 1.00 45.33 156 ILE C O 1
ATOM 5907 N N . LYS C 1 157 ? -26.926 64.909 48.792 1.00 49.83 157 LYS C N 1
ATOM 5908 C CA . LYS C 1 157 ? -27.448 64.505 50.122 1.00 51.34 157 LYS C CA 1
ATOM 5909 C C . LYS C 1 157 ? -26.634 63.329 50.694 1.00 50.16 157 LYS C C 1
ATOM 5910 O O . LYS C 1 157 ? -26.613 63.200 51.921 1.00 46.12 157 LYS C O 1
ATOM 5916 N N . ASN C 1 158 ? -25.967 62.511 49.866 1.00 47.76 158 ASN C N 1
ATOM 5917 C CA . ASN C 1 158 ? -25.174 61.361 50.366 1.00 44.69 158 ASN C CA 1
ATOM 5918 C C . ASN C 1 158 ? -23.695 61.742 50.536 1.00 45.57 158 ASN C C 1
ATOM 5919 O O . ASN C 1 158 ? -22.905 60.827 50.803 1.00 47.48 158 ASN C O 1
ATOM 5924 N N . SER C 1 159 ? -23.321 63.024 50.423 1.00 44.01 159 SER C N 1
ATOM 5925 C CA . SER C 1 159 ? -21.902 63.459 50.360 1.00 44.38 159 SER C CA 1
ATOM 5926 C C . SER C 1 159 ? -21.463 64.180 51.642 1.00 44.66 159 SER C C 1
ATOM 5927 O O . SER C 1 159 ? -21.862 65.358 51.843 1.00 44.70 159 SER C O 1
ATOM 5930 N N . ARG C 1 160 ? -20.575 63.560 52.414 1.00 41.95 160 ARG C N 1
ATOM 5931 C CA . ARG C 1 160 ? -19.848 64.237 53.525 1.00 44.82 160 ARG C CA 1
ATOM 5932 C C . ARG C 1 160 ? -18.934 65.348 52.960 1.00 46.04 160 ARG C C 1
ATOM 5933 O O . ARG C 1 160 ? -18.686 66.345 53.676 1.00 43.00 160 ARG C O 1
ATOM 5941 N N . VAL C 1 161 ? -18.457 65.202 51.715 1.00 43.85 161 VAL C N 1
ATOM 5942 C CA . VAL C 1 161 ? -17.605 66.230 51.050 1.00 43.45 161 VAL C CA 1
ATOM 5943 C C . VAL C 1 161 ? -18.440 67.487 50.777 1.00 44.11 161 VAL C C 1
ATOM 5944 O O . VAL C 1 161 ? -17.999 68.579 51.127 1.00 46.79 161 VAL C O 1
ATOM 5948 N N . ALA C 1 162 ? -19.610 67.347 50.166 1.00 45.29 162 ALA C N 1
ATOM 5949 C CA . ALA C 1 162 ? -20.494 68.495 49.858 1.00 44.37 162 ALA C CA 1
ATOM 5950 C C . ALA C 1 162 ? -20.887 69.186 51.164 1.00 45.35 162 ALA C C 1
ATOM 5951 O O . ALA C 1 162 ? -20.936 70.422 51.183 1.00 48.80 162 ALA C O 1
ATOM 5953 N N . ARG C 1 163 ? -21.161 68.429 52.223 1.00 45.27 163 ARG C N 1
ATOM 5954 C CA . ARG C 1 163 ? -21.662 69.010 53.490 1.00 47.08 163 ARG C CA 1
ATOM 5955 C C . ARG C 1 163 ? -20.564 69.864 54.121 1.00 46.88 163 ARG C C 1
ATOM 5956 O O . ARG C 1 163 ? -20.834 71.038 54.443 1.00 46.94 163 ARG C O 1
ATOM 5964 N N . SER C 1 164 ? -19.361 69.306 54.267 1.00 44.76 164 SER C N 1
ATOM 5965 C CA . SER C 1 164 ? -18.187 69.993 54.849 1.00 45.99 164 SER C CA 1
ATOM 5966 C C . SER C 1 164 ? -17.838 71.235 54.007 1.00 47.52 164 SER C C 1
ATOM 5967 O O . SER C 1 164 ? -17.649 72.306 54.590 1.00 48.85 164 SER C O 1
ATOM 5970 N N . ASN C 1 165 ? -17.806 71.102 52.682 1.00 48.30 165 ASN C N 1
ATOM 5971 C CA . ASN C 1 165 ? -17.404 72.186 51.745 1.00 50.50 165 ASN C CA 1
ATOM 5972 C C . ASN C 1 165 ? -18.449 73.313 51.754 1.00 52.21 165 ASN C C 1
ATOM 5973 O O . ASN C 1 165 ? -18.038 74.485 51.733 1.00 51.12 165 ASN C O 1
ATOM 5978 N N . TYR C 1 166 ? -19.748 72.985 51.768 1.00 53.08 166 TYR C N 1
ATOM 5979 C CA . TYR C 1 166 ? -20.843 73.987 51.802 1.00 55.14 166 TYR C CA 1
ATOM 5980 C C . TYR C 1 166 ? -20.622 74.912 53.000 1.00 55.94 166 TYR C C 1
ATOM 5981 O O . TYR C 1 166 ? -20.593 76.139 52.830 1.00 55.36 166 TYR C O 1
ATOM 5990 N N . HIS C 1 167 ? -20.477 74.319 54.189 1.00 56.98 167 HIS C N 1
ATOM 5991 C CA . HIS C 1 167 ? -20.408 75.058 55.476 1.00 58.48 167 HIS C CA 1
ATOM 5992 C C . HIS C 1 167 ? -19.174 75.976 55.447 1.00 57.94 167 HIS C C 1
ATOM 5993 O O . HIS C 1 167 ? -19.303 77.153 55.788 1.00 59.68 167 HIS C O 1
ATOM 6000 N N . SER C 1 168 ? -18.011 75.462 55.040 1.00 55.58 168 SER C N 1
ATOM 6001 C CA . SER C 1 168 ? -16.724 76.191 55.156 1.00 55.42 168 SER C CA 1
ATOM 6002 C C . SER C 1 168 ? -16.625 77.268 54.057 1.00 55.29 168 SER C C 1
ATOM 6003 O O . SER C 1 168 ? -16.231 78.408 54.374 1.00 53.69 168 SER C O 1
ATOM 6006 N N . LEU C 1 169 ? -17.037 76.970 52.825 1.00 55.16 169 LEU C N 1
ATOM 6007 C CA . LEU C 1 169 ? -17.010 77.959 51.703 1.00 55.83 169 LEU C CA 1
ATOM 6008 C C . LEU C 1 169 ? -17.944 79.126 52.036 1.00 59.92 169 LEU C C 1
ATOM 6009 O O . LEU C 1 169 ? -17.540 80.311 51.827 1.00 61.82 169 LEU C O 1
ATOM 6014 N N . LYS C 1 170 ? -19.141 78.819 52.551 1.00 61.15 170 LYS C N 1
ATOM 6015 C CA . LYS C 1 170 ? -20.156 79.839 52.893 1.00 62.95 170 LYS C CA 1
ATOM 6016 C C . LYS C 1 170 ? -19.588 80.750 53.994 1.00 63.34 170 LYS C C 1
ATOM 6017 O O . LYS C 1 170 ? -19.748 81.978 53.863 1.00 61.23 170 LYS C O 1
ATOM 6023 N N . ALA C 1 171 ? -18.929 80.177 55.014 1.00 60.93 171 ALA C N 1
ATOM 6024 C CA . ALA C 1 171 ? -18.340 80.907 56.163 1.00 61.49 171 ALA C CA 1
ATOM 6025 C C . ALA C 1 171 ? -17.198 81.799 55.674 1.00 61.94 171 ALA C C 1
ATOM 6026 O O . ALA C 1 171 ? -17.009 82.877 56.243 1.00 68.30 171 ALA C O 1
ATOM 6028 N N . LEU C 1 172 ? -16.488 81.388 54.627 1.00 59.60 172 LEU C N 1
ATOM 6029 C CA . LEU C 1 172 ? -15.367 82.169 54.046 1.00 58.78 172 LEU C CA 1
ATOM 6030 C C . LEU C 1 172 ? -15.885 83.199 53.030 1.00 60.13 172 LEU C C 1
ATOM 6031 O O . LEU C 1 172 ? -15.066 83.979 52.521 1.00 61.28 172 LEU C O 1
ATOM 6036 N N . GLY C 1 173 ? -17.193 83.235 52.759 1.00 59.42 173 GLY C N 1
ATOM 6037 C CA . GLY C 1 173 ? -17.824 84.255 51.899 1.00 60.34 173 GLY C CA 1
ATOM 6038 C C . GLY C 1 173 ? -17.824 83.899 50.424 1.00 59.99 173 GLY C C 1
ATOM 6039 O O . GLY C 1 173 ? -17.994 84.808 49.634 1.00 61.36 173 GLY C O 1
ATOM 6040 N N . ALA C 1 174 ? -17.690 82.623 50.057 1.00 59.31 174 ALA C N 1
ATOM 6041 C CA . ALA C 1 174 ? -17.879 82.138 48.666 1.00 60.34 174 ALA C CA 1
ATOM 6042 C C . ALA C 1 174 ? -19.379 82.048 48.348 1.00 61.21 174 ALA C C 1
ATOM 6043 O O . ALA C 1 174 ? -20.171 81.892 49.285 1.00 61.19 174 ALA C O 1
ATOM 6045 N N . ASN C 1 175 ? -19.748 82.147 47.068 1.00 62.48 175 ASN C N 1
ATOM 6046 C CA . ASN C 1 175 ? -21.126 81.888 46.565 1.00 64.19 175 ASN C CA 1
ATOM 6047 C C . ASN C 1 175 ? -21.200 80.419 46.139 1.00 62.20 175 ASN C C 1
ATOM 6048 O O . ASN C 1 175 ? -20.569 80.055 45.116 1.00 62.03 175 ASN C O 1
ATOM 6053 N N . VAL C 1 176 ? -21.895 79.600 46.925 1.00 62.12 176 VAL C N 1
ATOM 6054 C CA . VAL C 1 176 ? -22.016 78.135 46.678 1.00 60.36 176 VAL C CA 1
ATOM 6055 C C . VAL C 1 176 ? -23.337 77.865 45.963 1.00 60.48 176 VAL C C 1
ATOM 6056 O O . VAL C 1 176 ? -24.359 78.368 46.417 1.00 63.69 176 VAL C O 1
ATOM 6060 N N . MET C 1 177 ? -23.280 77.105 44.868 1.00 61.11 177 MET C N 1
ATOM 6061 C CA . MET C 1 177 ? -24.446 76.609 44.088 1.00 61.64 177 MET C CA 1
ATOM 6062 C C . MET C 1 177 ? -24.328 75.090 43.965 1.00 57.45 177 MET C C 1
ATOM 6063 O O . MET C 1 177 ? -23.201 74.599 43.881 1.00 54.75 177 MET C O 1
ATOM 6068 N N . PHE C 1 178 ? -25.463 74.406 43.870 1.00 56.22 178 PHE C N 1
ATOM 6069 C CA . PHE C 1 178 ? -25.563 72.945 43.683 1.00 55.27 178 PHE C CA 1
ATOM 6070 C C . PHE C 1 178 ? -26.263 72.629 42.359 1.00 57.06 178 PHE C C 1
ATOM 6071 O O . PHE C 1 178 ? -27.222 73.331 41.954 1.00 57.45 178 PHE C O 1
ATOM 6079 N N . ASN C 1 179 ? -25.772 71.584 41.697 1.00 56.84 179 ASN C N 1
ATOM 6080 C CA . ASN C 1 179 ? -26.482 70.836 40.631 1.00 57.21 179 ASN C CA 1
ATOM 6081 C C . ASN C 1 179 ? -26.611 69.388 41.094 1.00 57.41 179 ASN C C 1
ATOM 6082 O O . ASN C 1 179 ? -25.572 68.792 41.458 1.00 58.50 179 ASN C O 1
ATOM 6087 N N . SER C 1 180 ? -27.820 68.838 41.045 1.00 57.81 180 SER C N 1
ATOM 6088 C CA . SER C 1 180 ? -28.149 67.503 41.585 1.00 57.12 180 SER C CA 1
ATOM 6089 C C . SER C 1 180 ? -29.305 66.898 40.803 1.00 56.71 180 SER C C 1
ATOM 6090 O O . SER C 1 180 ? -30.196 67.619 40.386 1.00 55.80 180 SER C O 1
ATOM 6093 N N . PRO C 1 181 ? -29.350 65.565 40.601 1.00 54.70 181 PRO C N 1
ATOM 6094 C CA . PRO C 1 181 ? -30.609 64.899 40.297 1.00 54.89 181 PRO C CA 1
ATOM 6095 C C . PRO C 1 181 ? -31.588 65.193 41.446 1.00 55.69 181 PRO C C 1
ATOM 6096 O O . PRO C 1 181 ? -31.146 65.357 42.579 1.00 51.60 181 PRO C O 1
ATOM 6100 N N . ASN C 1 182 ? -32.883 65.266 41.127 1.00 57.49 182 ASN C N 1
ATOM 6101 C CA . ASN C 1 182 ? -33.949 65.580 42.110 1.00 59.53 182 ASN C CA 1
ATOM 6102 C C . ASN C 1 182 ? -33.827 64.657 43.331 1.00 57.76 182 ASN C C 1
ATOM 6103 O O . ASN C 1 182 ? -33.934 65.166 44.450 1.00 54.51 182 ASN C O 1
ATOM 6108 N N . ALA C 1 183 ? -33.603 63.353 43.134 1.00 55.54 183 ALA C N 1
ATOM 6109 C CA . ALA C 1 183 ? -33.521 62.373 44.238 1.00 53.18 183 ALA C CA 1
ATOM 6110 C C . ALA C 1 183 ? -32.438 62.786 45.245 1.00 51.72 183 ALA C C 1
ATOM 6111 O O . ALA C 1 183 ? -32.573 62.435 46.419 1.00 50.41 183 ALA C O 1
ATOM 6113 N N . TRP C 1 184 ? -31.363 63.455 44.823 1.00 51.39 184 TRP C N 1
ATOM 6114 C CA . TRP C 1 184 ? -30.184 63.651 45.708 1.00 50.41 184 TRP C CA 1
ATOM 6115 C C . TRP C 1 184 ? -30.048 65.112 46.162 1.00 51.36 184 TRP C C 1
ATOM 6116 O O . TRP C 1 184 ? -29.019 65.453 46.758 1.00 50.94 184 TRP C O 1
ATOM 6127 N N . ILE C 1 185 ? -31.074 65.930 45.958 1.00 52.94 185 ILE C N 1
ATOM 6128 C CA . ILE C 1 185 ? -31.129 67.290 46.570 1.00 56.48 185 ILE C CA 1
ATOM 6129 C C . ILE C 1 185 ? -31.048 67.138 48.101 1.00 56.30 185 ILE C C 1
ATOM 6130 O O . ILE C 1 185 ? -31.754 66.285 48.656 1.00 56.31 185 ILE C O 1
ATOM 6135 N N . ASP C 1 186 ? -30.203 67.937 48.749 1.00 55.75 186 ASP C N 1
ATOM 6136 C CA . ASP C 1 186 ? -30.149 68.048 50.226 1.00 56.42 186 ASP C CA 1
ATOM 6137 C C . ASP C 1 186 ? -30.899 69.320 50.655 1.00 60.18 186 ASP C C 1
ATOM 6138 O O . ASP C 1 186 ? -30.374 70.431 50.395 1.00 57.14 186 ASP C O 1
ATOM 6143 N N . ASP C 1 187 ? -32.054 69.135 51.308 1.00 63.66 187 ASP C N 1
ATOM 6144 C CA . ASP C 1 187 ? -32.919 70.198 51.891 1.00 69.06 187 ASP C CA 1
ATOM 6145 C C . ASP C 1 187 ? -32.206 70.931 53.034 1.00 68.33 187 ASP C C 1
ATOM 6146 O O . ASP C 1 187 ? -32.552 72.098 53.265 1.00 67.42 187 ASP C O 1
ATOM 6151 N N . SER C 1 188 ? -31.306 70.262 53.763 1.00 64.01 188 SER C N 1
ATOM 6152 C CA . SER C 1 188 ? -30.624 70.843 54.947 1.00 65.72 188 SER C CA 1
ATOM 6153 C C . SER C 1 188 ? -29.630 71.936 54.520 1.00 66.72 188 SER C C 1
ATOM 6154 O O . SER C 1 188 ? -29.260 72.732 55.384 1.00 69.28 188 SER C O 1
ATOM 6157 N N . LEU C 1 189 ? -29.207 71.986 53.251 1.00 67.14 189 LEU C N 1
ATOM 6158 C CA . LEU C 1 189 ? -28.169 72.943 52.775 1.00 69.20 189 LEU C CA 1
ATOM 6159 C C . LEU C 1 189 ? -28.833 74.082 51.984 1.00 72.59 189 LEU C C 1
ATOM 6160 O O . LEU C 1 189 ? -29.246 73.833 50.831 1.00 76.38 189 LEU C O 1
ATOM 6165 N N . GLU C 1 190 ? -28.900 75.290 52.557 1.00 75.32 190 GLU C N 1
ATOM 6166 C CA . GLU C 1 190 ? -29.583 76.467 51.945 1.00 76.65 190 GLU C CA 1
ATOM 6167 C C . GLU C 1 190 ? -28.616 77.136 50.965 1.00 73.38 190 GLU C C 1
ATOM 6168 O O . GLU C 1 190 ? -27.812 78.008 51.366 1.00 72.80 190 GLU C O 1
ATOM 6174 N N . ALA C 1 191 ? -28.672 76.679 49.723 1.00 69.42 191 ALA C N 1
ATOM 6175 C CA . ALA C 1 191 ? -27.939 77.246 48.577 1.00 68.63 191 ALA C CA 1
ATOM 6176 C C . ALA C 1 191 ? -28.824 77.013 47.372 1.00 66.31 191 ALA C C 1
ATOM 6177 O O . ALA C 1 191 ? -29.622 76.089 47.393 1.00 65.76 191 ALA C O 1
ATOM 6179 N N . PRO C 1 192 ? -28.712 77.807 46.295 1.00 67.36 192 PRO C N 1
ATOM 6180 C CA . PRO C 1 192 ? -29.540 77.572 45.118 1.00 68.05 192 PRO C CA 1
ATOM 6181 C C . PRO C 1 192 ? -29.138 76.247 44.446 1.00 66.04 192 PRO C C 1
ATOM 6182 O O . PRO C 1 192 ? -27.952 75.933 44.414 1.00 64.44 192 PRO C O 1
ATOM 6186 N N . TYR C 1 193 ? -30.131 75.490 43.970 1.00 64.09 193 TYR C N 1
ATOM 6187 C CA . TYR C 1 193 ? -29.962 74.333 43.057 1.00 62.74 193 TYR C CA 1
ATOM 6188 C C . TYR C 1 193 ? -30.247 74.821 41.637 1.00 63.43 193 TYR C C 1
ATOM 6189 O O . TYR C 1 193 ? -31.297 75.444 41.432 1.00 67.07 193 TYR C O 1
ATOM 6198 N N . VAL C 1 194 ? -29.309 74.614 40.709 1.00 62.22 194 VAL C N 1
ATOM 6199 C CA . VAL C 1 194 ? -29.302 75.248 39.357 1.00 61.09 194 VAL C CA 1
ATOM 6200 C C . VAL C 1 194 ? -28.977 74.177 38.315 1.00 60.88 194 VAL C C 1
ATOM 6201 O O . VAL C 1 194 ? -28.426 73.115 38.709 1.00 59.39 194 VAL C O 1
ATOM 6205 N N . ASN C 1 195 ? -29.271 74.448 37.041 1.00 60.72 195 ASN C N 1
ATOM 6206 C CA . ASN C 1 195 ? -28.794 73.637 35.890 1.00 61.97 195 ASN C CA 1
ATOM 6207 C C . ASN C 1 195 ? -27.342 74.038 35.601 1.00 63.75 195 ASN C C 1
ATOM 6208 O O . ASN C 1 195 ? -27.059 75.262 35.564 1.00 64.36 195 ASN C O 1
ATOM 6213 N N . ILE C 1 196 ? -26.452 73.057 35.429 1.00 63.48 196 ILE C N 1
ATOM 6214 C CA . ILE C 1 196 ? -25.014 73.316 35.114 1.00 63.55 196 ILE C CA 1
ATOM 6215 C C . ILE C 1 196 ? -24.950 74.393 34.031 1.00 63.13 196 ILE C C 1
ATOM 6216 O O . ILE C 1 196 ? -24.193 75.360 34.211 1.00 62.02 196 ILE C O 1
ATOM 6221 N N . ASP C 1 197 ? -25.707 74.216 32.944 1.00 64.78 197 ASP C N 1
ATOM 6222 C CA . ASP C 1 197 ? -25.548 75.022 31.700 1.00 66.56 197 ASP C CA 1
ATOM 6223 C C . ASP C 1 197 ? -25.972 76.475 31.940 1.00 67.22 197 ASP C C 1
ATOM 6224 O O . ASP C 1 197 ? -25.552 77.335 31.166 1.00 69.61 197 ASP C O 1
ATOM 6229 N N . ASP C 1 198 ? -26.747 76.762 32.986 1.00 67.63 198 ASP C N 1
ATOM 6230 C CA . ASP C 1 198 ? -27.188 78.154 33.292 1.00 67.66 198 ASP C CA 1
ATOM 6231 C C . ASP C 1 198 ? -26.069 78.939 33.977 1.00 65.56 198 ASP C C 1
ATOM 6232 O O . ASP C 1 198 ? -26.165 80.141 33.968 1.00 66.67 198 ASP C O 1
ATOM 6237 N N . VAL C 1 199 ? -25.045 78.293 34.542 1.00 64.22 199 VAL C N 1
ATOM 6238 C CA . VAL C 1 199 ? -24.035 78.983 35.398 1.00 63.57 199 VAL C CA 1
ATOM 6239 C C . VAL C 1 199 ? -22.602 78.654 34.972 1.00 63.74 199 VAL C C 1
ATOM 6240 O O . VAL C 1 199 ? -21.705 79.330 35.493 1.00 66.30 199 VAL C O 1
ATOM 6244 N N . ILE C 1 200 ? -22.384 77.673 34.087 1.00 64.63 200 ILE C N 1
ATOM 6245 C CA . ILE C 1 200 ? -21.029 77.107 33.775 1.00 64.60 200 ILE C CA 1
ATOM 6246 C C . ILE C 1 200 ? -20.077 78.216 33.281 1.00 66.49 200 ILE C C 1
ATOM 6247 O O . ILE C 1 200 ? -18.856 78.141 33.582 1.00 67.02 200 ILE C O 1
ATOM 6252 N N . GLU C 1 201 ? -20.599 79.222 32.580 1.00 67.33 201 GLU C N 1
ATOM 6253 C CA . GLU C 1 201 ? -19.776 80.265 31.917 1.00 69.64 201 GLU C CA 1
ATOM 6254 C C . GLU C 1 201 ? -19.306 81.305 32.940 1.00 70.36 201 GLU C C 1
ATOM 6255 O O . GLU C 1 201 ? -18.382 82.075 32.614 1.00 70.23 201 GLU C O 1
ATOM 6261 N N . THR C 1 202 ? -19.910 81.346 34.131 1.00 69.73 202 THR C N 1
ATOM 6262 C CA . THR C 1 202 ? -19.631 82.393 35.143 1.00 70.46 202 THR C CA 1
ATOM 6263 C C . THR C 1 202 ? -19.097 81.764 36.431 1.00 67.84 202 THR C C 1
ATOM 6264 O O . THR C 1 202 ? -18.882 82.506 37.378 1.00 69.98 202 THR C O 1
ATOM 6268 N N . VAL C 1 203 ? -18.850 80.458 36.474 1.00 64.69 203 VAL C N 1
ATOM 6269 C CA . VAL C 1 203 ? -18.317 79.829 37.713 1.00 62.59 203 VAL C CA 1
ATOM 6270 C C . VAL C 1 203 ? -16.794 79.956 37.686 1.00 59.80 203 VAL C C 1
ATOM 6271 O O . VAL C 1 203 ? -16.208 80.041 36.580 1.00 59.32 203 VAL C O 1
ATOM 6275 N N . ASP C 1 204 ? -16.201 80.012 38.872 1.00 58.17 204 ASP C N 1
ATOM 6276 C CA . ASP C 1 204 ? -14.732 80.019 39.070 1.00 59.42 204 ASP C CA 1
ATOM 6277 C C . ASP C 1 204 ? -14.262 78.587 39.326 1.00 57.74 204 ASP C C 1
ATOM 6278 O O . ASP C 1 204 ? -13.190 78.220 38.836 1.00 57.87 204 ASP C O 1
ATOM 6283 N N . ILE C 1 205 ? -15.045 77.820 40.081 1.00 57.81 205 ILE C N 1
ATOM 6284 C CA . ILE C 1 205 ? -14.677 76.452 40.540 1.00 57.43 205 ILE C CA 1
ATOM 6285 C C . ILE C 1 205 ? -15.867 75.527 40.277 1.00 56.83 205 ILE C C 1
ATOM 6286 O O . ILE C 1 205 ? -16.981 75.857 40.757 1.00 56.06 205 ILE C O 1
ATOM 6291 N N . VAL C 1 206 ? -15.642 74.461 39.502 1.00 55.77 206 VAL C N 1
ATOM 6292 C CA . VAL C 1 206 ? -16.568 73.299 39.400 1.00 55.83 206 VAL C CA 1
ATOM 6293 C C . VAL C 1 206 ? -15.991 72.168 40.242 1.00 55.19 206 VAL C C 1
ATOM 6294 O O . VAL C 1 206 ? -14.915 71.648 39.881 1.00 49.73 206 VAL C O 1
ATOM 6298 N N . MET C 1 207 ? -16.712 71.779 41.290 1.00 57.91 207 MET C N 1
ATOM 6299 C CA . MET C 1 207 ? -16.387 70.569 42.074 1.00 57.59 207 MET C CA 1
ATOM 6300 C C . MET C 1 207 ? -17.369 69.458 41.701 1.00 55.66 207 MET C C 1
ATOM 6301 O O . MET C 1 207 ? -18.584 69.588 41.990 1.00 55.34 207 MET C O 1
ATOM 6306 N N . LEU C 1 208 ? -16.849 68.381 41.108 1.00 53.17 208 LEU C N 1
ATOM 6307 C CA . LEU C 1 208 ? -17.630 67.165 40.767 1.00 50.24 208 LEU C CA 1
ATOM 6308 C C . LEU C 1 208 ? -17.584 66.185 41.943 1.00 48.23 208 LEU C C 1
ATOM 6309 O O . LEU C 1 208 ? -16.578 66.167 42.659 1.00 50.88 208 LEU C O 1
ATOM 6314 N N . LEU C 1 209 ? -18.658 65.431 42.153 1.00 47.67 209 LEU C N 1
ATOM 6315 C CA . LEU C 1 209 ? -18.744 64.353 43.176 1.00 46.29 209 LEU C CA 1
ATOM 6316 C C . LEU C 1 209 ? -18.967 63.006 42.493 1.00 44.22 209 LEU C C 1
ATOM 6317 O O . LEU C 1 209 ? -19.650 62.952 41.469 1.00 43.85 209 LEU C O 1
ATOM 6322 N N . ARG C 1 210 ? -18.440 61.946 43.093 1.00 42.41 210 ARG C N 1
ATOM 6323 C CA . ARG C 1 210 ? -18.787 60.551 42.710 1.00 41.91 210 ARG C CA 1
ATOM 6324 C C . ARG C 1 210 ? -20.197 60.250 43.226 1.00 40.68 210 ARG C C 1
ATOM 6325 O O . ARG C 1 210 ? -20.561 60.704 44.336 1.00 39.57 210 ARG C O 1
ATOM 6333 N N . ILE C 1 211 ? -20.950 59.464 42.472 1.00 41.96 211 ILE C N 1
ATOM 6334 C CA . ILE C 1 211 ? -22.256 58.929 42.949 1.00 42.79 211 ILE C CA 1
ATOM 6335 C C . ILE C 1 211 ? -21.991 57.913 44.060 1.00 41.64 211 ILE C C 1
ATOM 6336 O O . ILE C 1 211 ? -21.207 57.016 43.848 1.00 43.22 211 ILE C O 1
ATOM 6341 N N . GLN C 1 212 ? -22.618 58.093 45.222 1.00 41.68 212 GLN C N 1
ATOM 6342 C CA . GLN C 1 212 ? -22.382 57.251 46.427 1.00 40.85 212 GLN C CA 1
ATOM 6343 C C . GLN C 1 212 ? -23.226 55.970 46.337 1.00 39.65 212 GLN C C 1
ATOM 6344 O O . GLN C 1 212 ? -24.057 55.762 47.209 1.00 40.07 212 GLN C O 1
ATOM 6350 N N . HIS C 1 213 ? -23.011 55.146 45.316 1.00 40.47 213 HIS C N 1
ATOM 6351 C CA . HIS C 1 213 ? -23.815 53.912 45.060 1.00 42.80 213 HIS C CA 1
ATOM 6352 C C . HIS C 1 213 ? -23.900 53.057 46.325 1.00 41.49 213 HIS C C 1
ATOM 6353 O O . HIS C 1 213 ? -24.974 52.508 46.575 1.00 40.05 213 HIS C O 1
ATOM 6360 N N . GLU C 1 214 ? -22.806 52.943 47.073 1.00 39.33 214 GLU C N 1
ATOM 6361 C CA . GLU C 1 214 ? -22.731 52.074 48.267 1.00 39.21 214 GLU C CA 1
ATOM 6362 C C . GLU C 1 214 ? -23.577 52.675 49.410 1.00 39.97 214 GLU C C 1
ATOM 6363 O O . GLU C 1 214 ? -23.830 51.947 50.353 1.00 40.51 214 GLU C O 1
ATOM 6369 N N . ARG C 1 215 ? -24.040 53.935 49.336 1.00 40.31 215 ARG C N 1
ATOM 6370 C CA . ARG C 1 215 ? -24.883 54.574 50.397 1.00 38.85 215 ARG C CA 1
ATOM 6371 C C . ARG C 1 215 ? -26.355 54.597 49.964 1.00 40.63 215 ARG C C 1
ATOM 6372 O O . ARG C 1 215 ? -27.219 55.103 50.720 1.00 41.32 215 ARG C O 1
ATOM 6380 N N . HIS C 1 216 ? -26.666 54.089 48.771 1.00 39.63 216 HIS C N 1
ATOM 6381 C CA . HIS C 1 216 ? -28.031 54.176 48.188 1.00 40.66 216 HIS C CA 1
ATOM 6382 C C . HIS C 1 216 ? -28.897 52.974 48.589 1.00 40.88 216 HIS C C 1
ATOM 6383 O O . HIS C 1 216 ? -28.363 51.976 49.095 1.00 37.94 216 HIS C O 1
ATOM 6390 N N . GLY C 1 217 ? -30.197 53.103 48.389 1.00 40.64 217 GLY C N 1
ATOM 6391 C CA . GLY C 1 217 ? -31.172 52.016 48.540 1.00 44.01 217 GLY C CA 1
ATOM 6392 C C . GLY C 1 217 ? -31.465 51.347 47.210 1.00 45.63 217 GLY C C 1
ATOM 6393 O O . GLY C 1 217 ? -30.978 51.826 46.168 1.00 46.55 217 GLY C O 1
ATOM 6394 N N . LEU C 1 218 ? -32.241 50.268 47.261 1.00 46.62 218 LEU C N 1
ATOM 6395 C CA . LEU C 1 218 ? -32.574 49.401 46.109 1.00 48.13 218 LEU C CA 1
ATOM 6396 C C . LEU C 1 218 ? -33.150 50.216 44.936 1.00 47.83 218 LEU C C 1
ATOM 6397 O O . LEU C 1 218 ? -32.666 50.030 43.801 1.00 47.82 218 LEU C O 1
ATOM 6402 N N . ALA C 1 219 ? -34.200 51.011 45.162 1.00 48.67 219 ALA C N 1
ATOM 6403 C CA . ALA C 1 219 ? -34.944 51.700 44.072 1.00 50.14 219 ALA C CA 1
ATOM 6404 C C . ALA C 1 219 ? -33.974 52.597 43.288 1.00 50.26 219 ALA C C 1
ATOM 6405 O O . ALA C 1 219 ? -34.027 52.544 42.055 1.00 49.97 219 ALA C O 1
ATOM 6407 N N . GLU C 1 220 ? -33.084 53.336 43.962 1.00 50.76 220 GLU C N 1
ATOM 6408 C CA . GLU C 1 220 ? -32.117 54.247 43.278 1.00 53.85 220 GLU C CA 1
ATOM 6409 C C . GLU C 1 220 ? -31.173 53.424 42.390 1.00 53.33 220 GLU C C 1
ATOM 6410 O O . GLU C 1 220 ? -30.976 53.783 41.225 1.00 53.60 220 GLU C O 1
ATOM 6416 N N . GLU C 1 221 ? -30.619 52.351 42.944 1.00 56.11 221 GLU C N 1
ATOM 6417 C CA . GLU C 1 221 ? -29.604 51.501 42.271 1.00 57.75 221 GLU C CA 1
ATOM 6418 C C . GLU C 1 221 ? -30.227 50.741 41.094 1.00 59.29 221 GLU C C 1
ATOM 6419 O O . GLU C 1 221 ? -29.551 50.659 40.057 1.00 61.64 221 GLU C O 1
ATOM 6425 N N . THR C 1 222 ? -31.488 50.309 41.175 1.00 59.71 222 THR C N 1
ATOM 6426 C CA . THR C 1 222 ? -32.137 49.535 40.077 1.00 60.13 222 THR C CA 1
ATOM 6427 C C . THR C 1 222 ? -32.485 50.452 38.893 1.00 60.99 222 THR C C 1
ATOM 6428 O O . THR C 1 222 ? -32.506 49.944 37.767 1.00 63.78 222 THR C O 1
ATOM 6432 N N . ARG C 1 223 ? -32.720 51.749 39.106 1.00 60.01 223 ARG C N 1
ATOM 6433 C CA . ARG C 1 223 ? -33.130 52.683 38.017 1.00 60.56 223 ARG C CA 1
ATOM 6434 C C . ARG C 1 223 ? -31.936 53.527 37.534 1.00 58.58 223 ARG C C 1
ATOM 6435 O O . ARG C 1 223 ? -32.117 54.304 36.621 1.00 58.90 223 ARG C O 1
ATOM 6443 N N . PHE C 1 224 ? -30.738 53.400 38.103 1.00 58.89 224 PHE C N 1
ATOM 6444 C CA . PHE C 1 224 ? -29.572 54.224 37.673 1.00 57.04 224 PHE C CA 1
ATOM 6445 C C . PHE C 1 224 ? -29.262 53.997 36.179 1.00 56.60 224 PHE C C 1
ATOM 6446 O O . PHE C 1 224 ? -29.135 52.836 35.763 1.00 57.94 224 PHE C O 1
ATOM 6454 N N . ALA C 1 225 ? -29.116 55.075 35.401 1.00 57.33 225 ALA C N 1
ATOM 6455 C CA . ALA C 1 225 ? -28.651 55.072 33.989 1.00 57.37 225 ALA C CA 1
ATOM 6456 C C . ALA C 1 225 ? -27.462 56.034 33.841 1.00 56.57 225 ALA C C 1
ATOM 6457 O O . ALA C 1 225 ? -27.683 57.243 33.872 1.00 55.00 225 ALA C O 1
ATOM 6459 N N . ALA C 1 226 ? -26.250 55.497 33.693 1.00 56.98 226 ALA C N 1
ATOM 6460 C CA . ALA C 1 226 ? -24.971 56.252 33.674 1.00 56.48 226 ALA C CA 1
ATOM 6461 C C . ALA C 1 226 ? -24.977 57.278 32.533 1.00 58.51 226 ALA C C 1
ATOM 6462 O O . ALA C 1 226 ? -24.627 58.444 32.777 1.00 57.96 226 ALA C O 1
ATOM 6464 N N . ASP C 1 227 ? -25.334 56.841 31.327 1.00 61.22 227 ASP C N 1
ATOM 6465 C CA . ASP C 1 227 ? -25.471 57.659 30.091 1.00 64.61 227 ASP C CA 1
ATOM 6466 C C . ASP C 1 227 ? -26.296 58.924 30.376 1.00 63.63 227 ASP C C 1
ATOM 6467 O O . ASP C 1 227 ? -25.829 60.054 30.088 1.00 60.29 227 ASP C O 1
ATOM 6472 N N . ASP C 1 228 ? -27.496 58.734 30.921 1.00 64.51 228 ASP C N 1
ATOM 6473 C CA . ASP C 1 228 ? -28.475 59.828 31.179 1.00 65.80 228 ASP C CA 1
ATOM 6474 C C . ASP C 1 228 ? -27.921 60.766 32.267 1.00 62.41 228 ASP C C 1
ATOM 6475 O O . ASP C 1 228 ? -28.061 62.004 32.135 1.00 57.46 228 ASP C O 1
ATOM 6480 N N . TYR C 1 229 ? -27.278 60.216 33.301 1.00 58.99 229 TYR C N 1
ATOM 6481 C CA . TYR C 1 229 ? -26.642 61.017 34.376 1.00 55.80 229 TYR C CA 1
ATOM 6482 C C . TYR C 1 229 ? -25.567 61.919 33.753 1.00 54.63 229 TYR C C 1
ATOM 6483 O O . TYR C 1 229 ? -25.533 63.112 34.063 1.00 53.13 229 TYR C O 1
ATOM 6492 N N . HIS C 1 230 ? -24.723 61.374 32.883 1.00 54.57 230 HIS C N 1
ATOM 6493 C CA . HIS C 1 230 ? -23.588 62.113 32.269 1.00 54.42 230 HIS C CA 1
ATOM 6494 C C . HIS C 1 230 ? -24.143 63.290 31.475 1.00 56.88 230 HIS C C 1
ATOM 6495 O O . HIS C 1 230 ? -23.651 64.398 31.690 1.00 55.37 230 HIS C O 1
ATOM 6502 N N . GLN C 1 231 ? -25.163 63.053 30.639 1.00 58.87 231 GLN C N 1
ATOM 6503 C CA . GLN C 1 231 ? -25.786 64.091 29.784 1.00 60.97 231 GLN C CA 1
ATOM 6504 C C . GLN C 1 231 ? -26.265 65.242 30.676 1.00 59.47 231 GLN C C 1
ATOM 6505 O O . GLN C 1 231 ? -26.023 66.390 30.318 1.00 57.98 231 GLN C O 1
ATOM 6511 N N . LYS C 1 232 ? -26.898 64.948 31.812 1.00 59.85 232 LYS C N 1
ATOM 6512 C CA . LYS C 1 232 ? -27.574 65.987 32.638 1.00 60.80 232 LYS C CA 1
ATOM 6513 C C . LYS C 1 232 ? -26.636 66.602 33.672 1.00 57.37 232 LYS C C 1
ATOM 6514 O O . LYS C 1 232 ? -26.799 67.765 33.927 1.00 55.86 232 LYS C O 1
ATOM 6520 N N . HIS C 1 233 ? -25.737 65.834 34.287 1.00 56.97 233 HIS C N 1
ATOM 6521 C CA . HIS C 1 233 ? -25.051 66.235 35.548 1.00 55.82 233 HIS C CA 1
ATOM 6522 C C . HIS C 1 233 ? -23.526 66.136 35.433 1.00 53.83 233 HIS C C 1
ATOM 6523 O O . HIS C 1 233 ? -22.875 66.575 36.382 1.00 55.34 233 HIS C O 1
ATOM 6530 N N . GLY C 1 234 ? -22.985 65.668 34.300 1.00 53.83 234 GLY C N 1
ATOM 6531 C CA . GLY C 1 234 ? -21.544 65.381 34.144 1.00 51.98 234 GLY C CA 1
ATOM 6532 C C . GLY C 1 234 ? -20.786 66.514 33.470 1.00 52.93 234 GLY C C 1
ATOM 6533 O O . GLY C 1 234 ? -21.411 67.282 32.706 1.00 51.42 234 GLY C O 1
ATOM 6534 N N . LEU C 1 235 ? -19.489 66.657 33.759 1.00 52.28 235 LEU C N 1
ATOM 6535 C CA . LEU C 1 235 ? -18.601 67.578 33.003 1.00 53.95 235 LEU C CA 1
ATOM 6536 C C . LEU C 1 235 ? -18.129 66.881 31.717 1.00 54.39 235 LEU C C 1
ATOM 6537 O O . LEU C 1 235 ? -17.280 65.952 31.790 1.00 53.67 235 LEU C O 1
ATOM 6542 N N . ASN C 1 236 ? -18.687 67.309 30.585 1.00 54.83 236 ASN C N 1
ATOM 6543 C CA . ASN C 1 236 ? -18.323 66.837 29.229 1.00 55.85 236 ASN C CA 1
ATOM 6544 C C . ASN C 1 236 ? -17.503 67.931 28.527 1.00 57.99 236 ASN C C 1
ATOM 6545 O O . ASN C 1 236 ? -17.219 68.984 29.154 1.00 57.03 236 ASN C O 1
ATOM 6550 N N . GLU C 1 237 ? -17.119 67.665 27.278 1.00 62.60 237 GLU C N 1
ATOM 6551 C CA . GLU C 1 237 ? -16.293 68.538 26.404 1.00 65.16 237 GLU C CA 1
ATOM 6552 C C . GLU C 1 237 ? -16.935 69.928 26.303 1.00 65.58 237 GLU C C 1
ATOM 6553 O O . GLU C 1 237 ? -16.227 70.949 26.470 1.00 62.83 237 GLU C O 1
ATOM 6559 N N . VAL C 1 238 ? -18.232 69.961 25.997 1.00 66.25 238 VAL C N 1
ATOM 6560 C CA . VAL C 1 238 ? -18.992 71.222 25.741 1.00 66.76 238 VAL C CA 1
ATOM 6561 C C . VAL C 1 238 ? -18.954 72.097 27.006 1.00 64.79 238 VAL C C 1
ATOM 6562 O O . VAL C 1 238 ? -18.653 73.299 26.899 1.00 65.39 238 VAL C O 1
ATOM 6566 N N . ARG C 1 239 ? -19.224 71.511 28.175 1.00 63.31 239 ARG C N 1
ATOM 6567 C CA . ARG C 1 239 ? -19.237 72.244 29.467 1.00 61.18 239 ARG C CA 1
ATOM 6568 C C . ARG C 1 239 ? -17.816 72.712 29.811 1.00 60.42 239 ARG C C 1
ATOM 6569 O O . ARG C 1 239 ? -17.661 73.864 30.257 1.00 58.68 239 ARG C O 1
ATOM 6577 N N . TYR C 1 240 ? -16.817 71.842 29.632 1.00 59.37 240 TYR C N 1
ATOM 6578 C CA . TYR C 1 240 ? -15.397 72.164 29.919 1.00 58.14 240 TYR C CA 1
ATOM 6579 C C . TYR C 1 240 ? -14.970 73.368 29.068 1.00 59.52 240 TYR C C 1
ATOM 6580 O O . TYR C 1 240 ? -14.329 74.282 29.609 1.00 59.60 240 TYR C O 1
ATOM 6589 N N . ASN C 1 241 ? -15.350 73.395 27.788 1.00 61.37 241 ASN C N 1
ATOM 6590 C CA . ASN C 1 241 ? -14.919 74.460 26.840 1.00 62.62 241 ASN C CA 1
ATOM 6591 C C . ASN C 1 241 ? -15.574 75.798 27.187 1.00 64.24 241 ASN C C 1
ATOM 6592 O O . ASN C 1 241 ? -15.075 76.813 26.708 1.00 65.60 241 ASN C O 1
ATOM 6597 N N . LYS C 1 242 ? -16.614 75.808 28.018 1.00 65.14 242 LYS C N 1
ATOM 6598 C CA . LYS C 1 242 ? -17.303 77.059 28.403 1.00 66.75 242 LYS C CA 1
ATOM 6599 C C . LYS C 1 242 ? -16.679 77.647 29.670 1.00 64.11 242 LYS C C 1
ATOM 6600 O O . LYS C 1 242 ? -17.079 78.753 30.034 1.00 63.59 242 LYS C O 1
ATOM 6606 N N . LEU C 1 243 ? -15.760 76.944 30.328 1.00 60.78 243 LEU C N 1
ATOM 6607 C CA . LEU C 1 243 ? -15.137 77.448 31.579 1.00 60.92 243 LEU C CA 1
ATOM 6608 C C . LEU C 1 243 ? -14.315 78.694 31.259 1.00 62.00 243 LEU C C 1
ATOM 6609 O O . LEU C 1 243 ? -13.638 78.704 30.208 1.00 62.12 243 LEU C O 1
ATOM 6614 N N . GLN C 1 244 ? -14.355 79.684 32.151 1.00 62.28 244 GLN C N 1
ATOM 6615 C CA . GLN C 1 244 ? -13.473 80.876 32.087 1.00 63.51 244 GLN C CA 1
ATOM 6616 C C . GLN C 1 244 ? -12.011 80.419 32.076 1.00 63.06 244 GLN C C 1
ATOM 6617 O O . GLN C 1 244 ? -11.711 79.318 32.600 1.00 59.99 244 GLN C O 1
ATOM 6623 N N . GLU C 1 245 ? -11.130 81.238 31.509 1.00 64.47 245 GLU C N 1
ATOM 6624 C CA . GLU C 1 245 ? -9.677 80.951 31.420 1.00 66.08 245 GLU C CA 1
ATOM 6625 C C . GLU C 1 245 ? -9.116 80.575 32.803 1.00 62.47 245 GLU C C 1
ATOM 6626 O O . GLU C 1 245 ? -8.300 79.659 32.851 1.00 60.09 245 GLU C O 1
ATOM 6632 N N . HIS C 1 246 ? -9.565 81.227 33.884 1.00 62.10 246 HIS C N 1
ATOM 6633 C CA . HIS C 1 246 ? -8.987 81.115 35.253 1.00 60.49 246 HIS C CA 1
ATOM 6634 C C . HIS C 1 246 ? -9.655 79.988 36.056 1.00 59.05 246 HIS C C 1
ATOM 6635 O O . HIS C 1 246 ? -9.176 79.680 37.176 1.00 58.58 246 HIS C O 1
ATOM 6642 N N . ALA C 1 247 ? -10.732 79.392 35.547 1.00 57.86 247 ALA C N 1
ATOM 6643 C CA . ALA C 1 247 ? -11.585 78.450 36.307 1.00 56.43 247 ALA C CA 1
ATOM 6644 C C . ALA C 1 247 ? -10.862 77.115 36.473 1.00 55.09 247 ALA C C 1
ATOM 6645 O O . ALA C 1 247 ? -10.061 76.756 35.604 1.00 55.85 247 ALA C O 1
ATOM 6647 N N . ILE C 1 248 ? -11.162 76.390 37.550 1.00 54.70 248 ILE C N 1
ATOM 6648 C CA . ILE C 1 248 ? -10.553 75.059 37.821 1.00 53.57 248 ILE C CA 1
ATOM 6649 C C . ILE C 1 248 ? -11.650 74.030 38.062 1.00 53.60 248 ILE C C 1
ATOM 6650 O O . ILE C 1 248 ? -12.813 74.407 38.455 1.00 53.55 248 ILE C O 1
ATOM 6655 N N . VAL C 1 249 ? -11.260 72.770 37.854 1.00 53.13 249 VAL C N 1
ATOM 6656 C CA . VAL C 1 249 ? -12.117 71.576 38.058 1.00 50.59 249 VAL C CA 1
ATOM 6657 C C . VAL C 1 249 ? -11.537 70.769 39.215 1.00 48.96 249 VAL C C 1
ATOM 6658 O O . VAL C 1 249 ? -10.323 70.508 39.214 1.00 49.27 249 VAL C O 1
ATOM 6662 N N . MET C 1 250 ? -12.384 70.394 40.167 1.00 47.62 250 MET C N 1
ATOM 6663 C CA . MET C 1 250 ? -11.995 69.642 41.377 1.00 48.48 250 MET C CA 1
ATOM 6664 C C . MET C 1 250 ? -12.913 68.422 41.530 1.00 48.09 250 MET C C 1
ATOM 6665 O O . MET C 1 250 ? -14.004 68.395 40.921 1.00 48.92 250 MET C O 1
ATOM 6670 N N . HIS C 1 251 ? -12.443 67.420 42.266 1.00 47.24 251 HIS C N 1
ATOM 6671 C CA . HIS C 1 251 ? -13.124 66.123 42.509 1.00 46.09 251 HIS C CA 1
ATOM 6672 C C . HIS C 1 251 ? -12.373 65.455 43.658 1.00 44.91 251 HIS C C 1
ATOM 6673 O O . HIS C 1 251 ? -11.160 65.306 43.586 1.00 42.47 251 HIS C O 1
ATOM 6680 N N . PRO C 1 252 ? -13.043 65.067 44.770 1.00 44.87 252 PRO C N 1
ATOM 6681 C CA . PRO C 1 252 ? -12.348 64.471 45.917 1.00 43.23 252 PRO C CA 1
ATOM 6682 C C . PRO C 1 252 ? -11.800 63.058 45.628 1.00 42.85 252 PRO C C 1
ATOM 6683 O O . PRO C 1 252 ? -10.984 62.551 46.388 1.00 40.89 252 PRO C O 1
ATOM 6687 N N . ALA C 1 253 ? -12.270 62.445 44.543 1.00 42.97 253 ALA C N 1
ATOM 6688 C CA . ALA C 1 253 ? -11.826 61.118 44.055 1.00 42.70 253 ALA C CA 1
ATOM 6689 C C . ALA C 1 253 ? -12.391 60.008 44.952 1.00 40.71 253 ALA C C 1
ATOM 6690 O O . ALA C 1 253 ? -12.930 60.269 46.019 1.00 41.93 253 ALA C O 1
ATOM 6692 N N . PRO C 1 254 ? -12.409 58.734 44.503 1.00 39.07 254 PRO C N 1
ATOM 6693 C CA . PRO C 1 254 ? -12.007 58.377 43.143 1.00 38.75 254 PRO C CA 1
ATOM 6694 C C . PRO C 1 254 ? -13.026 58.849 42.088 1.00 39.09 254 PRO C C 1
ATOM 6695 O O . PRO C 1 254 ? -14.190 59.037 42.383 1.00 37.85 254 PRO C O 1
ATOM 6699 N N . VAL C 1 255 ? -12.575 58.969 40.852 1.00 40.78 255 VAL C N 1
ATOM 6700 C CA . VAL C 1 255 ? -13.430 59.337 39.693 1.00 43.05 255 VAL C CA 1
ATOM 6701 C C . VAL C 1 255 ? -14.018 58.060 39.079 1.00 42.38 255 VAL C C 1
ATOM 6702 O O . VAL C 1 255 ? -13.334 57.023 39.055 1.00 40.50 255 VAL C O 1
ATOM 6706 N N . ASN C 1 256 ? -15.283 58.123 38.656 1.00 42.70 256 ASN C N 1
ATOM 6707 C CA . ASN C 1 256 ? -15.909 57.143 37.744 1.00 41.58 256 ASN C CA 1
ATOM 6708 C C . ASN C 1 256 ? -15.902 57.794 36.350 1.00 42.98 256 ASN C C 1
ATOM 6709 O O . ASN C 1 256 ? -16.802 58.595 36.039 1.00 46.10 256 ASN C O 1
ATOM 6714 N N . ARG C 1 257 ? -14.860 57.534 35.573 1.00 43.39 257 ARG C N 1
ATOM 6715 C CA . ARG C 1 257 ? -14.613 58.124 34.240 1.00 45.66 257 ARG C CA 1
ATOM 6716 C C . ARG C 1 257 ? -15.808 57.826 33.327 1.00 46.46 257 ARG C C 1
ATOM 6717 O O . ARG C 1 257 ? -16.227 56.660 33.280 1.00 47.67 257 ARG C O 1
ATOM 6725 N N . GLY C 1 258 ? -16.324 58.847 32.641 1.00 45.29 258 GLY C N 1
ATOM 6726 C CA . GLY C 1 258 ? -17.507 58.755 31.762 1.00 45.66 258 GLY C CA 1
ATOM 6727 C C . GLY C 1 258 ? -18.824 58.978 32.511 1.00 46.08 258 GLY C C 1
ATOM 6728 O O . GLY C 1 258 ? -19.865 59.022 31.864 1.00 45.38 258 GLY C O 1
ATOM 6729 N N . VAL C 1 259 ? -18.813 59.107 33.839 1.00 46.75 259 VAL C N 1
ATOM 6730 C CA . VAL C 1 259 ? -20.069 59.346 34.611 1.00 47.45 259 VAL C CA 1
ATOM 6731 C C . VAL C 1 259 ? -20.099 60.828 35.002 1.00 46.78 259 VAL C C 1
ATOM 6732 O O . VAL C 1 259 ? -20.652 61.610 34.220 1.00 49.58 259 VAL C O 1
ATOM 6736 N N . GLU C 1 260 ? -19.493 61.234 36.118 1.00 46.24 260 GLU C N 1
ATOM 6737 C CA . GLU C 1 260 ? -19.509 62.665 36.554 1.00 45.59 260 GLU C CA 1
ATOM 6738 C C . GLU C 1 260 ? -18.502 63.490 35.737 1.00 46.34 260 GLU C C 1
ATOM 6739 O O . GLU C 1 260 ? -18.620 64.725 35.757 1.00 47.00 260 GLU C O 1
ATOM 6745 N N . ILE C 1 261 ? -17.550 62.854 35.053 1.00 46.24 261 ILE C N 1
ATOM 6746 C CA . ILE C 1 261 ? -16.501 63.572 34.275 1.00 47.97 261 ILE C CA 1
ATOM 6747 C C . ILE C 1 261 ? -16.072 62.726 33.071 1.00 49.24 261 ILE C C 1
ATOM 6748 O O . ILE C 1 261 ? -15.806 61.532 33.243 1.00 49.77 261 ILE C O 1
ATOM 6753 N N . GLN C 1 262 ? -16.039 63.344 31.887 1.00 51.24 262 GLN C N 1
ATOM 6754 C CA . GLN C 1 262 ? -15.446 62.734 30.668 1.00 52.64 262 GLN C CA 1
ATOM 6755 C C . GLN C 1 262 ? -13.996 62.338 30.979 1.00 49.85 262 GLN C C 1
ATOM 6756 O O . GLN C 1 262 ? -13.287 63.128 31.634 1.00 49.58 262 GLN C O 1
ATOM 6762 N N . SER C 1 263 ? -13.597 61.148 30.557 1.00 48.70 263 SER C N 1
ATOM 6763 C CA . SER C 1 263 ? -12.301 60.511 30.906 1.00 49.55 263 SER C CA 1
ATOM 6764 C C . SER C 1 263 ? -11.113 61.453 30.637 1.00 50.32 263 SER C C 1
ATOM 6765 O O . SER C 1 263 ? -10.305 61.675 31.553 1.00 49.09 263 SER C O 1
ATOM 6768 N N . ASP C 1 264 ? -11.021 62.010 29.440 1.00 50.16 264 ASP C N 1
ATOM 6769 C CA . ASP C 1 264 ? -9.836 62.798 29.010 1.00 52.79 264 ASP C CA 1
ATOM 6770 C C . ASP C 1 264 ? -9.808 64.194 29.672 1.00 51.01 264 ASP C C 1
ATOM 6771 O O . ASP C 1 264 ? -8.850 64.905 29.410 1.00 53.59 264 ASP C O 1
ATOM 6776 N N . LEU C 1 265 ? -10.770 64.569 30.521 1.00 49.26 265 LEU C N 1
ATOM 6777 C CA . LEU C 1 265 ? -10.762 65.870 31.256 1.00 48.11 265 LEU C CA 1
ATOM 6778 C C . LEU C 1 265 ? -10.112 65.721 32.643 1.00 47.70 265 LEU C C 1
ATOM 6779 O O . LEU C 1 265 ? -9.834 66.764 33.300 1.00 47.62 265 LEU C O 1
ATOM 6784 N N . VAL C 1 266 ? -9.907 64.491 33.115 1.00 44.65 266 VAL C N 1
ATOM 6785 C CA . VAL C 1 266 ? -9.375 64.265 34.487 1.00 44.96 266 VAL C CA 1
ATOM 6786 C C . VAL C 1 266 ? -8.006 64.941 34.615 1.00 45.68 266 VAL C C 1
ATOM 6787 O O . VAL C 1 266 ? -7.744 65.531 35.682 1.00 48.98 266 VAL C O 1
ATOM 6791 N N . GLU C 1 267 ? -7.186 64.918 33.569 1.00 45.38 267 GLU C N 1
ATOM 6792 C CA . GLU C 1 267 ? -5.815 65.498 33.583 1.00 46.69 267 GLU C CA 1
ATOM 6793 C C . GLU C 1 267 ? -5.717 66.623 32.546 1.00 47.05 267 GLU C C 1
ATOM 6794 O O . GLU C 1 267 ? -4.616 66.927 32.145 1.00 46.18 267 GLU C O 1
ATOM 6800 N N . ALA C 1 268 ? -6.832 67.242 32.154 1.00 49.17 268 ALA C N 1
ATOM 6801 C CA . ALA C 1 268 ? -6.868 68.479 31.333 1.00 51.27 268 ALA C CA 1
ATOM 6802 C C . ALA C 1 268 ? -6.225 69.646 32.104 1.00 51.95 268 ALA C C 1
ATOM 6803 O O . ALA C 1 268 ? -6.120 69.546 33.343 1.00 50.62 268 ALA C O 1
ATOM 6805 N N . SER C 1 269 ? -5.857 70.727 31.413 1.00 53.87 269 SER C N 1
ATOM 6806 C CA . SER C 1 269 ? -5.086 71.866 31.984 1.00 55.13 269 SER C CA 1
ATOM 6807 C C . SER C 1 269 ? -5.801 72.475 33.199 1.00 53.06 269 SER C C 1
ATOM 6808 O O . SER C 1 269 ? -5.103 72.863 34.139 1.00 51.85 269 SER C O 1
ATOM 6811 N N . LYS C 1 270 ? -7.132 72.566 33.193 1.00 52.11 270 LYS C N 1
ATOM 6812 C CA . LYS C 1 270 ? -7.892 73.245 34.279 1.00 51.91 270 LYS C CA 1
ATOM 6813 C C . LYS C 1 270 ? -8.213 72.279 35.436 1.00 49.51 270 LYS C C 1
ATOM 6814 O O . LYS C 1 270 ? -8.753 72.755 36.460 1.00 48.82 270 LYS C O 1
ATOM 6820 N N . SER C 1 271 ? -7.892 70.990 35.308 1.00 48.11 271 SER C N 1
ATOM 6821 C CA . SER C 1 271 ? -8.148 69.992 36.386 1.00 47.58 271 SER C CA 1
ATOM 6822 C C . SER C 1 271 ? -7.122 70.172 37.515 1.00 46.66 271 SER C C 1
ATOM 6823 O O . SER C 1 271 ? -5.916 70.340 37.222 1.00 45.54 271 SER C O 1
ATOM 6826 N N . ARG C 1 272 ? -7.579 70.121 38.768 1.00 46.05 272 ARG C N 1
ATOM 6827 C CA . ARG C 1 272 ? -6.699 70.111 39.967 1.00 45.04 272 ARG C CA 1
ATOM 6828 C C . ARG C 1 272 ? -6.931 68.823 40.762 1.00 44.14 272 ARG C C 1
ATOM 6829 O O . ARG C 1 272 ? -6.483 68.757 41.916 1.00 45.89 272 ARG C O 1
ATOM 6837 N N . ILE C 1 273 ? -7.487 67.789 40.126 1.00 43.56 273 ILE C N 1
ATOM 6838 C CA . ILE C 1 273 ? -7.867 66.508 40.794 1.00 42.60 273 ILE C CA 1
ATOM 6839 C C . ILE C 1 273 ? -6.619 65.835 41.405 1.00 42.32 273 ILE C C 1
ATOM 6840 O O . ILE C 1 273 ? -6.696 65.455 42.598 1.00 41.12 273 ILE C O 1
ATOM 6845 N N . PHE C 1 274 ? -5.523 65.695 40.652 1.00 41.62 274 PHE C N 1
ATOM 6846 C CA . PHE C 1 274 ? -4.282 65.058 41.166 1.00 43.39 274 PHE C CA 1
ATOM 6847 C C . PHE C 1 274 ? -3.529 66.058 42.050 1.00 43.96 274 PHE C C 1
ATOM 6848 O O . PHE C 1 274 ? -2.902 65.636 43.035 1.00 42.66 274 PHE C O 1
ATOM 6856 N N . LYS C 1 275 ? -3.643 67.353 41.773 1.00 45.61 275 LYS C N 1
ATOM 6857 C CA . LYS C 1 275 ? -3.086 68.394 42.673 1.00 46.75 275 LYS C CA 1
ATOM 6858 C C . LYS C 1 275 ? -3.708 68.272 44.075 1.00 45.95 275 LYS C C 1
ATOM 6859 O O . LYS C 1 275 ? -2.945 68.365 45.069 1.00 47.56 275 LYS C O 1
ATOM 6865 N N . GLN C 1 276 ? -5.027 68.082 44.166 1.00 44.36 276 GLN C N 1
ATOM 6866 C CA . GLN C 1 276 ? -5.760 67.923 45.457 1.00 45.01 276 GLN C CA 1
ATOM 6867 C C . GLN C 1 276 ? -5.112 66.788 46.255 1.00 44.99 276 GLN C C 1
ATOM 6868 O O . GLN C 1 276 ? -4.946 66.940 47.484 1.00 47.29 276 GLN C O 1
ATOM 6874 N N . MET C 1 277 ? -4.782 65.676 45.597 1.00 43.79 277 MET C N 1
ATOM 6875 C CA . MET C 1 277 ? -4.255 64.470 46.289 1.00 43.13 277 MET C CA 1
ATOM 6876 C C . MET C 1 277 ? -2.870 64.783 46.866 1.00 43.04 277 MET C C 1
ATOM 6877 O O . MET C 1 277 ? -2.606 64.388 48.017 1.00 44.49 277 MET C O 1
ATOM 6882 N N . GLU C 1 278 ? -2.031 65.502 46.120 1.00 44.73 278 GLU C N 1
ATOM 6883 C CA . GLU C 1 278 ? -0.710 65.974 46.616 1.00 45.58 278 GLU C CA 1
ATOM 6884 C C . GLU C 1 278 ? -0.903 66.885 47.837 1.00 44.23 278 GLU C C 1
ATOM 6885 O O . GLU C 1 278 ? -0.246 66.655 48.870 1.00 45.55 278 GLU C O 1
ATOM 6891 N N . ASN C 1 279 ? -1.767 67.891 47.718 1.00 42.82 279 ASN C N 1
ATOM 6892 C CA . ASN C 1 279 ? -2.035 68.899 48.777 1.00 43.68 279 ASN C CA 1
ATOM 6893 C C . ASN C 1 279 ? -2.538 68.205 50.051 1.00 43.30 279 ASN C C 1
ATOM 6894 O O . ASN C 1 279 ? -2.223 68.701 51.149 1.00 44.73 279 ASN C O 1
ATOM 6899 N N . GLY C 1 280 ? -3.295 67.111 49.920 1.00 41.84 280 GLY C N 1
ATOM 6900 C CA . GLY C 1 280 ? -3.876 66.384 51.063 1.00 41.38 280 GLY C CA 1
ATOM 6901 C C . GLY C 1 280 ? -2.806 65.903 52.023 1.00 41.38 280 GLY C C 1
ATOM 6902 O O . GLY C 1 280 ? -3.061 65.889 53.227 1.00 44.52 280 GLY C O 1
ATOM 6903 N N . VAL C 1 281 ? -1.643 65.502 51.516 1.00 42.07 281 VAL C N 1
ATOM 6904 C CA . VAL C 1 281 ? -0.502 65.053 52.364 1.00 41.95 281 VAL C CA 1
ATOM 6905 C C . VAL C 1 281 ? -0.087 66.212 53.283 1.00 42.66 281 VAL C C 1
ATOM 6906 O O . VAL C 1 281 ? 0.034 65.986 54.501 1.00 42.85 281 VAL C O 1
ATOM 6910 N N . TYR C 1 282 ? 0.088 67.412 52.724 1.00 43.73 282 TYR C N 1
ATOM 6911 C CA . TYR C 1 282 ? 0.606 68.592 53.467 1.00 45.75 282 TYR C CA 1
ATOM 6912 C C . TYR C 1 282 ? -0.462 69.084 54.440 1.00 45.33 282 TYR C C 1
ATOM 6913 O O . TYR C 1 282 ? -0.126 69.435 55.568 1.00 46.49 282 TYR C O 1
ATOM 6922 N N . LEU C 1 283 ? -1.721 69.100 54.022 1.00 45.43 283 LEU C N 1
ATOM 6923 C CA . LEU C 1 283 ? -2.836 69.505 54.912 1.00 45.64 283 LEU C CA 1
ATOM 6924 C C . LEU C 1 283 ? -2.910 68.524 56.092 1.00 44.49 283 LEU C C 1
ATOM 6925 O O . LEU C 1 283 ? -3.032 68.973 57.232 1.00 45.38 283 LEU C O 1
ATOM 6930 N N . ARG C 1 284 ? -2.787 67.230 55.843 1.00 43.16 284 ARG C N 1
ATOM 6931 C CA . ARG C 1 284 ? -2.890 66.224 56.928 1.00 43.76 284 ARG C CA 1
ATOM 6932 C C . ARG C 1 284 ? -1.657 66.330 57.837 1.00 45.43 284 ARG C C 1
ATOM 6933 O O . ARG C 1 284 ? -1.810 66.089 59.058 1.00 47.42 284 ARG C O 1
ATOM 6941 N N . MET C 1 285 ? -0.491 66.719 57.313 1.00 47.31 285 MET C N 1
ATOM 6942 C CA . MET C 1 285 ? 0.682 67.049 58.169 1.00 50.37 285 MET C CA 1
ATOM 6943 C C . MET C 1 285 ? 0.311 68.193 59.126 1.00 49.97 285 MET C C 1
ATOM 6944 O O . MET C 1 285 ? 0.667 68.108 60.320 1.00 52.96 285 MET C O 1
ATOM 6949 N N . ALA C 1 286 ? -0.360 69.229 58.619 1.00 47.50 286 ALA C N 1
ATOM 6950 C CA . ALA C 1 286 ? -0.760 70.430 59.394 1.00 49.55 286 ALA C CA 1
ATOM 6951 C C . ALA C 1 286 ? -1.769 70.023 60.472 1.00 47.88 286 ALA C C 1
ATOM 6952 O O . ALA C 1 286 ? -1.662 70.511 61.580 1.00 48.68 286 ALA C O 1
ATOM 6954 N N . VAL C 1 287 ? -2.706 69.141 60.147 1.00 46.44 287 VAL C N 1
ATOM 6955 C CA . VAL C 1 287 ? -3.732 68.640 61.104 1.00 45.99 287 VAL C CA 1
ATOM 6956 C C . VAL C 1 287 ? -3.025 67.878 62.227 1.00 46.00 287 VAL C C 1
ATOM 6957 O O . VAL C 1 287 ? -3.313 68.153 63.408 1.00 46.88 287 VAL C O 1
ATOM 6961 N N . ILE C 1 288 ? -2.132 66.961 61.870 1.00 45.69 288 ILE C N 1
ATOM 6962 C CA . ILE C 1 288 ? -1.378 66.119 62.846 1.00 45.07 288 ILE C CA 1
ATOM 6963 C C . ILE C 1 288 ? -0.578 67.044 63.773 1.00 45.42 288 ILE C C 1
ATOM 6964 O O . ILE C 1 288 ? -0.602 66.847 64.988 1.00 46.43 288 ILE C O 1
ATOM 6969 N N . ASP C 1 289 ? 0.089 68.032 63.217 1.00 47.09 289 ASP C N 1
ATOM 6970 C CA . ASP C 1 289 ? 0.850 69.042 63.989 1.00 50.12 289 ASP C CA 1
ATOM 6971 C C . ASP C 1 289 ? -0.067 69.723 65.010 1.00 50.74 289 ASP C C 1
ATOM 6972 O O . ASP C 1 289 ? 0.289 69.732 66.203 1.00 48.95 289 ASP C O 1
ATOM 6977 N N . GLU C 1 290 ? -1.193 70.277 64.559 1.00 49.37 290 GLU C N 1
ATOM 6978 C CA . GLU C 1 290 ? -2.206 70.975 65.412 1.00 52.26 290 GLU C CA 1
ATOM 6979 C C . GLU C 1 290 ? -2.662 70.027 66.536 1.00 51.03 290 GLU C C 1
ATOM 6980 O O . GLU C 1 290 ? -2.793 70.497 67.651 1.00 49.87 290 GLU C O 1
ATOM 6986 N N . LEU C 1 291 ? -2.861 68.731 66.253 1.00 47.23 291 LEU C N 1
ATOM 6987 C CA . LEU C 1 291 ? -3.424 67.784 67.246 1.00 49.36 291 LEU C CA 1
ATOM 6988 C C . LEU C 1 291 ? -2.352 67.342 68.245 1.00 49.20 291 LEU C C 1
ATOM 6989 O O . LEU C 1 291 ? -2.726 67.100 69.391 1.00 49.52 291 LEU C O 1
ATOM 6994 N N . LEU C 1 292 ? -1.078 67.242 67.844 1.00 49.68 292 LEU C N 1
ATOM 6995 C CA . LEU C 1 292 ? 0.003 66.660 68.687 1.00 51.34 292 LEU C CA 1
ATOM 6996 C C . LEU C 1 292 ? 0.905 67.756 69.274 1.00 55.94 292 LEU C C 1
ATOM 6997 O O . LEU C 1 292 ? 1.668 67.434 70.194 1.00 56.99 292 LEU C O 1
ATOM 7002 N N . LYS C 1 293 ? 0.867 68.979 68.740 1.00 60.74 293 LYS C N 1
ATOM 7003 C CA . LYS C 1 293 ? 1.556 70.182 69.285 1.00 65.66 293 LYS C CA 1
ATOM 7004 C C . LYS C 1 293 ? 1.360 70.261 70.798 1.00 68.86 293 LYS C C 1
ATOM 7005 O O . LYS C 1 293 ? 2.298 70.542 71.562 1.00 71.19 293 LYS C O 1
#

Sequence (879 aa):
MNHLLSMEHLSTDQIYKLIQKASQFKSGERQLPNFEGKYVANLFFENSTRTKCSFEMAELKLGLKTISFETSTSSVSKGESLYDTCKTLESIGCDLLVIRHPFNNYYEKLANINIPIANAGDGSGQHPTQSLLDLMTIYEEYGYFEGLNVLICGDIKNSRVARSNYHSLKALGANVMFNSPNAWIDDSLEAPYVNIDDVIETVDIVMLLRIQHERHGLAEETRFAADDYHQKHGLNEVRYNKLQEHAIVMHPAPVNRGVEIQSDLVEASKSRIFKQMENGVYLRMAVIDELLKMNHLLSMEHLSTDQIYKLIQKASQFKSGERQLPNFEGKYVANLFFENSTRTKCSFEMAELKLGLKTISFETSTSSVSKGESLYDTCKTLESIGCDLLVIRHPFNNYYEKLANINIPIANAGDGSGQHPTQSLLDLMTIYEEYGYFEGLNVLICGDIKNSRVARSNYHSLKALGANVMFNSPNAWIDDSLEAPYVNIDDVIETVDIVMLLRIQHERHGLAEETRFAADDYHQKHGLNEVRYNKLQEHAIVMHPAPVNRGVEIQSDLVEASKSRIFKQMENGVYLRMAVIDELLKMNHLLSMEHLSTDQIYKLIQKASQFKSGERQLPNFEGKYVANLFFENSTRTKCSFEMAELKLGLKTISFETSTSSVSKGESLYDTCKTLESIGCDLLVIRHPFNNYYEKLANINIPIANAGDGSGQHPTQSLLDLMTIYEEYGYFEGLNVLICGDIKNSRVARSNYHSLKALGANVMFNSPNAWIDDSLEAPYVNIDDVIETVDIVMLLRIQHERHGLAEETRFAADDYHQKHGLNEVRYNKLQEHAIVMHPAPVNRGVEIQSDLVEASKSRIFKQMENGVYLRMAVIDELLK

Secondary structure (DSSP, 8-state):
---B--GGG--HHHHHHHHHHHHHHHHTSSPPP--TT-EEEEEESS--SHHHHHHHHHHHHTT-EEEP--GGGSGGGGT--HHHHHHHHHHTT-SEEEEEESSTTGGGG-TT--S-EEEEEETTS--HHHHHHHHHHHHHHHS--TT-EEEEES--TT-HHHHHHHHHHHHTT-EEEEE--GGG--TTS-S-B--HHHHGGG-SEEEE----GGGS-HHHHHH--HHHHHHHHSB-HHHHHTS-TT-EEE--S---BTTTB-GGGTTSTTB-HHHHHHHHHHHHHHHHHHHH-/---B--GGG--HHHHHHHHHHHHHHHHSSSPPP--TT-EEEEEESS--SHHHHHHHHHHHHTT-EEE---GGGSGGGGT--HHHHHHHHHHTT-SEEEEEESSTTGGGG-TT--S-EEEEEETTS--HHHHHHHHHHHHHHHS--TT-EEEEES--TT-HHHHHHHHHHHHTT-EEEEE--GGG--TTS-S-B--HHHHGGG-SEEEE----GGGS-HHHHHH--HHHHHHHHSB-HHHHHTS-TT-EEE--S---BTTTB-GGGTTSTTB-HHHHHHHHHHHHHHHHHHHH-/---B--GGG--HHHHHHHHHHHHHHHHSSSPPP--TT-EEEEEESS--SHHHHHHHHHHHHTT-EEE---GGGSGGGGT--HHHHHHHHHHTT-SEEEEEESSTTGGGG-TT--S-EEEEEETTS--HHHHHHHHHHHHHHHS--TT-EEEEES--TT-HHHHHHHHHHHHTT-EEEEE--GGG--TTS-S-B--HHHHGGG-SEEEE----GGG--HHHHHH--HHHHHHHHSB-HHHHHTS-TT-EEE--S---BTTTB-GGGTTSTTB-HHHHHHHHHHHHHHHHHHHH-

Nearest PDB structures (foldseek):
  6pnz-assembly1_C  TM=1.003E+00  e=4.007E-60  Staphylococcus aureus subsp. aureus COL
  3r7l-assembly2_D  TM=9.727E-01  e=2.616E-37  Bacillus subtilis
  5g1n-assembly1_D  TM=9.133E-01  e=1.891E-27  Homo sapiens
  6jl4-assembly2_F  TM=8.978E-01  e=1.149E-25  Trypanosoma cruzi
  6jl4-assembly2_E  TM=8.708E-01  e=3.030E-25  Trypanosoma cruzi

Radius of gyration: 29.95 Å; Cα contacts (8 Å, |Δi|>4): 1785; chains: 3; bounding box: 66×79×79 Å

B-factor: mean 49.67, std 9.95, range [31.82, 104.92]

InterPro domains:
  IPR002082 Aspartate carbamoyltransferase [MF_00001] (1-293)
  IPR002082 Aspartate carbamoyltransferase [TIGR00670] (2-292)
  IPR006130 Aspartate/ornithine carbamoyltransferase [PR00100] (44-63)
  IPR006130 Aspartate/ornithine carbamoyltransferase [PR00100] (127-138)
  IPR006130 Aspartate/ornithine carbamoyltransferase [PR00100] (245-254)
  IPR006130 Aspartate/ornithine carbamoyltransferase [PR00100] (257-280)
  IPR006130 Aspartate/ornithine carbamoyltransferase [PS00097] (44-51)
  IPR006131 Aspartate/ornithine carbamoyltransferase, Asp/Orn-binding domain [PF00185] (146-288)
  IPR006132 Aspartate/ornithine carbamoyltransferase, carbamoyl-P binding [PF02729] (3-140)
  IPR036901 Aspartate/ornithine carbamoyltransferase superfamily [G3DSA:3.40.50.1370] (3-288)
  IPR036901 Aspartate/ornithine carbamoyltransferase superfamily [G3DSA:3.40.50.1370] (127-279)
  IPR036901 Aspartate/ornithine carbamoyltransferase superfamily [SSF53671] (1-292)

Solvent-accessible surface area: 31582 Å² total; per-residue (Å²): 66,113,62,2,27,5,1,112,116,20,57,51,113,47,3,60,91,0,0,75,16,0,23,50,10,57,83,59,136,104,163,66,31,105,22,128,63,74,12,0,0,16,0,15,38,30,38,3,1,16,6,28,1,0,0,12,0,0,0,22,73,1,19,3,91,33,3,49,19,36,39,91,30,3,2,50,83,33,50,9,47,18,32,3,0,0,17,0,0,32,23,4,29,3,38,0,0,0,0,8,18,64,120,75,64,1,20,129,107,6,101,76,5,113,23,24,3,0,0,0,0,0,1,24,8,13,8,0,0,8,0,0,4,0,0,0,3,0,53,76,64,43,46,115,0,110,47,4,44,0,0,0,1,0,0,0,98,24,5,13,14,0,48,0,0,21,61,1,1,119,57,9,36,10,76,13,25,0,6,15,25,129,46,16,51,13,135,84,14,148,21,80,65,38,99,4,71,107,22,0,97,88,0,19,0,1,0,1,2,10,0,22,56,98,56,26,42,146,66,42,62,101,148,66,58,43,116,69,11,27,112,117,22,0,2,27,84,91,19,25,102,83,10,62,171,87,2,1,0,0,1,17,15,2,7,25,79,40,24,0,0,45,52,104,9,2,84,24,98,41,15,51,1,28,82,3,12,50,0,0,4,45,0,4,0,0,0,0,12,13,17,22,167,66,120,84,2,18,5,1,107,101,20,57,50,88,61,2,69,140,2,0,75,16,0,23,49,10,57,81,57,136,102,161,64,32,116,24,120,51,78,9,0,0,10,0,14,37,31,39,3,1,16,5,19,1,0,0,12,0,0,0,21,69,1,12,1,74,30,2,46,9,29,41,88,28,2,3,48,84,34,50,9,49,17,34,4,0,0,18,0,0,33,23,4,27,3,39,0,0,0,0,8,18,62,118,74,64,2,22,128,108,7,100,80,17,115,29,24,10,0,0,0,0,0,1,25,8,8,8,0,0,8,0,0,4,0,0,0,3,1,58,75,65,42,47,119,2,141,43,4,44,0,0,0,1,0,0,0,94,22,5,13,13,0,43,0,0,19,66,1,1,122,57,15,32,9,76,11,25,0,6,13,25,129,47,15,52,13,132,82,14,148,19,79,66,36,101,5,71,109,23,0,97,88,0,18,0,1,0,1,2,11,0,22,56,102,57,27,40,146,67,40,64,104,142,65,57,38,115,72,12,24,112,119,23,0,2,28,86,94,19,26,104,83,11,64,155,79,2,1,0,0,1,16,16,2,7,24,78,35,22,0,0,43,51,104,9,2,83,24,102,42,15,52,1,27,82,3,11,48,0,0,4,46,0,3,0,0,0,0,14,35,10,25,169,62,121,62,2,24,4,1,112,115,19,58,47,113,58,3,58,83,0,0,75,2,0,23,57,10,56,83,59,140,90,159,66,32,118,23,132,56,75,11,0,0,10,0,14,39,31,39,4,1,17,6,24,2,1,0,12,0,0,0,24,73,1,25,3,73,29,2,50,10,32,40,88,29,2,2,50,84,32,50,10,48,18,34,5,0,0,17,0,0,32,24,4,30,4,39,0,0,0,0,8,18,63,118,74,67,1,22,130,107,5,102,77,7,114,24,24,3,0,0,0,0,1,2,24,8,8,8,0,0,8,0,0,4,1,0,0,3,1,50,74,65,44,46,114,0,111,49,4,43,0,0,0,1,0,0,0,95,23,5,13,13,0,46,0,0,22,70,1,1,93,59,10,36,8,77,4,26,0,6,14,25,130,49,15,54,13,134,75,14,132,17,78,68,38,101,4,74,109,21,0,98,87,0,19,0,1,0,1,2,10,0,22,56,100,54,26,41,146,66,40,63,103,146,66,45,40,117,59,11,35,128,114,22,0,1,34,83,93,20,25,104,90,10,62,170,86,2,1,0,0,1,16,16,2,7,25,78,40,23,0,0,43,51,103,9,2,84,24,97,42,16,53,1,29,82,2,11,49,0,0,4,46,0,3,1,0,0,0,8,29,14,25,155

Organism: Staphylococcus aureus (strain COL) (NCBI:txid93062)

Foldseek 3Di:
DQEAAALVPDALVNLCLLLVQLVCCVVVVDPFAAPAVAEEEEAEQDDDDLLRVLLVLLCVSNNYYYDDDDPVPDCVVVVDDPQNVLVVCVVVGHQEYEDAHQAAVSCVVNPVRNHYYYYCYHFQAARQLLLSLVVSLVCVLPVALAAAAEEEFEQQQRHNNNNRNLVNSVSRHHQYEYEYDPVRDDPVRPHHHDFLVVCLLPHQEYEYEDHPLVSDDDVCNVPDDQQVQCVGTAADPVSVVSHDPSHAYEYSDDDPDSGNYPNVCCPPPRYCHVVSSVSSSSSSSSVCVVNND/DAEAAALVPDALVNLVLLLVQLVCCVVVVDPFAAPAPAEEEEAEQDDDDLLRVLLVLLCVSNNYYYDDDDPVPDCVVVVDDPQNVLVVCVVVHHQEYEDEHQAAPSCVVNPVRRHYYYDCYHFQAARQLLLSLVVSLVCVLPVALAAAAEEEFEQQQRHNNNNRNLVNSVSSHHQYEYEYDPVRDDPVRPHHHDFCVVCLLPHQEYEYEDHPLVSDDPVCNVPDDQQVQCVGTAADPVSVVSHDPSHAYEYSDDDPDSHNYPNVCCPPPRYCHVVSSVSSSSSSSSVVVVNND/DQAAAALVPDALVNLCLLLVQLVCCVVVVDPFAAPAVAEEEEAEQDDDDLLRVLLVLLCVSNNYYYDDDDPVPDCVVVVDDPQNVLVVCVVVHHQEYEDAHQAAPSCVVNPVRNHYYYYCYHFQAARQLLLSLVVSLVCVLPVALAAAAEEEFEQQQRHNNNNRNLVNSVSRHHQYEYEYDPVRDDPVRPHHHDFLVVCLLPHQEYEYEDHPLVSDDDVCNVPDDQQVQCVGTAADPVSVVSHDPSHAYEYSDDDPDSRNYPNVCCPPPRYCHVVSSVSSSSSSSSVVVVNND